Protein 3G64 (pdb70)

Sequence (804 aa):
SPFTGSAAPTPEWRRHLRVEITDGVATVTLARPDKLLNALTFEAYADLRDLLAELSRRRAVRALVLAGEGRGFCSGGDVDEIIGATLSDTARRLLDFNRTGQQVVRAVREECCPFPVIAALHGVAAGAGAVLALAADFRVADPSTRFAFLFTRVGLSGGDGAAYLLPRVVGLGHATRLLLGDTVRRAPEAERRIGLISELTEEGRADEAARTLARRLADGPALAHAQTKALLTAELDPLAAAVELDASTQALLTGEDYAEFHAAFTEKRPPKWQGRSPFTGSAAPTTPEWRHLRVEEITDDGVATVTLARPDKLNALTFEAYADLRDLLAEELSRRRAVRALVLAGEGRGFCSGGDVDEIIGATLSDTARLLDFNRTGQVVRAVRECCPFPVIAALHGVAAGAGAVLALAADFRVADPSTRFAFLFTRVGLSGGDGAAYLLPRVVGLGHATRLLLGDTVRAPEAERRIGLISELTEEGRADEAARRTLARRLADGPALAHAQTKALLTAELDPLAAAVELDASTQALLTGEDYAEFHAAFTEKRPPKWQGRSPFTGSAAPTPEWRHLLRVEITDGVATVTLARPDKLNALTFEAYADLRDLLAEELSRRRRAVRALVLAGEGRGFCSSGGDVDDEIIGATLSDTARLLDFNRTGQQVVRAVRECCPFPVIAALHGVAAGAGAVLALAADFRVADPSTRRFAFLFTRVGLSGGDGAAYLLPRVVGLGHATRLLLGDTVRRAPEAERRIGLISELTEEEGRADEAARTLARRLADGPALAHAQTKALLTAELDPLAAAVELDASSTQALLTGEDYAEFHAAFTEKRPPKWQGR

CATH classification: 3.90.226.10 (+1 more: 1.10.12.10)

InterPro domains:
  IPR001753 Enoyl-CoA hydratase/isomerase-like domain [PF00378] (21-274)
  IPR014748 Enoyl-CoA hydratase, C-terminal [G3DSA:1.10.12.10] (217-275)
  IPR018376 Enoyl-CoA hydratase/isomerase, conserved site [PS00166] (115-135)
  IPR029045 ClpP/crotonase-like domain superfamily [SSF52096] (11-275)

B-factor: mean 37.84, std 15.77, range [12.2, 140.06]

Structure (mmCIF, N/CA/C/O backbone):
data_3G64
#
_entry.id   3G64
#
_cell.length_a   116.167
_cell.length_b   191.297
_cell.length_c   93.723
_cell.angle_alpha   90.00
_cell.angle_beta   90.00
_cell.angle_gamma   90.00
#
_symmetry.space_group_name_H-M   'C 2 2 21'
#
loop_
_entity.id
_entity.type
_entity.pdbx_description
1 polymer 'Putative enoyl-CoA hydratase'
2 non-polymer 'ZINC ION'
3 non-polymer GLYCEROL
4 non-polymer 'SULFATE ION'
5 non-polymer 1,2-ETHANEDIOL
6 water water
#
loop_
_atom_site.group_PDB
_atom_site.id
_atom_site.type_symbol
_atom_site.label_atom_id
_atom_site.label_alt_id
_atom_site.label_comp_id
_atom_site.label_asym_id
_atom_site.label_entity_id
_atom_site.label_seq_id
_atom_site.pdbx_PDB_ins_code
_atom_site.Cartn_x
_atom_site.Cartn_y
_atom_site.Cartn_z
_atom_site.occupancy
_atom_site.B_iso_or_equiv
_atom_site.auth_seq_id
_atom_site.auth_comp_id
_atom_site.auth_asym_id
_atom_site.auth_atom_id
_atom_site.pdbx_PDB_model_num
ATOM 9 N N . SER A 1 4 ? 27.682 31.335 36.560 1.00 77.07 2 SER A N 1
ATOM 10 C CA . SER A 1 4 ? 27.674 31.597 35.121 1.00 70.20 2 SER A CA 1
ATOM 11 C C . SER A 1 4 ? 26.425 31.000 34.472 1.00 64.65 2 SER A C 1
ATOM 12 O O . SER A 1 4 ? 26.077 29.847 34.735 1.00 62.71 2 SER A O 1
ATOM 15 N N . PRO A 1 5 ? 25.733 31.796 33.635 1.00 61.33 3 PRO A N 1
ATOM 16 C CA . PRO A 1 5 ? 24.552 31.351 32.882 1.00 59.76 3 PRO A CA 1
ATOM 17 C C . PRO A 1 5 ? 24.893 30.577 31.606 1.00 59.64 3 PRO A C 1
ATOM 18 O O . PRO A 1 5 ? 23.962 30.185 30.893 1.00 67.73 3 PRO A O 1
ATOM 22 N N . PHE A 1 6 ? 26.174 30.380 31.294 1.00 49.31 4 PHE A N 1
ATOM 23 C CA . PHE A 1 6 ? 26.519 29.808 29.986 1.00 41.79 4 PHE A CA 1
ATOM 24 C C . PHE A 1 6 ? 26.595 28.277 30.009 1.00 40.07 4 PHE A C 1
ATOM 25 O O . PHE A 1 6 ? 27.665 27.674 29.875 1.00 37.07 4 PHE A O 1
ATOM 33 N N . THR A 1 7 ? 25.427 27.665 30.178 1.00 39.21 5 THR A N 1
ATOM 34 C CA . THR A 1 7 ? 25.295 26.222 30.193 1.00 43.15 5 THR A CA 1
ATOM 35 C C . THR A 1 7 ? 24.458 25.826 28.999 1.00 41.94 5 THR A C 1
ATOM 36 O O . THR A 1 7 ? 23.750 26.656 28.422 1.00 40.73 5 THR A O 1
ATOM 40 N N . GLY A 1 8 ? 24.529 24.553 28.636 1.00 42.37 6 GLY A N 1
ATOM 41 C CA . GLY A 1 8 ? 23.810 24.046 27.482 1.00 42.41 6 GLY A CA 1
ATOM 42 C C . GLY A 1 8 ? 23.257 22.668 27.772 1.00 44.71 6 GLY A C 1
ATOM 43 O O . GLY A 1 8 ? 22.668 22.437 28.821 1.00 44.68 6 GLY A O 1
ATOM 44 N N . SER A 1 9 ? 23.462 21.743 26.844 1.00 41.65 7 SER A N 1
ATOM 45 C CA . SER A 1 9 ? 22.962 20.392 27.002 1.00 37.44 7 SER A CA 1
ATOM 46 C C . SER A 1 9 ? 23.636 19.638 28.137 1.00 36.18 7 SER A C 1
ATOM 47 O O . SER A 1 9 ? 23.013 18.813 28.775 1.00 40.70 7 SER A O 1
ATOM 50 N N . ALA A 1 10 ? 24.912 19.904 28.377 1.00 35.08 8 ALA A N 1
ATOM 51 C CA . ALA A 1 10 ? 25.671 19.179 29.391 1.00 33.32 8 ALA A CA 1
ATOM 52 C C . ALA A 1 10 ? 25.216 19.506 30.833 1.00 38.60 8 ALA A C 1
ATOM 53 O O . ALA A 1 10 ? 25.220 20.666 31.244 1.00 39.61 8 ALA A O 1
ATOM 55 N N . ALA A 1 11 ? 24.850 18.481 31.600 1.00 42.98 9 ALA A N 1
ATOM 56 C CA . ALA A 1 11 ? 24.454 18.672 33.000 1.00 42.96 9 ALA A CA 1
ATOM 57 C C . ALA A 1 11 ? 25.609 18.418 33.962 1.00 42.72 9 ALA A C 1
ATOM 58 O O . ALA A 1 11 ? 26.488 17.601 33.674 1.00 40.08 9 ALA A O 1
ATOM 60 N N . PRO A 1 12 ? 25.587 19.081 35.131 1.00 43.60 10 PRO A N 1
ATOM 61 C CA . PRO A 1 12 ? 26.591 18.872 36.188 1.00 42.45 10 PRO A CA 1
ATOM 62 C C . PRO A 1 12 ? 26.621 17.427 36.669 1.00 39.37 10 PRO A C 1
ATOM 63 O O . PRO A 1 12 ? 25.573 16.781 36.734 1.00 36.31 10 PRO A O 1
ATOM 67 N N . THR A 1 13 ? 27.811 16.922 36.985 1.00 38.13 11 THR A N 1
ATOM 68 C CA . THR A 1 13 ? 27.946 15.588 37.562 1.00 33.58 11 THR A CA 1
ATOM 69 C C . THR A 1 13 ? 27.316 15.521 38.948 1.00 37.76 11 THR A C 1
ATOM 70 O O . THR A 1 13 ? 27.724 16.262 39.844 1.00 38.05 11 THR A O 1
ATOM 74 N N . PRO A 1 14 ? 26.316 14.636 39.143 1.00 40.72 12 PRO A N 1
ATOM 75 C CA . PRO A 1 14 ? 25.645 14.611 40.453 1.00 43.82 12 PRO A CA 1
ATOM 76 C C . PRO A 1 14 ? 26.582 14.215 41.596 1.00 46.06 12 PRO A C 1
ATOM 77 O O . PRO A 1 14 ? 26.529 14.804 42.671 1.00 47.37 12 PRO A O 1
ATOM 81 N N . GLU A 1 15 ? 27.427 13.219 41.371 1.00 45.80 13 GLU A N 1
ATOM 82 C CA . GLU A 1 15 ? 28.227 12.673 42.456 1.00 44.93 13 GLU A CA 1
ATOM 83 C C . GLU A 1 15 ? 29.647 12.376 42.005 1.00 39.48 13 GLU A C 1
ATOM 84 O O . GLU A 1 15 ? 29.854 11.718 40.987 1.00 36.49 13 GLU A O 1
ATOM 90 N N . TRP A 1 16 ? 30.621 12.861 42.765 1.00 36.45 14 TRP A N 1
ATOM 91 C CA . TRP A 1 16 ? 32.025 12.620 42.449 1.00 36.78 14 TRP A CA 1
ATOM 92 C C . TRP A 1 16 ? 32.492 11.453 43.314 1.00 36.26 14 TRP A C 1
ATOM 93 O O . TRP A 1 16 ? 32.528 11.572 44.536 1.00 32.08 14 TRP A O 1
ATOM 104 N N A ARG A 1 17 ? 32.869 10.349 42.672 0.61 35.09 15 ARG A N 1
ATOM 105 N N B ARG A 1 17 ? 32.843 10.337 42.675 0.39 35.45 15 ARG A N 1
ATOM 106 C CA A ARG A 1 17 ? 33.099 9.091 43.376 0.61 36.87 15 ARG A CA 1
ATOM 107 C CA B ARG A 1 17 ? 33.104 9.084 43.386 0.39 36.83 15 ARG A CA 1
ATOM 108 C C A ARG A 1 17 ? 34.556 8.874 43.772 0.61 36.20 15 ARG A C 1
ATOM 109 C C B ARG A 1 17 ? 34.561 8.892 43.793 0.39 35.99 15 ARG A C 1
ATOM 110 O O A ARG A 1 17 ? 34.842 8.128 44.700 0.61 35.22 15 ARG A O 1
ATOM 111 O O B ARG A 1 17 ? 34.850 8.167 44.739 0.39 35.50 15 ARG A O 1
ATOM 126 N N . HIS A 1 18 ? 35.479 9.535 43.078 1.00 33.36 16 HIS A N 1
ATOM 127 C CA . HIS A 1 18 ? 36.903 9.280 43.290 1.00 30.86 16 HIS A CA 1
ATOM 128 C C . HIS A 1 18 ? 37.668 10.342 44.057 1.00 28.87 16 HIS A C 1
ATOM 129 O O . HIS A 1 18 ? 38.881 10.261 44.194 1.00 32.89 16 HIS A O 1
ATOM 136 N N . LEU A 1 19 ? 36.951 11.345 44.534 1.00 24.70 17 LEU A N 1
ATOM 137 C CA . LEU A 1 19 ? 37.487 12.289 45.503 1.00 31.53 17 LEU A CA 1
ATOM 138 C C . LEU A 1 19 ? 36.283 12.838 46.248 1.00 33.32 17 LEU A C 1
ATOM 139 O O . LEU A 1 19 ? 35.137 12.602 45.842 1.00 32.09 17 LEU A O 1
ATOM 144 N N . ARG A 1 20 ? 36.521 13.555 47.335 1.00 31.75 18 ARG A N 1
ATOM 145 C CA . ARG A 1 20 ? 35.398 14.130 48.072 1.00 31.82 18 ARG A CA 1
ATOM 146 C C . ARG A 1 20 ? 35.300 15.615 47.769 1.00 34.15 18 ARG A C 1
ATOM 147 O O . ARG A 1 20 ? 36.283 16.350 47.889 1.00 32.37 18 ARG A O 1
ATOM 155 N N . VAL A 1 21 ? 34.108 16.040 47.355 1.00 30.50 19 VAL A N 1
ATOM 156 C CA . VAL A 1 21 ? 33.880 17.425 46.957 1.00 30.74 19 VAL A CA 1
ATOM 157 C C . VAL A 1 21 ? 32.749 18.011 47.801 1.00 33.44 19 VAL A C 1
ATOM 158 O O . VAL A 1 21 ? 31.644 17.489 47.793 1.00 32.41 19 VAL A O 1
ATOM 162 N N . GLU A 1 22 ? 33.049 19.089 48.513 1.00 33.36 20 GLU A N 1
ATOM 163 C CA . GLU A 1 22 ? 32.078 19.810 49.346 1.00 36.24 20 GLU A CA 1
ATOM 164 C C . GLU A 1 22 ? 32.196 21.270 49.008 1.00 37.51 20 GLU A C 1
ATOM 165 O O . GLU A 1 22 ? 33.318 21.791 48.943 1.00 39.42 20 GLU A O 1
ATOM 171 N N . ILE A 1 23 ? 31.052 21.929 48.812 1.00 34.98 21 ILE A N 1
ATOM 172 C CA . ILE A 1 23 ? 30.990 23.368 48.549 1.00 34.20 21 ILE A CA 1
ATOM 173 C C . ILE A 1 23 ? 30.128 24.068 49.602 1.00 43.74 21 ILE A C 1
ATOM 174 O O . ILE A 1 23 ? 28.969 23.713 49.803 1.00 42.99 21 ILE A O 1
ATOM 179 N N . THR A 1 24 ? 30.711 25.054 50.276 1.00 42.00 22 THR A N 1
ATOM 180 C CA . THR A 1 24 ? 29.987 25.852 51.252 1.00 42.84 22 THR A CA 1
ATOM 181 C C . THR A 1 24 ? 30.251 27.333 51.033 1.00 39.77 22 THR A C 1
ATOM 182 O O . THR A 1 24 ? 31.389 27.793 51.179 1.00 35.57 22 THR A O 1
ATOM 186 N N . ASP A 1 25 ? 29.197 28.070 50.694 1.00 43.92 23 ASP A N 1
ATOM 187 C CA . ASP A 1 25 ? 29.280 29.530 50.587 1.00 45.75 23 ASP A CA 1
ATOM 188 C C . ASP A 1 25 ? 30.408 29.931 49.635 1.00 38.48 23 ASP A C 1
ATOM 189 O O . ASP A 1 25 ? 31.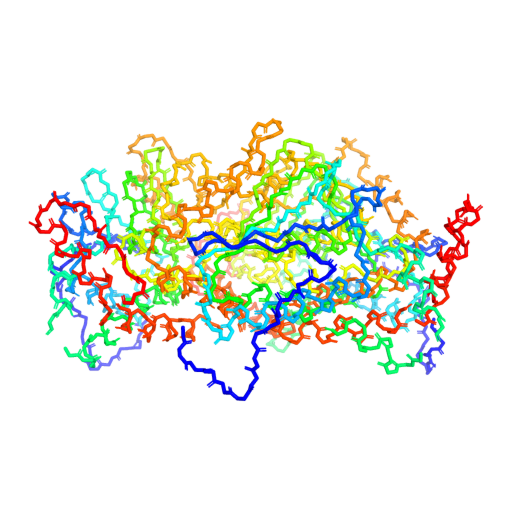236 30.783 49.958 1.00 36.43 23 ASP A O 1
ATOM 194 N N . GLY A 1 26 ? 30.454 29.280 48.479 1.00 33.71 24 GLY A N 1
ATOM 195 C CA . GLY A 1 26 ? 31.412 29.638 47.441 1.00 35.32 24 GLY A CA 1
ATOM 196 C C . GLY A 1 26 ? 32.830 29.104 47.610 1.00 36.65 24 GLY A C 1
ATOM 197 O O . GLY A 1 26 ? 33.703 29.430 46.804 1.00 34.62 24 GLY A O 1
ATOM 198 N N . VAL A 1 27 ? 33.073 28.307 48.653 1.00 33.30 25 VAL A N 1
ATOM 199 C CA . VAL A 1 27 ? 34.364 27.654 48.814 1.00 30.68 25 VAL A CA 1
ATOM 200 C C . VAL A 1 27 ? 34.222 26.159 48.553 1.00 32.08 25 VAL A C 1
ATOM 201 O O . VAL A 1 27 ? 33.441 25.488 49.217 1.00 27.25 25 VAL A O 1
ATOM 205 N N . ALA A 1 28 ? 34.944 25.643 47.555 1.00 29.29 26 ALA A N 1
ATOM 206 C CA . ALA A 1 28 ? 34.983 24.203 47.336 1.00 24.14 26 ALA A CA 1
ATOM 207 C C . ALA A 1 28 ? 36.131 23.594 48.122 1.00 31.22 26 ALA A C 1
ATOM 208 O O . ALA A 1 28 ? 37.244 24.129 48.131 1.00 33.38 26 ALA A O 1
ATOM 210 N N . THR A 1 29 ? 35.873 22.473 48.786 1.00 29.77 27 THR A N 1
ATOM 211 C CA . THR A 1 29 ? 36.949 21.689 49.375 1.00 28.56 27 THR A CA 1
ATOM 212 C C . THR A 1 29 ? 37.018 20.340 48.685 1.00 29.49 27 THR A C 1
ATOM 213 O O . THR A 1 29 ? 36.028 19.611 48.620 1.00 28.94 27 THR A O 1
ATOM 217 N N . VAL A 1 30 ? 38.183 20.030 48.125 1.00 24.65 28 VAL A N 1
ATOM 218 C CA . VAL A 1 30 ? 38.388 18.763 47.440 1.00 21.38 28 VAL A CA 1
ATOM 219 C C . VAL A 1 30 ? 39.363 17.990 48.306 1.00 24.55 28 VAL A C 1
ATOM 220 O O . VAL A 1 30 ? 40.531 18.373 48.460 1.00 26.28 28 VAL A O 1
ATOM 224 N N . THR A 1 31 ? 38.882 16.924 48.927 1.00 22.69 29 THR A N 1
ATOM 225 C CA . THR A 1 31 ? 39.770 16.103 49.712 1.00 27.65 29 THR A CA 1
ATOM 226 C C . THR A 1 31 ? 40.086 14.822 48.961 1.00 29.67 29 THR A C 1
ATOM 227 O O . THR A 1 31 ? 39.175 14.060 48.605 1.00 27.13 29 THR A O 1
ATOM 231 N N . LEU A 1 32 ? 41.375 14.592 48.712 1.00 29.77 30 LEU A N 1
ATOM 232 C CA . LEU A 1 32 ? 41.811 13.357 48.062 1.00 28.10 30 LEU A CA 1
ATOM 233 C C . LEU A 1 32 ? 41.338 12.129 48.838 1.00 36.62 30 LEU A C 1
ATOM 234 O O . LEU A 1 32 ? 41.314 12.118 50.069 1.00 38.45 30 LEU A O 1
ATOM 239 N N . ALA A 1 33 ? 40.958 11.099 48.094 1.00 41.34 31 ALA A N 1
ATOM 240 C CA . ALA A 1 33 ? 40.535 9.835 48.676 1.00 47.66 31 ALA A CA 1
ATOM 241 C C . ALA A 1 33 ? 41.729 8.901 49.007 1.00 48.56 31 ALA A C 1
ATOM 242 O O . ALA A 1 33 ? 42.817 9.002 48.399 1.00 49.28 31 ALA A O 1
ATOM 244 N N . ARG A 1 34 ? 41.509 8.010 49.976 1.00 38.41 32 ARG A N 1
ATOM 245 C CA . ARG A 1 34 ? 42.433 6.901 50.307 1.00 29.86 32 ARG A CA 1
ATOM 246 C C . ARG A 1 34 ? 43.554 7.215 51.270 1.00 26.10 32 ARG A C 1
ATOM 247 O O . ARG A 1 34 ? 44.719 7.030 50.939 1.00 29.13 32 ARG A O 1
ATOM 255 N N . PRO A 1 35 ? 43.206 7.659 52.477 1.00 29.90 33 PRO A N 1
ATOM 256 C CA . PRO A 1 35 ? 44.192 8.037 53.491 1.00 31.69 33 PRO A CA 1
ATOM 257 C C . PRO A 1 35 ? 45.080 6.865 53.858 1.00 30.81 33 PRO A C 1
ATOM 258 O O . PRO A 1 35 ? 46.238 7.081 54.200 1.00 31.07 33 PRO A O 1
ATOM 262 N N . ASP A 1 36 ? 44.541 5.648 53.795 1.00 26.49 34 ASP A N 1
ATOM 263 C CA . ASP A 1 36 ? 45.320 4.452 54.132 1.00 31.44 34 ASP A CA 1
ATOM 264 C C . ASP A 1 36 ? 46.458 4.204 53.144 1.00 30.40 34 ASP A C 1
ATOM 265 O O . ASP A 1 36 ? 47.363 3.428 53.415 1.00 33.57 34 ASP A O 1
ATOM 270 N N . LYS A 1 37 ? 46.388 4.846 51.983 1.00 25.98 35 LYS A N 1
ATOM 271 C CA . LYS A 1 37 ? 47.443 4.729 50.976 1.00 27.74 35 LYS A CA 1
ATOM 272 C C . LYS A 1 37 ? 48.132 6.080 50.774 1.00 29.19 35 LYS A C 1
ATOM 273 O O . LYS A 1 37 ? 48.757 6.312 49.730 1.00 29.80 35 LYS A O 1
ATOM 279 N N A LEU A 1 38 ? 48.014 6.966 51.760 0.70 27.41 36 LEU A N 1
ATOM 280 N N B LEU A 1 38 ? 47.988 6.984 51.735 0.30 27.84 36 LEU A N 1
ATOM 281 C CA A LEU A 1 38 ? 48.595 8.296 51.639 0.70 28.01 36 LEU A CA 1
ATOM 282 C CA B LEU A 1 38 ? 48.632 8.277 51.602 0.30 27.68 36 LEU A CA 1
ATOM 283 C C A LEU A 1 38 ? 48.030 8.983 50.392 0.70 28.53 36 LEU A C 1
ATOM 284 C C B LEU A 1 38 ? 48.016 9.028 50.419 0.30 28.03 36 LEU A C 1
ATOM 285 O O A LEU A 1 38 ? 48.740 9.670 49.664 0.70 28.17 36 LEU A O 1
ATOM 286 O O B LEU A 1 38 ? 48.680 9.828 49.765 0.30 28.12 36 LEU A O 1
ATOM 295 N N . ASN A 1 39 ? 46.748 8.737 50.137 1.00 27.06 37 ASN A N 1
ATOM 296 C CA . ASN A 1 39 ? 46.031 9.388 49.063 1.00 27.72 37 ASN A CA 1
ATOM 297 C C . ASN A 1 39 ? 46.629 9.206 47.672 1.00 32.06 37 ASN A C 1
ATOM 298 O O . ASN A 1 39 ? 46.432 10.049 46.785 1.00 31.35 37 ASN A O 1
ATOM 303 N N . ALA A 1 40 ? 47.346 8.103 47.478 1.00 28.92 38 ALA A N 1
ATOM 304 C CA . ALA A 1 40 ? 47.897 7.789 46.162 1.00 28.60 38 ALA A CA 1
ATOM 305 C C . ALA A 1 40 ? 46.813 7.854 45.082 1.00 28.48 38 ALA A C 1
ATOM 306 O O . ALA A 1 40 ? 45.716 7.290 45.219 1.00 28.28 38 ALA A O 1
ATOM 308 N N . LEU A 1 41 ? 47.151 8.521 43.991 1.00 30.05 39 LEU A N 1
ATOM 309 C CA . LEU A 1 41 ? 46.222 8.777 42.909 1.00 27.92 39 LEU A CA 1
ATOM 310 C C . LEU A 1 41 ? 46.053 7.598 41.950 1.00 27.88 39 LEU A C 1
ATOM 311 O O . LEU A 1 41 ? 47.008 6.903 41.604 1.00 27.17 39 LEU A O 1
ATOM 316 N N . THR A 1 42 ? 44.820 7.407 41.501 1.00 27.12 40 THR A N 1
ATOM 317 C CA . THR A 1 42 ? 44.506 6.403 40.502 1.00 26.43 40 THR A CA 1
ATOM 318 C C . THR A 1 42 ? 44.096 7.110 39.198 1.00 27.32 40 THR A C 1
ATOM 319 O O . THR A 1 42 ? 43.890 8.322 39.184 1.00 26.27 40 THR A O 1
ATOM 323 N N . PHE A 1 43 ? 43.926 6.340 38.128 1.00 22.62 41 PHE A N 1
ATOM 324 C CA . PHE A 1 43 ? 43.464 6.892 36.878 1.00 25.81 41 PHE A CA 1
ATOM 325 C C . PHE A 1 43 ? 42.167 7.648 37.080 1.00 27.37 41 PHE A C 1
ATOM 326 O O . PHE A 1 43 ? 41.979 8.710 36.503 1.00 28.90 41 PHE A O 1
ATOM 334 N N . GLU A 1 44 ? 41.261 7.079 37.870 1.00 26.85 42 GLU A N 1
ATOM 335 C CA . GLU A 1 44 ? 39.932 7.667 38.062 1.00 24.87 42 GLU A CA 1
ATOM 336 C C . GLU A 1 44 ? 39.978 8.954 38.890 1.00 25.17 42 GLU A C 1
ATOM 337 O O . GLU A 1 44 ? 39.137 9.824 38.720 1.00 25.32 42 GLU A O 1
ATOM 343 N N . ALA A 1 45 ? 40.945 9.073 39.794 1.00 23.70 43 ALA A N 1
ATOM 344 C CA . ALA A 1 45 ? 41.074 10.303 40.561 1.00 26.70 43 ALA A CA 1
ATOM 345 C C . ALA A 1 45 ? 41.580 11.436 39.662 1.00 26.40 43 ALA A C 1
ATOM 346 O O . ALA A 1 45 ? 41.124 12.570 39.762 1.00 23.80 43 ALA A O 1
ATOM 348 N N . TYR A 1 46 ? 42.547 11.133 38.802 1.00 23.46 44 TYR A N 1
ATOM 349 C CA . TYR A 1 46 ? 42.968 12.122 37.814 1.00 24.06 44 TYR A CA 1
ATOM 350 C C . TYR A 1 46 ? 41.776 12.540 36.940 1.00 28.28 44 TYR A C 1
ATOM 351 O O . TYR A 1 46 ? 41.618 13.717 36.628 1.00 26.58 44 TYR A O 1
ATOM 360 N N . ALA A 1 47 ? 40.936 11.576 36.551 1.00 26.87 45 ALA A N 1
ATOM 361 C CA . ALA A 1 47 ? 39.815 11.898 35.663 1.00 25.64 45 ALA A CA 1
ATOM 362 C C . ALA A 1 47 ? 38.816 12.796 36.364 1.00 24.24 45 ALA A C 1
ATOM 363 O O . ALA A 1 47 ? 38.237 13.701 35.753 1.00 28.77 45 ALA A O 1
ATOM 365 N N . ASP A 1 48 ? 38.608 12.561 37.656 1.00 20.44 46 ASP A N 1
ATOM 366 C CA . ASP A 1 48 ? 37.699 13.410 38.405 1.00 26.79 46 ASP A CA 1
ATOM 367 C C . ASP A 1 48 ? 38.288 14.786 38.653 1.00 29.50 46 ASP A C 1
ATOM 368 O O . ASP A 1 48 ? 37.559 15.787 38.616 1.00 28.45 46 ASP A O 1
ATOM 373 N N . LEU A 1 49 ? 39.597 14.862 38.899 1.00 22.76 47 LEU A N 1
ATOM 374 C CA . LEU A 1 49 ? 40.217 16.192 39.001 1.00 22.71 47 LEU A CA 1
ATOM 375 C C . LEU A 1 49 ? 39.992 16.981 37.708 1.00 23.50 47 LEU A C 1
ATOM 376 O O . LEU A 1 49 ? 39.597 18.148 37.732 1.00 21.19 47 LEU A O 1
ATOM 381 N N . ARG A 1 50 ? 40.261 16.340 36.580 1.00 22.47 48 ARG A N 1
ATOM 382 C CA . ARG A 1 50 ? 40.171 17.021 35.283 1.00 23.39 48 ARG A CA 1
ATOM 383 C C . ARG A 1 50 ? 38.746 17.529 35.080 1.00 25.44 48 ARG A C 1
ATOM 384 O O . ARG A 1 50 ? 38.517 18.708 34.769 1.00 25.24 48 ARG A O 1
ATOM 392 N N . ASP A 1 51 ? 37.788 16.624 35.257 1.00 26.03 49 ASP A N 1
ATOM 393 C CA . ASP A 1 51 ? 36.400 16.905 34.920 1.00 26.51 49 ASP A CA 1
ATOM 394 C C . ASP A 1 51 ? 35.725 17.822 35.928 1.00 30.24 49 ASP A C 1
ATOM 395 O O . ASP A 1 51 ? 34.884 18.649 35.546 1.00 29.80 49 ASP A O 1
ATOM 400 N N . LEU A 1 52 ? 36.084 17.680 37.206 1.00 25.44 50 LEU A N 1
ATOM 401 C CA . LEU A 1 52 ? 35.567 18.580 38.241 1.00 26.96 50 LEU A CA 1
ATOM 402 C C . LEU A 1 52 ? 36.056 19.999 37.989 1.00 29.11 50 LEU A C 1
ATOM 403 O O . LEU A 1 52 ? 35.269 20.926 38.026 1.00 30.74 50 LEU A O 1
ATOM 408 N N . LEU A 1 53 ? 37.353 20.174 37.725 1.00 28.31 51 LEU A N 1
ATOM 409 C CA . LEU A 1 53 ? 37.859 21.522 37.495 1.00 24.16 51 LEU A CA 1
ATOM 410 C C . LEU A 1 53 ? 37.186 22.142 36.275 1.00 27.19 51 LEU A C 1
ATOM 411 O O . LEU A 1 53 ? 36.838 23.326 36.291 1.00 26.12 51 LEU A O 1
ATOM 416 N N . ALA A 1 54 ? 36.977 21.349 35.227 1.00 24.67 52 ALA A N 1
ATOM 417 C CA . ALA A 1 54 ? 36.337 21.876 34.018 1.00 27.98 52 ALA A CA 1
ATOM 418 C C . ALA A 1 54 ? 34.907 22.312 34.352 1.00 25.95 52 ALA A C 1
ATOM 419 O O . ALA A 1 54 ? 34.436 23.371 33.940 1.00 29.74 52 ALA A O 1
ATOM 421 N N . GLU A 1 55 ? 34.220 21.496 35.126 1.00 25.76 53 GLU A N 1
ATOM 422 C CA . GLU A 1 55 ? 32.858 21.826 35.527 1.00 29.59 53 GLU A CA 1
ATOM 423 C C . GLU A 1 55 ? 32.771 23.085 36.422 1.00 34.74 53 GLU A C 1
ATOM 424 O O . GLU A 1 55 ? 31.955 23.990 36.157 1.00 32.48 53 GLU A O 1
ATOM 430 N N . LEU A 1 56 ? 33.602 23.160 37.465 1.00 35.09 54 LEU A N 1
ATOM 431 C CA . LEU A 1 56 ? 33.629 24.365 38.302 1.00 33.62 54 LEU A CA 1
ATOM 432 C C . LEU A 1 56 ? 34.030 25.608 37.492 1.00 36.29 54 LEU A C 1
ATOM 433 O O . LEU A 1 56 ? 33.592 26.714 37.777 1.00 31.74 54 LEU A O 1
ATOM 438 N N . SER A 1 57 ? 34.894 25.425 36.504 1.00 35.47 55 SER A N 1
ATOM 439 C CA . SER A 1 57 ? 35.392 26.549 35.733 1.00 37.86 55 SER A CA 1
ATOM 440 C C . SER A 1 57 ? 34.304 27.103 34.825 1.00 40.82 55 SER A C 1
ATOM 441 O O . SER A 1 57 ? 34.095 28.307 34.778 1.00 45.04 55 SER A O 1
ATOM 444 N N . ARG A 1 58 ? 33.601 26.220 34.126 1.00 36.28 56 ARG A N 1
ATOM 445 C CA . ARG A 1 58 ? 32.604 26.667 33.169 1.00 40.48 56 ARG A CA 1
ATOM 446 C C . ARG A 1 58 ? 31.397 27.294 33.856 1.00 47.62 56 ARG A C 1
ATOM 447 O O . ARG A 1 58 ? 30.750 28.167 33.291 1.00 53.39 56 ARG A O 1
ATOM 455 N N . ARG A 1 59 ? 31.105 26.871 35.080 1.00 45.49 57 ARG A N 1
ATOM 456 C CA . ARG A 1 59 ? 29.971 27.432 35.808 1.00 51.31 57 ARG A CA 1
ATOM 457 C C . ARG A 1 59 ? 30.387 28.580 36.738 1.00 48.74 57 ARG A C 1
ATOM 458 O O . ARG A 1 59 ? 29.543 29.153 37.406 1.00 46.25 57 ARG A O 1
ATOM 466 N N . ARG A 1 60 ? 31.678 28.920 36.751 1.00 50.43 58 ARG A N 1
ATOM 467 C CA . ARG A 1 60 ? 32.221 29.929 37.664 1.00 56.07 58 ARG A CA 1
ATOM 468 C C . ARG A 1 60 ? 31.544 29.767 39.031 1.00 57.22 58 ARG A C 1
ATOM 469 O O . ARG A 1 60 ? 30.970 30.702 39.613 1.00 51.76 58 ARG A O 1
ATOM 477 N N . ALA A 1 61 ? 31.650 28.540 39.527 1.00 55.46 59 ALA A N 1
ATOM 478 C CA . ALA A 1 61 ? 30.804 28.035 40.584 1.00 55.43 59 ALA A CA 1
ATOM 479 C C . ALA A 1 61 ? 31.229 28.551 41.966 1.00 52.71 59 ALA A C 1
ATOM 480 O O . ALA A 1 61 ? 30.402 28.972 42.773 1.00 56.19 59 ALA A O 1
ATOM 482 N N . VAL A 1 62 ? 32.535 28.542 42.195 1.00 41.85 60 VAL A N 1
ATOM 483 C CA . VAL A 1 62 ? 33.101 28.828 43.483 1.00 36.28 60 VAL A CA 1
ATOM 484 C C . VAL A 1 62 ? 34.041 30.017 43.365 1.00 30.63 60 VAL A C 1
ATOM 485 O O . VAL A 1 62 ? 34.393 30.435 42.258 1.00 29.66 60 VAL A O 1
ATOM 489 N N . ARG A 1 63 ? 34.427 30.562 44.511 1.00 26.89 61 ARG A N 1
ATOM 490 C CA . ARG A 1 63 ? 35.312 31.709 44.570 1.00 29.89 61 ARG A CA 1
ATOM 491 C C . ARG A 1 63 ? 36.649 31.327 45.169 1.00 28.99 61 ARG A C 1
ATOM 492 O O . ARG A 1 63 ? 37.546 32.150 45.229 1.00 31.41 61 ARG A O 1
ATOM 500 N N . ALA A 1 64 ? 36.783 30.076 45.607 1.00 26.53 62 ALA A N 1
ATOM 501 C CA . ALA A 1 64 ? 38.057 29.557 46.115 1.00 24.56 62 ALA A CA 1
ATOM 502 C C . ALA A 1 64 ? 37.967 28.051 46.219 1.00 28.49 62 ALA A C 1
ATOM 503 O O . ALA A 1 64 ? 36.888 27.484 46.442 1.00 28.20 62 ALA A O 1
ATOM 505 N N . LEU A 1 65 ? 39.108 27.392 46.087 1.00 28.33 63 LEU A N 1
ATOM 506 C CA . LEU A 1 65 ? 39.136 25.947 46.227 1.00 24.94 63 LEU A CA 1
ATOM 507 C C . LEU A 1 65 ? 40.327 25.519 47.075 1.00 23.82 63 LEU A C 1
ATOM 508 O O . LEU A 1 65 ? 41.475 25.962 46.865 1.00 25.92 63 LEU A O 1
ATOM 513 N N . VAL A 1 66 ? 40.039 24.670 48.049 1.00 25.30 64 VAL A N 1
ATOM 514 C CA . VAL A 1 66 ? 41.058 24.050 48.888 1.00 24.68 64 VAL A CA 1
ATOM 515 C C . VAL A 1 66 ? 41.257 22.617 48.436 1.00 27.69 64 VAL A C 1
ATOM 516 O O . VAL A 1 66 ? 40.289 21.856 48.262 1.00 29.31 64 VAL A O 1
ATOM 520 N N . LEU A 1 67 ? 42.514 22.253 48.219 1.00 24.77 65 LEU A N 1
ATOM 521 C CA . LEU A 1 67 ? 42.869 20.883 47.891 1.00 22.69 65 LEU A CA 1
ATOM 522 C C . LEU A 1 67 ? 43.534 20.274 49.140 1.00 23.86 65 LEU A C 1
ATOM 523 O O . LEU A 1 67 ? 44.529 20.778 49.634 1.00 26.21 65 LEU A O 1
ATOM 528 N N . ALA A 1 68 ? 42.973 19.193 49.648 1.00 24.26 66 ALA A N 1
ATOM 529 C CA . ALA A 1 68 ? 43.435 18.611 50.910 1.00 27.72 66 ALA A CA 1
ATOM 530 C C . ALA A 1 68 ? 43.585 17.093 50.817 1.00 30.13 66 ALA A C 1
ATOM 531 O O . ALA A 1 68 ? 43.090 16.475 49.876 1.00 26.86 66 ALA A O 1
ATOM 533 N N . GLY A 1 69 ? 44.274 16.514 51.800 1.00 27.18 67 GLY A N 1
ATOM 534 C CA . GLY A 1 69 ? 44.430 15.071 51.933 1.00 23.00 67 GLY A CA 1
ATOM 535 C C . GLY A 1 69 ? 44.291 14.648 53.400 1.00 28.61 67 GLY A C 1
ATOM 536 O O . GLY A 1 69 ? 44.838 15.302 54.284 1.00 30.16 67 GLY A O 1
ATOM 537 N N . GLU A 1 70 ? 43.560 13.573 53.673 1.00 29.32 68 GLU A N 1
ATOM 538 C CA . GLU A 1 70 ? 43.466 13.087 55.061 1.00 35.20 68 GLU A CA 1
ATOM 539 C C . GLU A 1 70 ? 44.494 12.002 55.358 1.00 36.98 68 GLU A C 1
ATOM 540 O O . GLU A 1 70 ? 45.116 11.459 54.435 1.00 34.82 68 GLU A O 1
ATOM 546 N N . GLY A 1 71 ? 44.684 11.700 56.643 1.00 34.51 69 GLY A N 1
ATOM 547 C CA . GLY A 1 71 ? 45.633 10.684 57.053 1.00 35.55 69 GLY A CA 1
ATOM 548 C C . GLY A 1 71 ? 46.997 11.246 57.395 1.00 32.93 69 GLY A C 1
ATOM 549 O O . GLY A 1 71 ? 47.117 12.383 57.813 1.00 34.10 69 GLY A O 1
ATOM 550 N N . ARG A 1 72 ? 48.029 10.436 57.199 1.00 31.13 70 ARG A N 1
ATOM 551 C CA . ARG A 1 72 ? 49.392 10.787 57.597 1.00 35.32 70 ARG A CA 1
ATOM 552 C C . ARG A 1 72 ? 50.090 11.791 56.661 1.00 36.22 70 ARG A C 1
ATOM 553 O O . ARG A 1 72 ? 51.175 12.281 56.972 1.00 32.68 70 ARG A O 1
ATOM 561 N N . GLY A 1 73 ? 49.503 12.068 55.503 1.00 34.01 71 GLY A N 1
ATOM 562 C CA . GLY A 1 73 ? 50.111 13.025 54.600 1.00 32.69 71 GLY A CA 1
ATOM 563 C C . GLY A 1 73 ? 49.222 13.493 53.460 1.00 32.52 71 GLY A C 1
ATOM 564 O O . GLY A 1 73 ? 48.125 12.985 53.222 1.00 31.56 71 GLY A O 1
ATOM 565 N N . PHE A 1 74 ? 49.725 14.479 52.734 1.00 28.35 72 PHE A N 1
ATOM 566 C CA . PHE A 1 74 ? 48.942 15.105 51.692 1.00 23.82 72 PHE A CA 1
ATOM 567 C C . PHE A 1 74 ? 48.701 14.150 50.515 1.00 24.09 72 PHE A C 1
ATOM 568 O O . PHE A 1 74 ? 47.554 13.806 50.223 1.00 25.00 72 PHE A O 1
ATOM 576 N N . CYS A 1 75 ? 49.775 13.717 49.851 1.00 23.26 73 CYS A N 1
ATOM 577 C CA . CYS A 1 75 ? 49.630 12.845 48.671 1.00 21.60 73 CYS A CA 1
ATOM 578 C C . CYS A 1 75 ? 50.996 12.289 48.293 1.00 23.30 73 CYS A C 1
ATOM 579 O O . CYS A 1 75 ? 51.933 13.059 48.054 1.00 28.02 73 CYS A O 1
ATOM 582 N N . SER A 1 76 ? 51.110 10.970 48.231 1.00 21.82 74 SER A N 1
ATOM 583 C CA . SER A 1 76 ? 52.361 10.308 47.858 1.00 24.77 74 SER A CA 1
ATOM 584 C C . SER A 1 76 ? 52.578 10.190 46.345 1.00 26.38 74 SER A C 1
ATOM 585 O O . SER A 1 76 ? 53.590 9.662 45.905 1.00 31.33 74 SER A O 1
ATOM 588 N N . GLY A 1 77 ? 51.632 10.675 45.554 1.00 26.41 75 GLY A N 1
ATOM 589 C CA . GLY A 1 77 ? 51.761 10.595 44.110 1.00 26.07 75 GLY A CA 1
ATOM 590 C C . GLY A 1 77 ? 50.947 9.491 43.486 1.00 31.20 75 GLY A C 1
ATOM 591 O O . GLY A 1 77 ? 49.985 8.985 44.081 1.00 32.39 75 GLY A O 1
ATOM 592 N N . GLY A 1 78 ? 51.336 9.094 42.277 1.00 32.02 76 GLY A N 1
ATOM 593 C CA . GLY A 1 78 ? 50.611 8.054 41.562 1.00 32.36 76 GLY A CA 1
ATOM 594 C C . GLY A 1 78 ? 50.788 6.685 42.220 1.00 31.37 76 GLY A C 1
ATOM 595 O O . GLY A 1 78 ? 51.876 6.331 42.681 1.00 30.34 76 GLY A O 1
ATOM 596 N N . ASP A 1 79 ? 49.723 5.899 42.252 1.00 26.07 77 ASP A N 1
ATOM 597 C CA . ASP A 1 79 ? 49.788 4.572 42.872 1.00 29.20 77 ASP A CA 1
ATOM 598 C C . ASP A 1 79 ? 50.766 3.653 42.129 1.00 33.14 77 ASP A C 1
ATOM 599 O O . ASP A 1 79 ? 50.688 3.515 40.891 1.00 28.48 77 ASP A O 1
ATOM 604 N N . VAL A 1 80 ? 51.669 3.007 42.864 1.00 29.89 78 VAL A N 1
ATOM 605 C CA . VAL A 1 80 ? 52.701 2.202 42.214 1.00 30.59 78 VAL A CA 1
ATOM 606 C C . VAL A 1 80 ? 52.190 0.976 41.442 1.00 31.38 78 VAL A C 1
ATOM 607 O O . VAL A 1 80 ? 52.755 0.606 40.415 1.00 28.61 78 VAL A O 1
ATOM 611 N N . ASP A 1 81 ? 51.119 0.355 41.922 1.00 28.94 79 ASP A N 1
ATOM 612 C CA . ASP A 1 81 ? 50.551 -0.777 41.212 1.00 29.82 79 ASP A CA 1
ATOM 613 C C . ASP A 1 81 ? 49.455 -0.373 40.237 1.00 31.38 79 ASP A C 1
ATOM 614 O O . ASP A 1 81 ? 49.421 -0.859 39.092 1.00 28.39 79 ASP A O 1
ATOM 619 N N . GLU A 1 82 ? 48.573 0.520 40.688 1.00 26.18 80 GLU A N 1
ATOM 620 C CA . GLU A 1 82 ? 47.399 0.866 39.919 1.00 30.54 80 GLU A CA 1
ATOM 621 C C . GLU A 1 82 ? 47.693 1.850 38.791 1.00 36.65 80 GLU A C 1
ATOM 622 O O . GLU A 1 82 ? 46.902 1.974 37.844 1.00 36.88 80 GLU A O 1
ATOM 628 N N . ILE A 1 83 ? 48.824 2.550 38.893 1.00 31.60 81 ILE A N 1
ATOM 629 C CA . ILE A 1 83 ? 49.268 3.390 37.786 1.00 28.69 81 ILE A CA 1
ATOM 630 C C . ILE A 1 83 ? 50.483 2.775 37.131 1.00 27.18 81 ILE A C 1
ATOM 631 O O . ILE A 1 83 ? 50.383 2.276 36.025 1.00 28.90 81 ILE A O 1
ATOM 636 N N . ILE A 1 84 ? 51.610 2.748 37.829 1.00 25.24 82 ILE A N 1
ATOM 637 C CA . ILE A 1 84 ? 52.847 2.291 37.204 1.00 26.99 82 ILE A CA 1
ATOM 638 C C . ILE A 1 84 ? 52.751 0.872 36.653 1.00 30.52 82 ILE A C 1
ATOM 639 O O . ILE A 1 84 ? 53.061 0.629 35.486 1.00 29.25 82 ILE A O 1
ATOM 644 N N . GLY A 1 85 ? 52.323 -0.073 37.485 1.00 28.25 83 GLY A N 1
ATOM 645 C CA . GLY A 1 85 ? 52.147 -1.430 37.018 1.00 25.58 83 GLY A CA 1
ATOM 646 C C . GLY A 1 85 ? 51.209 -1.493 35.821 1.00 30.12 83 GLY A C 1
ATOM 647 O O . GLY A 1 85 ? 51.466 -2.206 34.854 1.00 29.66 83 GLY A O 1
ATOM 648 N N . ALA A 1 86 ? 50.109 -0.749 35.868 1.00 28.79 84 ALA A N 1
ATOM 649 C CA . ALA A 1 86 ? 49.185 -0.765 34.741 1.00 30.00 84 ALA A CA 1
ATOM 650 C C . ALA A 1 86 ? 49.796 -0.151 33.454 1.00 31.07 84 ALA A C 1
ATOM 651 O O . ALA A 1 86 ? 49.566 -0.655 32.353 1.00 29.30 84 ALA A O 1
ATOM 653 N N . THR A 1 87 ? 50.576 0.922 33.580 1.00 23.83 85 THR A N 1
ATOM 654 C CA . THR A 1 87 ? 51.148 1.547 32.375 1.00 24.42 85 THR A CA 1
ATOM 655 C C . THR A 1 87 ? 52.137 0.630 31.662 1.00 26.82 85 THR A C 1
ATOM 656 O O . THR A 1 87 ? 52.383 0.780 30.447 1.00 26.35 85 THR A O 1
ATOM 660 N N . LEU A 1 88 ? 52.711 -0.323 32.391 1.00 26.02 86 LEU A N 1
ATOM 661 C CA . LEU A 1 88 ? 53.652 -1.254 31.758 1.00 27.73 86 LEU A CA 1
ATOM 662 C C . LEU A 1 88 ? 53.006 -2.149 30.704 1.00 30.77 86 LEU A C 1
ATOM 663 O O . LEU A 1 88 ? 53.701 -2.792 29.915 1.00 27.54 86 LEU A O 1
ATOM 668 N N . SER A 1 89 ? 51.682 -2.226 30.659 1.00 28.90 87 SER A N 1
ATOM 669 C CA . SER A 1 89 ? 51.123 -2.991 29.543 1.00 31.14 87 SER A CA 1
ATOM 670 C C . SER A 1 89 ? 50.165 -2.163 28.661 1.00 34.09 87 SER A C 1
ATOM 671 O O . SER A 1 89 ? 49.292 -2.709 27.996 1.00 32.30 87 SER A O 1
ATOM 682 N N . ASP A 1 91 ? 49.227 0.427 25.475 1.00 28.44 89 ASP A N 1
ATOM 683 C CA . ASP A 1 91 ? 49.678 0.758 24.134 1.00 26.99 89 ASP A CA 1
ATOM 684 C C . ASP A 1 91 ? 50.180 2.208 24.069 1.00 25.69 89 ASP A C 1
ATOM 685 O O . ASP A 1 91 ? 49.940 3.031 24.968 1.00 21.89 89 ASP A O 1
ATOM 690 N N . THR A 1 92 ? 50.879 2.512 22.990 1.00 24.01 90 THR A N 1
ATOM 691 C CA . THR A 1 92 ? 51.462 3.831 22.785 1.00 25.40 90 THR A CA 1
ATOM 692 C C . THR A 1 92 ? 50.459 4.990 22.892 1.00 22.52 90 THR A C 1
ATOM 693 O O . THR A 1 92 ? 50.774 6.030 23.454 1.00 20.79 90 THR A O 1
ATOM 697 N N . ALA A 1 93 ? 49.267 4.843 22.327 1.00 21.58 91 ALA A N 1
ATOM 698 C CA . ALA A 1 93 ? 48.299 5.937 22.404 1.00 23.29 91 ALA A CA 1
ATOM 699 C C . ALA A 1 93 ? 47.837 6.187 23.843 1.00 22.22 91 ALA A C 1
ATOM 700 O O . ALA A 1 93 ? 47.668 7.337 24.267 1.00 23.30 91 ALA A O 1
ATOM 702 N N A ARG A 1 94 ? 47.652 5.112 24.602 0.50 24.42 92 ARG A N 1
ATOM 703 N N B ARG A 1 94 ? 47.621 5.107 24.589 0.50 24.39 92 ARG A N 1
ATOM 704 C CA A ARG A 1 94 ? 47.190 5.240 25.979 0.50 26.01 92 ARG A CA 1
ATOM 705 C CA B ARG A 1 94 ? 47.187 5.236 25.975 0.50 26.03 92 ARG A CA 1
ATOM 706 C C A ARG A 1 94 ? 48.263 5.739 26.940 0.50 24.62 92 ARG A C 1
ATOM 707 C C B ARG A 1 94 ? 48.269 5.816 26.881 0.50 24.68 92 ARG A C 1
ATOM 708 O O A ARG A 1 94 ? 47.950 6.387 27.940 0.50 23.91 92 ARG A O 1
ATOM 709 O O B ARG A 1 94 ? 47.970 6.606 27.778 0.50 23.95 92 ARG A O 1
ATOM 724 N N . LEU A 1 95 ? 49.522 5.451 26.636 1.00 21.29 93 LEU A N 1
ATOM 725 C CA . LEU A 1 95 ? 50.627 6.068 27.385 1.00 22.68 93 LEU A CA 1
ATOM 726 C C . LEU A 1 95 ? 50.625 7.587 27.180 1.00 23.80 93 LEU A C 1
ATOM 727 O O . LEU A 1 95 ? 50.778 8.371 28.134 1.00 22.33 93 LEU A O 1
ATOM 732 N N . LEU A 1 96 ? 50.420 8.016 25.936 1.00 24.11 94 LEU A N 1
ATOM 733 C CA . LEU A 1 96 ? 50.383 9.441 25.668 1.00 20.10 94 LEU A CA 1
ATOM 734 C C . LEU A 1 96 ? 49.147 10.076 26.307 1.00 23.70 94 LEU A C 1
ATOM 735 O O . LEU A 1 96 ? 49.235 11.177 26.880 1.00 24.05 94 LEU A O 1
ATOM 740 N N . ASP A 1 97 ? 48.002 9.403 26.191 1.00 22.10 95 ASP A N 1
ATOM 741 C CA . ASP A 1 97 ? 46.757 9.937 26.762 1.00 23.65 95 ASP A CA 1
ATOM 742 C C . ASP A 1 97 ? 46.895 10.127 28.288 1.00 21.86 95 ASP A C 1
ATOM 743 O O . ASP A 1 97 ? 46.377 11.096 28.857 1.00 23.05 95 ASP A O 1
ATOM 748 N N . PHE A 1 98 ? 47.537 9.173 28.965 1.00 19.24 96 PHE A N 1
ATOM 749 C CA . PHE A 1 98 ? 47.663 9.269 30.437 1.00 15.32 96 PHE A CA 1
ATOM 750 C C . PHE A 1 98 ? 48.537 10.495 30.785 1.00 20.46 96 PHE A C 1
ATOM 751 O O . PHE A 1 98 ? 48.180 11.334 31.606 1.00 19.50 96 PHE A O 1
ATOM 759 N N . ASN A 1 99 ? 49.688 10.615 30.140 1.00 21.10 97 ASN A N 1
ATOM 760 C CA . ASN A 1 99 ? 50.558 11.731 30.456 1.00 20.24 97 ASN A CA 1
ATOM 761 C C . ASN A 1 99 ? 50.016 13.077 30.039 1.00 22.98 97 ASN A C 1
ATOM 762 O O . ASN A 1 99 ? 50.304 14.099 30.679 1.00 24.70 97 ASN A O 1
ATOM 767 N N . ARG A 1 100 ? 49.204 13.083 28.995 1.00 18.77 98 ARG A N 1
ATOM 768 C CA . ARG A 1 100 ? 48.549 14.327 28.620 1.00 23.31 98 ARG A CA 1
ATOM 769 C C . ARG A 1 100 ? 47.499 14.689 29.663 1.00 22.01 98 ARG A C 1
ATOM 770 O O . ARG A 1 100 ? 47.302 15.855 29.971 1.00 27.12 98 ARG A O 1
ATOM 786 N N . THR A 1 102 ? 47.485 14.056 32.877 1.00 20.39 100 THR A N 1
ATOM 787 C CA . THR A 1 102 ? 48.025 14.607 34.127 1.00 20.28 100 THR A CA 1
ATOM 788 C C . THR A 1 102 ? 48.496 16.048 33.935 1.00 24.47 100 THR A C 1
ATOM 789 O O . THR A 1 102 ? 48.214 16.927 34.764 1.00 24.72 100 THR A O 1
ATOM 793 N N . GLY A 1 103 ? 49.188 16.302 32.823 1.00 24.36 101 GLY A N 1
ATOM 794 C CA . GLY A 1 103 ? 49.578 17.660 32.466 1.00 18.43 101 GLY A CA 1
ATOM 795 C C . GLY A 1 103 ? 48.388 18.595 32.355 1.00 23.55 101 GLY A C 1
ATOM 796 O O . GLY A 1 103 ? 48.459 19.762 32.765 1.00 24.62 101 GLY A O 1
ATOM 797 N N A GLN A 1 104 ? 47.275 18.121 31.821 0.50 21.43 102 GLN A N 1
ATOM 798 N N B GLN A 1 104 ? 47.290 18.071 31.812 0.50 21.20 102 GLN A N 1
ATOM 799 C CA A GLN A 1 104 ? 46.138 19.035 31.702 0.50 19.47 102 GLN A CA 1
ATOM 800 C CA B GLN A 1 104 ? 46.045 18.840 31.673 0.50 20.56 102 GLN A CA 1
ATOM 801 C C A GLN A 1 104 ? 45.426 19.237 33.048 0.50 20.28 102 GLN A C 1
ATOM 802 C C B GLN A 1 104 ? 45.500 19.235 33.042 0.50 20.38 102 GLN A C 1
ATOM 803 O O A GLN A 1 104 ? 44.695 20.218 33.220 0.50 20.48 102 GLN A O 1
ATOM 804 O O B GLN A 1 104 ? 44.947 20.327 33.220 0.50 20.95 102 GLN A O 1
ATOM 815 N N . VAL A 1 105 ? 45.643 18.334 34.010 1.00 20.76 103 VAL A N 1
ATOM 816 C CA . VAL A 1 105 ? 45.149 18.615 35.366 1.00 20.60 103 VAL A CA 1
ATOM 817 C C . VAL A 1 105 ? 45.882 19.830 35.937 1.00 21.84 103 VAL A C 1
ATOM 818 O O . VAL A 1 105 ? 45.259 20.784 36.420 1.00 23.96 103 VAL A O 1
ATOM 822 N N . VAL A 1 106 ? 47.209 19.818 35.826 1.00 20.71 104 VAL A N 1
ATOM 823 C CA . VAL A 1 106 ? 48.030 20.917 36.324 1.00 22.04 104 VAL A CA 1
ATOM 824 C C . VAL A 1 106 ? 47.691 22.217 35.586 1.00 23.03 104 VAL A C 1
ATOM 825 O O . VAL A 1 106 ? 47.566 23.285 36.210 1.00 22.62 104 VAL A O 1
ATOM 829 N N . ARG A 1 107 ? 47.523 22.134 34.266 1.00 18.91 105 ARG A N 1
ATOM 830 C CA . ARG A 1 107 ? 47.146 23.310 33.504 1.00 21.53 105 ARG A CA 1
ATOM 831 C C . ARG A 1 107 ? 45.778 23.833 33.973 1.00 24.42 105 ARG A C 1
ATOM 832 O O . ARG A 1 107 ? 45.574 25.051 34.124 1.00 25.14 105 ARG A O 1
ATOM 840 N N . ALA A 1 108 ? 44.842 22.914 34.209 1.00 22.13 106 ALA A N 1
ATOM 841 C CA . ALA A 1 108 ? 43.513 23.314 34.677 1.00 24.20 106 ALA A CA 1
ATOM 842 C C . ALA A 1 108 ? 43.603 24.015 36.054 1.00 25.74 106 ALA A C 1
ATOM 843 O O . ALA A 1 108 ? 42.887 24.985 36.315 1.00 24.75 106 ALA A O 1
ATOM 845 N N . VAL A 1 109 ? 44.496 23.552 36.929 1.00 21.22 107 VAL A N 1
ATOM 846 C CA . VAL A 1 109 ? 44.692 24.276 38.187 1.00 23.02 107 VAL A CA 1
ATOM 847 C C . VAL A 1 109 ? 45.212 25.682 37.915 1.00 26.06 107 VAL A C 1
ATOM 848 O O . VAL A 1 109 ? 44.741 26.650 38.507 1.00 25.82 107 VAL A O 1
ATOM 852 N N . ARG A 1 110 ? 46.180 25.806 37.006 1.00 24.87 108 ARG A N 1
ATOM 853 C CA . ARG A 1 110 ? 46.728 27.120 36.680 1.00 22.85 108 ARG A CA 1
ATOM 854 C C . ARG A 1 110 ? 45.694 28.064 36.020 1.00 28.11 108 ARG A C 1
ATOM 855 O O . ARG A 1 110 ? 45.849 29.295 36.088 1.00 24.20 108 ARG A O 1
ATOM 863 N N A GLU A 1 111 ? 44.672 27.504 35.379 0.74 26.20 109 GLU A N 1
ATOM 864 N N B GLU A 1 111 ? 44.641 27.489 35.428 0.26 27.30 109 GLU A N 1
ATOM 865 C CA A GLU A 1 111 ? 43.782 28.327 34.557 0.74 28.95 109 GLU A CA 1
ATOM 866 C CA B GLU A 1 111 ? 43.652 28.268 34.663 0.26 28.34 109 GLU A CA 1
ATOM 867 C C A GLU A 1 111 ? 42.379 28.556 35.120 0.74 28.56 109 GLU A C 1
ATOM 868 C C B GLU A 1 111 ? 42.230 28.325 35.249 0.26 27.86 109 GLU A C 1
ATOM 869 O O A GLU A 1 111 ? 41.629 29.345 34.560 0.74 30.74 109 GLU A O 1
ATOM 870 O O B GLU A 1 111 ? 41.304 28.790 34.583 0.26 29.01 109 GLU A O 1
ATOM 881 N N A CYS A 1 112 ? 42.012 27.861 36.192 0.50 25.62 110 CYS A N 1
ATOM 882 N N B CYS A 1 112 ? 42.045 27.854 36.477 0.50 24.88 110 CYS A N 1
ATOM 883 C CA A CYS A 1 112 ? 40.653 27.963 36.710 0.50 26.11 110 CYS A CA 1
ATOM 884 C CA B CYS A 1 112 ? 40.750 28.000 37.132 0.50 27.72 110 CYS A CA 1
ATOM 885 C C A CYS A 1 112 ? 40.423 29.334 37.348 0.50 27.66 110 CYS A C 1
ATOM 886 C C B CYS A 1 112 ? 40.482 29.483 37.319 0.50 27.42 110 CYS A C 1
ATOM 887 O O A CYS A 1 112 ? 41.304 29.850 38.038 0.50 24.28 110 CYS A O 1
ATOM 888 O O B CYS A 1 112 ? 41.394 30.235 37.644 0.50 24.51 110 CYS A O 1
ATOM 893 N N . PRO A 1 113 ? 39.226 29.911 37.131 1.00 29.01 111 PRO A N 1
ATOM 894 C CA . PRO A 1 113 ? 38.910 31.297 37.505 1.00 28.65 111 PRO A CA 1
ATOM 895 C C . PRO A 1 113 ? 38.658 31.488 39.016 1.00 32.70 111 PRO A C 1
ATOM 896 O O . PRO A 1 113 ? 37.686 32.132 39.394 1.00 31.50 111 PRO A O 1
ATOM 900 N N . PHE A 1 114 ? 39.537 30.950 39.851 1.00 25.30 112 PHE A N 1
ATOM 901 C CA . PHE A 1 114 ? 39.466 31.123 41.305 1.00 25.90 112 PHE A CA 1
ATOM 902 C C . PHE A 1 114 ? 40.763 30.602 41.851 1.00 27.95 112 PHE A C 1
ATOM 903 O O . PHE A 1 114 ? 41.380 29.722 41.251 1.00 27.85 112 PHE A O 1
ATOM 911 N N . PRO A 1 115 ? 41.186 31.147 42.994 1.00 27.16 113 PRO A N 1
ATOM 912 C CA . PRO A 1 115 ? 42.406 30.711 43.671 1.00 26.60 113 PRO A CA 1
ATOM 913 C C . PRO A 1 115 ? 42.275 29.282 44.199 1.00 28.83 113 PRO A C 1
ATOM 914 O O . PRO A 1 115 ? 41.220 28.861 44.708 1.00 23.81 113 PRO A O 1
ATOM 918 N N . VAL A 1 116 ? 43.369 28.548 44.078 1.00 23.21 114 VAL A N 1
ATOM 919 C CA . VAL A 1 116 ? 43.437 27.192 44.583 1.00 20.31 114 VAL A CA 1
ATOM 920 C C . VAL A 1 116 ? 44.461 27.177 45.702 1.00 23.54 114 VAL A C 1
ATOM 921 O O . VAL A 1 116 ? 45.558 27.736 45.554 1.00 26.40 114 VAL A O 1
ATOM 925 N N . ILE A 1 117 ? 44.096 26.563 46.827 1.00 21.22 115 ILE A N 1
ATOM 926 C CA . ILE A 1 117 ? 44.951 26.527 48.004 1.00 22.57 115 ILE A CA 1
ATOM 927 C C . ILE A 1 117 ? 45.245 25.063 48.375 1.00 25.32 115 ILE A C 1
ATOM 928 O O . ILE A 1 117 ? 44.323 24.265 48.554 1.00 30.45 115 ILE A O 1
ATOM 933 N N . ALA A 1 118 ? 46.520 24.700 48.467 1.00 24.38 116 ALA A N 1
ATOM 934 C CA . ALA A 1 118 ? 46.880 23.344 48.911 1.00 24.53 116 ALA A CA 1
ATOM 935 C C . ALA A 1 118 ? 47.172 23.331 50.404 1.00 25.87 116 ALA A C 1
ATOM 936 O O . ALA A 1 118 ? 48.014 24.107 50.895 1.00 25.80 116 ALA A O 1
ATOM 938 N N . ALA A 1 119 ? 46.452 22.477 51.128 1.00 25.27 117 ALA A N 1
ATOM 939 C CA . ALA A 1 119 ? 46.605 22.365 52.580 1.00 24.13 117 ALA A CA 1
ATOM 940 C C . ALA A 1 119 ? 47.586 21.228 52.828 1.00 23.45 117 ALA A C 1
ATOM 941 O O . ALA A 1 119 ? 47.218 20.053 52.701 1.00 25.41 117 ALA A O 1
ATOM 943 N N . LEU A 1 120 ? 48.833 21.558 53.152 1.00 22.05 118 LEU A N 1
ATOM 944 C CA . LEU A 1 120 ? 49.905 20.554 53.137 1.00 22.40 118 LEU A CA 1
ATOM 945 C C . LEU A 1 120 ? 50.368 20.105 54.520 1.00 25.92 118 LEU A C 1
ATOM 946 O O . LEU A 1 120 ? 50.470 20.913 55.445 1.00 26.10 118 LEU A O 1
ATOM 951 N N . HIS A 1 121 ? 50.716 18.824 54.612 1.00 23.54 119 HIS A N 1
ATOM 952 C CA . HIS A 1 121 ? 51.262 18.218 55.834 1.00 28.23 119 HIS A CA 1
ATOM 953 C C . HIS A 1 121 ? 51.828 16.867 55.396 1.00 25.52 119 HIS A C 1
ATOM 954 O O . HIS A 1 121 ? 51.383 16.311 54.376 1.00 23.63 119 HIS A O 1
ATOM 961 N N . GLY A 1 122 ? 52.813 16.363 56.141 1.00 24.75 120 GLY A N 1
ATOM 962 C CA . GLY A 1 122 ? 53.494 15.128 55.804 1.00 21.58 120 GLY A CA 1
ATOM 963 C C . GLY A 1 122 ? 53.923 15.114 54.333 1.00 26.21 120 GLY A C 1
ATOM 964 O O . GLY A 1 122 ? 54.255 16.161 53.773 1.00 24.29 120 GLY A O 1
ATOM 965 N N . VAL A 1 123 ? 53.905 13.935 53.709 1.00 25.95 121 VAL A N 1
ATOM 966 C CA . VAL A 1 123 ? 54.480 13.777 52.372 1.00 26.22 121 VAL A CA 1
ATOM 967 C C . VAL A 1 123 ? 53.617 14.389 51.264 1.00 25.82 121 VAL A C 1
ATOM 968 O O . VAL A 1 123 ? 52.391 14.197 51.224 1.00 23.68 121 VAL A O 1
ATOM 972 N N . ALA A 1 124 ? 54.278 15.145 50.387 1.00 25.47 122 ALA A N 1
ATOM 973 C CA . ALA A 1 124 ? 53.725 15.518 49.086 1.00 21.83 122 ALA A CA 1
ATOM 974 C C . ALA A 1 124 ? 54.781 15.158 48.050 1.00 22.34 122 ALA A C 1
ATOM 975 O O . ALA A 1 124 ? 55.759 15.889 47.853 1.00 21.85 122 ALA A O 1
ATOM 977 N N . ALA A 1 125 ? 54.590 14.016 47.407 1.00 21.76 123 ALA A N 1
ATOM 978 C CA . ALA A 1 125 ? 55.615 13.419 46.583 1.00 25.60 123 ALA A CA 1
ATOM 979 C C . ALA A 1 125 ? 55.079 13.207 45.177 1.00 27.00 123 ALA A C 1
ATOM 980 O O . ALA A 1 125 ? 53.879 12.944 44.983 1.00 24.23 123 ALA A O 1
ATOM 982 N N . GLY A 1 126 ? 55.965 13.300 44.195 1.00 24.11 124 GLY A N 1
ATOM 983 C CA . GLY A 1 126 ? 55.576 12.955 42.842 1.00 26.02 124 GLY A CA 1
ATOM 984 C C . GLY A 1 126 ? 54.447 13.851 42.389 1.00 24.60 124 GLY A C 1
ATOM 985 O O . GLY A 1 126 ? 54.534 15.054 42.559 1.00 25.17 124 GLY A O 1
ATOM 986 N N . ALA A 1 127 ? 53.377 13.278 41.833 1.00 24.59 125 ALA A N 1
ATOM 987 C CA . ALA A 1 127 ? 52.226 14.100 41.411 1.00 24.22 125 ALA A CA 1
ATOM 988 C C . ALA A 1 127 ? 51.688 14.948 42.550 1.00 24.19 125 ALA A C 1
ATOM 989 O O . ALA A 1 127 ? 51.202 16.060 42.324 1.00 24.92 125 ALA A O 1
ATOM 991 N N . GLY A 1 128 ? 51.802 14.451 43.786 1.00 25.43 126 GLY A N 1
ATOM 992 C CA . GLY A 1 128 ? 51.352 15.220 44.947 1.00 25.96 126 GLY A CA 1
ATOM 993 C C . GLY A 1 128 ? 52.101 16.540 45.111 1.00 24.17 126 GLY A C 1
ATOM 994 O O . GLY A 1 128 ? 51.523 17.590 45.406 1.00 22.08 126 GLY A O 1
ATOM 995 N N . ALA A 1 129 ? 53.409 16.490 44.895 1.00 20.87 127 ALA A N 1
ATOM 996 C CA . ALA A 1 129 ? 54.219 17.695 44.949 1.00 20.71 127 ALA A CA 1
ATOM 997 C C . ALA A 1 129 ? 53.901 18.636 43.771 1.00 19.60 127 ALA A C 1
ATOM 998 O O . ALA A 1 129 ? 53.942 19.855 43.925 1.00 23.52 127 ALA A O 1
ATOM 1000 N N . VAL A 1 130 ? 53.565 18.091 42.599 1.00 20.51 128 VAL A N 1
ATOM 1001 C CA . VAL A 1 130 ? 53.308 18.985 41.456 1.00 19.97 128 VAL A CA 1
ATOM 1002 C C . VAL A 1 130 ? 51.950 19.645 41.581 1.00 20.75 128 VAL A C 1
ATOM 1003 O O . VAL A 1 130 ? 51.790 20.817 41.221 1.00 23.24 128 VAL A O 1
ATOM 1007 N N . LEU A 1 131 ? 50.972 18.904 42.096 1.00 20.37 129 LEU A N 1
ATOM 1008 C CA . LEU A 1 131 ? 49.671 19.501 42.381 1.00 23.34 129 LEU A CA 1
ATOM 1009 C C . LEU A 1 131 ? 49.825 20.637 43.398 1.00 26.58 129 LEU A C 1
ATOM 1010 O O . LEU A 1 131 ? 49.250 21.707 43.234 1.00 26.05 129 LEU A O 1
ATOM 1015 N N . ALA A 1 132 ? 50.627 20.410 44.428 1.00 23.06 130 ALA A N 1
ATOM 1016 C CA . ALA A 1 132 ? 50.902 21.467 45.398 1.00 26.73 130 ALA A CA 1
ATOM 1017 C C . ALA A 1 132 ? 51.559 22.670 44.701 1.00 26.12 130 ALA A C 1
ATOM 1018 O O . ALA A 1 132 ? 51.173 23.814 44.903 1.00 26.49 130 ALA A O 1
ATOM 1020 N N . LEU A 1 133 ? 52.550 22.395 43.863 1.00 21.03 131 LEU A N 1
ATOM 1021 C CA . LEU A 1 133 ? 53.282 23.459 43.182 1.00 17.87 131 LEU A CA 1
ATOM 1022 C C . LEU A 1 133 ? 52.366 24.273 42.243 1.00 24.10 131 LEU A C 1
ATOM 1023 O O . LEU A 1 133 ? 52.572 25.467 42.043 1.00 26.56 131 LEU A O 1
ATOM 1028 N N . ALA A 1 134 ? 51.343 23.636 41.680 1.00 22.25 132 ALA A N 1
ATOM 1029 C CA . ALA A 1 134 ? 50.462 24.326 40.736 1.00 24.77 132 ALA A CA 1
ATOM 1030 C C . ALA A 1 134 ? 49.458 25.256 41.437 1.00 24.05 132 ALA A C 1
ATOM 1031 O O . ALA A 1 134 ? 48.975 26.228 40.854 1.00 22.54 132 ALA A O 1
ATOM 1033 N N . ALA A 1 135 ? 49.155 24.943 42.684 1.00 23.27 133 ALA A N 1
ATOM 1034 C CA . ALA A 1 135 ? 48.225 25.748 43.481 1.00 23.75 133 ALA A CA 1
ATOM 1035 C C . ALA A 1 135 ? 48.713 27.187 43.571 1.00 24.92 133 ALA A C 1
ATOM 1036 O O . ALA A 1 135 ? 49.925 27.472 43.466 1.00 25.05 133 ALA A O 1
ATOM 1038 N N . ASP A 1 136 ? 47.779 28.109 43.741 1.00 21.73 134 ASP A N 1
ATOM 1039 C CA . ASP A 1 136 ? 48.155 29.493 43.929 1.00 23.82 134 ASP A CA 1
ATOM 1040 C C . ASP A 1 136 ? 48.797 29.702 45.295 1.00 25.54 134 ASP A C 1
ATOM 1041 O O . ASP A 1 136 ? 49.738 30.521 45.433 1.00 26.26 134 ASP A O 1
ATOM 1046 N N . PHE A 1 137 ? 48.306 28.954 46.295 1.00 22.00 135 PHE A N 1
ATOM 1047 C CA . PHE A 1 137 ? 48.809 29.065 47.670 1.00 22.75 135 PHE A CA 1
ATOM 1048 C C . PHE A 1 137 ? 49.143 27.683 48.219 1.00 26.61 135 PHE A C 1
ATOM 1049 O O . PHE A 1 137 ? 48.390 26.726 47.998 1.00 24.62 135 PHE A O 1
ATOM 1057 N N . ARG A 1 138 ? 50.275 27.591 48.928 1.00 25.60 136 ARG A N 1
ATOM 1058 C CA . ARG A 1 138 ? 50.637 26.399 49.697 1.00 23.55 136 ARG A CA 1
ATOM 1059 C C . ARG A 1 138 ? 50.680 26.756 51.200 1.00 26.92 136 ARG A C 1
ATOM 1060 O O . ARG A 1 138 ? 51.572 27.475 51.676 1.00 24.04 136 ARG A O 1
ATOM 1068 N N . VAL A 1 139 ? 49.689 26.265 51.926 1.00 27.24 137 VAL A N 1
ATOM 1069 C CA . VAL A 1 139 ? 49.584 26.471 53.380 1.00 27.80 137 VAL A CA 1
ATOM 1070 C C . VAL A 1 139 ? 50.037 25.177 54.050 1.00 29.37 137 VAL A C 1
ATOM 1071 O O . VAL A 1 139 ? 49.385 24.147 53.934 1.00 28.81 137 VAL A O 1
ATOM 1075 N N . ALA A 1 140 ? 51.176 25.230 54.732 1.00 27.61 138 ALA A N 1
ATOM 1076 C CA . ALA A 1 140 ? 51.906 24.032 55.099 1.00 26.51 138 ALA A CA 1
ATOM 1077 C C . ALA A 1 140 ? 52.216 24.015 56.577 1.00 29.44 138 ALA A C 1
ATOM 1078 O O . ALA A 1 140 ? 52.622 25.050 57.129 1.00 32.95 138 ALA A O 1
ATOM 1080 N N . ASP A 1 141 ? 52.074 22.848 57.204 1.00 28.70 139 ASP A N 1
ATOM 1081 C CA . ASP A 1 141 ? 52.531 22.686 58.591 1.00 29.71 139 ASP A CA 1
ATOM 1082 C C . ASP A 1 141 ? 53.970 22.179 58.582 1.00 31.63 139 ASP A C 1
ATOM 1083 O O . ASP A 1 141 ? 54.499 21.857 57.510 1.00 31.31 139 ASP A O 1
ATOM 1088 N N . PRO A 1 142 ? 54.632 22.188 59.749 1.00 30.03 140 PRO A N 1
ATOM 1089 C CA . PRO A 1 142 ? 56.069 21.896 59.825 1.00 26.90 140 PRO A CA 1
ATOM 1090 C C . PRO A 1 142 ? 56.434 20.482 59.455 1.00 27.15 140 PRO A C 1
ATOM 1091 O O . PRO A 1 142 ? 57.632 20.235 59.266 1.00 28.75 140 PRO A O 1
ATOM 1095 N N . SER A 1 143 ? 55.467 19.559 59.414 1.00 21.52 141 SER A N 1
ATOM 1096 C CA . SER A 1 143 ? 55.753 18.173 59.018 1.00 22.25 141 SER A CA 1
ATOM 1097 C C . SER A 1 143 ? 55.826 17.999 57.464 1.00 25.61 141 SER A C 1
ATOM 1098 O O . SER A 1 143 ? 56.088 16.898 56.932 1.00 24.06 141 SER A O 1
ATOM 1101 N N . THR A 1 144 ? 55.570 19.076 56.741 1.00 27.16 142 THR A N 1
ATOM 1102 C CA . THR A 1 144 ? 55.452 18.982 55.274 1.00 27.58 142 THR A CA 1
ATOM 1103 C C . THR A 1 144 ? 56.778 18.609 54.621 1.00 29.40 142 THR A C 1
ATOM 1104 O O . THR A 1 144 ? 57.810 19.229 54.905 1.00 29.15 142 THR A O 1
ATOM 1108 N N . ARG A 1 145 ? 56.746 17.571 53.787 1.00 24.23 143 ARG A N 1
ATOM 1109 C CA . ARG A 1 145 ? 57.920 17.096 53.060 1.00 25.29 143 ARG A CA 1
ATOM 1110 C C . ARG A 1 145 ? 57.635 16.933 51.548 1.00 28.14 143 ARG A C 1
ATOM 1111 O O . ARG A 1 145 ? 56.947 15.984 51.146 1.00 30.47 143 ARG A O 1
ATOM 1119 N N . PHE A 1 146 ? 58.188 17.829 50.731 1.00 21.22 144 PHE A N 1
ATOM 1120 C CA . PHE A 1 146 ? 58.111 17.726 49.270 1.00 19.80 144 PHE A CA 1
ATOM 1121 C C . PHE A 1 146 ? 59.177 16.793 48.728 1.00 24.21 144 PHE A C 1
ATOM 1122 O O . PHE A 1 146 ? 60.331 16.795 49.195 1.00 26.98 144 PHE A O 1
ATOM 1130 N N . ALA A 1 147 ? 58.811 16.007 47.729 1.00 19.30 145 ALA A N 1
ATOM 1131 C CA . ALA A 1 147 ? 59.815 15.246 47.015 1.00 20.47 145 ALA A CA 1
ATOM 1132 C C . ALA A 1 147 ? 59.423 15.124 45.546 1.00 23.32 145 ALA A C 1
ATOM 1133 O O . ALA A 1 147 ? 58.376 14.584 45.215 1.00 21.11 145 ALA A O 1
ATOM 1135 N N . PHE A 1 148 ? 60.255 15.665 44.664 1.00 22.69 146 PHE A N 1
ATOM 1136 C CA . PHE A 1 148 ? 59.966 15.593 43.219 1.00 25.38 146 PHE A CA 1
ATOM 1137 C C . PHE A 1 148 ? 60.703 14.406 42.678 1.00 24.65 146 PHE A C 1
ATOM 1138 O O . PHE A 1 148 ? 61.740 14.560 42.044 1.00 29.57 146 PHE A O 1
ATOM 1146 N N . LEU A 1 149 ? 60.187 13.215 42.977 1.00 22.91 147 LEU A N 1
ATOM 1147 C CA . LEU A 1 149 ? 60.970 11.998 42.868 1.00 29.36 147 LEU A CA 1
ATOM 1148 C C . LEU A 1 149 ? 60.749 11.162 41.576 1.00 25.15 147 LEU A C 1
ATOM 1149 O O . LEU A 1 149 ? 60.988 9.965 41.546 1.00 22.06 147 LEU A O 1
ATOM 1154 N N . PHE A 1 150 ? 60.319 11.809 40.495 1.00 19.41 148 PHE A N 1
ATOM 1155 C CA . PHE A 1 150 ? 60.163 11.089 39.220 1.00 20.28 148 PHE A CA 1
ATOM 1156 C C . PHE A 1 150 ? 61.386 10.312 38.747 1.00 21.41 148 PHE A C 1
ATOM 1157 O O . PHE A 1 150 ? 61.261 9.177 38.246 1.00 21.28 148 PHE A O 1
ATOM 1165 N N . THR A 1 151 ? 62.574 10.899 38.866 1.00 20.16 149 THR A N 1
ATOM 1166 C CA . THR A 1 151 ? 63.741 10.184 38.366 1.00 20.45 149 THR A CA 1
ATOM 1167 C C . THR A 1 151 ? 63.975 8.892 39.169 1.00 23.13 149 THR A C 1
ATOM 1168 O O . THR A 1 151 ? 64.629 7.964 38.685 1.00 21.60 149 THR A O 1
ATOM 1172 N N . ARG A 1 152 ? 63.444 8.820 40.396 1.00 20.94 150 ARG A N 1
ATOM 1173 C CA . ARG A 1 152 ? 63.603 7.579 41.181 1.00 20.55 150 ARG A CA 1
ATOM 1174 C C . ARG A 1 152 ? 62.787 6.410 40.642 1.00 21.98 150 ARG A C 1
ATOM 1175 O O . ARG A 1 152 ? 63.005 5.261 41.073 1.00 18.75 150 ARG A O 1
ATOM 1183 N N . VAL A 1 153 ? 61.827 6.685 39.752 1.00 21.16 151 VAL A N 1
ATOM 1184 C CA . VAL A 1 153 ? 61.095 5.591 39.090 1.00 21.52 151 VAL A CA 1
ATOM 1185 C C . VAL A 1 153 ? 61.536 5.444 37.630 1.00 23.55 151 VAL A C 1
ATOM 1186 O O . VAL A 1 153 ? 60.941 4.686 36.865 1.00 22.06 151 VAL A O 1
ATOM 1190 N N . GLY A 1 154 ? 62.593 6.163 37.246 1.00 22.63 152 GLY A N 1
ATOM 1191 C CA . GLY A 1 154 ? 63.101 6.049 35.887 1.00 20.78 152 GLY A CA 1
ATOM 1192 C C . GLY A 1 154 ? 62.420 6.969 34.880 1.00 21.07 152 GLY A C 1
ATOM 1193 O O . GLY A 1 154 ? 62.596 6.792 33.691 1.00 24.54 152 GLY A O 1
ATOM 1194 N N . LEU A 1 155 ? 61.662 7.949 35.364 1.00 20.22 153 LEU A N 1
ATOM 1195 C CA . LEU A 1 155 ? 61.065 8.973 34.515 1.00 23.60 153 LEU A CA 1
ATOM 1196 C C . LEU A 1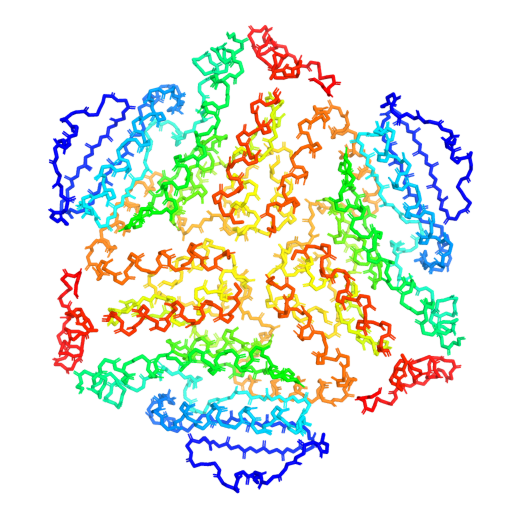 155 ? 61.801 10.324 34.636 1.00 23.28 153 LEU A C 1
ATOM 1197 O O . LEU A 1 155 ? 62.646 10.506 35.516 1.00 19.50 153 LEU A O 1
ATOM 1202 N N . SER A 1 156 ? 61.496 11.273 33.757 1.00 18.92 154 SER A N 1
ATOM 1203 C CA . SER A 1 156 ? 62.121 12.579 33.898 1.00 19.17 154 SER A CA 1
ATOM 1204 C C . SER A 1 156 ? 61.385 13.440 34.924 1.00 20.33 154 SER A C 1
ATOM 1205 O O . SER A 1 156 ? 60.207 13.193 35.216 1.00 22.73 154 SER A O 1
ATOM 1208 N N . GLY A 1 157 ? 62.075 14.447 35.473 1.00 25.74 155 GLY A N 1
ATOM 1209 C CA . GLY A 1 157 ? 61.445 15.419 36.378 1.00 21.91 155 GLY A CA 1
ATOM 1210 C C . GLY A 1 157 ? 60.522 16.390 35.645 1.00 27.28 155 GLY A C 1
ATOM 1211 O O . GLY A 1 157 ? 59.796 17.160 36.260 1.00 38.18 155 GLY A O 1
ATOM 1212 N N . GLY A 1 158 ? 60.521 16.361 34.319 1.00 28.77 156 GLY A N 1
ATOM 1213 C CA . GLY A 1 158 ? 59.557 17.177 33.589 1.00 35.26 156 GLY A CA 1
ATOM 1214 C C . GLY A 1 158 ? 58.233 16.463 33.543 1.00 40.02 156 GLY A C 1
ATOM 1215 O O . GLY A 1 158 ? 57.794 16.020 32.482 1.00 49.86 156 GLY A O 1
ATOM 1216 N N . ASP A 1 159 ? 57.623 16.242 34.692 1.00 29.93 157 ASP A N 1
ATOM 1217 C CA . ASP A 1 159 ? 56.392 15.450 34.696 1.00 25.83 157 ASP A CA 1
ATOM 1218 C C . ASP A 1 159 ? 55.259 16.417 34.982 1.00 25.55 157 ASP A C 1
ATOM 1219 O O . ASP A 1 159 ? 55.342 17.193 35.945 1.00 24.99 157 ASP A O 1
ATOM 1232 N N . GLY A 1 161 ? 54.283 19.232 34.014 1.00 20.93 159 GLY A N 1
ATOM 1233 C CA . GLY A 1 161 ? 54.535 20.658 34.174 1.00 19.68 159 GLY A CA 1
ATOM 1234 C C . GLY A 1 161 ? 55.560 21.056 35.225 1.00 24.37 159 GLY A C 1
ATOM 1235 O O . GLY A 1 161 ? 55.848 22.232 35.380 1.00 23.64 159 GLY A O 1
ATOM 1236 N N . ALA A 1 162 ? 56.115 20.092 35.949 1.00 20.58 160 ALA A N 1
ATOM 1237 C CA . ALA A 1 162 ? 57.019 20.413 37.055 1.00 21.11 160 ALA A CA 1
ATOM 1238 C C . ALA A 1 162 ? 58.267 21.166 36.593 1.00 20.15 160 ALA A C 1
ATOM 1239 O O . ALA A 1 162 ? 58.750 22.027 37.284 1.00 20.78 160 ALA A O 1
ATOM 1241 N N . ALA A 1 163 ? 58.797 20.830 35.427 1.00 17.00 161 ALA A N 1
ATOM 1242 C CA . ALA A 1 163 ? 60.015 21.484 34.979 1.00 21.49 161 ALA A CA 1
ATOM 1243 C C . ALA A 1 163 ? 59.727 22.881 34.415 1.00 24.28 161 ALA A C 1
ATOM 1244 O O . ALA A 1 163 ? 60.648 23.702 34.259 1.00 22.12 161 ALA A O 1
ATOM 1246 N N . TYR A 1 164 ? 58.462 23.150 34.115 1.00 22.08 162 TYR A N 1
ATOM 1247 C CA . TYR A 1 164 ? 58.052 24.520 33.775 1.00 22.76 162 TYR A CA 1
ATOM 1248 C C . TYR A 1 164 ? 57.817 25.321 35.064 1.00 19.66 162 TYR A C 1
ATOM 1249 O O . TYR A 1 164 ? 58.357 26.435 35.249 1.00 17.95 162 TYR A O 1
ATOM 1258 N N . LEU A 1 165 ? 57.013 24.771 35.971 1.00 18.28 163 LEU A N 1
ATOM 1259 C CA . LEU A 1 165 ? 56.661 25.550 37.161 1.00 20.44 163 LEU A CA 1
ATOM 1260 C C . LEU A 1 165 ? 57.821 25.704 38.141 1.00 22.13 163 LEU A C 1
ATOM 1261 O O . LEU A 1 165 ? 58.038 26.782 38.681 1.00 19.56 163 LEU A O 1
ATOM 1266 N N . LEU A 1 166 ? 58.576 24.637 38.384 1.00 19.19 164 LEU A N 1
ATOM 1267 C CA . LEU A 1 166 ? 59.491 24.698 39.531 1.00 17.19 164 LEU A CA 1
ATOM 1268 C C . LEU A 1 166 ? 60.527 25.817 39.390 1.00 19.24 164 LEU A C 1
ATOM 1269 O O . LEU A 1 166 ? 60.719 26.587 40.321 1.00 24.58 164 LEU A O 1
ATOM 1274 N N . PRO A 1 167 ? 61.195 25.925 38.229 1.00 21.03 165 PRO A N 1
ATOM 1275 C CA . PRO A 1 167 ? 62.171 27.023 38.164 1.00 17.92 165 PRO A CA 1
ATOM 1276 C C . PRO A 1 167 ? 61.515 28.386 38.275 1.00 21.54 165 PRO A C 1
ATOM 1277 O O . PRO A 1 167 ? 62.215 29.344 38.648 1.00 20.92 165 PRO A O 1
ATOM 1281 N N . ARG A 1 168 ? 60.235 28.501 37.915 1.00 16.76 166 ARG A N 1
ATOM 1282 C CA . ARG A 1 168 ? 59.566 29.801 38.004 1.00 16.24 166 ARG A CA 1
ATOM 1283 C C . ARG A 1 168 ? 59.159 30.138 39.445 1.00 22.02 166 ARG A C 1
ATOM 1284 O O . ARG A 1 168 ? 58.860 31.299 39.759 1.00 19.83 166 ARG A O 1
ATOM 1292 N N . VAL A 1 169 ? 59.180 29.131 40.316 1.00 20.93 167 VAL A N 1
ATOM 1293 C CA . VAL A 1 169 ? 58.866 29.359 41.729 1.00 21.12 167 VAL A CA 1
ATOM 1294 C C . VAL A 1 169 ? 60.147 29.528 42.547 1.00 19.66 167 VAL A C 1
ATOM 1295 O O . VAL A 1 169 ? 60.250 30.446 43.352 1.00 23.16 167 VAL A O 1
ATOM 1299 N N . VAL A 1 170 ? 61.133 28.662 42.332 1.00 19.33 168 VAL A N 1
ATOM 1300 C CA . VAL A 1 170 ? 62.295 28.625 43.212 1.00 20.99 168 VAL A CA 1
ATOM 1301 C C . VAL A 1 170 ? 63.616 28.989 42.537 1.00 27.08 168 VAL A C 1
ATOM 1302 O O . VAL A 1 170 ? 64.653 28.984 43.190 1.00 28.08 168 VAL A O 1
ATOM 1306 N N . GLY A 1 171 ? 63.590 29.300 41.237 1.00 23.20 169 GLY A N 1
ATOM 1307 C CA . GLY A 1 171 ? 64.837 29.530 40.521 1.00 22.16 169 GLY A CA 1
ATOM 1308 C C . GLY A 1 171 ? 65.384 28.254 39.891 1.00 24.11 169 GLY A C 1
ATOM 1309 O O . GLY A 1 171 ? 65.153 27.146 40.395 1.00 20.11 169 GLY A O 1
ATOM 1310 N N . LEU A 1 172 ? 66.135 28.408 38.804 1.00 20.21 170 LEU A N 1
ATOM 1311 C CA . LEU A 1 172 ? 66.679 27.268 38.046 1.00 23.93 170 LEU A CA 1
ATOM 1312 C C . LEU A 1 172 ? 67.700 26.396 38.802 1.00 27.11 170 LEU A C 1
ATOM 1313 O O . LEU A 1 172 ? 67.754 25.178 38.614 1.00 25.18 170 LEU A O 1
ATOM 1318 N N . GLY A 1 173 ? 68.533 26.993 39.645 1.00 23.46 171 GLY A N 1
ATOM 1319 C CA . GLY A 1 173 ? 69.537 26.180 40.326 1.00 18.35 171 GLY A CA 1
ATOM 1320 C C . GLY A 1 173 ? 68.876 25.211 41.307 1.00 21.96 171 GLY A C 1
ATOM 1321 O O . GLY A 1 173 ? 69.189 23.994 41.311 1.00 21.14 171 GLY A O 1
ATOM 1322 N N . HIS A 1 174 ? 67.950 25.723 42.130 1.00 20.78 172 HIS A N 1
ATOM 1323 C CA . HIS A 1 174 ? 67.219 24.841 43.058 1.00 19.10 172 HIS A CA 1
ATOM 1324 C C . HIS A 1 174 ? 66.323 23.868 42.286 1.00 24.01 172 HIS A C 1
ATOM 1325 O O . HIS A 1 174 ? 66.198 22.702 42.666 1.00 25.98 172 HIS A O 1
ATOM 1332 N N . ALA A 1 175 ? 65.702 24.315 41.190 1.00 20.90 173 ALA A N 1
ATOM 1333 C CA . ALA A 1 175 ? 64.804 23.401 40.472 1.00 19.56 173 ALA A CA 1
ATOM 1334 C C . ALA A 1 175 ? 65.575 22.206 39.968 1.00 18.57 173 ALA A C 1
ATOM 1335 O O . ALA A 1 175 ? 65.114 21.069 40.039 1.00 20.90 173 ALA A O 1
ATOM 1337 N N . THR A 1 176 ? 66.748 22.464 39.409 1.00 18.63 174 THR A N 1
ATOM 1338 C CA . THR A 1 176 ? 67.539 21.371 38.858 1.00 18.27 174 THR A CA 1
ATOM 1339 C C . THR A 1 176 ? 67.890 20.352 39.952 1.00 24.52 174 THR A C 1
ATOM 1340 O O . THR A 1 176 ? 67.821 19.159 39.745 1.00 21.30 174 THR A O 1
ATOM 1344 N N . ARG A 1 177 ? 68.283 20.842 41.119 1.00 19.90 175 ARG A N 1
ATOM 1345 C CA . ARG A 1 177 ? 68.677 19.945 42.206 1.00 21.43 175 ARG A CA 1
ATOM 1346 C C . ARG A 1 177 ? 67.463 19.125 42.638 1.00 19.64 175 ARG A C 1
ATOM 1347 O O . ARG A 1 177 ? 67.542 17.916 42.795 1.00 19.87 175 ARG A O 1
ATOM 1355 N N . LEU A 1 178 ? 66.330 19.791 42.824 1.00 18.27 176 LEU A N 1
ATOM 1356 C CA . LEU A 1 178 ? 65.156 19.113 43.354 1.00 20.01 176 LEU A CA 1
ATOM 1357 C C . LEU A 1 178 ? 64.659 18.038 42.377 1.00 23.39 176 LEU A C 1
ATOM 1358 O O . LEU A 1 178 ? 64.330 16.917 42.766 1.00 24.79 176 LEU A O 1
ATOM 1363 N N . LEU A 1 179 ? 64.582 18.409 41.105 1.00 17.71 177 LEU A N 1
ATOM 1364 C CA . LEU A 1 179 ? 64.020 17.515 40.093 1.00 20.96 177 LEU A CA 1
ATOM 1365 C C . LEU A 1 179 ? 64.987 16.430 39.683 1.00 21.79 177 LEU A C 1
ATOM 1366 O O . LEU A 1 179 ? 64.588 15.321 39.377 1.00 22.12 177 LEU A O 1
ATOM 1379 N N . LEU A 1 181 ? 67.634 14.997 41.507 1.00 22.21 179 LEU A N 1
ATOM 1380 C CA . LEU A 1 181 ? 68.010 14.037 42.557 1.00 24.31 179 LEU A CA 1
ATOM 1381 C C . LEU A 1 181 ? 66.801 13.479 43.300 1.00 27.01 179 LEU A C 1
ATOM 1382 O O . LEU A 1 181 ? 66.879 12.407 43.887 1.00 25.54 179 LEU A O 1
ATOM 1387 N N . GLY A 1 182 ? 65.704 14.241 43.330 1.00 23.13 180 GLY A N 1
ATOM 1388 C CA . GLY A 1 182 ? 64.501 13.776 43.991 1.00 23.60 180 GLY A CA 1
ATOM 1389 C C . GLY A 1 182 ? 64.620 13.653 45.513 1.00 25.93 180 GLY A C 1
ATOM 1390 O O . GLY A 1 182 ? 63.916 12.849 46.114 1.00 29.11 180 GLY A O 1
ATOM 1391 N N . ASP A 1 183 ? 65.503 14.433 46.135 1.00 22.25 181 ASP A N 1
ATOM 1392 C CA . ASP A 1 183 ? 65.650 14.405 47.596 1.00 25.76 181 ASP A CA 1
ATOM 1393 C C . ASP A 1 183 ? 64.531 15.169 48.303 1.00 26.57 181 ASP A C 1
ATOM 1394 O O . ASP A 1 183 ? 63.948 16.121 47.772 1.00 24.27 181 ASP A O 1
ATOM 1399 N N . THR A 1 184 ? 64.236 14.751 49.522 1.00 29.15 182 THR A N 1
ATOM 1400 C CA . THR A 1 184 ? 63.208 15.400 50.327 1.00 26.90 182 THR A CA 1
ATOM 1401 C C . THR A 1 184 ? 63.553 16.845 50.692 1.00 26.29 182 THR A C 1
ATOM 1402 O O . THR A 1 184 ? 64.688 17.171 51.033 1.00 27.27 182 THR A O 1
ATOM 1406 N N . VAL A 1 185 ? 62.559 17.715 50.554 1.00 24.46 183 VAL A N 1
ATOM 1407 C CA . VAL A 1 185 ? 62.685 19.104 50.922 1.00 26.14 183 VAL A CA 1
ATOM 1408 C C . VAL A 1 185 ? 61.778 19.302 52.127 1.00 26.08 183 VAL A C 1
ATOM 1409 O O . VAL A 1 185 ? 60.554 19.288 51.997 1.00 25.60 183 VAL A O 1
ATOM 1413 N N A ARG A 1 186 ? 62.387 19.464 53.300 0.50 26.90 184 ARG A N 1
ATOM 1414 N N B ARG A 1 186 ? 62.368 19.443 53.306 0.50 26.94 184 ARG A N 1
ATOM 1415 C CA A ARG A 1 186 ? 61.628 19.716 54.534 0.50 27.96 184 ARG A CA 1
ATOM 1416 C CA B ARG A 1 186 ? 61.556 19.669 54.506 0.50 28.36 184 ARG A CA 1
ATOM 1417 C C A ARG A 1 186 ? 61.098 21.153 54.603 0.50 27.51 184 ARG A C 1
ATOM 1418 C C B ARG A 1 186 ? 61.127 21.140 54.635 0.50 27.69 184 ARG A C 1
ATOM 1419 O O A ARG A 1 186 ? 61.495 22.021 53.817 0.50 27.53 184 ARG A O 1
ATOM 1420 O O B ARG A 1 186 ? 61.617 22.014 53.912 0.50 27.56 184 ARG A O 1
ATOM 1435 N N . ALA A 1 187 ? 60.200 21.409 55.550 1.00 27.60 185 ALA A N 1
ATOM 1436 C CA . ALA A 1 187 ? 59.572 22.731 55.657 1.00 25.82 185 ALA A CA 1
ATOM 1437 C C . ALA A 1 187 ? 60.519 23.962 55.722 1.00 29.74 185 ALA A C 1
ATOM 1438 O O . ALA A 1 187 ? 60.241 24.973 55.093 1.00 28.14 185 ALA A O 1
ATOM 1440 N N . PRO A 1 188 ? 61.616 23.893 56.502 1.00 30.72 186 PRO A N 1
ATOM 1441 C CA . PRO A 1 188 ? 62.451 25.105 56.575 1.00 32.18 186 PRO A CA 1
ATOM 1442 C C . PRO A 1 188 ? 63.115 25.444 55.232 1.00 26.50 186 PRO A C 1
ATOM 1443 O O . PRO A 1 188 ? 63.134 26.596 54.830 1.00 28.03 186 PRO A O 1
ATOM 1447 N N . GLU A 1 189 ? 63.644 24.440 54.547 1.00 26.17 187 GLU A N 1
ATOM 1448 C CA . GLU A 1 189 ? 64.241 24.669 53.249 1.00 29.14 187 GLU A CA 1
ATOM 1449 C C . GLU A 1 189 ? 63.164 25.150 52.260 1.00 24.12 187 GLU A C 1
ATOM 1450 O O . GLU A 1 189 ? 63.379 26.099 51.509 1.00 26.43 187 GLU A O 1
ATOM 1456 N N . ALA A 1 190 ? 62.013 24.478 52.278 1.00 26.50 188 ALA A N 1
ATOM 1457 C CA . ALA A 1 190 ? 60.880 24.821 51.413 1.00 23.55 188 ALA A CA 1
ATOM 1458 C C . ALA A 1 190 ? 60.482 26.283 51.601 1.00 27.23 188 ALA A C 1
ATOM 1459 O O . ALA A 1 190 ? 60.264 27.005 50.621 1.00 23.89 188 ALA A O 1
ATOM 1461 N N . GLU A 1 191 ? 60.400 26.718 52.859 1.00 27.02 189 GLU A N 1
ATOM 1462 C CA . GLU A 1 191 ? 60.100 28.108 53.164 1.00 28.20 189 GLU A CA 1
ATOM 1463 C C . GLU A 1 191 ? 61.189 29.046 52.632 1.00 26.70 189 GLU A C 1
ATOM 1464 O O . GLU A 1 191 ? 60.896 30.054 52.010 1.00 24.99 189 GLU A O 1
ATOM 1470 N N A ARG A 1 192 ? 62.449 28.728 52.913 0.57 26.92 190 ARG A N 1
ATOM 1471 N N B ARG A 1 192 ? 62.444 28.685 52.873 0.43 27.23 190 ARG A N 1
ATOM 1472 C CA A ARG A 1 192 ? 63.566 29.529 52.409 0.57 28.59 190 ARG A CA 1
ATOM 1473 C CA B ARG A 1 192 ? 63.590 29.472 52.424 0.43 28.60 190 ARG A CA 1
ATOM 1474 C C A ARG A 1 192 ? 63.558 29.681 50.881 0.57 30.58 190 ARG A C 1
ATOM 1475 C C B ARG A 1 192 ? 63.708 29.622 50.900 0.43 30.30 190 ARG A C 1
ATOM 1476 O O A ARG A 1 192 ? 63.791 30.770 50.362 0.57 32.49 190 ARG A O 1
ATOM 1477 O O B ARG A 1 192 ? 64.178 30.648 50.405 0.43 31.86 190 ARG A O 1
ATOM 1492 N N . ILE A 1 193 ? 63.325 28.599 50.147 1.00 25.70 191 ILE A N 1
ATOM 1493 C CA . ILE A 1 193 ? 63.449 28.696 48.694 1.00 24.04 191 ILE A CA 1
ATOM 1494 C C . ILE A 1 193 ? 62.193 29.185 47.983 1.00 25.94 191 ILE A C 1
ATOM 1495 O O . ILE A 1 193 ? 62.195 29.318 46.751 1.00 29.20 191 ILE A O 1
ATOM 1500 N N . GLY A 1 194 ? 61.118 29.451 48.724 1.00 25.61 192 GLY A N 1
ATOM 1501 C CA . GLY A 1 194 ? 59.932 30.025 48.090 1.00 21.89 192 GLY A CA 1
ATOM 1502 C C . GLY A 1 194 ? 58.729 29.122 47.816 1.00 25.32 192 GLY A C 1
ATOM 1503 O O . GLY A 1 194 ? 57.777 29.533 47.131 1.00 23.37 192 GLY A O 1
ATOM 1504 N N . LEU A 1 195 ? 58.744 27.918 48.373 1.00 22.58 193 LEU A N 1
ATOM 1505 C CA . LEU A 1 195 ? 57.653 26.957 48.146 1.00 24.52 193 LEU A CA 1
ATOM 1506 C C . LEU A 1 195 ? 56.473 27.077 49.102 1.00 28.18 193 LEU A C 1
ATOM 1507 O O . LEU A 1 195 ? 55.439 26.453 48.855 1.00 29.65 193 LEU A O 1
ATOM 1512 N N . ILE A 1 196 ? 56.617 27.855 50.182 1.00 23.11 194 ILE A N 1
ATOM 1513 C CA . ILE A 1 196 ? 55.543 27.983 51.178 1.00 27.61 194 ILE A CA 1
ATOM 1514 C C . ILE A 1 196 ? 54.923 29.364 51.195 1.00 28.85 194 ILE A C 1
ATOM 1515 O O . ILE A 1 196 ? 55.646 30.362 51.309 1.00 28.78 194 ILE A O 1
ATOM 1520 N N . SER A 1 197 ? 53.591 29.434 51.123 1.00 25.83 195 SER A N 1
ATOM 1521 C CA . SER A 1 197 ? 52.892 30.726 51.184 1.00 23.95 195 SER A CA 1
ATOM 1522 C C . SER A 1 197 ? 52.569 31.125 52.628 1.00 25.28 195 SER A C 1
ATOM 1523 O O . SER A 1 197 ? 52.573 32.303 52.973 1.00 28.46 195 SER A O 1
ATOM 1526 N N . GLU A 1 198 ? 52.274 30.129 53.455 1.00 27.75 196 GLU A N 1
ATOM 1527 C CA . GLU A 1 198 ? 52.033 30.331 54.885 1.00 28.28 196 GLU A CA 1
ATOM 1528 C C . GLU A 1 198 ? 52.471 29.106 55.664 1.00 29.08 196 GLU A C 1
ATOM 1529 O O . GLU A 1 198 ? 52.038 27.997 55.373 1.00 28.39 196 GLU A O 1
ATOM 1535 N N . LEU A 1 199 ? 53.364 29.299 56.622 1.00 29.34 197 LEU A N 1
ATOM 1536 C CA . LEU A 1 199 ? 53.789 28.200 57.473 1.00 32.81 197 LEU A CA 1
ATOM 1537 C C . LEU A 1 199 ? 52.899 28.222 58.705 1.00 32.89 197 LEU A C 1
ATOM 1538 O O . LEU A 1 199 ? 52.771 29.244 59.349 1.00 36.62 197 LEU A O 1
ATOM 1543 N N . THR A 1 200 ? 52.260 27.106 59.012 1.00 31.08 198 THR A N 1
ATOM 1544 C CA . THR A 1 200 ? 51.378 27.045 60.164 1.00 33.23 198 THR A CA 1
ATOM 1545 C C . THR A 1 200 ? 52.014 26.264 61.297 1.00 35.14 198 THR A C 1
ATOM 1546 O O . THR A 1 200 ? 53.105 25.697 61.172 1.00 31.27 198 THR A O 1
ATOM 1550 N N . GLU A 1 201 ? 51.293 26.236 62.408 1.00 37.77 199 GLU A N 1
ATOM 1551 C CA . GLU A 1 201 ? 51.558 25.351 63.524 1.00 44.03 199 GLU A CA 1
ATOM 1552 C C . GLU A 1 201 ? 51.194 23.908 63.171 1.00 38.83 199 GLU A C 1
ATOM 1553 O O . GLU A 1 201 ? 50.312 23.656 62.350 1.00 38.12 199 GLU A O 1
ATOM 1559 N N . GLU A 1 202 ? 51.863 22.960 63.817 1.00 36.20 200 GLU A N 1
ATOM 1560 C CA . GLU A 1 202 ? 51.595 21.525 63.655 1.00 38.28 200 GLU A CA 1
ATOM 1561 C C . GLU A 1 202 ? 50.100 21.192 63.759 1.00 35.68 200 GLU A C 1
ATOM 1562 O O . GLU A 1 202 ? 49.425 21.624 64.689 1.00 36.36 200 GLU A O 1
ATOM 1568 N N . GLY A 1 203 ? 49.585 20.435 62.795 1.00 32.80 201 GLY A N 1
ATOM 1569 C CA . GLY A 1 203 ? 48.168 20.084 62.753 1.00 29.97 201 GLY A CA 1
ATOM 1570 C C . GLY A 1 203 ? 47.158 21.153 62.344 1.00 31.51 201 GLY A C 1
ATOM 1571 O O . GLY A 1 203 ? 45.969 20.881 62.297 1.00 35.42 201 GLY A O 1
ATOM 1572 N N . ARG A 1 204 ? 47.614 22.360 62.029 1.00 28.13 202 ARG A N 1
ATOM 1573 C CA . ARG A 1 204 ? 46.693 23.465 61.710 1.00 30.38 202 ARG A CA 1
ATOM 1574 C C . ARG A 1 204 ? 46.583 23.817 60.204 1.00 27.69 202 ARG A C 1
ATOM 1575 O O . ARG A 1 204 ? 45.954 24.807 59.841 1.00 26.48 202 ARG A O 1
ATOM 1583 N N . ALA A 1 205 ? 47.176 23.001 59.327 1.00 28.66 203 ALA A N 1
ATOM 1584 C CA . ALA A 1 205 ? 47.199 23.369 57.904 1.00 28.05 203 ALA A CA 1
ATOM 1585 C C . ALA A 1 205 ? 45.776 23.441 57.326 1.00 28.12 203 ALA A C 1
ATOM 1586 O O . ALA A 1 205 ? 45.434 24.392 56.629 1.00 29.74 203 ALA A O 1
ATOM 1588 N N . ASP A 1 206 ? 44.933 22.455 57.632 1.00 27.63 204 ASP A N 1
ATOM 1589 C CA . ASP A 1 206 ? 43.578 22.453 57.071 1.00 29.68 204 ASP A CA 1
ATOM 1590 C C . ASP A 1 206 ? 42.754 23.661 57.536 1.00 31.74 204 ASP A C 1
ATOM 1591 O O . ASP A 1 206 ? 42.038 24.285 56.759 1.00 30.34 204 ASP A O 1
ATOM 1596 N N . GLU A 1 207 ? 42.888 23.998 58.811 1.00 27.02 205 GLU A N 1
ATOM 1597 C CA . GLU A 1 207 ? 42.141 25.106 59.378 1.00 33.84 205 GLU A CA 1
ATOM 1598 C C . GLU A 1 207 ? 42.623 26.420 58.768 1.00 28.68 205 GLU A C 1
ATOM 1599 O O . GLU A 1 207 ? 41.820 27.260 58.347 1.00 27.05 205 GLU A O 1
ATOM 1605 N N . ALA A 1 208 ? 43.938 26.591 58.685 1.00 30.56 206 ALA A N 1
ATOM 1606 C CA . ALA A 1 208 ? 44.479 27.815 58.093 1.00 29.94 206 ALA A CA 1
ATOM 1607 C C . ALA A 1 208 ? 44.145 27.906 56.589 1.00 28.58 206 ALA A C 1
ATOM 1608 O O . ALA A 1 208 ? 43.882 28.985 56.085 1.00 30.32 206 ALA A O 1
ATOM 1610 N N . ALA A 1 209 ? 44.103 26.769 55.896 1.00 28.81 207 ALA A N 1
ATOM 1611 C CA . ALA A 1 209 ? 43.745 26.781 54.470 1.00 26.64 207 ALA A CA 1
ATOM 1612 C C . ALA A 1 209 ? 42.309 27.229 54.307 1.00 25.28 207 ALA A C 1
ATOM 1613 O O . ALA A 1 209 ? 41.975 28.020 53.436 1.00 27.59 207 ALA A O 1
ATOM 1615 N N . ARG A 1 210 ? 41.450 26.721 55.178 1.00 29.09 208 ARG A N 1
ATOM 1616 C CA . ARG A 1 210 ? 40.048 27.099 55.153 1.00 29.58 208 ARG A CA 1
ATOM 1617 C C . ARG A 1 210 ? 39.848 28.598 55.460 1.00 32.06 208 ARG A C 1
ATOM 1618 O O . ARG A 1 210 ? 38.971 29.242 54.886 1.00 31.06 208 ARG A O 1
ATOM 1626 N N . THR A 1 211 ? 40.653 29.135 56.374 1.00 32.68 209 THR A N 1
ATOM 1627 C CA . THR A 1 211 ? 40.572 30.557 56.740 1.00 34.18 209 THR A CA 1
ATOM 1628 C C . THR A 1 211 ? 41.023 31.393 55.537 1.00 32.61 209 THR A C 1
ATOM 1629 O O . THR A 1 211 ? 40.375 32.378 55.158 1.00 31.17 209 THR A O 1
ATOM 1633 N N . LEU A 1 212 ? 42.120 30.978 54.909 1.00 30.85 210 LEU A N 1
ATOM 1634 C CA . LEU A 1 212 ? 42.603 31.702 53.737 1.00 28.69 210 LEU A CA 1
ATOM 1635 C C . LEU A 1 212 ? 41.564 31.654 52.609 1.00 29.07 210 LEU A C 1
ATOM 1636 O O . LEU A 1 212 ? 41.328 32.650 51.942 1.00 26.51 210 LEU A O 1
ATOM 1641 N N . ALA A 1 213 ? 40.928 30.497 52.418 1.00 29.58 211 ALA A N 1
ATOM 1642 C CA . ALA A 1 213 ? 39.921 30.357 51.353 1.00 30.66 211 ALA A CA 1
ATOM 1643 C C . ALA A 1 213 ? 38.771 31.326 51.561 1.00 29.12 211 ALA A C 1
ATOM 1644 O O . ALA A 1 213 ? 38.295 31.972 50.634 1.00 26.29 211 ALA A O 1
ATOM 1646 N N . ARG A 1 214 ? 38.310 31.390 52.810 1.00 28.11 212 ARG A N 1
ATOM 1647 C CA . ARG A 1 214 ? 37.210 32.260 53.182 1.00 26.60 212 ARG A CA 1
ATOM 1648 C C . ARG A 1 214 ? 37.601 33.746 53.041 1.00 29.61 212 ARG A C 1
ATOM 1649 O O . ARG A 1 214 ? 36.806 34.561 52.600 1.00 29.57 212 ARG A O 1
ATOM 1657 N N . ARG A 1 215 ? 38.824 34.089 53.433 1.00 30.54 213 ARG A N 1
ATOM 1658 C CA . ARG A 1 215 ? 39.338 35.433 53.223 1.00 31.38 213 ARG A CA 1
ATOM 1659 C C . ARG A 1 215 ? 39.259 35.826 51.747 1.00 37.45 213 ARG A C 1
ATOM 1660 O O . ARG A 1 215 ? 38.782 36.915 51.410 1.00 37.73 213 ARG A O 1
ATOM 1668 N N . LEU A 1 216 ? 39.719 34.934 50.868 1.00 35.19 214 LEU A N 1
ATOM 1669 C CA . LEU A 1 216 ? 39.675 35.181 49.424 1.00 32.68 214 LEU A CA 1
ATOM 1670 C C . LEU A 1 216 ? 38.234 35.233 48.925 1.00 31.02 214 LEU A C 1
ATOM 1671 O O . LEU A 1 216 ? 37.892 36.104 48.134 1.00 31.13 214 LEU A O 1
ATOM 1676 N N . ALA A 1 217 ? 37.389 34.320 49.413 1.00 27.52 215 ALA A N 1
ATOM 1677 C CA . ALA A 1 217 ? 35.996 34.256 48.953 1.00 29.53 215 ALA A CA 1
ATOM 1678 C C . ALA A 1 217 ? 35.156 35.451 49.437 1.00 35.61 215 ALA A C 1
ATOM 1679 O O . ALA A 1 217 ? 34.105 35.744 48.878 1.00 37.73 215 ALA A O 1
ATOM 1681 N N . ASP A 1 218 ? 35.638 36.124 50.475 1.00 31.83 216 ASP A N 1
ATOM 1682 C CA . ASP A 1 218 ? 34.992 37.319 51.000 1.00 35.80 216 ASP A CA 1
ATOM 1683 C C . ASP A 1 218 ? 35.422 38.567 50.227 1.00 36.80 216 ASP A C 1
ATOM 1684 O O . ASP A 1 218 ? 34.854 39.646 50.411 1.00 40.18 216 ASP A O 1
ATOM 1689 N N . GLY A 1 219 ? 36.439 38.417 49.378 1.00 32.88 217 GLY A N 1
ATOM 1690 C CA . GLY A 1 219 ? 36.995 39.545 48.656 1.00 31.19 217 GLY A CA 1
ATOM 1691 C C . GLY A 1 219 ? 36.371 39.728 47.282 1.00 34.82 217 GLY A C 1
ATOM 1692 O O . GLY A 1 219 ? 35.390 39.050 46.945 1.00 35.21 217 GLY A O 1
ATOM 1693 N N . PRO A 1 220 ? 36.935 40.648 46.476 1.00 28.85 218 PRO A N 1
ATOM 1694 C CA . PRO A 1 220 ? 36.385 40.907 45.146 1.00 28.12 218 PRO A CA 1
ATOM 1695 C C . PRO A 1 220 ? 36.823 39.802 44.140 1.00 29.56 218 PRO A C 1
ATOM 1696 O O . PRO A 1 220 ? 37.972 39.789 43.685 1.00 29.81 218 PRO A O 1
ATOM 1700 N N . ALA A 1 221 ? 35.887 38.924 43.798 1.00 29.55 219 ALA A N 1
ATOM 1701 C CA . ALA A 1 221 ? 36.172 37.683 43.080 1.00 32.23 219 ALA A CA 1
ATOM 1702 C C . ALA A 1 221 ? 36.737 37.909 41.682 1.00 29.49 219 ALA A C 1
ATOM 1703 O O . ALA A 1 221 ? 37.708 37.256 41.291 1.00 30.09 219 ALA A O 1
ATOM 1705 N N . LEU A 1 222 ? 36.120 38.810 40.930 1.00 27.22 220 LEU A N 1
ATOM 1706 C CA . LEU A 1 222 ? 36.594 39.116 39.584 1.00 32.12 220 LEU A CA 1
ATOM 1707 C C . LEU A 1 222 ? 38.026 39.655 39.611 1.00 33.82 220 LEU A C 1
ATOM 1708 O O . LEU A 1 222 ? 38.880 39.198 38.844 1.00 30.10 220 LEU A O 1
ATOM 1713 N N . ALA A 1 223 ? 38.287 40.605 40.507 1.00 31.98 221 ALA A N 1
ATOM 1714 C CA . ALA A 1 223 ? 39.647 41.092 40.724 1.00 30.70 221 ALA A CA 1
ATOM 1715 C C . ALA A 1 223 ? 40.650 39.971 41.054 1.00 29.37 221 ALA A C 1
ATOM 1716 O O . ALA A 1 223 ? 41.769 39.961 40.497 1.00 27.59 221 ALA A O 1
ATOM 1718 N N . HIS A 1 224 ? 40.277 39.044 41.949 1.00 26.52 222 HIS A N 1
ATOM 1719 C CA . HIS A 1 224 ? 41.166 37.922 42.297 1.00 24.69 222 HIS A CA 1
ATOM 1720 C C . HIS A 1 224 ? 41.450 37.013 41.092 1.00 26.86 222 HIS A C 1
ATOM 1721 O O . HIS A 1 224 ? 42.592 36.646 40.823 1.00 25.16 222 HIS A O 1
ATOM 1728 N N . ALA A 1 225 ? 40.384 36.643 40.399 1.00 22.21 223 ALA A N 1
ATOM 1729 C CA . ALA A 1 225 ? 40.464 35.698 39.305 1.00 26.29 223 ALA A CA 1
ATOM 1730 C C . ALA A 1 225 ? 41.332 36.280 38.166 1.00 28.81 223 ALA A C 1
ATOM 1731 O O . ALA A 1 225 ? 42.188 35.589 37.611 1.00 26.28 223 ALA A O 1
ATOM 1733 N N . GLN A 1 226 ? 41.118 37.553 37.844 1.00 24.99 224 GLN A N 1
ATOM 1734 C CA . GLN A 1 226 ? 41.946 38.229 36.862 1.00 24.84 224 GLN A CA 1
ATOM 1735 C C . GLN A 1 226 ? 43.391 38.412 37.323 1.00 24.83 224 GLN A C 1
ATOM 1736 O O . GLN A 1 226 ? 44.290 38.458 36.502 1.00 30.40 224 GLN A O 1
ATOM 1742 N N . THR A 1 227 ? 43.625 38.527 38.620 1.00 22.52 225 THR A N 1
ATOM 1743 C CA . THR A 1 227 ? 45.005 38.582 39.101 1.00 22.65 225 THR A CA 1
ATOM 1744 C C . THR A 1 227 ? 45.722 37.265 38.750 1.00 25.89 225 THR A C 1
ATOM 1745 O O . THR A 1 227 ? 46.874 37.262 38.282 1.00 23.99 225 THR A O 1
ATOM 1749 N N . LYS A 1 228 ? 45.035 36.151 38.986 1.00 22.96 226 LYS A N 1
ATOM 1750 C CA . LYS A 1 228 ? 45.595 34.842 38.708 1.00 22.25 226 LYS A CA 1
ATOM 1751 C C . LYS A 1 228 ? 45.784 34.662 37.189 1.00 25.83 226 LYS A C 1
ATOM 1752 O O . LYS A 1 228 ? 46.824 34.198 36.732 1.00 24.76 226 LYS A O 1
ATOM 1758 N N . ALA A 1 229 ? 44.761 35.034 36.424 1.00 23.04 227 ALA A N 1
ATOM 1759 C CA . ALA A 1 229 ? 44.815 34.944 34.969 1.00 27.48 227 ALA A CA 1
ATOM 1760 C C . ALA A 1 229 ? 45.996 35.736 34.392 1.00 24.31 227 ALA A C 1
ATOM 1761 O O . ALA A 1 229 ? 46.669 35.264 33.481 1.00 22.32 227 ALA A O 1
ATOM 1763 N N . LEU A 1 230 ? 46.279 36.919 34.928 1.00 22.58 228 LEU A N 1
ATOM 1764 C CA . LEU A 1 230 ? 47.382 37.725 34.373 1.00 24.88 228 LEU A CA 1
ATOM 1765 C C . LEU A 1 230 ? 48.766 37.214 34.787 1.00 24.63 228 LEU A C 1
ATOM 1766 O O . LEU A 1 230 ? 49.701 37.253 34.000 1.00 25.74 228 LEU A O 1
ATOM 1771 N N . LEU A 1 231 ? 48.896 36.745 36.024 1.00 23.64 229 LEU A N 1
ATOM 1772 C CA . LEU A 1 231 ? 50.139 36.101 36.448 1.00 26.30 229 LEU A CA 1
ATOM 1773 C C . LEU A 1 231 ? 50.466 34.924 35.522 1.00 25.57 229 LEU A C 1
ATOM 1774 O O . LEU A 1 231 ? 51.578 34.778 34.999 1.00 25.24 229 LEU A O 1
ATOM 1779 N N . THR A 1 232 ? 49.470 34.085 35.325 1.00 22.41 230 THR A N 1
ATOM 1780 C CA . THR A 1 232 ? 49.645 32.884 34.533 1.00 23.39 230 THR A CA 1
ATOM 1781 C C . THR A 1 232 ? 49.984 33.192 33.083 1.00 23.07 230 THR A C 1
ATOM 1782 O O . THR A 1 232 ? 50.943 32.644 32.526 1.00 25.60 230 THR A O 1
ATOM 1786 N N . ALA A 1 233 ? 49.192 34.054 32.456 1.00 23.31 231 ALA A N 1
ATOM 1787 C CA . ALA A 1 233 ? 49.444 34.389 31.046 1.00 24.05 231 ALA A CA 1
ATOM 1788 C C . ALA A 1 233 ? 50.784 35.077 30.864 1.00 23.04 231 ALA A C 1
ATOM 1789 O O . ALA A 1 233 ? 51.484 34.805 29.899 1.00 24.58 231 ALA A O 1
ATOM 1791 N N . GLU A 1 234 ? 51.127 35.999 31.768 1.00 18.81 232 GLU A N 1
ATOM 1792 C CA . GLU A 1 234 ? 52.274 36.886 31.535 1.00 15.55 232 GLU A CA 1
ATOM 1793 C C . GLU A 1 234 ? 53.605 36.207 31.837 1.00 20.48 232 GLU A C 1
ATOM 1794 O O . GLU A 1 234 ? 54.657 36.735 31.463 1.00 21.34 232 GLU A O 1
ATOM 1800 N N . LEU A 1 235 ? 53.568 35.027 32.471 1.00 18.47 233 LEU A N 1
ATOM 1801 C CA . LEU A 1 235 ? 54.763 34.186 32.530 1.00 18.73 233 LEU A CA 1
ATOM 1802 C C . LEU A 1 235 ? 55.215 33.814 31.110 1.00 21.44 233 LEU A C 1
ATOM 1803 O O . LEU A 1 235 ? 56.390 33.488 30.880 1.00 22.02 233 LEU A O 1
ATOM 1808 N N . ASP A 1 236 ? 54.285 33.883 30.161 1.00 18.49 234 ASP A N 1
ATOM 1809 C CA . ASP A 1 236 ? 54.540 33.355 28.806 1.00 19.62 234 ASP A CA 1
ATOM 1810 C C . ASP A 1 236 ? 54.516 34.470 27.778 1.00 21.57 234 ASP A C 1
ATOM 1811 O O . ASP A 1 236 ? 54.445 34.215 26.568 1.00 19.24 234 ASP A O 1
ATOM 1824 N N . PRO A 1 238 ? 55.955 38.641 26.484 1.00 26.40 236 PRO A N 1
ATOM 1825 C CA . PRO A 1 238 ? 56.952 39.704 26.597 1.00 23.26 236 PRO A CA 1
ATOM 1826 C C . PRO A 1 238 ? 56.398 40.956 27.320 1.00 25.12 236 PRO A C 1
ATOM 1827 O O . PRO A 1 238 ? 55.184 41.174 27.399 1.00 21.13 236 PRO A O 1
ATOM 1831 N N . LEU A 1 239 ? 57.307 41.781 27.830 1.00 25.59 237 LEU A N 1
ATOM 1832 C CA . LEU A 1 239 ? 56.916 43.003 28.542 1.00 25.88 237 LEU A CA 1
ATOM 1833 C C . LEU A 1 239 ? 55.869 43.845 27.786 1.00 25.84 237 LEU A C 1
ATOM 1834 O O . LEU A 1 239 ? 54.832 44.187 28.376 1.00 25.81 237 LEU A O 1
ATOM 1839 N N . ALA A 1 240 ? 56.105 44.176 26.499 1.00 23.41 238 ALA A N 1
ATOM 1840 C CA . ALA A 1 240 ? 55.160 45.068 25.786 1.00 22.02 238 ALA A CA 1
ATOM 1841 C C . ALA A 1 240 ? 53.754 44.490 25.686 1.00 28.26 238 ALA A C 1
ATOM 1842 O O . ALA A 1 240 ? 52.768 45.211 25.759 1.00 27.62 238 ALA A O 1
ATOM 1844 N N . ALA A 1 241 ? 53.661 43.182 25.491 1.00 27.61 239 ALA A N 1
ATOM 1845 C CA . ALA A 1 241 ? 52.353 42.531 25.440 1.00 26.44 239 ALA A CA 1
ATOM 1846 C C . ALA A 1 241 ? 51.710 42.497 26.842 1.00 25.86 239 ALA A C 1
ATOM 1847 O O . ALA A 1 241 ? 50.492 42.640 26.979 1.00 24.25 239 ALA A O 1
ATOM 1849 N N . ALA A 1 242 ? 52.511 42.278 27.887 1.00 21.58 240 ALA A N 1
ATOM 1850 C CA . ALA A 1 242 ? 51.928 42.214 29.236 1.00 22.84 240 ALA A CA 1
ATOM 1851 C C . ALA A 1 242 ? 51.223 43.531 29.622 1.00 29.45 240 ALA A C 1
ATOM 1852 O O . ALA A 1 242 ? 50.136 43.539 30.232 1.00 27.78 240 ALA A O 1
ATOM 1854 N N . VAL A 1 243 ? 51.813 44.659 29.252 1.00 25.54 241 VAL A N 1
ATOM 1855 C CA . VAL A 1 243 ? 51.174 45.908 29.639 1.00 30.65 241 VAL A CA 1
ATOM 1856 C C . VAL A 1 243 ? 49.880 46.196 28.829 1.00 29.49 241 VAL A C 1
ATOM 1857 O O . VAL A 1 243 ? 48.981 46.886 29.321 1.00 26.68 241 VAL A O 1
ATOM 1861 N N . GLU A 1 244 ? 49.776 45.652 27.614 1.00 26.42 242 GLU A N 1
ATOM 1862 C CA . GLU A 1 244 ? 48.516 45.678 26.852 1.00 26.94 242 GLU A CA 1
ATOM 1863 C C . GLU A 1 244 ? 47.402 44.843 27.525 1.00 26.71 242 GLU A C 1
ATOM 1864 O O . GLU A 1 244 ? 46.248 45.269 27.612 1.00 28.19 242 GLU A O 1
ATOM 1870 N N . LEU A 1 245 ? 47.745 43.650 28.005 1.00 26.35 243 LEU A N 1
ATOM 1871 C CA . LEU A 1 245 ? 46.772 42.820 28.732 1.00 26.43 243 LEU A CA 1
ATOM 1872 C C . LEU A 1 245 ? 46.342 43.506 30.046 1.00 23.90 243 LEU A C 1
ATOM 1873 O O . LEU A 1 245 ? 45.173 43.505 30.413 1.00 27.33 243 LEU A O 1
ATOM 1878 N N . ASP A 1 246 ? 47.318 44.041 30.759 1.00 24.79 244 ASP A N 1
ATOM 1879 C CA . ASP A 1 246 ? 47.043 44.836 31.965 1.00 29.79 244 ASP A CA 1
ATOM 1880 C C . ASP A 1 246 ? 46.087 45.985 31.670 1.00 28.79 244 ASP A C 1
ATOM 1881 O O . ASP A 1 246 ? 45.097 46.170 32.372 1.00 30.45 244 ASP A O 1
ATOM 1886 N N . ALA A 1 247 ? 46.414 46.765 30.638 1.00 25.22 245 ALA A N 1
ATOM 1887 C CA . ALA A 1 247 ? 45.611 47.916 30.234 1.00 27.48 245 ALA A CA 1
ATOM 1888 C C . ALA A 1 247 ? 44.169 47.518 29.945 1.00 29.46 245 ALA A C 1
ATOM 1889 O O . ALA A 1 247 ? 43.246 48.107 30.490 1.00 29.80 245 ALA A O 1
ATOM 1891 N N . SER A 1 248 ? 43.980 46.524 29.079 1.00 25.07 246 SER A N 1
ATOM 1892 C CA . SER A 1 248 ? 42.633 46.032 28.791 1.00 26.21 246 SER A CA 1
ATOM 1893 C C . SER A 1 248 ? 41.900 45.560 30.046 1.00 25.09 246 SER A C 1
ATOM 1894 O O . SER A 1 248 ? 40.742 45.887 30.253 1.00 27.54 246 SER A O 1
ATOM 1897 N N . THR A 1 249 ? 42.576 44.760 30.863 1.00 21.15 247 THR A N 1
ATOM 1898 C CA . THR A 1 249 ? 41.944 44.145 32.019 1.00 19.51 247 THR A CA 1
ATOM 1899 C C . THR A 1 249 ? 41.580 45.197 33.093 1.00 27.30 247 THR A C 1
ATOM 1900 O O . THR A 1 249 ? 40.480 45.161 33.655 1.00 27.85 247 THR A O 1
ATOM 1904 N N . GLN A 1 250 ? 42.525 46.083 33.411 1.00 27.68 248 GLN A N 1
ATOM 1905 C CA . GLN A 1 250 ? 42.300 47.108 34.432 1.00 28.55 248 GLN A CA 1
ATOM 1906 C C . GLN A 1 250 ? 41.178 48.039 33.964 1.00 29.66 248 GLN A C 1
ATOM 1907 O O . GLN A 1 250 ? 40.274 48.350 34.722 1.00 33.34 248 GLN A O 1
ATOM 1913 N N . ALA A 1 251 ? 41.216 48.460 32.703 1.00 29.58 249 ALA A N 1
ATOM 1914 C CA . ALA A 1 251 ? 40.138 49.295 32.198 1.00 29.84 249 ALA A CA 1
ATOM 1915 C C . ALA A 1 251 ? 38.791 48.566 32.322 1.00 34.04 249 ALA A C 1
ATOM 1916 O O . ALA A 1 251 ? 37.801 49.157 32.759 1.00 32.08 249 ALA A O 1
ATOM 1918 N N . LEU A 1 252 ? 38.744 47.279 31.980 1.00 29.72 250 LEU A N 1
ATOM 1919 C CA . LEU A 1 252 ? 37.498 46.528 32.144 1.00 27.49 250 LEU A CA 1
ATOM 1920 C C . LEU A 1 252 ? 37.034 46.530 33.602 1.00 30.74 250 LEU A C 1
ATOM 1921 O O . LEU A 1 252 ? 35.841 46.704 33.902 1.00 32.57 250 LEU A O 1
ATOM 1926 N N . LEU A 1 253 ? 37.967 46.327 34.519 1.00 28.49 251 LEU A N 1
ATOM 1927 C CA . LEU A 1 253 ? 37.580 46.183 35.912 1.00 28.16 251 LEU A CA 1
ATOM 1928 C C . LEU A 1 253 ? 37.127 47.545 36.482 1.00 32.95 251 LEU A C 1
ATOM 1929 O O . LEU A 1 253 ? 36.317 47.612 37.414 1.00 33.28 251 LEU A O 1
ATOM 1942 N N . THR A 1 255 ? 35.171 49.415 35.073 1.00 34.57 253 THR A N 1
ATOM 1943 C CA . THR A 1 255 ? 33.726 49.516 34.796 1.00 35.11 253 THR A CA 1
ATOM 1944 C C . THR A 1 255 ? 32.884 48.604 35.703 1.00 34.49 253 THR A C 1
ATOM 1945 O O . THR A 1 255 ? 31.652 48.544 35.570 1.00 32.10 253 THR A O 1
ATOM 1949 N N . GLY A 1 256 ? 33.556 47.869 36.589 1.00 31.83 254 GLY A N 1
ATOM 1950 C CA . GLY A 1 256 ? 32.905 46.916 37.477 1.00 29.41 254 GLY A CA 1
ATOM 1951 C C . GLY A 1 256 ? 32.317 47.563 38.729 1.00 34.06 254 GLY A C 1
ATOM 1952 O O . GLY A 1 256 ? 32.760 48.626 39.158 1.00 32.98 254 GLY A O 1
ATOM 1953 N N . GLU A 1 257 ? 31.308 46.920 39.304 1.00 31.62 255 GLU A N 1
ATOM 1954 C CA . GLU A 1 257 ? 30.725 47.365 40.568 1.00 37.61 255 GLU A CA 1
ATOM 1955 C C . GLU A 1 257 ? 31.723 47.457 41.703 1.00 38.56 255 GLU A C 1
ATOM 1956 O O . GLU A 1 257 ? 31.592 48.314 42.581 1.00 33.53 255 GLU A O 1
ATOM 1962 N N . ASP A 1 258 ? 32.704 46.559 41.719 1.00 33.24 256 ASP A N 1
ATOM 1963 C CA . ASP A 1 258 ? 33.577 46.446 42.893 1.00 28.52 256 ASP A CA 1
ATOM 1964 C C . ASP A 1 258 ? 34.523 47.636 43.019 1.00 29.87 256 ASP A C 1
ATOM 1965 O O . ASP A 1 258 ? 34.767 48.140 44.116 1.00 32.42 256 ASP A O 1
ATOM 1970 N N . TYR A 1 259 ? 35.033 48.106 41.890 1.00 27.45 257 TYR A N 1
ATOM 1971 C CA . TYR A 1 259 ? 35.874 49.287 41.896 1.00 30.78 257 TYR A CA 1
ATOM 1972 C C . TYR A 1 259 ? 35.068 50.499 42.365 1.00 36.12 257 TYR A C 1
ATOM 1973 O O . TYR A 1 259 ? 35.566 51.291 43.149 1.00 36.53 257 TYR A O 1
ATOM 1982 N N . ALA A 1 260 ? 33.835 50.642 41.875 1.00 34.75 258 ALA A N 1
ATOM 1983 C CA . ALA A 1 260 ? 32.983 51.766 42.298 1.00 34.38 258 ALA A CA 1
ATOM 1984 C C . ALA A 1 260 ? 32.682 51.644 43.798 1.00 36.46 258 ALA A C 1
ATOM 1985 O O . ALA A 1 260 ? 32.719 52.634 44.545 1.00 37.89 258 ALA A O 1
ATOM 1987 N N . GLU A 1 261 ? 32.421 50.422 44.242 1.00 34.85 259 GLU A N 1
ATOM 1988 C CA . GLU A 1 261 ? 32.106 50.202 45.641 1.00 35.28 259 GLU A CA 1
ATOM 1989 C C . GLU A 1 261 ? 33.310 50.531 46.514 1.00 38.46 259 GLU A C 1
ATOM 1990 O O . GLU A 1 261 ? 33.149 51.059 47.624 1.00 35.14 259 GLU A O 1
ATOM 1996 N N . PHE A 1 262 ? 34.521 50.271 46.026 1.00 37.21 260 PHE A N 1
ATOM 1997 C CA . PHE A 1 262 ? 35.673 50.621 46.853 1.00 37.47 260 PHE A CA 1
ATOM 1998 C C . PHE A 1 262 ? 35.645 52.118 47.178 1.00 35.07 260 PHE A C 1
ATOM 1999 O O . PHE A 1 262 ? 35.890 52.525 48.305 1.00 36.10 260 PHE A O 1
ATOM 2007 N N . HIS A 1 263 ? 35.396 52.923 46.155 1.00 32.69 261 HIS A N 1
ATOM 2008 C CA . HIS A 1 263 ? 35.427 54.367 46.308 1.00 36.12 261 HIS A CA 1
ATOM 2009 C C . HIS A 1 263 ? 34.248 54.896 47.157 1.00 40.36 261 HIS A C 1
ATOM 2010 O O . HIS A 1 263 ? 34.427 55.787 47.991 1.00 41.49 261 HIS A O 1
ATOM 2017 N N . ALA A 1 264 ? 33.057 54.349 46.929 1.00 37.72 262 ALA A N 1
ATOM 2018 C CA . ALA A 1 264 ? 31.895 54.713 47.722 1.00 39.77 262 ALA A CA 1
ATOM 2019 C C . ALA A 1 264 ? 32.144 54.397 49.198 1.00 41.52 262 ALA A C 1
ATOM 2020 O O . ALA A 1 264 ? 31.848 55.223 50.064 1.00 37.14 262 ALA A O 1
ATOM 2022 N N . ALA A 1 265 ? 32.707 53.217 49.479 1.00 36.34 263 ALA A N 1
ATOM 2023 C CA . ALA A 1 265 ? 32.967 52.795 50.862 1.00 36.54 263 ALA A CA 1
ATOM 2024 C C . ALA A 1 265 ? 34.070 53.620 51.492 1.00 40.09 263 ALA A C 1
ATOM 2025 O O . ALA A 1 265 ? 33.999 53.984 52.680 1.00 38.19 263 ALA A O 1
ATOM 2027 N N . PHE A 1 266 ? 35.088 53.920 50.694 1.00 39.08 264 PHE A N 1
ATOM 2028 C CA . PHE A 1 266 ? 36.167 54.754 51.169 1.00 39.80 264 PHE A CA 1
ATOM 2029 C C . PHE A 1 266 ? 35.610 56.113 51.599 1.00 41.78 264 PHE A C 1
ATOM 2030 O O . PHE A 1 266 ? 35.886 56.581 52.708 1.00 46.61 264 PHE A O 1
ATOM 2038 N N . THR A 1 267 ? 34.836 56.748 50.723 1.00 37.61 265 THR A N 1
ATOM 2039 C CA . THR A 1 267 ? 34.300 58.081 51.016 1.00 37.76 265 THR A CA 1
ATOM 2040 C C . THR A 1 267 ? 33.288 58.108 52.168 1.00 39.30 265 THR A C 1
ATOM 2041 O O . THR A 1 267 ? 33.121 59.133 52.822 1.00 46.06 265 THR A O 1
ATOM 2045 N N . GLU A 1 268 ? 32.613 56.990 52.395 1.00 36.49 266 GLU A N 1
ATOM 2046 C CA . GLU A 1 268 ? 31.614 56.874 53.439 1.00 40.02 266 GLU A CA 1
ATOM 2047 C C . GLU A 1 268 ? 32.207 56.243 54.702 1.00 45.28 266 GLU A C 1
ATOM 2048 O O . GLU A 1 268 ? 31.476 55.894 55.635 1.00 44.90 266 GLU A O 1
ATOM 2054 N N . LYS A 1 269 ? 33.533 56.108 54.729 1.00 42.86 267 LYS A N 1
ATOM 2055 C CA . LYS A 1 269 ? 34.245 55.519 55.874 1.00 43.26 267 LYS A CA 1
ATOM 2056 C C . LYS A 1 269 ? 33.620 54.219 56.408 1.00 43.37 267 LYS A C 1
ATOM 2057 O O . LYS A 1 269 ? 33.356 54.093 57.602 1.00 42.93 267 LYS A O 1
ATOM 2063 N N . ARG A 1 270 ? 33.388 53.252 55.525 1.00 43.02 268 ARG A N 1
ATOM 2064 C CA . ARG A 1 270 ? 32.779 51.977 55.916 1.00 40.98 268 ARG A CA 1
ATOM 2065 C C . ARG A 1 270 ? 33.434 50.831 55.139 1.00 42.51 268 ARG A C 1
ATOM 2066 O O . ARG A 1 270 ? 34.159 51.067 54.176 1.00 43.15 268 ARG A O 1
ATOM 2074 N N . PRO A 1 271 ? 33.176 49.585 55.556 1.00 43.50 269 PRO A N 1
ATOM 2075 C CA . PRO A 1 271 ? 33.705 48.418 54.835 1.00 37.57 269 PRO A CA 1
ATOM 2076 C C . PRO A 1 271 ? 33.059 48.268 53.464 1.00 40.70 269 PRO A C 1
ATOM 2077 O O . PRO A 1 271 ? 31.857 48.499 53.336 1.00 41.31 269 PRO A O 1
ATOM 2081 N N . PRO A 1 272 ? 33.839 47.880 52.442 1.00 38.52 270 PRO A N 1
ATOM 2082 C CA . PRO A 1 272 ? 33.204 47.683 51.132 1.00 37.49 270 PRO A CA 1
ATOM 2083 C C . PRO A 1 272 ? 32.433 46.388 51.164 1.00 37.38 270 PRO A C 1
ATOM 2084 O O . PRO A 1 272 ? 32.832 45.486 51.874 1.00 38.96 270 PRO A O 1
ATOM 2088 N N . LYS A 1 273 ? 31.335 46.304 50.437 1.00 38.20 271 LYS A N 1
ATOM 2089 C CA . LYS A 1 273 ? 30.656 45.029 50.264 1.00 41.91 271 LYS A CA 1
ATOM 2090 C C . LYS A 1 273 ? 30.885 44.566 48.814 1.00 38.86 271 LYS A C 1
ATOM 2091 O O . LYS A 1 273 ? 30.267 45.075 47.875 1.00 37.11 271 LYS A O 1
ATOM 2097 N N . TRP A 1 274 ? 31.800 43.618 48.638 1.00 36.25 272 TRP A N 1
ATOM 2098 C CA . TRP A 1 274 ? 32.164 43.152 47.292 1.00 36.01 272 TRP A CA 1
ATOM 2099 C C . TRP A 1 274 ? 31.084 42.271 46.681 1.00 36.21 272 TRP A C 1
ATOM 2100 O O . TRP A 1 274 ? 30.406 41.536 47.394 1.00 36.15 272 TRP A O 1
ATOM 2111 N N . GLN A 1 275 ? 30.949 42.325 45.357 1.00 39.63 273 GLN A N 1
ATOM 2112 C CA . GLN A 1 275 ? 30.016 41.457 44.632 1.00 41.56 273 GLN A CA 1
ATOM 2113 C C . GLN A 1 275 ? 30.696 40.573 43.561 1.00 40.83 273 GLN A C 1
ATOM 2114 O O . GLN A 1 275 ? 30.048 39.697 42.987 1.00 41.17 273 GLN A O 1
ATOM 2120 N N . GLY A 1 276 ? 31.966 40.833 43.255 1.00 36.90 274 GLY A N 1
ATOM 2121 C CA . GLY A 1 276 ? 32.676 40.058 42.232 1.00 35.83 274 GLY A CA 1
ATOM 2122 C C . GLY A 1 276 ? 32.221 40.348 40.810 1.00 43.01 274 GLY A C 1
ATOM 2123 O O . GLY A 1 276 ? 32.156 39.441 39.987 1.00 42.17 274 GLY A O 1
ATOM 2124 N N . ARG A 1 277 ? 31.895 41.616 40.532 1.00 42.30 275 ARG A N 1
ATOM 2125 C CA . ARG A 1 277 ? 31.467 42.070 39.215 1.00 39.12 275 ARG A CA 1
ATOM 2126 C C . ARG A 1 277 ? 31.550 43.603 39.144 1.00 41.58 275 ARG A C 1
ATOM 2127 O O . ARG A 1 277 ? 32.273 44.207 39.949 1.00 41.95 275 ARG A O 1
ATOM 2135 N N . SER B 1 4 ? 73.748 62.264 22.893 1.00 66.74 2 SER B N 1
ATOM 2136 C CA . SER B 1 4 ? 73.186 61.908 21.588 1.00 67.21 2 SER B CA 1
ATOM 2137 C C . SER B 1 4 ? 72.727 63.142 20.803 1.00 66.30 2 SER B C 1
ATOM 2138 O O . SER B 1 4 ? 72.052 64.016 21.344 1.00 64.82 2 SER B O 1
ATOM 2141 N N . PRO B 1 5 ? 73.085 63.204 19.514 1.00 64.94 3 PRO B N 1
ATOM 2142 C CA . PRO B 1 5 ? 72.835 64.378 18.676 1.00 61.02 3 PRO B CA 1
ATOM 2143 C C . PRO B 1 5 ? 71.566 64.238 17.840 1.00 58.87 3 PRO B C 1
ATOM 2144 O O . PRO B 1 5 ? 71.315 65.087 16.985 1.00 61.47 3 PRO B O 1
ATOM 2148 N N . PHE B 1 6 ? 70.794 63.174 18.053 1.00 52.65 4 PHE B N 1
ATOM 2149 C CA . PHE B 1 6 ? 69.669 62.874 17.165 1.00 48.81 4 PHE B CA 1
ATOM 2150 C C . PHE B 1 6 ? 68.370 63.559 17.584 1.00 48.73 4 PHE B C 1
ATOM 2151 O O . PHE B 1 6 ? 67.426 62.927 18.067 1.00 48.17 4 PHE B O 1
ATOM 2159 N N . THR B 1 7 ? 68.349 64.871 17.378 1.00 47.52 5 THR B N 1
ATOM 2160 C CA . THR B 1 7 ? 67.210 65.701 17.723 1.00 48.70 5 THR B CA 1
ATOM 2161 C C . THR B 1 7 ? 66.675 66.369 16.455 1.00 44.69 5 THR B C 1
ATOM 2162 O O . THR B 1 7 ? 67.395 66.504 15.461 1.00 47.03 5 THR B O 1
ATOM 2166 N N . GLY B 1 8 ? 65.409 66.765 16.476 1.00 40.61 6 GLY B N 1
ATOM 2167 C CA . GLY B 1 8 ? 64.802 67.362 15.297 1.00 41.48 6 GLY B CA 1
ATOM 2168 C C . GLY B 1 8 ? 63.996 68.593 15.636 1.00 46.62 6 GLY B C 1
ATOM 2169 O O . GLY B 1 8 ? 64.461 69.460 16.372 1.00 48.53 6 GLY B O 1
ATOM 2170 N N . SER B 1 9 ? 62.781 68.665 15.108 1.00 47.90 7 SER B N 1
ATOM 2171 C CA . SER B 1 9 ? 61.889 69.777 15.399 1.00 47.57 7 SER B CA 1
ATOM 2172 C C . SER B 1 9 ? 61.511 69.884 16.889 1.00 47.43 7 SER B C 1
ATOM 2173 O O . SER B 1 9 ? 61.277 70.982 17.387 1.00 49.41 7 SER B O 1
ATOM 2176 N N . ALA B 1 10 ? 61.462 68.756 17.599 1.00 41.12 8 ALA B N 1
ATOM 2177 C CA . ALA B 1 10 ? 60.971 68.734 18.981 1.00 45.40 8 ALA B CA 1
ATOM 2178 C C . ALA B 1 10 ? 61.994 69.274 19.989 1.00 51.03 8 ALA B C 1
ATOM 2179 O O . ALA B 1 10 ? 63.134 68.807 20.054 1.00 54.15 8 ALA B O 1
ATOM 2181 N N . ALA B 1 11 ? 61.577 70.248 20.793 1.00 50.68 9 ALA B N 1
ATOM 2182 C CA . ALA B 1 11 ? 62.477 70.867 21.747 1.00 47.50 9 ALA B CA 1
ATOM 2183 C C . ALA B 1 11 ? 62.240 70.281 23.119 1.00 51.69 9 ALA B C 1
ATOM 2184 O O . ALA B 1 11 ? 61.128 69.857 23.414 1.00 53.39 9 ALA B O 1
ATOM 2186 N N . PRO B 1 12 ? 63.273 70.297 23.981 1.00 54.02 10 PRO B N 1
ATOM 2187 C CA . PRO B 1 12 ? 63.126 69.754 25.332 1.00 54.61 10 PRO B CA 1
ATOM 2188 C C . PRO B 1 12 ? 62.162 70.619 26.113 1.00 52.29 10 PRO B C 1
ATOM 2189 O O . PRO B 1 12 ? 62.072 71.808 25.870 1.00 50.97 10 PRO B O 1
ATOM 2193 N N A THR B 1 13 ? 61.496 70.007 27.088 0.75 49.86 11 THR B N 1
ATOM 2194 N N B THR B 1 13 ? 61.388 70.029 27.012 0.25 49.56 11 THR B N 1
ATOM 2195 C CA A THR B 1 13 ? 60.556 70.692 27.962 0.75 48.14 11 THR B CA 1
ATOM 2196 C CA B THR B 1 13 ? 60.456 70.847 27.767 0.25 48.75 11 THR B CA 1
ATOM 2197 C C A THR B 1 13 ? 61.272 71.622 28.958 0.75 50.76 11 THR B C 1
ATOM 2198 C C B THR B 1 13 ? 61.247 71.631 28.810 0.25 50.35 11 THR B C 1
ATOM 2199 O O A THR B 1 13 ? 62.085 71.166 29.761 0.75 50.80 11 THR B O 1
ATOM 2200 O O B THR B 1 13 ? 62.107 71.079 29.496 0.25 50.46 11 THR B O 1
ATOM 2207 N N . PRO B 1 14 ? 60.967 72.934 28.914 1.00 50.67 12 PRO B N 1
ATOM 2208 C CA . PRO B 1 14 ? 61.676 73.889 29.773 1.00 54.10 12 PRO B CA 1
ATOM 2209 C C . PRO B 1 14 ? 61.480 73.658 31.273 1.00 56.82 12 PRO B C 1
ATOM 2210 O O . PRO B 1 14 ? 62.435 73.799 32.043 1.00 58.09 12 PRO B O 1
ATOM 2214 N N . GLU B 1 15 ? 60.264 73.333 31.694 1.00 52.74 13 GLU B N 1
ATOM 2215 C CA . GLU B 1 15 ? 60.020 73.150 33.123 1.00 51.82 13 GLU B CA 1
ATOM 2216 C C . GLU B 1 15 ? 59.045 72.024 33.423 1.00 50.23 13 GLU B C 1
ATOM 2217 O O . GLU B 1 15 ? 57.995 71.917 32.795 1.00 50.93 13 GLU B O 1
ATOM 2223 N N . TRP B 1 16 ? 59.389 71.199 34.406 1.00 48.39 14 TRP B N 1
ATOM 2224 C CA . TRP B 1 16 ? 58.525 70.093 34.801 1.00 47.87 14 TRP B CA 1
ATOM 2225 C C . TRP B 1 16 ? 57.748 70.514 36.038 1.00 48.42 14 TRP B C 1
ATOM 2226 O O . TRP B 1 16 ? 58.325 70.758 37.111 1.00 49.64 14 TRP B O 1
ATOM 2237 N N . ARG B 1 17 ? 56.438 70.649 35.873 1.00 48.66 15 ARG B N 1
ATOM 2238 C CA . ARG B 1 17 ? 55.599 71.241 36.912 1.00 50.06 15 ARG B CA 1
ATOM 2239 C C . ARG B 1 17 ? 55.098 70.197 37.910 1.00 51.23 15 ARG B C 1
ATOM 2240 O O . ARG B 1 17 ? 54.806 70.529 39.058 1.00 48.53 15 ARG B O 1
ATOM 2248 N N . HIS B 1 18 ? 55.028 68.936 37.486 1.00 43.11 16 HIS B N 1
ATOM 2249 C CA . HIS B 1 18 ? 54.324 67.933 38.281 1.00 43.93 16 HIS B CA 1
ATOM 2250 C C . HIS B 1 18 ? 55.222 66.961 39.021 1.00 46.36 16 HIS B C 1
ATOM 2251 O O . HIS B 1 18 ? 54.744 66.052 39.710 1.00 42.81 16 HIS B O 1
ATOM 2258 N N . LEU B 1 19 ? 56.523 67.158 38.864 1.00 46.83 17 LEU B N 1
ATOM 2259 C CA . LEU B 1 19 ? 57.505 66.523 39.721 1.00 47.85 17 LEU B CA 1
ATOM 2260 C C . LEU B 1 19 ? 58.715 67.436 39.724 1.00 48.39 17 LEU B C 1
ATOM 2261 O O . LEU B 1 19 ? 58.794 68.368 38.913 1.00 45.18 17 LEU B O 1
ATOM 2266 N N . ARG B 1 20 ? 59.635 67.190 40.647 1.00 44.97 18 ARG B N 1
ATOM 2267 C CA . ARG B 1 20 ? 60.861 67.967 40.732 1.00 48.85 18 ARG B CA 1
ATOM 2268 C C . ARG B 1 20 ? 61.995 67.237 40.028 1.00 48.59 18 ARG B C 1
ATOM 2269 O O . ARG B 1 20 ? 62.291 66.086 40.345 1.00 50.02 18 ARG B O 1
ATOM 2277 N N . VAL B 1 21 ? 62.625 67.910 39.071 1.00 48.17 19 VAL B N 1
ATOM 2278 C CA . VAL B 1 21 ? 63.681 67.300 38.271 1.00 48.68 19 VAL B CA 1
ATOM 2279 C C . VAL B 1 21 ? 64.970 68.100 38.388 1.00 49.40 19 VAL B C 1
ATOM 2280 O O . VAL B 1 21 ? 65.014 69.268 38.033 1.00 50.16 19 VAL B O 1
ATOM 2284 N N A GLU B 1 22 ? 66.001 67.471 38.928 0.48 48.82 20 GLU B N 1
ATOM 2285 N N B GLU B 1 22 ? 66.029 67.456 38.872 0.52 48.73 20 GLU B N 1
ATOM 2286 C CA A GLU B 1 22 ? 67.307 68.098 38.989 0.48 49.51 20 GLU B CA 1
ATOM 2287 C CA B GLU B 1 22 ? 67.321 68.119 39.074 0.52 49.91 20 GLU B CA 1
ATOM 2288 C C A GLU B 1 22 ? 68.259 67.221 38.208 0.48 47.18 20 GLU B C 1
ATOM 2289 C C B GLU B 1 22 ? 68.449 67.274 38.488 0.52 47.56 20 GLU B C 1
ATOM 2290 O O A GLU B 1 22 ? 68.094 66.003 38.154 0.48 42.82 20 GLU B O 1
ATOM 2291 O O B GLU B 1 22 ? 68.612 66.116 38.885 0.52 42.37 20 GLU B O 1
ATOM 2302 N N . ILE B 1 23 ? 69.242 67.850 37.583 1.00 47.46 21 ILE B N 1
ATOM 2303 C CA . ILE B 1 23 ? 70.344 67.124 36.957 1.00 51.47 21 ILE B CA 1
ATOM 2304 C C . ILE B 1 23 ? 71.696 67.732 37.350 1.00 54.92 21 ILE B C 1
ATOM 2305 O O . ILE B 1 23 ? 71.895 68.932 37.218 1.00 55.22 21 ILE B O 1
ATOM 2310 N N . THR B 1 24 ? 72.618 66.900 37.826 1.00 53.94 22 THR B N 1
ATOM 2311 C CA . THR B 1 24 ? 73.963 67.361 38.129 1.00 57.63 22 THR B CA 1
ATOM 2312 C C . THR B 1 24 ? 74.994 66.362 37.678 1.00 52.69 22 THR B C 1
ATOM 2313 O O . THR B 1 24 ? 74.983 65.216 38.132 1.00 48.72 22 THR B O 1
ATOM 2317 N N A ASP B 1 25 ? 75.883 66.802 36.793 0.34 53.56 23 ASP B N 1
ATOM 2318 N N B ASP B 1 25 ? 75.901 66.797 36.811 0.66 53.10 23 ASP B N 1
ATOM 2319 C CA A ASP B 1 25 ? 76.971 65.970 36.288 0.34 54.45 23 ASP B CA 1
ATOM 2320 C CA B ASP B 1 25 ? 76.977 65.939 36.313 0.66 54.56 23 ASP B CA 1
ATOM 2321 C C A ASP B 1 25 ? 76.500 64.562 35.889 0.34 51.29 23 ASP B C 1
ATOM 2322 C C B ASP B 1 25 ? 76.469 64.540 35.924 0.66 50.65 23 ASP B C 1
ATOM 2323 O O A ASP B 1 25 ? 77.057 63.562 36.327 0.34 49.26 23 ASP B O 1
ATOM 2324 O O B ASP B 1 25 ? 76.965 63.528 36.404 0.66 48.72 23 ASP B O 1
ATOM 2333 N N . GLY B 1 26 ? 75.467 64.497 35.056 1.00 51.93 24 GLY B N 1
ATOM 2334 C CA . GLY B 1 26 ? 74.996 63.228 34.507 1.00 48.11 24 GLY B CA 1
ATOM 2335 C C . GLY B 1 26 ? 74.057 62.398 35.364 1.00 46.46 24 GLY B C 1
ATOM 2336 O O . GLY B 1 26 ? 73.608 61.327 34.941 1.00 47.24 24 GLY B O 1
ATOM 2337 N N . VAL B 1 27 ? 73.762 62.869 36.571 1.00 45.30 25 VAL B N 1
ATOM 2338 C CA . VAL B 1 27 ? 72.785 62.195 37.423 1.00 46.87 25 VAL B CA 1
ATOM 2339 C C . VAL B 1 27 ? 71.506 63.028 37.509 1.00 47.90 25 VAL B C 1
ATOM 2340 O O . VAL B 1 27 ? 71.532 64.198 37.909 1.00 45.16 25 VAL B O 1
ATOM 2344 N N . ALA B 1 28 ? 70.391 62.436 37.100 1.00 45.47 26 ALA B N 1
ATOM 2345 C CA . ALA B 1 28 ? 69.090 63.062 37.287 1.00 47.38 26 ALA B CA 1
ATOM 2346 C C . ALA B 1 28 ? 68.425 62.585 38.593 1.00 46.91 26 ALA B C 1
ATOM 2347 O O . ALA B 1 28 ? 68.391 61.387 38.890 1.00 41.68 26 ALA B O 1
ATOM 2349 N N . THR B 1 29 ? 67.912 63.529 39.376 1.00 43.04 27 THR B N 1
ATOM 2350 C CA . THR B 1 29 ? 67.121 63.204 40.555 1.00 45.94 27 THR B CA 1
ATOM 2351 C C . THR B 1 29 ? 65.675 63.637 40.309 1.00 49.37 27 THR B C 1
ATOM 2352 O O . THR B 1 29 ? 65.401 64.812 40.060 1.00 49.23 27 THR B O 1
ATOM 2356 N N . VAL B 1 30 ? 64.752 62.680 40.347 1.00 43.42 28 VAL B N 1
ATOM 2357 C CA . VAL B 1 30 ? 63.340 62.986 40.179 1.00 40.08 28 VAL B CA 1
ATOM 2358 C C . VAL B 1 30 ? 62.646 62.816 41.517 1.00 39.69 28 VAL B C 1
ATOM 2359 O O . VAL B 1 30 ? 62.570 61.704 42.033 1.00 38.00 28 VAL B O 1
ATOM 2363 N N . THR B 1 31 ? 62.168 63.918 42.096 1.00 42.23 29 THR B N 1
ATOM 2364 C CA . THR B 1 31 ? 61.442 63.849 43.363 1.00 43.09 29 THR B CA 1
ATOM 2365 C C . THR B 1 31 ? 59.946 64.030 43.150 1.00 40.72 29 THR B C 1
ATOM 2366 O O . THR B 1 31 ? 59.498 65.057 42.655 1.00 42.22 29 THR B O 1
ATOM 2370 N N . LEU B 1 32 ? 59.184 63.010 43.509 1.00 40.02 30 LEU B N 1
ATOM 2371 C CA . LEU B 1 32 ? 57.731 63.058 43.425 1.00 43.50 30 LEU B CA 1
ATOM 2372 C C . LEU B 1 32 ? 57.196 64.267 44.182 1.00 48.52 30 LEU B C 1
ATOM 2373 O O . LEU B 1 32 ? 57.724 64.621 45.241 1.00 47.97 30 LEU B O 1
ATOM 2378 N N . ALA B 1 33 ? 56.148 64.889 43.651 1.00 50.43 31 ALA B N 1
ATOM 2379 C CA . ALA B 1 33 ? 55.495 66.003 44.348 1.00 56.61 31 ALA B CA 1
ATOM 2380 C C . ALA B 1 33 ? 54.521 65.520 45.429 1.00 57.07 31 ALA B C 1
ATOM 2381 O O . ALA B 1 33 ? 54.151 64.335 45.465 1.00 53.93 31 ALA B O 1
ATOM 2383 N N . ARG B 1 34 ? 54.148 66.451 46.309 1.00 53.83 32 ARG B N 1
ATOM 2384 C CA . ARG B 1 34 ? 53.028 66.321 47.245 1.00 50.43 32 ARG B CA 1
ATOM 2385 C C . ARG B 1 34 ? 53.337 65.522 48.515 1.00 51.42 32 ARG B C 1
ATOM 2386 O O . ARG B 1 34 ? 52.561 64.644 48.892 1.00 47.27 32 ARG B O 1
ATOM 2394 N N . PRO B 1 35 ? 54.451 65.853 49.201 1.00 51.82 33 PRO B N 1
ATOM 2395 C CA . PRO B 1 35 ? 54.879 65.064 50.359 1.00 48.49 33 PRO B CA 1
ATOM 2396 C C . PRO B 1 35 ? 53.802 64.965 51.438 1.00 49.68 33 PRO B C 1
ATOM 2397 O O . PRO B 1 35 ? 53.823 64.023 52.232 1.00 46.54 33 PRO B O 1
ATOM 2401 N N . ASP B 1 36 ? 52.879 65.920 51.463 1.00 53.73 34 ASP B N 1
ATOM 2402 C CA . ASP B 1 36 ? 51.820 65.929 52.465 1.00 57.58 34 ASP B CA 1
ATOM 2403 C C . ASP B 1 36 ? 50.823 64.817 52.213 1.00 56.72 34 ASP B C 1
ATOM 2404 O O . ASP B 1 36 ? 50.219 64.289 53.144 1.00 57.41 34 ASP B O 1
ATOM 2409 N N . LYS B 1 37 ? 50.650 64.458 50.947 1.00 54.10 35 LYS B N 1
ATOM 2410 C CA . LYS B 1 37 ? 49.700 63.411 50.595 1.00 50.59 35 LYS B CA 1
ATOM 2411 C C . LYS B 1 37 ? 50.402 62.081 50.362 1.00 46.67 35 LYS B C 1
ATOM 2412 O O . LYS B 1 37 ? 49.881 61.214 49.664 1.00 46.14 35 LYS B O 1
ATOM 2418 N N . LEU B 1 38 ? 51.580 61.923 50.959 1.00 42.89 36 LEU B N 1
ATOM 2419 C CA . LEU B 1 38 ? 52.407 60.748 50.711 1.00 43.80 36 LEU B CA 1
ATOM 2420 C C . LEU B 1 38 ? 52.686 60.599 49.209 1.00 44.26 36 LEU B C 1
ATOM 2421 O O . LEU B 1 38 ? 52.624 59.502 48.663 1.00 43.55 36 LEU B O 1
ATOM 2426 N N . ASN B 1 39 ? 52.965 61.727 48.560 1.00 41.59 37 ASN B N 1
ATOM 2427 C CA . ASN B 1 39 ? 53.355 61.761 47.169 1.00 45.24 37 ASN B CA 1
ATOM 2428 C C . ASN B 1 39 ? 52.412 61.027 46.211 1.00 47.23 37 ASN B C 1
ATOM 2429 O O . ASN B 1 39 ? 52.847 60.564 45.166 1.00 42.05 37 ASN B O 1
ATOM 2434 N N . ALA B 1 40 ? 51.128 60.949 46.564 1.00 46.43 38 ALA B N 1
ATOM 2435 C CA . ALA B 1 40 ? 50.114 60.322 45.717 1.00 40.37 38 ALA B CA 1
ATOM 2436 C C . ALA B 1 40 ? 50.125 60.905 44.314 1.00 42.27 38 ALA B C 1
ATOM 2437 O O . ALA B 1 40 ? 50.196 62.136 44.140 1.00 40.24 38 ALA B O 1
ATOM 2439 N N . LEU B 1 41 ? 50.021 60.014 43.323 1.00 41.10 39 LEU B N 1
ATOM 2440 C CA . LEU B 1 41 ? 50.127 60.362 41.912 1.00 38.24 39 LEU B CA 1
ATOM 2441 C C . LEU B 1 41 ? 48.844 60.950 41.349 1.00 39.86 39 LEU B C 1
ATOM 2442 O O . LEU B 1 41 ? 47.748 60.521 41.688 1.00 42.64 39 LEU B O 1
ATOM 2447 N N . THR B 1 42 ? 49.000 61.938 40.481 1.00 44.08 40 THR B N 1
ATOM 2448 C CA . THR B 1 42 ? 47.899 62.483 39.705 1.00 41.38 40 THR B CA 1
ATOM 2449 C C . THR B 1 42 ? 48.117 62.083 38.246 1.00 38.88 40 THR B C 1
ATOM 2450 O O . THR B 1 42 ? 49.207 61.647 37.873 1.00 39.39 40 THR B O 1
ATOM 2454 N N . PHE B 1 43 ? 47.093 62.264 37.417 1.00 41.70 41 PHE B N 1
ATOM 2455 C CA . PHE B 1 43 ? 47.231 62.074 35.976 1.00 44.09 41 PHE B CA 1
ATOM 2456 C C . PHE B 1 43 ? 48.424 62.849 35.451 1.00 41.66 41 PHE B C 1
ATOM 2457 O O . PHE B 1 43 ? 49.178 62.356 34.628 1.00 40.08 41 PHE B O 1
ATOM 2465 N N . GLU B 1 44 ? 48.593 64.074 35.939 1.00 40.43 42 GLU B N 1
ATOM 2466 C CA . GLU B 1 44 ? 49.618 64.956 35.394 1.00 41.00 42 GLU B CA 1
ATOM 2467 C C . GLU B 1 44 ? 51.000 64.477 35.791 1.00 41.50 42 GLU B C 1
ATOM 2468 O O . GLU B 1 44 ? 51.954 64.629 35.032 1.00 43.81 42 GLU B O 1
ATOM 2474 N N . ALA B 1 45 ? 51.107 63.907 36.989 1.00 36.68 43 ALA B N 1
ATOM 2475 C CA . ALA B 1 45 ? 52.363 63.300 37.436 1.00 34.90 43 ALA B CA 1
ATOM 2476 C C . ALA B 1 45 ? 52.755 62.120 36.533 1.00 37.13 43 ALA B C 1
ATOM 2477 O O . ALA B 1 45 ? 53.915 61.989 36.122 1.00 36.28 43 ALA B O 1
ATOM 2479 N N . TYR B 1 46 ? 51.789 61.266 36.220 1.00 35.11 44 TYR B N 1
ATOM 2480 C CA . TYR B 1 46 ? 52.028 60.192 35.252 1.00 34.22 44 TYR B CA 1
ATOM 2481 C C . TYR B 1 46 ? 52.469 60.723 33.883 1.00 35.89 44 TYR B C 1
ATOM 2482 O O . TYR B 1 46 ? 53.391 60.196 33.279 1.00 35.53 44 TYR B O 1
ATOM 2491 N N . ALA B 1 47 ? 51.783 61.745 33.390 1.00 37.53 45 ALA B N 1
ATOM 2492 C CA . ALA B 1 47 ? 52.108 62.319 32.091 1.00 42.60 45 ALA B CA 1
ATOM 2493 C C . ALA B 1 47 ? 53.536 62.850 32.085 1.00 41.43 45 ALA B C 1
ATOM 2494 O O . ALA B 1 47 ? 54.273 62.646 31.119 1.00 40.36 45 ALA B O 1
ATOM 2496 N N . ASP B 1 48 ? 53.921 63.546 33.155 1.00 36.07 46 ASP B N 1
ATOM 2497 C CA . ASP B 1 48 ? 55.295 64.031 33.265 1.00 37.78 46 ASP B CA 1
ATOM 2498 C C . ASP B 1 48 ? 56.323 62.881 33.315 1.00 39.42 46 ASP B C 1
ATOM 2499 O O . ASP B 1 48 ? 57.355 62.939 32.631 1.00 38.99 46 ASP B O 1
ATOM 2504 N N . LEU B 1 49 ? 56.043 61.833 34.086 1.00 33.25 47 LEU B N 1
ATOM 2505 C CA . LEU B 1 49 ? 56.950 60.688 34.120 1.00 34.63 47 LEU B CA 1
ATOM 2506 C C . LEU B 1 49 ? 57.154 60.140 32.692 1.00 36.15 47 LEU B C 1
ATOM 2507 O O . LEU B 1 49 ? 58.290 59.934 32.249 1.00 39.34 47 LEU B O 1
ATOM 2512 N N . ARG B 1 50 ? 56.045 59.904 31.990 1.00 34.80 48 ARG B N 1
ATOM 2513 C CA . ARG B 1 50 ? 56.076 59.385 30.614 1.00 35.52 48 ARG B CA 1
ATOM 2514 C C . ARG B 1 50 ? 56.912 60.300 29.742 1.00 37.99 48 ARG B C 1
ATOM 2515 O O . ARG B 1 50 ? 57.851 59.869 29.064 1.00 36.40 48 ARG B O 1
ATOM 2523 N N . ASP B 1 51 ? 56.563 61.579 29.756 1.00 35.48 49 ASP B N 1
ATOM 2524 C CA . ASP B 1 51 ? 57.167 62.516 28.818 1.00 40.83 49 ASP B CA 1
ATOM 2525 C C . ASP B 1 51 ? 58.616 62.845 29.182 1.00 39.36 49 ASP B C 1
ATOM 2526 O O . ASP B 1 51 ? 59.451 63.006 28.299 1.00 35.90 49 ASP B O 1
ATOM 2531 N N . LEU B 1 52 ? 58.921 62.917 30.479 1.00 37.98 50 LEU B N 1
ATOM 2532 C CA . LEU B 1 52 ? 60.300 63.133 30.910 1.00 38.50 50 LEU B CA 1
ATOM 2533 C C . LEU B 1 52 ? 61.214 61.957 30.543 1.00 39.43 50 LEU B C 1
ATOM 2534 O O . LEU B 1 52 ? 62.321 62.158 30.023 1.00 37.75 50 LEU B O 1
ATOM 2539 N N . LEU B 1 53 ? 60.763 60.730 30.815 1.00 35.82 51 LEU B N 1
ATOM 2540 C CA . LEU B 1 53 ? 61.581 59.556 30.515 1.00 36.47 51 LEU B CA 1
ATOM 2541 C C . LEU B 1 53 ? 61.856 59.493 29.012 1.00 38.03 51 LEU B C 1
ATOM 2542 O O . LEU B 1 53 ? 62.957 59.173 28.588 1.00 36.73 51 LEU B O 1
ATOM 2547 N N . ALA B 1 54 ? 60.857 59.841 28.214 1.00 36.91 52 ALA B N 1
ATOM 2548 C CA . ALA B 1 54 ? 61.027 59.843 26.769 1.00 39.44 52 ALA B CA 1
ATOM 2549 C C . ALA B 1 54 ? 62.050 60.899 26.310 1.00 39.06 52 ALA B C 1
ATOM 2550 O O . ALA B 1 54 ? 62.827 60.648 25.392 1.00 37.80 52 ALA B O 1
ATOM 2552 N N A GLU B 1 55 ? 62.050 62.073 26.936 0.52 35.64 53 GLU B N 1
ATOM 2553 N N B GLU B 1 55 ? 62.049 62.063 26.957 0.48 35.80 53 GLU B N 1
ATOM 2554 C CA A GLU B 1 55 ? 63.027 63.086 26.573 0.52 38.33 53 GLU B CA 1
ATOM 2555 C CA B GLU B 1 55 ? 62.983 63.130 26.615 0.48 38.36 53 GLU B CA 1
ATOM 2556 C C A GLU B 1 55 ? 64.419 62.622 26.967 0.52 39.25 53 GLU B C 1
ATOM 2557 C C B GLU B 1 55 ? 64.415 62.784 27.040 0.48 39.45 53 GLU B C 1
ATOM 2558 O O A GLU B 1 55 ? 65.360 62.696 26.175 0.52 39.52 53 GLU B O 1
ATOM 2559 O O B GLU B 1 55 ? 65.380 63.081 26.328 0.48 39.46 53 GLU B O 1
ATOM 2570 N N . LEU B 1 56 ? 64.548 62.162 28.206 1.00 38.95 54 LEU B N 1
ATOM 2571 C CA . LEU B 1 56 ? 65.854 61.785 28.727 1.00 42.00 54 LEU B CA 1
ATOM 2572 C C . LEU B 1 56 ? 66.423 60.616 27.924 1.00 41.76 54 LEU B C 1
ATOM 2573 O O . LEU B 1 56 ? 67.632 60.536 27.712 1.00 41.95 54 LEU B O 1
ATOM 2578 N N . SER B 1 57 ? 65.554 59.712 27.476 1.00 37.74 55 SER B N 1
ATOM 2579 C CA . SER B 1 57 ? 66.011 58.573 26.686 1.00 41.17 55 SER B CA 1
ATOM 2580 C C . SER B 1 57 ? 66.467 58.985 25.298 1.00 43.92 55 SER B C 1
ATOM 2581 O O . SER B 1 57 ? 67.521 58.551 24.837 1.00 46.79 55 SER B O 1
ATOM 2584 N N . ARG B 1 58 ? 65.676 59.817 24.628 1.00 43.65 56 ARG B N 1
ATOM 2585 C CA . ARG B 1 58 ? 65.976 60.154 23.239 1.00 45.95 56 ARG B CA 1
ATOM 2586 C C . ARG B 1 58 ? 67.240 61.010 23.154 1.00 53.03 56 ARG B C 1
ATOM 2587 O O . ARG B 1 58 ? 67.924 61.010 22.134 1.00 52.65 56 ARG B O 1
ATOM 2595 N N . ARG B 1 59 ? 67.557 61.716 24.238 1.00 55.44 57 ARG B N 1
ATOM 2596 C CA . ARG B 1 59 ? 68.787 62.504 24.312 1.00 61.19 57 ARG B CA 1
ATOM 2597 C C . ARG B 1 59 ? 69.978 61.763 24.943 1.00 61.26 57 ARG B C 1
ATOM 2598 O O . ARG B 1 59 ? 71.110 62.236 24.862 1.00 61.91 57 ARG B O 1
ATOM 2606 N N . ARG B 1 60 ? 69.730 60.600 25.546 1.00 61.50 58 ARG B N 1
ATOM 2607 C CA . ARG B 1 60 ? 70.731 59.950 26.400 1.00 66.09 58 ARG B CA 1
ATOM 2608 C C . ARG B 1 60 ? 71.432 61.009 27.248 1.00 64.62 58 ARG B C 1
ATOM 2609 O O . ARG B 1 60 ? 72.660 61.118 27.237 1.00 65.68 58 ARG B O 1
ATOM 2617 N N . ALA B 1 61 ? 70.643 61.790 27.979 1.00 61.43 59 ALA B N 1
ATOM 2618 C CA . ALA B 1 61 ? 71.147 62.987 28.639 1.00 60.38 59 ALA B CA 1
ATOM 2619 C C . ALA B 1 61 ? 71.860 62.658 29.952 1.00 58.72 59 ALA B C 1
ATOM 2620 O O . ALA B 1 61 ? 72.666 63.423 30.469 1.00 62.20 59 ALA B O 1
ATOM 2622 N N . VAL B 1 62 ? 71.592 61.474 30.456 1.00 50.12 60 VAL B N 1
ATOM 2623 C CA . VAL B 1 62 ? 71.869 61.181 31.830 1.00 48.03 60 VAL B CA 1
ATOM 2624 C C . VAL B 1 62 ? 72.469 59.776 31.927 1.00 44.16 60 VAL B C 1
ATOM 2625 O O . VAL B 1 62 ? 72.173 58.925 31.089 1.00 43.13 60 VAL B O 1
ATOM 2629 N N . ARG B 1 63 ? 73.369 59.565 32.887 1.00 42.23 61 ARG B N 1
ATOM 2630 C CA . ARG B 1 63 ? 74.031 58.275 33.070 1.00 39.88 61 ARG B CA 1
ATOM 2631 C C . ARG B 1 63 ? 73.436 57.503 34.243 1.00 42.47 61 ARG B C 1
ATOM 2632 O O . ARG B 1 63 ? 73.780 56.342 34.474 1.00 40.06 61 ARG B O 1
ATOM 2640 N N . ALA B 1 64 ? 72.532 58.149 34.972 1.00 39.52 62 ALA B N 1
ATOM 2641 C CA . ALA B 1 64 ? 71.832 57.502 36.073 1.00 39.91 62 ALA B CA 1
ATOM 2642 C C . ALA B 1 64 ? 70.676 58.378 36.547 1.00 41.78 62 ALA B C 1
ATOM 2643 O O . ALA B 1 64 ? 70.684 59.607 36.391 1.00 38.24 62 ALA B O 1
ATOM 2645 N N . LEU B 1 65 ? 69.671 57.744 37.120 1.00 37.47 63 LEU B N 1
ATOM 2646 C CA . LEU B 1 65 ? 68.490 58.462 37.528 1.00 36.72 63 LEU B CA 1
ATOM 2647 C C . LEU B 1 65 ? 68.023 57.947 38.876 1.00 39.70 63 LEU B C 1
ATOM 2648 O O . LEU B 1 65 ? 67.851 56.734 39.060 1.00 36.68 63 LEU B O 1
ATOM 2653 N N . VAL B 1 66 ? 67.834 58.872 39.817 1.00 41.17 64 VAL B N 1
ATOM 2654 C CA . VAL B 1 66 ? 67.276 58.551 41.136 1.00 38.19 64 VAL B CA 1
ATOM 2655 C C . VAL B 1 66 ? 65.824 58.991 41.226 1.00 37.52 64 VAL B C 1
ATOM 2656 O O . VAL B 1 66 ? 65.479 60.132 40.903 1.00 39.42 64 VAL B O 1
ATOM 2660 N N . LEU B 1 67 ? 64.980 58.074 41.678 1.00 36.74 65 LEU B N 1
ATOM 2661 C CA . LEU B 1 67 ? 63.572 58.333 41.931 1.00 34.64 65 LEU B CA 1
ATOM 2662 C C . LEU B 1 67 ? 63.352 58.377 43.442 1.00 34.61 65 LEU B C 1
ATOM 2663 O O . LEU B 1 67 ? 63.625 57.402 44.148 1.00 35.24 65 LEU B O 1
ATOM 2668 N N . ALA B 1 68 ? 62.857 59.514 43.922 1.00 36.80 66 ALA B N 1
ATOM 2669 C CA . ALA B 1 68 ? 62.791 59.813 45.345 1.00 41.00 66 ALA B CA 1
ATOM 2670 C C . ALA B 1 68 ? 61.437 60.408 45.710 1.00 40.98 66 ALA B C 1
ATOM 2671 O O . ALA B 1 68 ? 60.680 60.853 44.846 1.00 40.86 66 ALA B O 1
ATOM 2673 N N . GLY B 1 69 ? 61.143 60.419 47.003 1.00 41.77 67 GLY B N 1
ATOM 2674 C CA . GLY B 1 69 ? 59.950 61.074 47.504 1.00 46.13 67 GLY B CA 1
ATOM 2675 C C . GLY B 1 69 ? 60.233 61.638 48.882 1.00 48.36 67 GLY B C 1
ATOM 2676 O O . GLY B 1 69 ? 60.877 60.985 49.697 1.00 48.28 67 GLY B O 1
ATOM 2677 N N . GLU B 1 70 ? 59.776 62.856 49.143 1.00 50.71 68 GLU B N 1
ATOM 2678 C CA . GLU B 1 70 ? 60.001 63.474 50.458 1.00 51.84 68 GLU B CA 1
ATOM 2679 C C . GLU B 1 70 ? 58.816 63.250 51.394 1.00 49.28 68 GLU B C 1
ATOM 2680 O O . GLU B 1 70 ? 57.764 62.753 50.979 1.00 46.59 68 GLU B O 1
ATOM 2686 N N . GLY B 1 71 ? 58.978 63.599 52.664 1.00 52.32 69 GLY B N 1
ATOM 2687 C CA . GLY B 1 71 ? 57.903 63.395 53.613 1.00 49.16 69 GLY B CA 1
ATOM 2688 C C . GLY B 1 71 ? 58.045 62.067 54.322 1.00 47.40 69 GLY B C 1
ATOM 2689 O O . GLY B 1 71 ? 59.154 61.580 54.517 1.00 49.94 69 GLY B O 1
ATOM 2690 N N . ARG B 1 72 ? 56.922 61.482 54.715 1.00 45.22 70 ARG B N 1
ATOM 2691 C CA . ARG B 1 72 ? 56.933 60.325 55.613 1.00 50.99 70 ARG B CA 1
ATOM 2692 C C . ARG B 1 72 ? 57.073 58.982 54.879 1.00 49.21 70 ARG B C 1
ATOM 2693 O O . ARG B 1 72 ? 57.249 57.933 55.507 1.00 46.81 70 ARG B O 1
ATOM 2701 N N . GLY B 1 73 ? 56.994 59.028 53.550 1.00 46.21 71 GLY B N 1
ATOM 2702 C CA . GLY B 1 73 ? 57.067 57.821 52.744 1.00 42.39 71 GLY B CA 1
ATOM 2703 C C . GLY B 1 73 ? 57.337 58.098 51.279 1.00 41.57 71 GLY B C 1
ATOM 2704 O O . GLY B 1 73 ? 57.172 59.213 50.778 1.00 43.22 71 GLY B O 1
ATOM 2705 N N . PHE B 1 74 ? 57.752 57.047 50.592 1.00 36.55 72 PHE B N 1
ATOM 2706 C CA . PHE B 1 74 ? 58.102 57.116 49.190 1.00 37.21 72 PHE B CA 1
ATOM 2707 C C . PHE B 1 74 ? 56.918 57.507 48.310 1.00 35.43 72 PHE B C 1
ATOM 2708 O O . PHE B 1 74 ? 56.951 58.531 47.669 1.00 42.75 72 PHE B O 1
ATOM 2716 N N . CYS B 1 75 ? 55.887 56.674 48.248 1.00 38.92 73 CYS B N 1
ATOM 2717 C CA . CYS B 1 75 ? 54.742 56.950 47.378 1.00 40.49 73 CYS B CA 1
ATOM 2718 C C . CYS B 1 75 ? 53.599 55.997 47.668 1.00 41.62 73 CYS B C 1
ATOM 2719 O O . CYS B 1 75 ? 53.772 54.781 47.610 1.00 44.62 73 CYS B O 1
ATOM 2722 N N . SER B 1 76 ? 52.425 56.544 47.963 1.00 40.81 74 SER B N 1
ATOM 2723 C CA . SER B 1 76 ? 51.276 55.712 48.310 1.00 38.90 74 SER B CA 1
ATOM 2724 C C . SER B 1 76 ? 50.460 55.260 47.093 1.00 39.75 74 SER B C 1
ATOM 2725 O O . SER B 1 76 ? 49.435 54.609 47.253 1.00 40.13 74 SER B O 1
ATOM 2728 N N . GLY B 1 77 ? 50.897 55.617 45.889 1.00 38.74 75 GLY B N 1
ATOM 2729 C CA . GLY B 1 77 ? 50.188 55.198 44.691 1.00 39.42 75 GLY B CA 1
ATOM 2730 C C . GLY B 1 77 ? 49.329 56.316 44.122 1.00 43.98 75 GLY B C 1
ATOM 2731 O O . GLY B 1 77 ? 49.545 57.500 44.432 1.00 43.39 75 GLY B O 1
ATOM 2732 N N . GLY B 1 78 ? 48.355 55.946 43.289 1.00 37.24 76 GLY B N 1
ATOM 2733 C CA . GLY B 1 78 ? 47.454 56.916 42.684 1.00 37.21 76 GLY B CA 1
ATOM 2734 C C . GLY B 1 78 ? 46.592 57.614 43.738 1.00 38.17 76 GLY B C 1
ATOM 2735 O O . GLY B 1 78 ? 46.274 57.042 44.774 1.00 38.01 76 GLY B O 1
ATOM 2736 N N . ASP B 1 79 ? 46.217 58.860 43.478 1.00 40.06 77 ASP B N 1
ATOM 2737 C CA . ASP B 1 79 ? 45.402 59.625 44.436 1.00 39.48 77 ASP B CA 1
ATOM 2738 C C . ASP B 1 79 ? 43.981 59.085 44.463 1.00 38.37 77 ASP B C 1
ATOM 2739 O O . ASP B 1 79 ? 43.355 58.964 43.416 1.00 43.53 77 ASP B O 1
ATOM 2744 N N . VAL B 1 80 ? 43.462 58.748 45.639 1.00 39.12 78 VAL B N 1
ATOM 2745 C CA . VAL B 1 80 ? 42.123 58.166 45.696 1.00 42.95 78 VAL B CA 1
ATOM 2746 C C . VAL B 1 80 ? 41.038 59.099 45.164 1.00 45.81 78 VAL B C 1
ATOM 2747 O O . VAL B 1 80 ? 40.071 58.647 44.555 1.00 50.76 78 VAL B O 1
ATOM 2751 N N . ASP B 1 81 ? 41.192 60.401 45.383 1.00 44.28 79 ASP B N 1
ATOM 2752 C CA . ASP B 1 81 ? 40.197 61.351 44.884 1.00 42.36 79 ASP B CA 1
ATOM 2753 C C . ASP B 1 81 ? 40.461 61.738 43.457 1.00 43.60 79 ASP B C 1
ATOM 2754 O O . ASP B 1 81 ? 39.569 61.667 42.620 1.00 49.62 79 ASP B O 1
ATOM 2759 N N . GLU B 1 82 ? 41.685 62.163 43.179 1.00 43.30 80 GLU B N 1
ATOM 2760 C CA . GLU B 1 82 ? 42.001 62.748 41.875 1.00 41.43 80 GLU B CA 1
ATOM 2761 C C . GLU B 1 82 ? 42.193 61.734 40.748 1.00 40.24 80 GLU B C 1
ATOM 2762 O O . GLU B 1 82 ? 42.094 62.086 39.570 1.00 43.82 80 GLU B O 1
ATOM 2768 N N . ILE B 1 83 ? 42.477 60.484 41.096 1.00 39.23 81 ILE B N 1
ATOM 2769 C CA . ILE B 1 83 ? 42.498 59.445 40.070 1.00 38.06 81 ILE B CA 1
ATOM 2770 C C . ILE B 1 83 ? 41.260 58.581 40.172 1.00 38.00 81 ILE B C 1
ATOM 2771 O O . ILE B 1 83 ? 40.409 58.612 39.290 1.00 44.37 81 ILE B O 1
ATOM 2776 N N . ILE B 1 84 ? 41.130 57.842 41.263 1.00 37.97 82 ILE B N 1
ATOM 2777 C CA . ILE B 1 84 ? 40.036 56.879 41.360 1.00 38.99 82 ILE B CA 1
ATOM 2778 C C . ILE B 1 84 ? 38.683 57.558 41.177 1.00 39.49 82 ILE B C 1
ATOM 2779 O O . ILE B 1 84 ? 37.890 57.163 40.322 1.00 39.16 82 ILE B O 1
ATOM 2784 N N . GLY B 1 85 ? 38.439 58.603 41.968 1.00 41.18 83 GLY B N 1
ATOM 2785 C CA . GLY B 1 85 ? 37.231 59.395 41.830 1.00 44.43 83 GLY B CA 1
ATOM 2786 C C . GLY B 1 85 ? 36.967 59.813 40.393 1.00 45.66 83 GLY B C 1
ATOM 2787 O O . GLY B 1 85 ? 35.880 59.590 39.869 1.00 47.39 83 GLY B O 1
ATOM 2788 N N . ALA B 1 86 ? 37.965 60.410 39.749 1.00 45.88 84 ALA B N 1
ATOM 2789 C CA . ALA B 1 86 ? 37.820 60.829 38.356 1.00 45.30 84 ALA B CA 1
ATOM 2790 C C . ALA B 1 86 ? 37.528 59.670 37.408 1.00 43.59 84 ALA B C 1
ATOM 2791 O O . ALA B 1 86 ? 36.707 59.815 36.500 1.00 43.84 84 ALA B O 1
ATOM 2793 N N . THR B 1 87 ? 38.178 58.515 37.620 1.00 39.41 85 THR B N 1
ATOM 2794 C CA . THR B 1 87 ? 38.058 57.430 36.634 1.00 41.19 85 THR B CA 1
ATOM 2795 C C . THR B 1 87 ? 36.631 56.912 36.570 1.00 42.13 85 THR B C 1
ATOM 2796 O O . THR B 1 87 ? 36.188 56.384 35.540 1.00 42.33 85 THR B O 1
ATOM 2800 N N . LEU B 1 88 ? 35.908 57.092 37.675 1.00 41.28 86 LEU B N 1
ATOM 2801 C CA . LEU B 1 88 ? 34.563 56.552 37.808 1.00 42.98 86 LEU B CA 1
ATOM 2802 C C . LEU B 1 88 ? 33.549 57.206 36.882 1.00 46.83 86 LEU B C 1
ATOM 2803 O O . LEU B 1 88 ? 32.469 56.670 36.674 1.00 54.12 86 LEU B O 1
ATOM 2808 N N . SER B 1 89 ? 33.892 58.353 36.312 1.00 41.47 87 SER B N 1
ATOM 2809 C CA . SER B 1 89 ? 33.017 58.941 35.304 1.00 47.90 87 SER B CA 1
ATOM 2810 C C . SER B 1 89 ? 33.656 59.007 33.911 1.00 49.24 87 SER B C 1
ATOM 2811 O O . SER B 1 89 ? 33.158 59.701 33.031 1.00 51.82 87 SER B O 1
ATOM 2822 N N . ASP B 1 91 ? 34.902 57.656 30.108 1.00 41.04 89 ASP B N 1
ATOM 2823 C CA . ASP B 1 91 ? 34.374 56.779 29.075 1.00 41.88 89 ASP B CA 1
ATOM 2824 C C . ASP B 1 91 ? 35.382 55.656 28.756 1.00 42.51 89 ASP B C 1
ATOM 2825 O O . ASP B 1 91 ? 36.550 55.720 29.155 1.00 38.25 89 ASP B O 1
ATOM 2830 N N . THR B 1 92 ? 34.910 54.639 28.045 1.00 42.40 90 THR B N 1
ATOM 2831 C CA . THR B 1 92 ? 35.720 53.462 27.708 1.00 42.67 90 THR B CA 1
ATOM 2832 C C . THR B 1 92 ? 37.111 53.800 27.166 1.00 42.59 90 THR B C 1
ATOM 2833 O O . THR B 1 92 ? 38.126 53.267 27.641 1.00 40.74 90 THR B O 1
ATOM 2837 N N . ALA B 1 93 ? 37.154 54.675 26.169 1.00 39.40 91 ALA B N 1
ATOM 2838 C CA . ALA B 1 93 ? 38.415 55.024 25.542 1.00 40.50 91 ALA B CA 1
ATOM 2839 C C . ALA B 1 93 ? 39.396 55.632 26.539 1.00 41.09 91 ALA B C 1
ATOM 2840 O O . ALA B 1 93 ? 40.579 55.296 26.535 1.00 37.61 91 ALA B O 1
ATOM 2842 N N . ARG B 1 94 ? 38.916 56.522 27.399 1.00 39.03 92 ARG B N 1
ATOM 2843 C CA . ARG B 1 94 ? 39.802 57.143 28.383 1.00 39.33 92 ARG B CA 1
ATOM 2844 C C . ARG B 1 94 ? 40.254 56.182 29.480 1.00 38.34 92 ARG B C 1
ATOM 2845 O O . ARG B 1 94 ? 41.376 56.292 29.976 1.00 37.53 92 ARG B O 1
ATOM 2853 N N . LEU B 1 95 ? 39.383 55.257 29.871 1.00 35.49 93 LEU B N 1
ATOM 2854 C CA . LEU B 1 95 ? 39.787 54.216 30.806 1.00 36.29 93 LEU B CA 1
ATOM 2855 C C . LEU B 1 95 ? 40.962 53.406 30.225 1.00 36.34 93 LEU B C 1
ATOM 2856 O O . LEU B 1 95 ? 41.948 53.137 30.919 1.00 33.35 93 LEU B O 1
ATOM 2861 N N . LEU B 1 96 ? 40.868 53.045 28.949 1.00 36.80 94 LEU B N 1
ATOM 2862 C CA . LEU B 1 96 ? 41.949 52.304 28.300 1.00 36.74 94 LEU B CA 1
ATOM 2863 C C . LEU B 1 96 ? 43.211 53.178 28.214 1.00 34.42 94 LEU B C 1
ATOM 2864 O O . LEU B 1 96 ? 44.321 52.729 28.541 1.00 32.79 94 LEU B O 1
ATOM 2869 N N . ASP B 1 97 ? 43.024 54.427 27.783 1.00 31.23 95 ASP B N 1
ATOM 2870 C CA . ASP B 1 97 ? 44.114 55.391 27.677 1.00 34.64 95 ASP B CA 1
ATOM 2871 C C . ASP B 1 97 ? 44.875 55.522 28.994 1.00 33.85 95 ASP B C 1
ATOM 2872 O O . ASP B 1 97 ? 46.109 55.553 29.007 1.00 32.94 95 ASP B O 1
ATOM 2877 N N . PHE B 1 98 ? 44.143 55.620 30.103 1.00 33.10 96 PHE B N 1
ATOM 2878 C CA . PHE B 1 98 ? 44.793 55.796 31.405 1.00 33.63 96 PHE B CA 1
ATOM 2879 C C . PHE B 1 98 ? 45.652 54.582 31.749 1.00 35.14 96 PHE B C 1
ATOM 2880 O O . PHE B 1 98 ? 46.821 54.712 32.146 1.00 31.38 96 PHE B O 1
ATOM 2888 N N . ASN B 1 99 ? 45.057 53.404 31.610 1.00 32.58 97 ASN B N 1
ATOM 2889 C CA . ASN B 1 99 ? 45.740 52.179 32.012 1.00 31.66 97 ASN B CA 1
ATOM 2890 C C . ASN B 1 99 ? 46.870 51.832 31.051 1.00 34.47 97 ASN B C 1
ATOM 2891 O O . ASN B 1 99 ? 47.874 51.265 31.463 1.00 34.25 97 ASN B O 1
ATOM 2896 N N . ARG B 1 100 ? 46.742 52.236 29.792 1.00 33.06 98 ARG B N 1
ATOM 2897 C CA . ARG B 1 100 ? 47.891 52.170 28.907 1.00 32.61 98 ARG B CA 1
ATOM 2898 C C . ARG B 1 100 ? 49.018 53.109 29.352 1.00 33.90 98 ARG B C 1
ATOM 2899 O O . ARG B 1 100 ? 50.196 52.722 29.337 1.00 31.83 98 ARG B O 1
ATOM 2915 N N . THR B 1 102 ? 49.865 54.204 32.320 1.00 29.93 100 THR B N 1
ATOM 2916 C CA . THR B 1 102 ? 50.595 53.758 33.499 1.00 32.75 100 THR B CA 1
ATOM 2917 C C . THR B 1 102 ? 51.563 52.626 33.140 1.00 32.57 100 THR B C 1
ATOM 2918 O O . THR B 1 102 ? 52.722 52.620 33.575 1.00 33.64 100 THR B O 1
ATOM 2922 N N . GLY B 1 103 ? 51.103 51.687 32.325 1.00 32.93 101 GLY B N 1
ATOM 2923 C CA . GLY B 1 103 ? 51.956 50.590 31.899 1.00 32.74 101 GLY B CA 1
ATOM 2924 C C . GLY B 1 103 ? 53.138 51.071 31.068 1.00 32.12 101 GLY B C 1
ATOM 2925 O O . GLY B 1 103 ? 54.250 50.536 31.199 1.00 29.14 101 GLY B O 1
ATOM 2926 N N . GLN B 1 104 ? 52.897 52.075 30.221 1.00 32.28 102 GLN B N 1
ATOM 2927 C CA . GLN B 1 104 ? 53.964 52.691 29.428 1.00 35.58 102 GLN B CA 1
ATOM 2928 C C . GLN B 1 104 ? 55.023 53.384 30.302 1.00 33.77 102 GLN B C 1
ATOM 2929 O O . GLN B 1 104 ? 56.198 53.427 29.939 1.00 29.62 102 GLN B O 1
ATOM 2935 N N . VAL B 1 105 ? 54.623 53.956 31.436 1.00 29.46 103 VAL B N 1
ATOM 2936 C CA . VAL B 1 105 ? 55.613 54.551 32.337 1.00 27.92 103 VAL B CA 1
ATOM 2937 C C . VAL B 1 105 ? 56.546 53.451 32.872 1.00 31.63 103 VAL B C 1
ATOM 2938 O O . VAL B 1 105 ? 57.778 53.592 32.892 1.00 33.09 103 VAL B O 1
ATOM 2942 N N . VAL B 1 106 ? 55.948 52.351 33.304 1.00 30.71 104 VAL B N 1
ATOM 2943 C CA . VAL B 1 106 ? 56.726 51.206 33.779 1.00 28.95 104 VAL B CA 1
ATOM 2944 C C . VAL B 1 106 ? 57.612 50.643 32.653 1.00 28.71 104 VAL B C 1
ATOM 2945 O O . VAL B 1 106 ? 58.795 50.379 32.858 1.00 29.38 104 VAL B O 1
ATOM 2949 N N . ARG B 1 107 ? 57.065 50.490 31.458 1.00 26.72 105 ARG B N 1
ATOM 2950 C CA . ARG B 1 107 ? 57.911 50.048 30.357 1.00 28.11 105 ARG B CA 1
ATOM 2951 C C . ARG B 1 107 ? 59.082 51.007 30.059 1.00 29.52 105 ARG B C 1
ATOM 2952 O O . ARG B 1 107 ? 60.212 50.567 29.758 1.00 29.16 105 ARG B O 1
ATOM 2960 N N . ALA B 1 108 ? 58.817 52.310 30.140 1.00 28.15 106 ALA B N 1
ATOM 2961 C CA . ALA B 1 108 ? 59.841 53.331 29.896 1.00 29.78 106 ALA B CA 1
ATOM 2962 C C . ALA B 1 108 ? 60.953 53.261 30.940 1.00 34.04 106 ALA B C 1
ATOM 2963 O O . ALA B 1 108 ? 62.115 53.554 30.651 1.00 33.67 106 ALA B O 1
ATOM 2965 N N . VAL B 1 109 ? 60.591 52.916 32.169 1.00 30.52 107 VAL B N 1
ATOM 2966 C CA . VAL B 1 109 ? 61.598 52.727 33.206 1.00 32.68 107 VAL B CA 1
ATOM 2967 C C . VAL B 1 109 ? 62.477 51.521 32.863 1.00 31.45 107 VAL B C 1
ATOM 2968 O O . VAL B 1 109 ? 63.694 51.592 32.979 1.00 33.19 107 VAL B O 1
ATOM 2972 N N . ARG B 1 110 ? 61.866 50.434 32.397 1.00 30.08 108 ARG B N 1
ATOM 2973 C CA . ARG B 1 110 ? 62.629 49.252 32.002 1.00 27.93 108 ARG B CA 1
ATOM 2974 C C . ARG B 1 110 ? 63.496 49.471 30.753 1.00 31.61 108 ARG B C 1
ATOM 2975 O O . ARG B 1 110 ? 64.482 48.744 30.548 1.00 31.19 108 ARG B O 1
ATOM 2983 N N . GLU B 1 111 ? 63.117 50.437 29.918 1.00 27.78 109 GLU B N 1
ATOM 2984 C CA . GLU B 1 111 ? 63.800 50.665 28.631 1.00 34.73 109 GLU B CA 1
ATOM 2985 C C . GLU B 1 111 ? 64.744 51.873 28.552 1.00 35.74 109 GLU B C 1
ATOM 2986 O O . GLU B 1 111 ? 65.405 52.075 27.530 1.00 39.27 109 GLU B O 1
ATOM 2992 N N A CYS B 1 112 ? 64.777 52.720 29.568 0.48 35.18 110 CYS B N 1
ATOM 2993 N N B CYS B 1 112 ? 64.821 52.638 29.637 0.52 34.79 110 CYS B N 1
ATOM 2994 C CA A CYS B 1 112 ? 65.638 53.894 29.447 0.48 36.20 110 CYS B CA 1
ATOM 2995 C CA B CYS B 1 112 ? 65.757 53.762 29.740 0.52 35.93 110 CYS B CA 1
ATOM 2996 C C A CYS B 1 112 ? 67.104 53.456 29.510 0.48 35.55 110 CYS B C 1
ATOM 2997 C C B CYS B 1 112 ? 67.190 53.305 29.475 0.52 35.43 110 CYS B C 1
ATOM 2998 O O A CYS B 1 112 ? 67.453 52.555 30.273 0.48 35.22 110 CYS B O 1
ATOM 2999 O O B CYS B 1 112 ? 67.604 52.264 29.985 0.52 34.19 110 CYS B O 1
ATOM 3004 N N . PRO B 1 113 ? 67.962 54.082 28.687 1.00 36.16 111 PRO B N 1
ATOM 3005 C CA . PRO B 1 113 ? 69.357 53.682 28.471 1.00 34.34 111 PRO B CA 1
ATOM 3006 C C . PRO B 1 113 ? 70.261 54.232 29.562 1.00 36.68 111 PRO B C 1
ATOM 3007 O O . PRO B 1 113 ? 71.312 54.788 29.253 1.00 42.26 111 PRO B O 1
ATOM 3011 N N . PHE B 1 114 ? 69.831 54.101 30.814 1.00 32.07 112 PHE B N 1
ATOM 3012 C CA . PHE B 1 114 ? 70.652 54.405 31.980 1.00 35.63 112 PHE B CA 1
ATOM 3013 C C . PHE B 1 114 ? 69.978 53.737 33.173 1.00 37.53 112 PHE B C 1
ATOM 3014 O O . PHE B 1 114 ? 68.760 53.522 33.154 1.00 32.85 112 PHE B O 1
ATOM 3022 N N . PRO B 1 115 ? 70.756 53.406 34.217 1.00 35.59 113 PRO B N 1
ATOM 3023 C CA . PRO B 1 115 ? 70.148 52.769 35.389 1.00 35.24 113 PRO B CA 1
ATOM 3024 C C . PRO B 1 115 ? 69.224 53.708 36.178 1.00 39.39 113 PRO B C 1
ATOM 3025 O O . PRO B 1 115 ? 69.504 54.908 36.358 1.00 41.13 113 PRO B O 1
ATOM 3029 N N . VAL B 1 116 ? 68.132 53.133 36.666 1.00 36.97 114 VAL B N 1
ATOM 3030 C CA . VAL B 1 116 ? 67.180 53.816 37.520 1.00 34.41 114 VAL B CA 1
ATOM 3031 C C . VAL B 1 116 ? 67.222 53.266 38.946 1.00 35.61 114 VAL B C 1
ATOM 3032 O O . VAL B 1 116 ? 67.210 52.043 39.165 1.00 34.78 114 VAL B O 1
ATOM 3036 N N . ILE B 1 117 ? 67.316 54.177 39.913 1.00 33.45 115 ILE B N 1
ATOM 3037 C CA . ILE B 1 117 ? 67.411 53.803 41.325 1.00 35.58 115 ILE B CA 1
ATOM 3038 C C . ILE B 1 117 ? 66.277 54.392 42.143 1.00 37.37 115 ILE B C 1
ATOM 3039 O O . ILE B 1 117 ? 66.092 55.616 42.168 1.00 41.85 115 ILE B O 1
ATOM 3044 N N . ALA B 1 118 ? 65.527 53.531 42.825 1.00 35.81 116 ALA B N 1
ATOM 3045 C CA . ALA B 1 118 ? 64.480 53.971 43.751 1.00 33.64 116 ALA B CA 1
ATOM 3046 C C . ALA B 1 118 ? 65.037 54.127 45.182 1.00 37.99 116 ALA B C 1
ATOM 3047 O O . ALA B 1 118 ? 65.623 53.184 45.717 1.00 38.04 116 ALA B O 1
ATOM 3049 N N . ALA B 1 119 ? 64.857 55.312 45.783 1.00 33.37 117 ALA B N 1
ATOM 3050 C CA . ALA B 1 119 ? 65.259 55.582 47.167 1.00 34.25 117 ALA B CA 1
ATOM 3051 C C . ALA B 1 119 ? 64.048 55.377 48.062 1.00 39.03 117 ALA B C 1
ATOM 3052 O O . ALA B 1 119 ? 63.178 56.245 48.128 1.00 39.48 117 ALA B O 1
ATOM 3054 N N . LEU B 1 120 ? 63.978 54.224 48.728 1.00 35.17 118 LEU B N 1
ATOM 3055 C CA . LEU B 1 120 ? 62.775 53.825 49.443 1.00 35.41 118 LEU B CA 1
ATOM 3056 C C . LEU B 1 120 ? 62.847 54.043 50.958 1.00 37.95 118 LEU B C 1
ATOM 3057 O O . LEU B 1 120 ? 63.894 53.872 51.577 1.00 34.45 118 LEU B O 1
ATOM 3062 N N . HIS B 1 121 ? 61.693 54.380 51.525 1.00 35.44 119 HIS B N 1
ATOM 3063 C CA . HIS B 1 121 ? 61.506 54.534 52.948 1.00 38.10 119 HIS B CA 1
ATOM 3064 C C . HIS B 1 121 ? 60.002 54.657 53.117 1.00 37.96 119 HIS B C 1
ATOM 3065 O O . HIS B 1 121 ? 59.318 55.132 52.210 1.00 34.41 119 HIS B O 1
ATOM 3072 N N . GLY B 1 122 ? 59.479 54.236 54.264 1.00 36.33 120 GLY B N 1
ATOM 3073 C CA . GLY B 1 122 ? 58.057 54.383 54.520 1.00 32.74 120 GLY B CA 1
ATOM 3074 C C . GLY B 1 122 ? 57.239 53.607 53.506 1.00 37.96 120 GLY B C 1
ATOM 3075 O O . GLY B 1 122 ? 57.661 52.559 53.015 1.00 35.50 120 GLY B O 1
ATOM 3076 N N . VAL B 1 123 ? 56.069 54.125 53.179 1.00 38.99 121 VAL B N 1
ATOM 3077 C CA . VAL B 1 123 ? 55.128 53.402 52.346 1.00 39.76 121 VAL B CA 1
ATOM 3078 C C . VAL B 1 123 ? 55.437 53.515 50.850 1.00 39.29 121 VAL B C 1
ATOM 3079 O O . VAL B 1 123 ? 55.684 54.606 50.327 1.00 35.55 121 VAL B O 1
ATOM 3083 N N . ALA B 1 124 ? 55.436 52.360 50.188 1.00 34.97 122 ALA B N 1
ATOM 3084 C CA . ALA B 1 124 ? 55.502 52.252 48.744 1.00 33.46 122 ALA B CA 1
ATOM 3085 C C . ALA B 1 124 ? 54.375 51.311 48.344 1.00 32.00 122 ALA B C 1
ATOM 3086 O O . ALA B 1 124 ? 54.489 50.101 48.488 1.00 31.84 122 ALA B O 1
ATOM 3088 N N . ALA B 1 125 ? 53.281 51.876 47.853 1.00 34.49 123 ALA B N 1
ATOM 3089 C CA . ALA B 1 125 ? 52.030 51.137 47.713 1.00 34.11 123 ALA B CA 1
ATOM 3090 C C . ALA B 1 125 ? 51.398 51.358 46.347 1.00 36.31 123 ALA B C 1
ATOM 3091 O O . ALA B 1 125 ? 51.504 52.449 45.776 1.00 35.11 123 ALA B O 1
ATOM 3093 N N . GLY B 1 126 ? 50.719 50.332 45.833 1.00 34.91 124 GLY B N 1
ATOM 3094 C CA . GLY B 1 126 ? 50.046 50.477 44.559 1.00 34.62 124 GLY B CA 1
ATOM 3095 C C . GLY B 1 126 ? 51.087 50.864 43.523 1.00 34.07 124 GLY B C 1
ATOM 3096 O O . GLY B 1 126 ? 52.141 50.250 43.456 1.00 33.16 124 GLY B O 1
ATOM 3097 N N . ALA B 1 127 ? 50.807 51.884 42.731 1.00 33.94 125 ALA B N 1
ATOM 3098 C CA . ALA B 1 127 ? 51.739 52.288 41.679 1.00 35.78 125 ALA B CA 1
ATOM 3099 C C . ALA B 1 127 ? 53.111 52.636 42.255 1.00 37.10 125 ALA B C 1
ATOM 3100 O O . ALA B 1 127 ? 54.130 52.487 41.576 1.00 34.88 125 ALA B O 1
ATOM 3102 N N . GLY B 1 128 ? 53.131 53.106 43.504 1.00 32.76 126 GLY B N 1
ATOM 3103 C CA . GLY B 1 128 ? 54.384 53.372 44.173 1.00 29.22 126 GLY B CA 1
ATOM 3104 C C . GLY B 1 128 ? 55.216 52.108 44.314 1.00 32.64 126 GLY B C 1
ATOM 3105 O O . GLY B 1 128 ? 56.440 52.139 44.113 1.00 33.37 126 GLY B O 1
ATOM 3106 N N . ALA B 1 129 ? 54.569 51.002 44.692 1.00 28.75 127 ALA B N 1
ATOM 3107 C CA . ALA B 1 129 ? 55.254 49.717 44.756 1.00 29.53 127 ALA B CA 1
ATOM 3108 C C . ALA B 1 129 ? 55.759 49.243 43.365 1.00 29.42 127 ALA B C 1
ATOM 3109 O O . ALA B 1 129 ? 56.888 48.765 43.234 1.00 30.88 127 ALA B O 1
ATOM 3111 N N . VAL B 1 130 ? 54.955 49.432 42.324 1.00 25.48 128 VAL B N 1
ATOM 3112 C CA . VAL B 1 130 ? 55.352 48.962 40.978 1.00 27.30 128 VAL B CA 1
ATOM 3113 C C . VAL B 1 130 ? 56.458 49.808 40.328 1.00 28.69 128 VAL B C 1
ATOM 3114 O O . VAL B 1 130 ? 57.356 49.273 39.657 1.00 29.07 128 VAL B O 1
ATOM 3118 N N . LEU B 1 131 ? 56.398 51.121 40.523 1.00 31.51 129 LEU B N 1
ATOM 3119 C CA . LEU B 1 131 ? 57.476 52.003 40.083 1.00 32.03 129 LEU B CA 1
ATOM 3120 C C . LEU B 1 131 ? 58.802 51.591 40.723 1.00 30.97 129 LEU B C 1
ATOM 3121 O O . LEU B 1 131 ? 59.813 51.500 40.043 1.00 32.94 129 LEU B O 1
ATOM 3126 N N . ALA B 1 132 ? 58.799 51.354 42.035 1.00 30.48 130 ALA B N 1
ATOM 3127 C CA . ALA B 1 132 ? 59.992 50.840 42.705 1.00 31.98 130 ALA B CA 1
ATOM 3128 C C . ALA B 1 132 ? 60.413 49.472 42.124 1.00 31.37 130 ALA B C 1
ATOM 3129 O O . ALA B 1 132 ? 61.598 49.211 41.910 1.00 31.99 130 ALA B O 1
ATOM 3131 N N . LEU B 1 133 ? 59.436 48.598 41.896 1.00 27.14 131 LEU B N 1
ATOM 3132 C CA . LEU B 1 133 ? 59.692 47.286 41.345 1.00 27.55 131 LEU B CA 1
ATOM 3133 C C . LEU B 1 133 ? 60.367 47.355 39.964 1.00 30.92 131 LEU B C 1
ATOM 3134 O O . LEU B 1 133 ? 61.242 46.526 39.640 1.00 27.40 131 LEU B O 1
ATOM 3139 N N . ALA B 1 134 ? 59.966 48.333 39.154 1.00 29.32 132 ALA B N 1
ATOM 3140 C CA . ALA B 1 134 ? 60.534 48.521 37.807 1.00 29.11 132 ALA B CA 1
ATOM 3141 C C . ALA B 1 134 ? 61.953 49.085 37.795 1.00 28.51 132 ALA B C 1
ATOM 3142 O O . ALA B 1 134 ? 62.671 48.957 36.825 1.00 29.90 132 ALA B O 1
ATOM 3144 N N . ALA B 1 135 ? 62.336 49.764 38.857 1.00 26.43 133 ALA B N 1
ATOM 3145 C CA . ALA B 1 135 ? 63.672 50.340 38.943 1.00 28.98 133 ALA B CA 1
ATOM 3146 C C . ALA B 1 135 ? 64.701 49.232 38.838 1.00 31.72 133 ALA B C 1
ATOM 3147 O O . ALA B 1 135 ? 64.424 48.088 39.186 1.00 28.46 133 ALA B O 1
ATOM 3149 N N . ASP B 1 136 ? 65.900 49.583 38.388 1.00 31.26 134 ASP B N 1
ATOM 3150 C CA . ASP B 1 136 ? 67.020 48.641 38.386 1.00 33.01 134 ASP B CA 1
ATOM 3151 C C . ASP B 1 136 ? 67.546 48.345 39.795 1.00 29.71 134 ASP B C 1
ATOM 3152 O O . ASP B 1 136 ? 67.925 47.220 40.087 1.00 31.04 134 ASP B O 1
ATOM 3157 N N . PHE B 1 137 ? 67.583 49.368 40.646 1.00 30.26 135 PHE B N 1
ATOM 3158 C CA . PHE B 1 137 ? 68.007 49.204 42.038 1.00 30.89 135 PHE B CA 1
ATOM 3159 C C . PHE B 1 137 ? 66.953 49.736 42.996 1.00 32.47 135 PHE B C 1
ATOM 3160 O O . PHE B 1 137 ? 66.354 50.775 42.749 1.00 33.04 135 PHE B O 1
ATOM 3168 N N . ARG B 1 138 ? 66.740 49.013 44.095 1.00 34.83 136 ARG B N 1
ATOM 3169 C CA . ARG B 1 138 ? 65.914 49.498 45.201 1.00 33.69 136 ARG B CA 1
ATOM 3170 C C . ARG B 1 138 ? 66.799 49.682 46.428 1.00 35.64 136 ARG B C 1
ATOM 3171 O O . ARG B 1 138 ? 67.269 48.706 47.026 1.00 35.66 136 ARG B O 1
ATOM 3179 N N . VAL B 1 139 ? 67.040 50.941 46.783 1.00 34.47 137 VAL B N 1
ATOM 3180 C CA . VAL B 1 139 ? 67.876 51.284 47.934 1.00 33.22 137 VAL B CA 1
ATOM 3181 C C . VAL B 1 139 ? 66.940 51.710 49.044 1.00 35.15 137 VAL B C 1
ATOM 3182 O O . VAL B 1 139 ? 66.274 52.733 48.943 1.00 40.95 137 VAL B O 1
ATOM 3186 N N . ALA B 1 140 ? 66.873 50.909 50.096 1.00 34.06 138 ALA B N 1
ATOM 3187 C CA . ALA B 1 140 ? 65.789 51.011 51.055 1.00 34.67 138 ALA B CA 1
ATOM 3188 C C . ALA B 1 140 ? 66.275 51.099 52.499 1.00 37.47 138 ALA B C 1
ATOM 3189 O O . ALA B 1 140 ? 67.166 50.355 52.933 1.00 36.66 138 ALA B O 1
ATOM 3191 N N . ASP B 1 141 ? 65.664 51.987 53.260 1.00 35.59 139 ASP B N 1
ATOM 3192 C CA . ASP B 1 141 ? 65.958 51.980 54.681 1.00 37.93 139 ASP B CA 1
ATOM 3193 C C . ASP B 1 141 ? 64.982 51.046 55.404 1.00 38.26 139 ASP B C 1
ATOM 3194 O O . ASP B 1 141 ? 64.020 50.565 54.796 1.00 37.59 139 ASP B O 1
ATOM 3199 N N . PRO B 1 142 ? 65.240 50.761 56.691 1.00 38.48 140 PRO B N 1
ATOM 3200 C CA . PRO B 1 142 ? 64.491 49.712 57.390 1.00 36.34 140 PRO B CA 1
ATOM 3201 C C . PRO B 1 142 ? 63.003 50.016 57.589 1.00 35.03 140 PRO B C 1
ATOM 3202 O O . PRO B 1 142 ? 62.246 49.123 57.971 1.00 32.97 140 PRO B O 1
ATOM 3206 N N . SER B 1 143 ? 62.581 51.248 57.353 1.00 34.26 141 SER B N 1
ATOM 3207 C CA . SER B 1 143 ? 61.159 51.569 57.493 1.00 35.30 141 SER B CA 1
ATOM 3208 C C . SER B 1 143 ? 60.353 51.209 56.227 1.00 37.99 141 SER B C 1
ATOM 3209 O O . SER B 1 143 ? 59.121 51.301 56.209 1.00 35.63 141 SER B O 1
ATOM 3212 N N . THR B 1 144 ? 61.043 50.828 55.160 1.00 34.16 142 THR B N 1
ATOM 3213 C CA . THR B 1 144 ? 60.353 50.570 53.881 1.00 36.02 142 THR B CA 1
ATOM 3214 C C . THR B 1 144 ? 59.251 49.506 53.993 1.00 36.56 142 THR B C 1
ATOM 3215 O O . THR B 1 144 ? 59.458 48.453 54.578 1.00 36.08 142 THR B O 1
ATOM 3219 N N . ARG B 1 145 ? 58.072 49.821 53.467 1.00 35.16 143 ARG B N 1
ATOM 3220 C CA . ARG B 1 145 ? 56.936 48.905 53.467 1.00 36.14 143 ARG B CA 1
ATOM 3221 C C . ARG B 1 145 ? 56.282 48.851 52.075 1.00 38.70 143 ARG B C 1
ATOM 3222 O O . ARG B 1 145 ? 55.721 49.849 51.610 1.00 36.88 143 ARG B O 1
ATOM 3230 N N . PHE B 1 146 ? 56.361 47.697 51.413 1.00 34.00 144 PHE B N 1
ATOM 3231 C CA . PHE B 1 146 ? 55.727 47.529 50.101 1.00 32.43 144 PHE B CA 1
ATOM 3232 C C . PHE B 1 146 ? 54.315 47.023 50.308 1.00 32.71 144 PHE B C 1
ATOM 3233 O O . PHE B 1 146 ? 54.077 46.183 51.171 1.00 35.07 144 PHE B O 1
ATOM 3241 N N . ALA B 1 147 ? 53.383 47.509 49.502 1.00 30.22 145 ALA B N 1
ATOM 3242 C CA . ALA B 1 147 ? 52.052 46.910 49.446 1.00 28.37 145 ALA B CA 1
ATOM 3243 C C . ALA B 1 147 ? 51.530 46.951 48.002 1.00 31.84 145 ALA B C 1
ATOM 3244 O O . ALA B 1 147 ? 51.272 48.031 47.466 1.00 32.79 145 ALA B O 1
ATOM 3246 N N . PHE B 1 148 ? 51.390 45.780 47.369 1.00 30.43 146 PHE B N 1
ATOM 3247 C CA . PHE B 1 148 ? 50.791 45.693 46.028 1.00 31.55 146 PHE B CA 1
ATOM 3248 C C . PHE B 1 148 ? 49.288 45.534 46.216 1.00 32.79 146 PHE B C 1
ATOM 3249 O O . PHE B 1 148 ? 48.762 44.438 46.102 1.00 37.14 146 PHE B O 1
ATOM 3257 N N . LEU B 1 149 ? 48.590 46.628 46.492 1.00 34.84 147 LEU B N 1
ATOM 3258 C CA . LEU B 1 149 ? 47.229 46.512 47.025 1.00 40.33 147 LEU B CA 1
ATOM 3259 C C . LEU B 1 149 ? 46.089 46.785 46.030 1.00 39.82 147 LEU B C 1
ATOM 3260 O O . LEU B 1 149 ? 44.976 47.172 46.412 1.00 39.86 147 LEU B O 1
ATOM 3265 N N . PHE B 1 150 ? 46.355 46.545 44.758 1.00 32.24 148 PHE B N 1
ATOM 3266 C CA . PHE B 1 150 ? 45.320 46.684 43.742 1.00 32.75 148 PHE B CA 1
ATOM 3267 C C . PHE B 1 150 ? 43.992 45.973 44.025 1.00 32.74 148 PHE B C 1
ATOM 3268 O O . PHE B 1 150 ? 42.917 46.550 43.805 1.00 31.95 148 PHE B O 1
ATOM 3276 N N . THR B 1 151 ? 44.047 44.735 44.509 1.00 28.31 149 THR B N 1
ATOM 3277 C CA . THR B 1 151 ? 42.818 43.995 44.755 1.00 28.43 149 THR B CA 1
ATOM 3278 C C . THR B 1 151 ? 42.023 44.653 45.898 1.00 29.16 149 THR B C 1
ATOM 3279 O O . THR B 1 151 ? 40.822 44.423 46.031 1.00 32.25 149 THR B O 1
ATOM 3283 N N . ARG B 1 152 ? 42.701 45.457 46.716 1.00 27.98 150 ARG B N 1
ATOM 3284 C CA . ARG B 1 152 ? 42.026 46.184 47.803 1.00 28.78 150 ARG B CA 1
ATOM 3285 C C . ARG B 1 152 ? 41.082 47.233 47.229 1.00 31.63 150 ARG B C 1
ATOM 3286 O O . ARG B 1 152 ? 40.187 47.693 47.925 1.00 33.54 150 ARG B O 1
ATOM 3294 N N . VAL B 1 153 ? 41.296 47.645 45.977 1.00 30.28 151 VAL B N 1
ATOM 3295 C CA . VAL B 1 153 ? 40.402 48.621 45.365 1.00 32.70 151 VAL B CA 1
ATOM 3296 C C . VAL B 1 153 ? 39.531 47.996 44.288 1.00 32.88 151 VAL B C 1
ATOM 3297 O O . VAL B 1 153 ? 38.861 48.701 43.543 1.00 33.15 151 VAL B O 1
ATOM 3301 N N . GLY B 1 154 ? 39.521 46.666 44.240 1.00 34.51 152 GLY B N 1
ATOM 3302 C CA . GLY B 1 154 ? 38.683 45.936 43.306 1.00 34.30 152 GLY B CA 1
ATOM 3303 C C . GLY B 1 154 ? 39.249 45.838 41.896 1.00 35.13 152 GLY B C 1
ATOM 3304 O O . GLY B 1 154 ? 38.515 45.571 40.951 1.00 31.73 152 GLY B O 1
ATOM 3305 N N . LEU B 1 155 ? 40.546 46.093 41.752 1.00 32.37 153 LEU B N 1
ATOM 3306 C CA . LEU B 1 155 ? 41.240 45.924 40.468 1.00 29.81 153 LEU B CA 1
ATOM 3307 C C . LEU B 1 155 ? 42.167 44.687 40.534 1.00 33.14 153 LEU B C 1
ATOM 3308 O O . LEU B 1 155 ? 42.374 44.141 41.605 1.00 27.88 153 LEU B O 1
ATOM 3313 N N . SER B 1 156 ? 42.739 44.226 39.418 1.00 30.96 154 SER B N 1
ATOM 3314 C CA . SER B 1 156 ? 43.577 43.043 39.564 1.00 31.12 154 SER B CA 1
ATOM 3315 C C . SER B 1 156 ? 45.008 43.462 39.891 1.00 32.54 154 SER B C 1
ATOM 3316 O O . SER B 1 156 ? 45.393 44.598 39.616 1.00 31.43 154 SER B O 1
ATOM 3319 N N . GLY B 1 157 ? 45.789 42.533 40.463 1.00 32.42 155 GLY B N 1
ATOM 3320 C CA . GLY B 1 157 ? 47.219 42.727 40.688 1.00 29.65 155 GLY B CA 1
ATOM 3321 C C . GLY B 1 157 ? 48.097 42.814 39.434 1.00 34.12 155 GLY B C 1
ATOM 3322 O O . GLY B 1 157 ? 49.291 43.083 39.521 1.00 43.09 155 GLY B O 1
ATOM 3323 N N . GLY B 1 158 ? 47.511 42.603 38.262 1.00 30.41 156 GLY B N 1
ATOM 3324 C CA . GLY B 1 158 ? 48.227 42.828 37.019 1.00 35.91 156 GLY B CA 1
ATOM 3325 C C . GLY B 1 158 ? 48.072 44.281 36.606 1.00 41.25 156 GLY B C 1
ATOM 3326 O O . GLY B 1 158 ? 47.550 44.583 35.543 1.00 44.05 156 GLY B O 1
ATOM 3327 N N . ASP B 1 159 ? 48.454 45.197 37.490 1.00 37.38 157 ASP B N 1
ATOM 3328 C CA . ASP B 1 159 ? 48.363 46.607 37.172 1.00 33.09 157 ASP B CA 1
ATOM 3329 C C . ASP B 1 159 ? 49.730 47.047 36.683 1.00 30.69 157 ASP B C 1
ATOM 3330 O O . ASP B 1 159 ? 50.744 46.781 37.353 1.00 32.17 157 ASP B O 1
ATOM 3343 N N . GLY B 1 161 ? 52.088 46.268 34.755 1.00 22.82 159 GLY B N 1
ATOM 3344 C CA . GLY B 1 161 ? 53.250 45.406 34.614 1.00 25.87 159 GLY B CA 1
ATOM 3345 C C . GLY B 1 161 ? 53.625 44.624 35.871 1.00 28.88 159 GLY B C 1
ATOM 3346 O O . GLY B 1 161 ? 54.566 43.828 35.839 1.00 27.77 159 GLY B O 1
ATOM 3347 N N . ALA B 1 162 ? 52.905 44.842 36.973 1.00 27.08 160 ALA B N 1
ATOM 3348 C CA . ALA B 1 162 ? 53.250 44.159 38.218 1.00 25.47 160 ALA B CA 1
ATOM 3349 C C . ALA B 1 162 ? 53.248 42.635 38.101 1.00 26.32 160 ALA B C 1
ATOM 3350 O O . ALA B 1 162 ? 54.118 41.971 38.675 1.00 24.94 160 ALA B O 1
ATOM 3352 N N . ALA B 1 163 ? 52.272 42.075 37.385 1.00 24.53 161 ALA B N 1
ATOM 3353 C CA . ALA B 1 163 ? 52.177 40.612 37.232 1.00 25.72 161 ALA B CA 1
ATOM 3354 C C . ALA B 1 163 ? 53.286 40.016 36.348 1.00 28.46 161 ALA B C 1
ATOM 3355 O O . ALA B 1 163 ? 53.649 38.836 36.483 1.00 22.76 161 ALA B O 1
ATOM 3357 N N . TYR B 1 164 ? 53.827 40.831 35.454 1.00 25.86 162 TYR B N 1
ATOM 3358 C CA . TYR B 1 164 ? 54.971 40.420 34.660 1.00 24.53 162 TYR B CA 1
ATOM 3359 C C . TYR B 1 164 ? 56.229 40.537 35.551 1.00 22.24 162 TYR B C 1
ATOM 3360 O O . TYR B 1 164 ? 57.005 39.583 35.708 1.00 23.94 162 TYR B O 1
ATOM 3369 N N . LEU B 1 165 ? 56.431 41.712 36.151 1.00 21.95 163 LEU B N 1
ATOM 3370 C CA . LEU B 1 165 ? 57.690 41.966 36.857 1.00 22.84 163 LEU B CA 1
ATOM 3371 C C . LEU B 1 165 ? 57.896 41.147 38.151 1.00 25.80 163 LEU B C 1
ATOM 3372 O O . LEU B 1 165 ? 58.977 40.589 38.401 1.00 25.66 163 LEU B O 1
ATOM 3377 N N . LEU B 1 166 ? 56.864 41.086 38.982 1.00 24.62 164 LEU B N 1
ATOM 3378 C CA . LEU B 1 166 ? 57.051 40.544 40.334 1.00 25.15 164 LEU B CA 1
ATOM 3379 C C . LEU B 1 166 ? 57.513 39.087 40.374 1.00 23.52 164 LEU B C 1
ATOM 3380 O O . LEU B 1 166 ? 58.501 38.757 41.059 1.00 24.92 164 LEU B O 1
ATOM 3385 N N . PRO B 1 167 ? 56.838 38.201 39.618 1.00 25.29 165 PRO B N 1
ATOM 3386 C CA . PRO B 1 167 ? 57.347 36.825 39.619 1.00 23.65 165 PRO B CA 1
ATOM 3387 C C . PRO B 1 167 ? 58.780 36.702 39.145 1.00 20.68 165 PRO B C 1
ATOM 3388 O O . PRO B 1 167 ? 59.478 35.768 39.586 1.00 20.85 165 PRO B O 1
ATOM 3392 N N . ARG B 1 168 ? 59.211 37.577 38.242 1.00 21.71 166 ARG B N 1
ATOM 3393 C CA . ARG B 1 168 ? 60.562 37.510 37.715 1.00 22.45 166 ARG B CA 1
ATOM 3394 C C . ARG B 1 168 ? 61.568 38.046 38.723 1.00 24.95 166 ARG B C 1
ATOM 3395 O O . ARG B 1 168 ? 62.779 37.837 38.577 1.00 24.57 166 ARG B O 1
ATOM 3403 N N . VAL B 1 169 ? 61.066 38.758 39.727 1.00 24.08 167 VAL B N 1
ATOM 3404 C CA . VAL B 1 169 ? 61.929 39.298 40.780 1.00 23.66 167 VAL B CA 1
ATOM 3405 C C . VAL B 1 169 ? 61.926 38.366 42.005 1.00 29.43 167 VAL B C 1
ATOM 3406 O O . VAL B 1 169 ? 62.996 38.020 42.528 1.00 30.01 167 VAL B O 1
ATOM 3410 N N . VAL B 1 170 ? 60.743 37.921 42.439 1.00 23.95 168 VAL B N 1
ATOM 3411 C CA . VAL B 1 170 ? 60.654 37.165 43.698 1.00 20.49 168 VAL B CA 1
ATOM 3412 C C . VAL B 1 170 ? 60.139 35.732 43.567 1.00 26.32 168 VAL B C 1
ATOM 3413 O O . VAL B 1 170 ? 60.067 35.002 44.555 1.00 27.80 168 VAL B O 1
ATOM 3417 N N . GLY B 1 171 ? 59.786 35.311 42.358 1.00 21.14 169 GLY B N 1
ATOM 3418 C CA . GLY B 1 171 ? 59.306 33.942 42.172 1.00 18.62 169 GLY B CA 1
ATOM 3419 C C . GLY B 1 171 ? 57.794 33.942 42.117 1.00 19.08 169 GLY B C 1
ATOM 3420 O O . GLY B 1 171 ? 57.145 34.793 42.720 1.00 23.46 169 GLY B O 1
ATOM 3421 N N . LEU B 1 172 ? 57.216 32.992 41.401 1.00 17.89 170 LEU B N 1
ATOM 3422 C CA . LEU B 1 172 ? 55.754 32.952 41.254 1.00 17.65 170 LEU B CA 1
ATOM 3423 C C . LEU B 1 172 ? 54.943 32.754 42.569 1.00 24.52 170 LEU B C 1
ATOM 3424 O O . LEU B 1 172 ? 53.826 33.279 42.684 1.00 23.03 170 LEU B O 1
ATOM 3429 N N . GLY B 1 173 ? 55.468 31.977 43.525 1.00 22.84 171 GLY B N 1
ATOM 3430 C CA . GLY B 1 173 ? 54.745 31.673 44.782 1.00 15.25 171 GLY B CA 1
ATOM 3431 C C . GLY B 1 173 ? 54.602 32.959 45.608 1.00 22.81 171 GLY B C 1
ATOM 3432 O O . GLY B 1 173 ? 53.482 33.393 45.965 1.00 24.22 171 GLY B O 1
ATOM 3433 N N . HIS B 1 174 ? 55.727 33.624 45.854 1.00 22.45 172 HIS B N 1
ATOM 3434 C CA . HIS B 1 174 ? 55.684 34.945 46.529 1.00 23.79 172 HIS B CA 1
ATOM 3435 C C . HIS B 1 174 ? 54.863 36.008 45.770 1.00 27.87 172 HIS B C 1
ATOM 3436 O O . HIS B 1 174 ? 54.101 36.773 46.381 1.00 28.12 172 HIS B O 1
ATOM 3443 N N . ALA B 1 175 ? 55.011 36.069 44.446 1.00 23.91 173 ALA B N 1
ATOM 3444 C CA . ALA B 1 175 ? 54.284 37.061 43.657 1.00 23.40 173 ALA B CA 1
ATOM 3445 C C . ALA B 1 175 ? 52.770 36.864 43.765 1.00 21.66 173 ALA B C 1
ATOM 3446 O O . ALA B 1 175 ? 52.013 37.828 43.879 1.00 24.86 173 ALA B O 1
ATOM 3448 N N . THR B 1 176 ? 52.329 35.610 43.731 1.00 19.26 174 THR B N 1
ATOM 3449 C CA . THR B 1 176 ? 50.898 35.326 43.815 1.00 20.44 174 THR B CA 1
ATOM 3450 C C . THR B 1 176 ? 50.348 35.823 45.155 1.00 22.81 174 THR B C 1
ATOM 3451 O O . THR B 1 176 ? 49.336 36.533 45.202 1.00 24.61 174 THR B O 1
ATOM 3455 N N . ARG B 1 177 ? 51.035 35.460 46.229 1.00 23.36 175 ARG B N 1
ATOM 3456 C CA . ARG B 1 177 ? 50.694 35.925 47.591 1.00 23.74 175 ARG B CA 1
ATOM 3457 C C . ARG B 1 177 ? 50.629 37.473 47.691 1.00 24.65 175 ARG B C 1
ATOM 3458 O O . ARG B 1 177 ? 49.595 38.056 48.080 1.00 24.04 175 ARG B O 1
ATOM 3466 N N . LEU B 1 178 ? 51.720 38.135 47.308 1.00 23.57 176 LEU B N 1
ATOM 3467 C CA . LEU B 1 178 ? 51.807 39.590 47.360 1.00 25.58 176 LEU B CA 1
ATOM 3468 C C . LEU B 1 178 ? 50.703 40.286 46.545 1.00 28.28 176 LEU B C 1
ATOM 3469 O O . LEU B 1 178 ? 50.057 41.221 47.025 1.00 27.63 176 LEU B O 1
ATOM 3474 N N . LEU B 1 179 ? 50.471 39.818 45.320 1.00 25.41 177 LEU B N 1
ATOM 3475 C CA . LEU B 1 179 ? 49.583 40.547 44.417 1.00 27.19 177 LEU B CA 1
ATOM 3476 C C . LEU B 1 179 ? 48.146 40.193 44.709 1.00 28.15 177 LEU B C 1
ATOM 3477 O O . LEU B 1 179 ? 47.250 40.979 44.485 1.00 29.20 177 LEU B O 1
ATOM 3490 N N . LEU B 1 181 ? 46.684 39.069 47.839 1.00 25.95 179 LEU B N 1
ATOM 3491 C CA . LEU B 1 181 ? 46.205 39.533 49.146 1.00 28.67 179 LEU B CA 1
ATOM 3492 C C . LEU B 1 181 ? 46.526 41.001 49.404 1.00 33.41 179 LEU B C 1
ATOM 3493 O O . LEU B 1 181 ? 45.862 41.658 50.221 1.00 36.07 179 LEU B O 1
ATOM 3498 N N . GLY B 1 182 ? 47.553 41.505 48.720 1.00 29.46 180 GLY B N 1
ATOM 3499 C CA . GLY B 1 182 ? 48.039 42.859 48.926 1.00 27.63 180 GLY B CA 1
ATOM 3500 C C . GLY B 1 182 ? 48.505 43.207 50.333 1.00 30.95 180 GLY B C 1
ATOM 3501 O O . GLY B 1 182 ? 48.412 44.359 50.717 1.00 28.94 180 GLY B O 1
ATOM 3502 N N . ASP B 1 183 ? 48.991 42.233 51.105 1.00 30.75 181 ASP B N 1
ATOM 3503 C CA . ASP B 1 183 ? 49.470 42.524 52.473 1.00 32.89 181 ASP B CA 1
ATOM 3504 C C . ASP B 1 183 ? 50.817 43.249 52.429 1.00 34.92 181 ASP B C 1
ATOM 3505 O O . ASP B 1 183 ? 51.567 43.158 51.442 1.00 29.28 181 ASP B O 1
ATOM 3510 N N . THR B 1 184 ? 51.112 43.995 53.487 1.00 30.69 182 THR B N 1
ATOM 3511 C CA . THR B 1 184 ? 52.370 44.728 53.569 1.00 32.55 182 THR B CA 1
ATOM 3512 C C . THR B 1 184 ? 53.581 43.806 53.652 1.00 30.94 182 THR B C 1
ATOM 3513 O O . THR B 1 184 ? 53.551 42.774 54.324 1.00 30.72 182 THR B O 1
ATOM 3517 N N . VAL B 1 185 ? 54.642 44.185 52.956 1.00 28.32 183 VAL B N 1
ATOM 3518 C CA . VAL B 1 185 ? 55.900 43.470 53.029 1.00 25.29 183 VAL B CA 1
ATOM 3519 C C . VAL B 1 185 ? 56.903 44.452 53.632 1.00 31.27 183 VAL B C 1
ATOM 3520 O O . VAL B 1 185 ? 57.278 45.458 52.994 1.00 29.78 183 VAL B O 1
ATOM 3524 N N . ARG B 1 186 ? 57.321 44.181 54.865 1.00 34.34 184 ARG B N 1
ATOM 3525 C CA . ARG B 1 186 ? 58.315 45.031 55.517 1.00 33.71 184 ARG B CA 1
ATOM 3526 C C . ARG B 1 186 ? 59.710 44.629 55.103 1.00 29.30 184 ARG B C 1
ATOM 3527 O O . ARG B 1 186 ? 59.922 43.604 54.460 1.00 28.08 184 ARG B O 1
ATOM 3535 N N . ALA B 1 187 ? 60.663 45.455 55.492 1.00 33.73 185 ALA B N 1
ATOM 3536 C CA . ALA B 1 187 ? 62.038 45.337 55.038 1.00 35.14 185 ALA B CA 1
ATOM 3537 C C . ALA B 1 187 ? 62.736 43.969 55.197 1.00 38.64 185 ALA B C 1
ATOM 3538 O O . ALA B 1 187 ? 63.425 43.540 54.268 1.00 41.00 185 ALA B O 1
ATOM 3540 N N . PRO B 1 188 ? 62.596 43.303 56.361 1.00 35.86 186 PRO B N 1
ATOM 3541 C CA . PRO B 1 188 ? 63.236 41.984 56.521 1.00 35.88 186 PRO B CA 1
ATOM 3542 C C . PRO B 1 188 ? 62.771 40.941 55.488 1.00 35.03 186 PRO B C 1
ATOM 3543 O O . PRO B 1 188 ? 63.605 40.255 54.885 1.00 33.38 186 PRO B O 1
ATOM 3547 N N . GLU B 1 189 ? 61.459 40.830 55.304 1.00 28.06 187 GLU B N 1
ATOM 3548 C CA . GLU B 1 189 ? 60.901 39.928 54.321 1.00 29.90 187 GLU B CA 1
ATOM 3549 C C . GLU B 1 189 ? 61.301 40.336 52.892 1.00 27.65 187 GLU B C 1
ATOM 3550 O O . GLU B 1 189 ? 61.689 39.485 52.089 1.00 25.83 187 GLU B O 1
ATOM 3556 N N . ALA B 1 190 ? 61.200 41.632 52.587 1.00 28.31 188 ALA B N 1
ATOM 3557 C CA . ALA B 1 190 ? 61.553 42.154 51.263 1.00 31.39 188 ALA B CA 1
ATOM 3558 C C . ALA B 1 190 ? 62.991 41.766 50.913 1.00 34.60 188 ALA B C 1
ATOM 3559 O O . ALA B 1 190 ? 63.314 41.366 49.778 1.00 29.37 188 ALA B O 1
ATOM 3561 N N . GLU B 1 191 ? 63.856 41.867 51.907 1.00 32.17 189 GLU B N 1
ATOM 3562 C CA . GLU B 1 191 ? 65.256 41.510 51.735 1.00 36.26 189 GLU B CA 1
ATOM 3563 C C . GLU B 1 191 ? 65.381 40.015 51.414 1.00 35.20 189 GLU B C 1
ATOM 3564 O O . GLU B 1 191 ? 66.153 39.610 50.519 1.00 32.58 189 GLU B O 1
ATOM 3570 N N A ARG B 1 192 ? 64.612 39.197 52.137 0.56 30.24 190 ARG B N 1
ATOM 3571 N N B ARG B 1 192 ? 64.617 39.219 52.157 0.44 30.69 190 ARG B N 1
ATOM 3572 C CA A ARG B 1 192 ? 64.691 37.740 52.011 0.56 32.14 190 ARG B CA 1
ATOM 3573 C CA B ARG B 1 192 ? 64.625 37.770 52.041 0.44 32.09 190 ARG B CA 1
ATOM 3574 C C A ARG B 1 192 ? 64.200 37.237 50.664 0.56 32.27 190 ARG B C 1
ATOM 3575 C C B ARG B 1 192 ? 64.288 37.349 50.624 0.44 31.95 190 ARG B C 1
ATOM 3576 O O A ARG B 1 192 ? 64.699 36.234 50.155 0.56 29.62 190 ARG B O 1
ATOM 3577 O O B ARG B 1 192 ? 64.991 36.541 50.021 0.44 29.51 190 ARG B O 1
ATOM 3592 N N . ILE B 1 193 ? 63.202 37.916 50.105 1.00 31.06 191 ILE B N 1
ATOM 3593 C CA . ILE B 1 193 ? 62.615 37.465 48.866 1.00 26.00 191 ILE B CA 1
ATOM 3594 C C . ILE B 1 193 ? 63.184 38.122 47.607 1.00 28.22 191 ILE B C 1
ATOM 3595 O O . ILE B 1 193 ? 62.808 37.741 46.503 1.00 29.82 191 ILE B O 1
ATOM 3600 N N . GLY B 1 194 ? 64.106 39.071 47.762 1.00 28.53 192 GLY B N 1
ATOM 3601 C CA . GLY B 1 194 ? 64.832 39.602 46.617 1.00 24.98 192 GLY B CA 1
ATOM 3602 C C . GLY B 1 194 ? 64.364 40.963 46.116 1.00 30.47 192 GLY B C 1
ATOM 3603 O O . GLY B 1 194 ? 64.748 41.372 45.028 1.00 27.57 192 GLY B O 1
ATOM 3604 N N . LEU B 1 195 ? 63.564 41.675 46.916 1.00 28.73 193 LEU B N 1
ATOM 3605 C CA . LEU B 1 195 ? 63.065 43.004 46.539 1.00 29.87 193 LEU B CA 1
ATOM 3606 C C . LEU B 1 195 ? 64.023 44.148 46.881 1.00 34.05 193 LEU B C 1
ATOM 3607 O O . LEU B 1 195 ? 63.817 45.273 46.449 1.00 33.37 193 LEU B O 1
ATOM 3612 N N . ILE B 1 196 ? 65.070 43.874 47.649 1.00 32.62 194 ILE B N 1
ATOM 3613 C CA . ILE B 1 196 ? 65.944 44.961 48.061 1.00 32.30 194 ILE B CA 1
ATOM 3614 C C . ILE B 1 196 ? 67.367 44.849 47.535 1.00 32.55 194 ILE B C 1
ATOM 3615 O O . ILE B 1 196 ? 68.006 43.809 47.678 1.00 31.94 194 ILE B O 1
ATOM 3620 N N . SER B 1 197 ? 67.851 45.929 46.922 1.00 30.87 195 SER B N 1
ATOM 3621 C CA . SER B 1 197 ? 69.200 45.954 46.345 1.00 34.43 195 SER B CA 1
ATOM 3622 C C . SER B 1 197 ? 70.258 46.315 47.367 1.00 34.95 195 SER B C 1
ATOM 3623 O O . SER B 1 197 ? 71.357 45.769 47.354 1.00 33.34 195 SER B O 1
ATOM 3626 N N . GLU B 1 198 ? 69.919 47.265 48.233 1.00 33.11 196 GLU B N 1
ATOM 3627 C CA . GLU B 1 198 ? 70.804 47.687 49.305 1.00 33.78 196 GLU B CA 1
ATOM 3628 C C . GLU B 1 198 ? 69.977 48.178 50.500 1.00 36.39 196 GLU B C 1
ATOM 3629 O O . GLU B 1 198 ? 69.131 49.065 50.360 1.00 35.74 196 GLU B O 1
ATOM 3635 N N . LEU B 1 199 ? 70.195 47.564 51.658 1.00 37.04 197 LEU B N 1
ATOM 3636 C CA . LEU B 1 199 ? 69.481 47.958 52.867 1.00 36.94 197 LEU B CA 1
ATOM 3637 C C . LEU B 1 199 ? 70.332 48.972 53.613 1.00 39.69 197 LEU B C 1
ATOM 3638 O O . LEU B 1 199 ? 71.492 48.709 53.895 1.00 44.32 197 LEU B O 1
ATOM 3643 N N . THR B 1 200 ? 69.772 50.148 53.879 1.00 40.07 198 THR B N 1
ATOM 3644 C CA . THR B 1 200 ? 70.513 51.219 54.543 1.00 39.70 198 THR B CA 1
ATOM 3645 C C . THR B 1 200 ? 70.125 51.342 56.019 1.00 43.63 198 THR B C 1
ATOM 3646 O O . THR B 1 200 ? 69.286 50.587 56.518 1.00 45.53 198 THR B O 1
ATOM 3650 N N . GLU B 1 201 ? 70.745 52.290 56.720 1.00 43.97 199 GLU B N 1
ATOM 3651 C CA . GLU B 1 201 ? 70.287 52.649 58.055 1.00 52.15 199 GLU B CA 1
ATOM 3652 C C . GLU B 1 201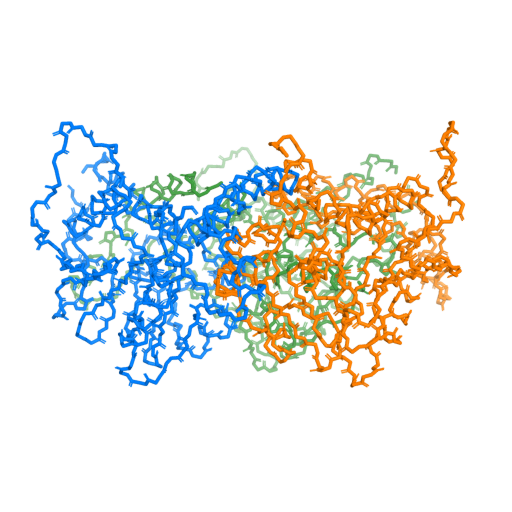 ? 69.103 53.591 57.905 1.00 48.53 199 GLU B C 1
ATOM 3653 O O . GLU B 1 201 ? 68.936 54.218 56.857 1.00 41.27 199 GLU B O 1
ATOM 3659 N N . GLU B 1 202 ? 68.316 53.727 58.969 1.00 47.46 200 GLU B N 1
ATOM 3660 C CA . GLU B 1 202 ? 67.207 54.679 58.982 1.00 54.00 200 GLU B CA 1
ATOM 3661 C C . GLU B 1 202 ? 67.647 56.050 58.478 1.00 52.15 200 GLU B C 1
ATOM 3662 O O . GLU B 1 202 ? 68.736 56.522 58.793 1.00 48.32 200 GLU B O 1
ATOM 3668 N N . GLY B 1 203 ? 66.788 56.674 57.684 1.00 49.53 201 GLY B N 1
ATOM 3669 C CA . GLY B 1 203 ? 67.038 58.008 57.180 1.00 44.73 201 GLY B CA 1
ATOM 3670 C C . GLY B 1 203 ? 68.174 58.149 56.190 1.00 46.06 201 GLY B C 1
ATOM 3671 O O . GLY B 1 203 ? 68.474 59.261 55.793 1.00 51.36 201 GLY B O 1
ATOM 3672 N N . ARG B 1 204 ? 68.795 57.049 55.761 1.00 43.27 202 ARG B N 1
ATOM 367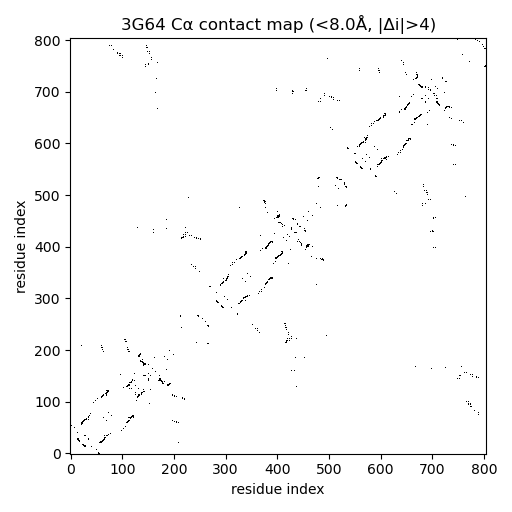3 C CA . ARG B 1 204 ? 69.960 57.171 54.879 1.00 45.90 202 ARG B CA 1
ATOM 3674 C C . ARG B 1 204 ? 69.752 56.715 53.410 1.00 45.18 202 ARG B C 1
ATOM 3675 O O . ARG B 1 204 ? 70.697 56.680 52.617 1.00 46.21 202 ARG B O 1
ATOM 3683 N N . ALA B 1 205 ? 68.513 56.410 53.056 1.00 39.64 203 ALA B N 1
ATOM 3684 C CA . ALA B 1 205 ? 68.208 55.884 51.731 1.00 42.87 203 ALA B CA 1
ATOM 3685 C C . ALA B 1 205 ? 68.574 56.878 50.626 1.00 44.33 203 ALA B C 1
ATOM 3686 O O . ALA B 1 205 ? 69.255 56.521 49.669 1.00 45.22 203 ALA B O 1
ATOM 3688 N N . ASP B 1 206 ? 68.139 58.125 50.765 1.00 42.72 204 ASP B N 1
ATOM 3689 C CA . ASP B 1 206 ? 68.391 59.124 49.735 1.00 45.65 204 ASP B CA 1
ATOM 3690 C C . ASP B 1 206 ? 69.878 59.342 49.517 1.00 47.28 204 ASP B C 1
ATOM 3691 O O . ASP B 1 206 ? 70.327 59.573 48.400 1.00 44.07 204 ASP B O 1
ATOM 3696 N N . GLU B 1 207 ? 70.644 59.270 50.594 1.00 45.46 205 GLU B N 1
ATOM 3697 C CA . GLU B 1 207 ? 72.075 59.513 50.517 1.00 49.17 205 GLU B CA 1
ATOM 3698 C C . GLU B 1 207 ? 72.779 58.325 49.855 1.00 44.48 205 GLU B C 1
ATOM 3699 O O . GLU B 1 207 ? 73.616 58.483 48.958 1.00 44.82 205 GLU B O 1
ATOM 3705 N N . ALA B 1 208 ? 72.423 57.134 50.316 1.00 38.99 206 ALA B N 1
ATOM 3706 C CA . ALA B 1 208 ? 72.912 55.906 49.716 1.00 36.86 206 ALA B CA 1
ATOM 3707 C C . ALA B 1 208 ? 72.542 55.814 48.209 1.00 42.61 206 ALA B C 1
ATOM 3708 O O . ALA B 1 208 ? 73.374 55.440 47.383 1.00 44.43 206 ALA B O 1
ATOM 3710 N N . ALA B 1 209 ? 71.322 56.202 47.853 1.00 37.04 207 ALA B N 1
ATOM 3711 C CA . ALA B 1 209 ? 70.924 56.253 46.441 1.00 38.45 207 ALA B CA 1
ATOM 3712 C C . ALA B 1 209 ? 71.791 57.212 45.622 1.00 40.53 207 ALA B C 1
ATOM 3713 O O . ALA B 1 209 ? 72.255 56.868 44.522 1.00 38.54 207 ALA B O 1
ATOM 3715 N N A ARG B 1 210 ? 72.018 58.417 46.149 0.43 39.91 208 ARG B N 1
ATOM 3716 N N B ARG B 1 210 ? 72.001 58.409 46.167 0.57 39.56 208 ARG B N 1
ATOM 3717 C CA A ARG B 1 210 ? 72.847 59.390 45.440 0.43 42.08 208 ARG B CA 1
ATOM 3718 C CA B ARG B 1 210 ? 72.847 59.410 45.536 0.57 42.42 208 ARG B CA 1
ATOM 3719 C C A ARG B 1 210 ? 74.270 58.855 45.295 0.43 42.48 208 ARG B C 1
ATOM 3720 C C B ARG B 1 210 ? 74.236 58.838 45.307 0.57 42.28 208 ARG B C 1
ATOM 3721 O O A ARG B 1 210 ? 74.898 59.027 44.254 0.43 44.14 208 ARG B O 1
ATOM 3722 O O B ARG B 1 210 ? 74.808 58.970 44.230 0.57 44.34 208 ARG B O 1
ATOM 3737 N N . THR B 1 211 ? 74.779 58.195 46.330 1.00 43.06 209 THR B N 1
ATOM 3738 C CA . THR B 1 211 ? 76.102 57.601 46.234 1.00 44.68 209 THR B CA 1
ATOM 3739 C C . THR B 1 211 ? 76.175 56.501 45.149 1.00 41.55 209 THR B C 1
ATOM 3740 O O . THR B 1 211 ? 77.113 56.468 44.369 1.00 41.53 209 THR B O 1
ATOM 3744 N N . LEU B 1 212 ? 75.185 55.610 45.125 1.00 38.94 210 LEU B N 1
ATOM 3745 C CA . LEU B 1 212 ? 75.099 54.569 44.086 1.00 38.32 210 LEU B CA 1
ATOM 3746 C C . LEU B 1 212 ? 74.984 55.172 42.673 1.00 41.89 210 LEU B C 1
ATOM 3747 O O . LEU B 1 212 ? 75.702 54.768 41.748 1.00 42.70 210 LEU B O 1
ATOM 3752 N N . ALA B 1 213 ? 74.092 56.147 42.513 1.00 39.54 211 ALA B N 1
ATOM 3753 C CA . ALA B 1 213 ? 73.927 56.826 41.230 1.00 38.81 211 ALA B CA 1
ATOM 3754 C C . ALA B 1 213 ? 75.257 57.383 40.714 1.00 39.49 211 ALA B C 1
ATOM 3755 O O . ALA B 1 213 ? 75.573 57.275 39.528 1.00 38.37 211 ALA B O 1
ATOM 3757 N N . ARG B 1 214 ? 76.050 57.949 41.625 1.00 40.87 212 ARG B N 1
ATOM 3758 C CA . ARG B 1 214 ? 77.332 58.571 41.268 1.00 40.97 212 ARG B CA 1
ATOM 3759 C C . ARG B 1 214 ? 78.374 57.518 40.904 1.00 45.08 212 ARG B C 1
ATOM 3760 O O . ARG B 1 214 ? 79.181 57.699 39.998 1.00 46.27 212 ARG B O 1
ATOM 3768 N N . ARG B 1 215 ? 78.368 56.432 41.662 1.00 43.30 213 ARG B N 1
ATOM 3769 C CA . ARG B 1 215 ? 79.175 55.264 41.352 1.00 42.60 213 ARG B CA 1
ATOM 3770 C C . ARG B 1 215 ? 78.896 54.785 39.910 1.00 44.12 213 ARG B C 1
ATOM 3771 O O . ARG B 1 215 ? 79.813 54.532 39.130 1.00 43.87 213 ARG B O 1
ATOM 3779 N N . LEU B 1 216 ? 77.622 54.714 39.551 1.00 45.17 214 LEU B N 1
ATOM 3780 C CA . LEU B 1 216 ? 77.233 54.315 38.198 1.00 39.65 214 LEU B CA 1
ATOM 3781 C C . LEU B 1 216 ? 77.623 55.382 37.171 1.00 41.91 214 LEU B C 1
ATOM 3782 O O . LEU B 1 216 ? 78.132 55.065 36.104 1.00 37.33 214 LEU B O 1
ATOM 3787 N N . ALA B 1 217 ? 77.435 56.651 37.518 1.00 41.39 215 ALA B N 1
ATOM 3788 C CA . ALA B 1 217 ? 77.725 57.724 36.572 1.00 42.80 215 ALA B CA 1
ATOM 3789 C C . ALA B 1 217 ? 79.224 57.873 36.343 1.00 48.19 215 ALA B C 1
ATOM 3790 O O . ALA B 1 217 ? 79.659 58.424 35.333 1.00 48.36 215 ALA B O 1
ATOM 3792 N N . ASP B 1 218 ? 80.004 57.365 37.286 1.00 46.91 216 ASP B N 1
ATOM 3793 C CA . ASP B 1 218 ? 81.453 57.361 37.182 1.00 44.44 216 ASP B CA 1
ATOM 3794 C C . ASP B 1 218 ? 81.991 56.197 36.345 1.00 47.49 216 ASP B C 1
ATOM 3795 O O . ASP B 1 218 ? 83.170 56.186 36.020 1.00 49.73 216 ASP B O 1
ATOM 3800 N N . GLY B 1 219 ? 81.137 55.221 36.013 1.00 43.54 217 GLY B N 1
ATOM 3801 C CA . GLY B 1 219 ? 81.567 54.021 35.305 1.00 41.39 217 GLY B CA 1
ATOM 3802 C C . GLY B 1 219 ? 81.399 54.139 33.801 1.00 44.78 217 GLY B C 1
ATOM 3803 O O . GLY B 1 219 ? 81.014 55.204 33.311 1.00 42.73 217 GLY B O 1
ATOM 3804 N N . PRO B 1 220 ? 81.678 53.041 33.052 1.00 38.99 218 PRO B N 1
ATOM 3805 C CA . PRO B 1 220 ? 81.542 53.069 31.581 1.00 37.98 218 PRO B CA 1
ATOM 3806 C C . PRO B 1 220 ? 80.061 53.038 31.206 1.00 40.28 218 PRO B C 1
ATOM 3807 O O . PRO B 1 220 ? 79.438 51.992 31.374 1.00 34.80 218 PRO B O 1
ATOM 3811 N N . ALA B 1 221 ? 79.510 54.146 30.716 1.00 37.92 219 ALA B N 1
ATOM 3812 C CA . ALA B 1 221 ? 78.064 54.266 30.585 1.00 37.15 219 ALA B CA 1
ATOM 3813 C C . ALA B 1 221 ? 77.458 53.355 29.515 1.00 35.93 219 ALA B C 1
ATOM 3814 O O . ALA B 1 221 ? 76.336 52.890 29.673 1.00 40.40 219 ALA B O 1
ATOM 3816 N N . LEU B 1 222 ? 78.174 53.157 28.418 1.00 34.21 220 LEU B N 1
ATOM 3817 C CA . LEU B 1 222 ? 77.664 52.309 27.341 1.00 34.45 220 LEU B CA 1
ATOM 3818 C C . LEU B 1 222 ? 77.557 50.856 27.818 1.00 36.23 220 LEU B C 1
ATOM 3819 O O . LEU B 1 222 ? 76.545 50.188 27.582 1.00 34.34 220 LEU B O 1
ATOM 3824 N N . ALA B 1 223 ? 78.600 50.379 28.492 1.00 34.51 221 ALA B N 1
ATOM 3825 C CA . ALA B 1 223 ? 78.587 49.059 29.102 1.00 35.85 221 ALA B CA 1
ATOM 3826 C C . ALA B 1 223 ? 77.417 48.915 30.077 1.00 35.78 221 ALA B C 1
ATOM 3827 O O . ALA B 1 223 ? 76.700 47.908 30.030 1.00 36.79 221 ALA B O 1
ATOM 3829 N N . HIS B 1 224 ? 77.209 49.916 30.944 1.00 30.81 222 HIS B N 1
ATOM 3830 C CA . HIS B 1 224 ? 76.101 49.862 31.902 1.00 31.25 222 HIS B CA 1
ATOM 3831 C C . HIS B 1 224 ? 74.743 49.803 31.200 1.00 36.66 222 HIS B C 1
ATOM 3832 O O . HIS B 1 224 ? 73.901 48.983 31.558 1.00 33.95 222 HIS B O 1
ATOM 3839 N N . ALA B 1 225 ? 74.524 50.694 30.230 1.00 34.27 223 ALA B N 1
ATOM 3840 C CA . ALA B 1 225 ? 73.268 50.750 29.470 1.00 32.27 223 ALA B CA 1
ATOM 3841 C C . ALA B 1 225 ? 72.948 49.442 28.726 1.00 30.92 223 ALA B C 1
ATOM 3842 O O . ALA B 1 225 ? 71.799 48.983 28.716 1.00 31.95 223 ALA B O 1
ATOM 3844 N N . GLN B 1 226 ? 73.950 48.879 28.061 1.00 28.08 224 GLN B N 1
ATOM 3845 C CA . GLN B 1 226 ? 73.753 47.633 27.331 1.00 26.50 224 GLN B CA 1
ATOM 3846 C C . GLN B 1 226 ? 73.505 46.477 28.317 1.00 29.03 224 GLN B C 1
ATOM 3847 O O . GLN B 1 226 ? 72.781 45.551 27.998 1.00 30.59 224 GLN B O 1
ATOM 3853 N N . THR B 1 227 ? 74.089 46.551 29.513 1.00 27.51 225 THR B N 1
ATOM 3854 C CA . THR B 1 227 ? 73.810 45.546 30.532 1.00 30.83 225 THR B CA 1
ATOM 3855 C C . THR B 1 227 ? 72.326 45.522 30.814 1.00 29.09 225 THR B C 1
ATOM 3856 O O . THR B 1 227 ? 71.684 44.464 30.788 1.00 29.53 225 THR B O 1
ATOM 3860 N N . LYS B 1 228 ? 71.776 46.703 31.044 1.00 29.74 226 LYS B N 1
ATOM 3861 C CA . LYS B 1 228 ? 70.350 46.836 31.283 1.00 28.62 226 LYS B CA 1
ATOM 3862 C C . LYS B 1 228 ? 69.498 46.438 30.070 1.00 26.29 226 LYS B C 1
ATOM 3863 O O . LYS B 1 228 ? 68.500 45.733 30.209 1.00 26.63 226 LYS B O 1
ATOM 3869 N N . ALA B 1 229 ? 69.886 46.899 28.885 1.00 27.05 227 ALA B N 1
ATOM 3870 C CA . ALA B 1 229 ? 69.158 46.557 27.669 1.00 25.02 227 ALA B CA 1
ATOM 3871 C C . ALA B 1 229 ? 69.072 45.020 27.477 1.00 25.44 227 ALA B C 1
ATOM 3872 O O . ALA B 1 229 ? 68.017 44.487 27.167 1.00 26.56 227 ALA B O 1
ATOM 3874 N N . LEU B 1 230 ? 70.177 44.318 27.693 1.00 25.91 228 LEU B N 1
ATOM 3875 C CA . LEU B 1 230 ? 70.205 42.881 27.486 1.00 27.22 228 LEU B CA 1
ATOM 3876 C C . LEU B 1 230 ? 69.422 42.101 28.544 1.00 25.14 228 LEU B C 1
ATOM 3877 O O . LEU B 1 230 ? 68.706 41.132 28.226 1.00 25.13 228 LEU B O 1
ATOM 3882 N N . LEU B 1 231 ? 69.564 42.513 29.799 1.00 26.93 229 LEU B N 1
ATOM 3883 C CA . LEU B 1 231 ? 68.784 41.910 30.864 1.00 26.45 229 LEU B CA 1
ATOM 3884 C C . LEU B 1 231 ? 67.303 41.977 30.522 1.00 29.10 229 LEU B C 1
ATOM 3885 O O . LEU B 1 231 ? 66.587 40.980 30.628 1.00 28.89 229 LEU B O 1
ATOM 3890 N N . THR B 1 232 ? 66.861 43.169 30.116 1.00 25.72 230 THR B N 1
ATOM 3891 C CA . THR B 1 232 ? 65.454 43.445 29.848 1.00 27.26 230 THR B CA 1
ATOM 3892 C C . THR B 1 232 ? 64.977 42.662 28.634 1.00 26.34 230 THR B C 1
ATOM 3893 O O . THR B 1 232 ? 63.919 42.021 28.675 1.00 26.11 230 THR B O 1
ATOM 3897 N N . ALA B 1 233 ? 65.759 42.688 27.562 1.00 24.74 231 ALA B N 1
ATOM 3898 C CA . ALA B 1 233 ? 65.372 41.959 26.361 1.00 24.90 231 ALA B CA 1
ATOM 3899 C C . ALA B 1 233 ? 65.356 40.452 26.597 1.00 23.95 231 ALA B C 1
ATOM 3900 O O . ALA B 1 233 ? 64.446 39.743 26.123 1.00 21.89 231 ALA B O 1
ATOM 3902 N N . GLU B 1 234 ? 66.385 39.947 27.276 1.00 20.13 232 GLU B N 1
ATOM 3903 C CA . GLU B 1 234 ? 66.563 38.493 27.362 1.00 20.15 232 GLU B CA 1
ATOM 3904 C C . GLU B 1 234 ? 65.543 37.803 28.268 1.00 21.83 232 GLU B C 1
ATOM 3905 O O . GLU B 1 234 ? 65.374 36.586 28.201 1.00 23.16 232 GLU B O 1
ATOM 3911 N N . LEU B 1 235 ? 64.818 38.590 29.065 1.00 19.00 233 LEU B N 1
ATOM 3912 C CA . LEU B 1 235 ? 63.719 38.039 29.847 1.00 21.68 233 LEU B CA 1
ATOM 3913 C C . LEU B 1 235 ? 62.662 37.492 28.907 1.00 21.98 233 LEU B C 1
ATOM 3914 O O . LEU B 1 235 ? 61.858 36.636 29.293 1.00 23.89 233 LEU B O 1
ATOM 3919 N N . ASP B 1 236 ? 62.666 37.985 27.667 1.00 22.10 234 ASP B N 1
ATOM 3920 C CA . ASP B 1 236 ? 61.598 37.670 26.730 1.00 20.80 234 ASP B CA 1
ATOM 3921 C C . ASP B 1 236 ? 62.115 36.871 25.515 1.00 22.60 234 ASP B C 1
ATOM 3922 O O . ASP B 1 236 ? 61.433 36.785 24.491 1.00 23.43 234 ASP B O 1
ATOM 3935 N N . PRO B 1 238 ? 64.570 33.313 23.890 1.00 20.38 236 PRO B N 1
ATOM 3936 C CA . PRO B 1 238 ? 65.086 31.971 24.234 1.00 18.10 236 PRO B CA 1
ATOM 3937 C C . PRO B 1 238 ? 66.617 31.994 24.262 1.00 21.59 236 PRO B C 1
ATOM 3938 O O . PRO B 1 238 ? 67.280 32.927 23.782 1.00 21.39 236 PRO B O 1
ATOM 3942 N N . LEU B 1 239 ? 67.181 30.955 24.819 1.00 20.00 237 LEU B N 1
ATOM 3943 C CA . LEU B 1 239 ? 68.617 30.924 25.039 1.00 18.87 237 LEU B CA 1
ATOM 3944 C C . LEU B 1 239 ? 69.436 31.151 23.736 1.00 16.57 237 LEU B C 1
ATOM 3945 O O . LEU B 1 239 ? 70.397 31.932 23.739 1.00 23.69 237 LEU B O 1
ATOM 3950 N N . ALA B 1 240 ? 69.090 30.439 22.650 1.00 19.78 238 ALA B N 1
ATOM 3951 C CA . ALA B 1 240 ? 69.886 30.549 21.420 1.00 23.91 238 ALA B CA 1
ATOM 3952 C C . ALA B 1 240 ? 69.859 31.999 20.923 1.00 24.67 238 ALA B C 1
ATOM 3953 O O . ALA B 1 240 ? 70.855 32.507 20.427 1.00 23.50 238 ALA B O 1
ATOM 3955 N N . ALA B 1 241 ? 68.724 32.675 21.066 1.00 18.91 239 ALA B N 1
ATOM 3956 C CA . ALA B 1 241 ? 68.670 34.078 20.616 1.00 21.77 239 ALA B CA 1
ATOM 3957 C C . ALA B 1 241 ? 69.441 35.001 21.585 1.00 27.48 239 ALA B C 1
ATOM 3958 O O . ALA B 1 241 ? 70.096 35.970 21.175 1.00 25.55 239 ALA B O 1
ATOM 3960 N N . ALA B 1 242 ? 69.372 34.700 22.870 1.00 23.47 240 ALA B N 1
ATOM 3961 C CA . ALA B 1 242 ? 70.108 35.511 23.834 1.00 24.69 240 ALA B CA 1
ATOM 3962 C C . ALA B 1 242 ? 71.615 35.497 23.560 1.00 25.34 240 ALA B C 1
ATOM 3963 O O . ALA B 1 242 ? 72.284 36.524 23.697 1.00 25.11 240 ALA B O 1
ATOM 3965 N N . VAL B 1 243 ? 72.171 34.354 23.163 1.00 23.93 241 VAL B N 1
ATOM 3966 C CA . VAL B 1 243 ? 73.627 34.365 22.978 1.00 27.70 241 VAL B CA 1
ATOM 3967 C C . VAL B 1 243 ? 74.014 35.088 21.674 1.00 27.87 241 VAL B C 1
ATOM 3968 O O . VAL B 1 243 ? 75.147 35.584 21.525 1.00 25.25 241 VAL B O 1
ATOM 3972 N N . GLU B 1 244 ? 73.064 35.180 20.746 1.00 24.97 242 GLU B N 1
ATOM 3973 C CA . GLU B 1 244 ? 73.293 35.994 19.529 1.00 27.30 242 GLU B CA 1
ATOM 3974 C C . GLU B 1 244 ? 73.351 37.500 19.874 1.00 26.75 242 GLU B C 1
ATOM 3975 O O . GLU B 1 244 ? 74.215 38.236 19.380 1.00 26.78 242 GLU B O 1
ATOM 3981 N N . LEU B 1 245 ? 72.429 37.936 20.728 1.00 22.52 243 LEU B N 1
ATOM 3982 C CA . LEU B 1 245 ? 72.353 39.331 21.133 1.00 24.50 243 LEU B CA 1
ATOM 3983 C C . LEU B 1 245 ? 73.605 39.701 21.931 1.00 24.66 243 LEU B C 1
ATOM 3984 O O . LEU B 1 245 ? 74.138 40.807 21.780 1.00 24.74 243 LEU B O 1
ATOM 3989 N N . ASP B 1 246 ? 74.046 38.783 22.799 1.00 24.01 244 ASP B N 1
ATOM 3990 C CA . ASP B 1 246 ? 75.264 38.989 23.588 1.00 28.13 244 ASP B CA 1
ATOM 3991 C C . ASP B 1 246 ? 76.452 39.094 22.637 1.00 26.73 244 ASP B C 1
ATOM 3992 O O . ASP B 1 246 ? 77.312 39.945 22.814 1.00 30.26 244 ASP B O 1
ATOM 3997 N N . ALA B 1 247 ? 76.502 38.200 21.646 1.00 27.44 245 ALA B N 1
ATOM 3998 C CA . ALA B 1 247 ? 77.603 38.184 20.679 1.00 27.94 245 ALA B CA 1
ATOM 3999 C C . ALA B 1 247 ? 77.712 39.517 19.935 1.00 27.10 245 ALA B C 1
ATOM 4000 O O . ALA B 1 247 ? 78.767 40.141 19.947 1.00 27.90 245 ALA B O 1
ATOM 4002 N N . SER B 1 248 ? 76.624 39.965 19.311 1.00 27.60 246 SER B N 1
ATOM 4003 C CA . SER B 1 248 ? 76.642 41.241 18.592 1.00 30.28 246 SER B CA 1
ATOM 4004 C C . SER B 1 248 ? 77.083 42.387 19.509 1.00 30.39 246 SER B C 1
ATOM 4005 O O . SER B 1 248 ? 77.905 43.232 19.137 1.00 31.80 246 SER B O 1
ATOM 4008 N N . THR B 1 249 ? 76.511 42.400 20.703 1.00 29.45 247 THR B N 1
ATOM 4009 C CA . THR B 1 249 ? 76.713 43.475 21.659 1.00 30.07 247 THR B CA 1
ATOM 4010 C C . THR B 1 249 ? 78.140 43.523 22.199 1.00 30.67 247 THR B C 1
ATOM 4011 O O . THR B 1 249 ? 78.742 44.604 22.253 1.00 27.99 247 THR B O 1
ATOM 4015 N N . GLN B 1 250 ? 78.660 42.385 22.647 1.00 29.60 248 GLN B N 1
ATOM 4016 C CA . GLN B 1 250 ? 80.028 42.359 23.139 1.00 30.35 248 GLN B CA 1
ATOM 4017 C C . GLN B 1 250 ? 81.016 42.696 22.024 1.00 31.99 248 GLN B C 1
ATOM 4018 O O . GLN B 1 250 ? 81.971 43.438 22.257 1.00 33.53 248 GLN B O 1
ATOM 4024 N N . ALA B 1 251 ? 80.798 42.150 20.827 1.00 30.31 249 ALA B N 1
ATOM 4025 C CA . ALA B 1 251 ? 81.646 42.514 19.688 1.00 28.59 249 ALA B CA 1
ATOM 4026 C C . ALA B 1 251 ? 81.644 44.039 19.491 1.00 32.82 249 ALA B C 1
ATOM 4027 O O . ALA B 1 251 ? 82.697 44.655 19.421 1.00 33.32 249 ALA B O 1
ATOM 4029 N N . LEU B 1 252 ? 80.454 44.633 19.427 1.00 33.36 250 LEU B N 1
ATOM 4030 C CA . LEU B 1 252 ? 80.317 46.075 19.320 1.00 31.70 250 LEU B CA 1
ATOM 4031 C C . LEU B 1 252 ? 81.080 46.845 20.426 1.00 30.45 250 LEU B C 1
ATOM 4032 O O . LEU B 1 252 ? 81.827 47.770 20.136 1.00 28.48 250 LEU B O 1
ATOM 4037 N N . LEU B 1 253 ? 80.899 46.459 21.686 1.00 31.48 251 LEU B N 1
ATOM 4038 C CA . LEU B 1 253 ? 81.562 47.169 22.775 1.00 32.90 251 LEU B CA 1
ATOM 4039 C C . LEU B 1 253 ? 83.066 46.966 22.727 1.00 34.77 251 LEU B C 1
ATOM 4040 O O . LEU B 1 253 ? 83.821 47.769 23.275 1.00 35.61 251 LEU B O 1
ATOM 4053 N N . THR B 1 255 ? 84.733 47.364 20.167 1.00 35.09 253 THR B N 1
ATOM 4054 C CA . THR B 1 255 ? 85.265 48.399 19.280 1.00 34.55 253 THR B CA 1
ATOM 4055 C C . THR B 1 255 ? 85.247 49.769 19.980 1.00 39.58 253 THR B C 1
ATOM 4056 O O . THR B 1 255 ? 85.628 50.779 19.390 1.00 42.13 253 THR B O 1
ATOM 4060 N N . GLY B 1 256 ? 84.802 49.800 21.236 1.00 35.99 254 GLY B N 1
ATOM 4061 C CA . GLY B 1 256 ? 84.621 51.057 21.924 1.00 35.46 254 GLY B CA 1
ATOM 4062 C C . GLY B 1 256 ? 85.885 51.545 22.607 1.00 38.94 254 GLY B C 1
ATOM 4063 O O . GLY B 1 256 ? 86.801 50.769 22.871 1.00 38.61 254 GLY B O 1
ATOM 4064 N N . GLU B 1 257 ? 85.925 52.842 22.893 1.00 37.87 255 GLU B N 1
ATOM 4065 C CA . GLU B 1 257 ? 87.047 53.429 23.637 1.00 41.48 255 GLU B CA 1
ATOM 4066 C C . GLU B 1 257 ? 87.256 52.844 25.033 1.00 44.94 255 GLU B C 1
ATOM 4067 O O . GLU B 1 257 ? 88.389 52.590 25.440 1.00 47.52 255 GLU B O 1
ATOM 4073 N N . ASP B 1 258 ? 86.164 52.633 25.766 1.00 44.52 256 ASP B N 1
ATOM 4074 C CA . ASP B 1 258 ? 86.267 52.141 27.141 1.00 43.35 256 ASP B CA 1
ATOM 4075 C C . ASP B 1 258 ? 87.003 50.832 27.231 1.00 41.22 256 ASP B C 1
ATOM 4076 O O . ASP B 1 258 ? 87.864 50.660 28.070 1.00 42.60 256 ASP B O 1
ATOM 4081 N N . TYR B 1 259 ? 86.671 49.904 26.349 1.00 43.08 257 TYR B N 1
ATOM 4082 C CA . TYR B 1 259 ? 87.335 48.616 26.352 1.00 42.95 257 TYR B CA 1
ATOM 4083 C C . TYR B 1 259 ? 88.829 48.790 26.105 1.00 43.27 257 TYR B C 1
ATOM 4084 O O . TYR B 1 259 ? 89.661 48.187 26.778 1.00 38.75 257 TYR B O 1
ATOM 4093 N N . ALA B 1 260 ? 89.150 49.602 25.103 1.00 42.93 258 ALA B N 1
ATOM 4094 C CA . ALA B 1 260 ? 90.539 49.858 24.756 1.00 47.97 258 ALA B CA 1
ATOM 4095 C C . ALA B 1 260 ? 91.225 50.575 25.916 1.00 54.01 258 ALA B C 1
ATOM 4096 O O . ALA B 1 260 ? 92.338 50.225 26.302 1.00 59.06 258 ALA B O 1
ATOM 4098 N N . GLU B 1 261 ? 90.539 51.566 26.476 1.00 51.64 259 GLU B N 1
ATOM 4099 C CA . GLU B 1 261 ? 91.071 52.303 27.608 1.00 53.78 259 GLU B CA 1
ATOM 4100 C C . GLU B 1 261 ? 91.361 51.357 28.760 1.00 50.94 259 GLU B C 1
ATOM 4101 O O . GLU B 1 261 ? 92.308 51.560 29.510 1.00 49.73 259 GLU B O 1
ATOM 4107 N N . PHE B 1 262 ? 90.552 50.311 28.900 1.00 47.08 260 PHE B N 1
ATOM 4108 C CA . PHE B 1 262 ? 90.750 49.402 30.012 1.00 47.87 260 PHE B CA 1
ATOM 4109 C C . PHE B 1 262 ? 92.076 48.683 29.902 1.00 53.84 260 PHE B C 1
ATOM 4110 O O . PHE B 1 262 ? 92.778 48.524 30.888 1.00 57.07 260 PHE B O 1
ATOM 4118 N N . HIS B 1 263 ? 92.406 48.220 28.704 1.00 58.69 261 HIS B N 1
ATOM 4119 C CA . HIS B 1 263 ? 93.651 47.495 28.511 1.00 62.17 261 HIS B CA 1
ATOM 4120 C C . HIS B 1 263 ? 94.836 48.437 28.727 1.00 66.73 261 HIS B C 1
ATOM 4121 O O . HIS B 1 263 ? 95.786 48.095 29.430 1.00 69.23 261 HIS B O 1
ATOM 4128 N N . ALA B 1 264 ? 94.772 49.619 28.121 1.00 67.68 262 ALA B N 1
ATOM 4129 C CA . ALA B 1 264 ? 95.776 50.655 28.358 1.00 72.93 262 ALA B CA 1
ATOM 4130 C C . ALA B 1 264 ? 95.981 50.846 29.860 1.00 78.21 262 ALA B C 1
ATOM 4131 O O . ALA B 1 264 ? 97.053 50.562 30.395 1.00 82.01 262 ALA B O 1
ATOM 4133 N N . ALA B 1 265 ? 94.931 51.303 30.534 1.00 78.56 263 ALA B N 1
ATOM 4134 C CA . ALA B 1 265 ? 94.955 51.501 31.976 1.00 78.93 263 ALA B CA 1
ATOM 4135 C C . ALA B 1 265 ? 95.496 50.291 32.741 1.00 86.17 263 ALA B C 1
ATOM 4136 O O . ALA B 1 265 ? 96.615 50.334 33.240 1.00 88.28 263 ALA B O 1
ATOM 4138 N N . PHE B 1 266 ? 94.707 49.220 32.829 1.00 88.78 264 PHE B N 1
ATOM 4139 C CA . PHE B 1 266 ? 95.065 48.048 33.643 1.00 92.00 264 PHE B CA 1
ATOM 4140 C C . PHE B 1 266 ? 96.493 47.572 33.402 1.00 95.14 264 PHE B C 1
ATOM 4141 O O . PHE B 1 266 ? 97.125 47.005 34.299 1.00 95.67 264 PHE B O 1
ATOM 4149 N N . THR B 1 267 ? 96.990 47.793 32.188 1.00 94.33 265 THR B N 1
ATOM 4150 C CA . THR B 1 267 ? 98.371 47.477 31.862 1.00 96.65 265 THR B CA 1
ATOM 4151 C C . THR B 1 267 ? 99.362 48.289 32.692 1.00 101.29 265 THR B C 1
ATOM 4152 O O . THR B 1 267 ? 100.196 47.726 33.402 1.00 104.47 265 THR B O 1
ATOM 4156 N N . GLU B 1 268 ? 99.264 49.612 32.606 1.00 100.46 266 GLU B N 1
ATOM 4157 C CA . GLU B 1 268 ? 100.230 50.495 33.248 1.00 98.70 266 GLU B CA 1
ATOM 4158 C C . GLU B 1 268 ? 99.910 50.691 34.7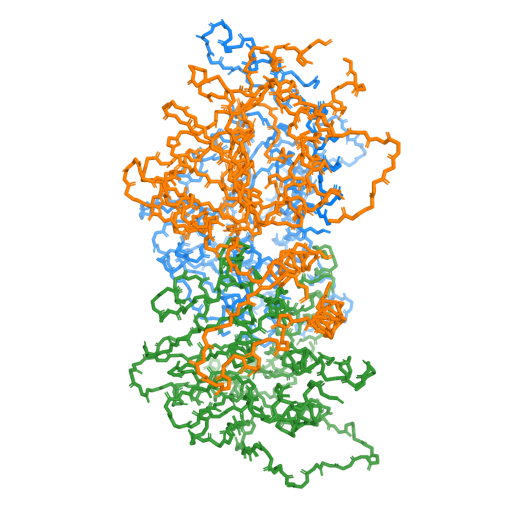20 1.00 101.18 266 GLU B C 1
ATOM 4159 O O . GLU B 1 268 ? 100.511 51.520 35.388 1.00 103.02 266 GLU B O 1
ATOM 4165 N N . LYS B 1 269 ? 98.948 49.923 35.212 1.00 104.72 267 LYS B N 1
ATOM 4166 C CA . LYS B 1 269 ? 98.537 49.973 36.610 1.00 108.41 267 LYS B CA 1
ATOM 4167 C C . LYS B 1 269 ? 97.990 51.336 37.016 1.00 103.41 267 LYS B C 1
ATOM 4168 O O . LYS B 1 269 ? 97.999 51.692 38.193 1.00 102.74 267 LYS B O 1
ATOM 4174 N N . ARG B 1 270 ? 97.515 52.093 36.032 1.00 96.32 268 ARG B N 1
ATOM 4175 C CA . ARG B 1 270 ? 96.779 53.315 36.308 1.00 90.14 268 ARG B CA 1
ATOM 4176 C C . ARG B 1 270 ? 95.291 53.031 36.175 1.00 87.64 268 ARG B C 1
ATOM 4177 O O . ARG B 1 270 ? 94.889 52.197 35.362 1.00 89.46 268 ARG B O 1
ATOM 4185 N N . PRO B 1 271 ? 94.464 53.723 36.972 1.00 81.66 269 PRO B N 1
ATOM 4186 C CA . PRO B 1 271 ? 93.019 53.489 36.949 1.00 76.18 269 PRO B CA 1
ATOM 4187 C C . PRO B 1 271 ? 92.479 53.853 35.579 1.00 70.19 269 PRO B C 1
ATOM 4188 O O . PRO B 1 271 ? 92.999 54.793 34.976 1.00 64.27 269 PRO B O 1
ATOM 4192 N N . PRO B 1 272 ? 91.461 53.117 35.085 1.00 65.70 270 PRO B N 1
ATOM 4193 C CA . PRO B 1 272 ? 90.875 53.454 33.783 1.00 60.72 270 PRO B CA 1
ATOM 4194 C C . PRO B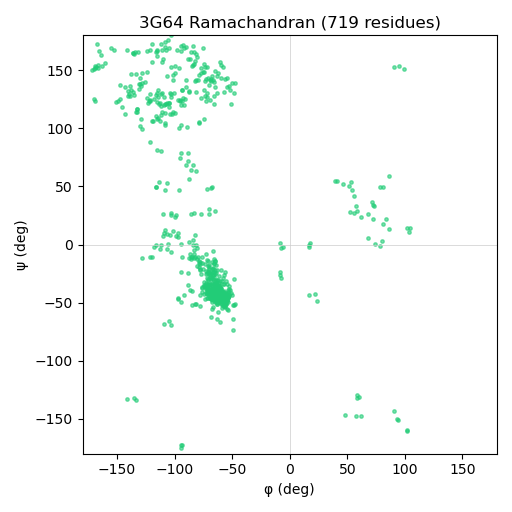 1 272 ? 90.034 54.717 33.892 1.00 56.54 270 PRO B C 1
ATOM 4195 O O . PRO B 1 272 ? 89.352 54.929 34.890 1.00 57.12 270 PRO B O 1
ATOM 4199 N N . LYS B 1 273 ? 90.076 55.550 32.869 1.00 54.84 271 LYS B N 1
ATOM 4200 C CA . LYS B 1 273 ? 89.247 56.737 32.862 1.00 64.96 271 LYS B CA 1
ATOM 4201 C C . LYS B 1 273 ? 88.205 56.585 31.772 1.00 56.60 271 LYS B C 1
ATOM 4202 O O . LYS B 1 273 ? 88.509 56.696 30.579 1.00 52.57 271 LYS B O 1
ATOM 4208 N N . TRP B 1 274 ? 86.974 56.329 32.197 1.00 54.83 272 TRP B N 1
ATOM 4209 C CA . TRP B 1 274 ? 85.896 55.965 31.279 1.00 53.93 272 TRP B CA 1
ATOM 4210 C C . TRP B 1 274 ? 85.384 57.144 30.469 1.00 54.18 272 TRP B C 1
ATOM 4211 O O . TRP B 1 274 ? 85.446 58.271 30.921 1.00 54.03 272 TRP B O 1
ATOM 4222 N N . GLN B 1 275 ? 84.852 56.867 29.283 1.00 53.91 273 GLN B N 1
ATOM 4223 C CA . GLN B 1 275 ? 84.351 57.917 28.410 1.00 61.31 273 GLN B CA 1
ATOM 4224 C C . GLN B 1 275 ? 82.924 57.643 27.946 1.00 59.73 273 GLN B C 1
ATOM 4225 O O . GLN B 1 275 ? 82.278 58.511 27.359 1.00 59.55 273 GLN B O 1
ATOM 4231 N N . GLY B 1 276 ? 82.448 56.421 28.192 1.00 57.59 274 GLY B N 1
ATOM 4232 C CA . GLY B 1 276 ? 81.116 55.998 27.789 1.00 55.09 274 GLY B CA 1
ATOM 4233 C C . GLY B 1 276 ? 80.912 55.751 26.299 1.00 55.26 274 GLY B C 1
ATOM 4234 O O . GLY B 1 276 ? 79.815 55.990 25.794 1.00 52.52 274 GLY B O 1
ATOM 4235 N N . ARG B 1 277 ? 81.955 55.276 25.608 1.00 56.40 275 ARG B N 1
ATOM 4236 C CA . ARG B 1 277 ? 81.920 54.994 24.164 1.00 56.10 275 ARG B CA 1
ATOM 4237 C C . ARG B 1 277 ? 83.135 54.169 23.745 1.00 51.54 275 ARG B C 1
ATOM 4238 O O . ARG B 1 277 ? 83.783 53.553 24.599 1.00 52.63 275 ARG B O 1
ATOM 4254 N N . SER C 1 4 ? 76.130 6.111 22.219 1.00 77.44 2 SER C N 1
ATOM 4255 C CA . SER C 1 4 ? 75.465 6.353 20.942 1.00 68.25 2 SER C CA 1
ATOM 4256 C C . SER C 1 4 ? 76.317 5.904 19.744 1.00 62.67 2 SER C C 1
ATOM 4257 O O . SER C 1 4 ? 77.476 6.306 19.607 1.00 61.01 2 SER C O 1
ATOM 4260 N N . PRO C 1 5 ? 75.734 5.064 18.867 1.00 59.03 3 PRO C N 1
ATOM 4261 C CA . PRO C 1 5 ? 76.426 4.501 17.703 1.00 53.55 3 PRO C CA 1
ATOM 4262 C C . PRO C 1 5 ? 76.411 5.442 16.509 1.00 52.40 3 PRO C C 1
ATOM 4263 O O . PRO C 1 5 ? 76.870 5.025 15.448 1.00 55.44 3 PRO C O 1
ATOM 4267 N N . PHE C 1 6 ? 75.870 6.653 16.665 1.00 46.61 4 PHE C N 1
ATOM 4268 C CA . PHE C 1 6 ? 75.631 7.555 15.525 1.00 39.64 4 PHE C CA 1
ATOM 4269 C C . PHE C 1 6 ? 76.861 8.401 15.170 1.00 36.48 4 PHE C C 1
ATOM 4270 O O . PHE C 1 6 ? 76.870 9.640 15.267 1.00 37.17 4 PHE C O 1
ATOM 4278 N N . THR C 1 7 ? 77.903 7.695 14.755 1.00 36.31 5 THR C N 1
ATOM 4279 C CA . THR C 1 7 ? 79.178 8.298 14.412 1.00 40.99 5 THR C CA 1
ATOM 4280 C C . THR C 1 7 ? 79.341 8.148 12.915 1.00 35.17 5 THR C C 1
ATOM 4281 O O . THR C 1 7 ? 78.732 7.270 12.326 1.00 35.02 5 THR C O 1
ATOM 4285 N N . GLY C 1 8 ? 80.161 8.990 12.295 1.00 35.86 6 GLY C N 1
ATOM 4286 C CA . GLY C 1 8 ? 80.410 8.885 10.862 1.00 36.88 6 GLY C CA 1
ATOM 4287 C C . GLY C 1 8 ? 81.891 8.979 10.521 1.00 37.52 6 GLY C C 1
ATOM 4288 O O . GLY C 1 8 ? 82.712 8.332 11.163 1.00 36.83 6 GLY C O 1
ATOM 4289 N N . SER C 1 9 ? 82.235 9.780 9.515 1.00 33.59 7 SER C N 1
ATOM 4290 C CA . SER C 1 9 ? 83.632 9.969 9.134 1.00 32.19 7 SER C CA 1
ATOM 4291 C C . SER C 1 9 ? 84.476 10.629 10.237 1.00 35.23 7 SER C C 1
ATOM 4292 O O . SER C 1 9 ? 85.684 10.387 10.346 1.00 40.68 7 SER C O 1
ATOM 4295 N N . ALA C 1 10 ? 83.851 11.473 11.041 1.00 31.08 8 ALA C N 1
ATOM 4296 C CA . ALA C 1 10 ? 84.588 12.265 12.029 1.00 32.37 8 ALA C CA 1
ATOM 4297 C C . ALA C 1 10 ? 85.041 11.397 13.193 1.00 38.10 8 ALA C C 1
ATOM 4298 O O . ALA C 1 10 ? 84.228 10.695 13.791 1.00 37.58 8 ALA C O 1
ATOM 4300 N N . ALA C 1 11 ? 86.333 11.447 13.517 1.00 37.97 9 ALA C N 1
ATOM 4301 C CA . ALA C 1 11 ? 86.881 10.641 14.613 1.00 34.71 9 ALA C CA 1
ATOM 4302 C C . ALA C 1 11 ? 87.134 11.460 15.869 1.00 38.17 9 ALA C C 1
ATOM 4303 O O . ALA C 1 11 ? 87.405 12.664 15.800 1.00 39.40 9 ALA C O 1
ATOM 4305 N N . PRO C 1 12 ? 87.076 10.801 17.034 1.00 39.40 10 PRO C N 1
ATOM 4306 C CA . PRO C 1 12 ? 87.293 11.491 18.306 1.00 39.43 10 PRO C CA 1
ATOM 4307 C C . PRO C 1 12 ? 88.697 12.077 18.374 1.00 41.23 10 PRO C C 1
ATOM 4308 O O . PRO C 1 12 ? 89.637 11.504 17.817 1.00 39.43 10 PRO C O 1
ATOM 4312 N N . THR C 1 13 ? 88.830 13.209 19.056 1.00 40.15 11 THR C N 1
ATOM 4313 C CA . THR C 1 13 ? 90.122 13.848 19.251 1.00 41.37 11 THR C CA 1
ATOM 4314 C C . THR C 1 13 ? 90.939 13.030 20.248 1.00 44.88 11 THR C C 1
ATOM 4315 O O . THR C 1 13 ? 90.475 12.772 21.360 1.00 43.79 11 THR C O 1
ATOM 4319 N N . PRO C 1 14 ? 92.147 12.597 19.844 1.00 46.77 12 PRO C N 1
ATOM 4320 C CA . PRO C 1 14 ? 93.002 11.704 20.638 1.00 47.20 12 PRO C CA 1
ATOM 4321 C C . PRO C 1 14 ? 93.511 12.348 21.914 1.00 47.99 12 PRO C C 1
ATOM 4322 O O . PRO C 1 14 ? 93.580 11.686 22.949 1.00 51.36 12 PRO C O 1
ATOM 4326 N N . GLU C 1 15 ? 93.877 13.621 21.837 1.00 45.33 13 GLU C N 1
ATOM 4327 C CA . GLU C 1 15 ? 94.484 14.308 22.971 1.00 45.57 13 GLU C CA 1
ATOM 4328 C C . GLU C 1 15 ? 93.951 15.738 23.074 1.00 42.93 13 GLU C C 1
ATOM 4329 O O . GLU C 1 15 ? 93.950 16.483 22.091 1.00 39.30 13 GLU C O 1
ATOM 4335 N N . TRP C 1 16 ? 93.468 16.111 24.259 1.00 40.52 14 TRP C N 1
ATOM 4336 C CA . TRP C 1 16 ? 93.110 17.501 24.528 1.00 36.10 14 TRP C CA 1
ATOM 4337 C C . TRP C 1 16 ? 94.297 18.247 25.131 1.00 39.96 14 TRP C C 1
ATOM 4338 O O . TRP C 1 16 ? 94.803 17.888 26.194 1.00 40.15 14 TRP C O 1
ATOM 4349 N N . ARG C 1 17 ? 94.739 19.290 24.440 1.00 42.52 15 ARG C N 1
ATOM 4350 C CA . ARG C 1 17 ? 95.988 19.950 24.808 1.00 46.73 15 ARG C CA 1
ATOM 4351 C C . ARG C 1 17 ? 95.818 21.154 25.726 1.00 44.58 15 ARG C C 1
ATOM 4352 O O . ARG C 1 17 ? 96.745 21.508 26.456 1.00 44.52 15 ARG C O 1
ATOM 4360 N N . HIS C 1 18 ? 94.641 21.768 25.711 1.00 41.67 16 HIS C N 1
ATOM 4361 C CA . HIS C 1 18 ? 94.460 23.041 26.405 1.00 37.15 16 HIS C CA 1
ATOM 4362 C C . HIS C 1 18 ? 93.550 22.909 27.618 1.00 40.68 16 HIS C C 1
ATOM 4363 O O . HIS C 1 18 ? 93.223 23.892 28.288 1.00 38.79 16 HIS C O 1
ATOM 4370 N N A LEU C 1 19 ? 93.160 21.685 27.921 0.50 39.84 17 LEU C N 1
ATOM 4371 N N B LEU C 1 19 ? 93.127 21.667 27.863 0.50 39.79 17 LEU C N 1
ATOM 4372 C CA A LEU C 1 19 ? 92.567 21.415 29.211 0.50 38.76 17 LEU C CA 1
ATOM 4373 C CA B LEU C 1 19 ? 92.324 21.283 29.023 0.50 38.22 17 LEU C CA 1
ATOM 4374 C C A LEU C 1 19 ? 92.847 19.971 29.515 0.50 39.18 17 LEU C C 1
ATOM 4375 C C B LEU C 1 19 ? 92.844 19.934 29.492 0.50 39.22 17 LEU C C 1
ATOM 4376 O O A LEU C 1 19 ? 93.227 19.199 28.629 0.50 41.34 17 LEU C O 1
ATOM 4377 O O B LEU C 1 19 ? 93.399 19.181 28.687 0.50 41.48 17 LEU C O 1
ATOM 4386 N N . ARG C 1 20 ? 92.672 19.600 30.769 1.00 36.10 18 ARG C N 1
ATOM 4387 C CA . ARG C 1 20 ? 92.940 18.237 31.169 1.00 37.28 18 ARG C CA 1
ATOM 4388 C C . ARG C 1 20 ? 91.631 17.457 31.210 1.00 39.06 18 ARG C C 1
ATOM 4389 O O . ARG C 1 20 ? 90.700 17.834 31.928 1.00 38.48 18 ARG C O 1
ATOM 4397 N N . VAL C 1 21 ? 91.561 16.376 30.441 1.00 34.57 19 VAL C N 1
ATOM 4398 C CA . VAL C 1 21 ? 90.334 15.599 30.375 1.00 38.74 19 VAL C CA 1
ATOM 4399 C C . VAL C 1 21 ? 90.589 14.165 30.789 1.00 40.21 19 VAL C C 1
ATOM 4400 O O . VAL C 1 21 ? 91.512 13.525 30.274 1.00 38.46 19 VAL C O 1
ATOM 4404 N N . GLU C 1 22 ? 89.764 13.672 31.711 1.00 38.80 20 GLU C N 1
ATOM 4405 C CA . GLU C 1 22 ? 89.889 12.320 32.245 1.00 41.12 20 GLU C CA 1
ATOM 4406 C C . GLU C 1 22 ? 88.513 11.720 32.353 1.00 41.96 20 GLU C C 1
ATOM 4407 O O . GLU C 1 22 ? 87.593 12.357 32.880 1.00 38.25 20 GLU C O 1
ATOM 4413 N N . ILE C 1 23 ? 88.376 10.487 31.875 1.00 40.26 21 ILE C N 1
ATOM 4414 C CA . ILE C 1 23 ? 87.118 9.769 31.949 1.00 36.47 21 ILE C CA 1
ATOM 4415 C C . ILE C 1 23 ? 87.307 8.442 32.673 1.00 42.66 21 ILE C C 1
ATOM 4416 O O . ILE C 1 23 ? 88.171 7.653 32.320 1.00 48.78 21 ILE C O 1
ATOM 4421 N N . THR C 1 24 ? 86.510 8.210 33.708 1.00 42.26 22 THR C N 1
ATOM 4422 C CA . THR C 1 24 ? 86.556 6.956 34.435 1.00 38.45 22 THR C CA 1
ATOM 4423 C C . THR C 1 24 ? 85.129 6.500 34.610 1.00 35.71 22 THR C C 1
ATOM 4424 O O . THR C 1 24 ? 84.351 7.173 35.277 1.00 37.36 22 THR C O 1
ATOM 4428 N N . ASP C 1 25 ? 84.756 5.390 33.989 1.00 41.30 23 ASP C N 1
ATOM 4429 C CA . ASP C 1 25 ? 83.454 4.777 34.272 1.00 44.61 23 ASP C CA 1
ATOM 4430 C C . ASP C 1 25 ? 82.244 5.749 34.126 1.00 37.21 23 ASP C C 1
ATOM 4431 O O . ASP C 1 25 ? 81.431 5.907 35.045 1.00 35.53 23 ASP C O 1
ATOM 4436 N N . GLY C 1 26 ? 82.146 6.389 32.964 1.00 35.46 24 GLY C N 1
ATOM 4437 C CA . GLY C 1 26 ? 81.045 7.292 32.664 1.00 32.61 24 GLY C CA 1
ATOM 4438 C C . GLY C 1 26 ? 81.111 8.695 33.259 1.00 29.78 24 GLY C C 1
ATOM 4439 O O . GLY C 1 26 ? 80.203 9.501 33.049 1.00 29.24 24 GLY C O 1
ATOM 4440 N N . VAL C 1 27 ? 82.152 9.000 34.024 1.00 29.04 25 VAL C N 1
ATOM 4441 C CA . VAL C 1 27 ? 82.291 10.363 34.559 1.00 28.97 25 VAL C CA 1
ATOM 4442 C C . VAL C 1 27 ? 83.500 11.061 33.952 1.00 32.14 25 VAL C C 1
ATOM 4443 O O . VAL C 1 27 ? 84.643 10.575 34.051 1.00 31.99 25 VAL C O 1
ATOM 4447 N N . ALA C 1 28 ? 83.250 12.184 33.295 1.00 26.29 26 ALA C N 1
ATOM 4448 C CA . ALA C 1 28 ? 84.343 12.986 32.766 1.00 27.09 26 ALA C CA 1
ATOM 4449 C C . ALA C 1 28 ? 84.713 14.055 33.766 1.00 32.26 26 ALA C C 1
ATOM 4450 O O . ALA C 1 28 ? 83.849 14.725 34.319 1.00 33.79 26 ALA C O 1
ATOM 4452 N N . THR C 1 29 ? 86.007 14.205 34.012 1.00 33.54 27 THR C N 1
ATOM 4453 C CA . THR C 1 29 ? 86.495 15.331 34.785 1.00 30.85 27 THR C CA 1
ATOM 4454 C C . THR C 1 29 ? 87.322 16.227 33.859 1.00 33.55 27 THR C C 1
ATOM 4455 O O . THR C 1 29 ? 88.291 15.783 33.227 1.00 34.49 27 THR C O 1
ATOM 4459 N N . VAL C 1 30 ? 86.907 17.480 33.755 1.00 29.98 28 VAL C N 1
ATOM 4460 C CA . VAL C 1 30 ? 87.607 18.455 32.942 1.00 32.86 28 VAL C CA 1
ATOM 4461 C C . VAL C 1 30 ? 88.238 19.464 33.901 1.00 34.54 28 VAL C C 1
ATOM 4462 O O . VAL C 1 30 ? 87.530 20.180 34.626 1.00 34.41 28 VAL C O 1
ATOM 4466 N N . THR C 1 31 ? 89.565 19.486 33.944 1.00 32.93 29 THR C N 1
ATOM 4467 C CA . THR C 1 31 ? 90.271 20.371 34.865 1.00 32.93 29 THR C CA 1
ATOM 4468 C C . THR C 1 31 ? 90.952 21.495 34.097 1.00 38.62 29 THR C C 1
ATOM 4469 O O . THR C 1 31 ? 91.679 21.255 33.138 1.00 42.58 29 THR C O 1
ATOM 4473 N N . LEU C 1 32 ? 90.686 22.730 34.492 1.00 39.13 30 LEU C N 1
ATOM 4474 C CA . LEU C 1 32 ? 91.277 23.852 33.787 1.00 49.01 30 LEU C CA 1
ATOM 4475 C C . LEU C 1 32 ? 92.765 23.883 34.078 1.00 59.06 30 LEU C C 1
ATOM 4476 O O . LEU C 1 32 ? 93.177 23.679 35.215 1.00 59.57 30 LEU C O 1
ATOM 4481 N N . ALA C 1 33 ? 93.554 24.123 33.032 1.00 66.54 31 ALA C N 1
ATOM 4482 C CA . ALA C 1 33 ? 95.015 24.214 33.124 1.00 71.18 31 ALA C CA 1
ATOM 4483 C C . ALA C 1 33 ? 95.466 25.544 33.758 1.00 71.02 31 ALA C C 1
ATOM 4484 O O . ALA C 1 33 ? 94.647 26.445 33.937 1.00 80.83 31 ALA C O 1
ATOM 4486 N N . ARG C 1 34 ? 96.747 25.672 34.104 1.00 59.73 32 ARG C N 1
ATOM 4487 C CA . ARG C 1 34 ? 97.332 26.996 34.410 1.00 53.07 32 ARG C CA 1
ATOM 4488 C C . ARG C 1 34 ? 97.028 27.600 35.788 1.00 53.19 32 ARG C C 1
ATOM 4489 O O . ARG C 1 34 ? 96.658 28.775 35.883 1.00 49.45 32 ARG C O 1
ATOM 4497 N N . PRO C 1 35 ? 97.218 26.820 36.861 1.00 57.93 33 PRO C N 1
ATOM 4498 C CA . PRO C 1 35 ? 97.012 27.324 38.228 1.00 60.20 33 PRO C CA 1
ATOM 4499 C C . PRO C 1 35 ? 97.828 28.580 38.492 1.00 62.34 33 PRO C C 1
ATOM 4500 O O . PRO C 1 35 ? 97.395 29.457 39.236 1.00 63.24 33 PRO C O 1
ATOM 4504 N N . ASP C 1 36 ? 99.005 28.653 37.885 1.00 63.61 34 ASP C N 1
ATOM 4505 C CA . ASP C 1 36 ? 99.841 29.835 37.984 1.00 67.34 34 ASP C CA 1
ATOM 4506 C C . ASP C 1 36 ? 99.107 31.100 37.580 1.00 61.27 34 ASP C C 1
ATOM 4507 O O . ASP C 1 36 ? 99.300 32.151 38.187 1.00 57.26 34 ASP C O 1
ATOM 4512 N N . LYS C 1 37 ? 98.283 31.003 36.538 1.00 56.65 35 LYS C N 1
ATOM 4513 C CA . LYS C 1 37 ? 97.574 32.169 36.018 1.00 53.19 35 LYS C CA 1
ATOM 4514 C C . LYS C 1 37 ? 96.109 32.212 36.435 1.00 47.78 35 LYS C C 1
ATOM 4515 O O . LYS C 1 37 ? 95.275 32.816 35.741 1.00 47.61 35 LYS C O 1
ATOM 4521 N N . LEU C 1 38 ? 95.805 31.568 37.558 1.00 41.05 36 LEU C N 1
ATOM 4522 C CA . LEU C 1 38 ? 94.437 31.476 38.059 1.00 41.29 36 LEU C CA 1
ATOM 4523 C C . LEU C 1 38 ? 93.509 30.840 37.025 1.00 41.50 36 LEU C C 1
ATOM 4524 O O . LEU C 1 38 ? 92.336 31.201 36.924 1.00 36.86 36 LEU C O 1
ATOM 4529 N N . ASN C 1 39 ? 94.059 29.907 36.253 1.00 42.74 37 ASN C N 1
ATOM 4530 C CA . ASN C 1 39 ? 93.305 29.169 35.241 1.00 42.22 37 ASN C CA 1
ATOM 4531 C C . ASN C 1 39 ? 92.614 30.061 34.219 1.00 43.12 37 ASN C C 1
ATOM 4532 O O . ASN C 1 39 ? 91.583 29.679 33.654 1.00 43.23 37 ASN C O 1
ATOM 4537 N N . ALA C 1 40 ? 93.175 31.246 33.990 1.00 39.31 38 ALA C N 1
ATOM 4538 C CA . ALA C 1 40 ? 92.673 32.150 32.967 1.00 40.18 38 ALA C CA 1
ATOM 4539 C C . ALA C 1 40 ? 92.506 31.390 31.646 1.00 34.47 38 ALA C C 1
ATOM 4540 O O . ALA C 1 40 ? 93.331 30.548 31.284 1.00 32.98 38 ALA C O 1
ATOM 4542 N N . LEU C 1 41 ? 91.417 31.678 30.948 1.00 36.03 39 LEU C N 1
ATOM 4543 C CA . LEU C 1 41 ? 91.063 30.966 29.725 1.00 37.22 39 LEU C CA 1
ATOM 4544 C C . LEU C 1 41 ? 91.709 31.603 28.500 1.00 38.91 39 LEU C C 1
ATOM 4545 O O . LEU C 1 41 ? 91.633 32.811 28.323 1.00 39.53 39 LEU C O 1
ATOM 4550 N N . THR C 1 42 ? 92.340 30.780 27.665 1.00 40.32 40 THR C N 1
ATOM 4551 C CA . THR C 1 42 ? 92.859 31.216 26.382 1.00 37.68 40 THR C CA 1
ATOM 4552 C C . THR C 1 42 ? 91.899 30.869 25.267 1.00 36.46 40 THR C C 1
ATOM 4553 O O . THR C 1 42 ? 90.969 30.072 25.455 1.00 33.23 40 THR C O 1
ATOM 4557 N N . PHE C 1 43 ? 92.153 31.451 24.094 1.00 35.46 41 PHE C N 1
ATOM 4558 C CA . PHE C 1 43 ? 91.367 31.174 22.902 1.00 36.41 41 PHE C CA 1
ATOM 4559 C C . PHE C 1 43 ? 91.293 29.674 22.664 1.00 35.05 41 PHE C C 1
ATOM 4560 O O . PHE C 1 43 ? 90.252 29.160 22.297 1.00 33.48 41 PHE C O 1
ATOM 4568 N N . GLU C 1 44 ? 92.400 28.974 22.895 1.00 34.82 42 GLU C N 1
ATOM 4569 C CA . GLU C 1 44 ? 92.462 27.538 22.619 1.00 35.74 42 GLU C CA 1
ATOM 4570 C C . GLU C 1 44 ? 91.693 26.740 23.664 1.00 35.75 42 GLU C C 1
ATOM 4571 O O . GLU C 1 44 ? 91.105 25.685 23.357 1.00 33.22 42 GLU C O 1
ATOM 4577 N N . ALA C 1 45 ? 91.688 27.250 24.895 1.00 30.77 43 ALA C N 1
ATOM 4578 C CA . ALA C 1 45 ? 90.897 26.646 25.946 1.00 33.19 43 ALA C CA 1
ATOM 4579 C C . ALA C 1 45 ? 89.416 26.711 25.573 1.00 33.32 43 ALA C C 1
ATOM 4580 O O . ALA C 1 45 ? 88.706 25.720 25.704 1.00 31.29 43 ALA C O 1
ATOM 4582 N N . TYR C 1 46 ? 88.949 27.865 25.103 1.00 33.43 44 TYR C N 1
ATOM 4583 C CA . TYR C 1 46 ? 87.552 27.962 24.664 1.00 31.00 44 TYR C CA 1
ATOM 4584 C C . TYR C 1 46 ? 87.259 27.024 23.511 1.00 31.01 44 TYR C C 1
ATOM 4585 O O . TYR C 1 46 ? 86.147 26.475 23.416 1.00 30.66 44 TYR C O 1
ATOM 4594 N N . ALA C 1 47 ? 88.222 26.886 22.603 1.00 29.77 45 ALA C N 1
ATOM 4595 C CA . ALA C 1 47 ? 88.027 26.043 21.420 1.00 34.86 45 ALA C CA 1
ATOM 4596 C C . ALA C 1 47 ? 87.936 24.581 21.849 1.00 33.35 45 ALA C C 1
ATOM 4597 O O . ALA C 1 47 ? 87.096 23.806 21.342 1.00 32.75 45 ALA C O 1
ATOM 4599 N N . ASP C 1 48 ? 88.784 24.204 22.803 1.00 29.89 46 ASP C N 1
ATOM 4600 C CA . ASP C 1 48 ? 88.733 22.841 23.321 1.00 30.34 46 ASP C CA 1
ATOM 4601 C C . ASP C 1 48 ? 87.424 22.580 24.092 1.00 30.77 46 ASP C C 1
ATOM 4602 O O . ASP C 1 48 ? 86.837 21.507 23.955 1.00 32.03 46 ASP C O 1
ATOM 4607 N N . LEU C 1 49 ? 86.947 23.550 24.871 1.00 27.81 47 LEU C N 1
ATOM 4608 C CA . LEU C 1 49 ? 85.630 23.383 25.531 1.00 28.61 47 LEU C CA 1
ATOM 4609 C C . LEU C 1 49 ? 84.528 23.142 24.504 1.00 29.17 47 LEU C C 1
ATOM 4610 O O . LEU C 1 49 ? 83.749 22.185 24.610 1.00 31.30 47 LEU C O 1
ATOM 4615 N N . ARG C 1 50 ? 84.460 24.013 23.499 1.00 29.76 48 ARG C N 1
ATOM 4616 C CA . ARG C 1 50 ? 83.476 23.857 22.429 1.00 26.85 48 ARG C CA 1
ATOM 4617 C C . ARG C 1 50 ? 83.577 22.466 21.803 1.00 28.09 48 ARG C C 1
ATOM 4618 O O . ARG C 1 50 ? 82.593 21.702 21.749 1.00 27.48 48 ARG C O 1
ATOM 4626 N N . ASP C 1 51 ? 84.769 22.125 21.324 1.00 26.18 49 ASP C N 1
ATOM 4627 C CA . ASP C 1 51 ? 84.941 20.888 20.574 1.00 25.98 49 ASP C CA 1
ATOM 4628 C C . ASP C 1 51 ? 84.800 19.625 21.459 1.00 28.95 49 ASP C C 1
ATOM 4629 O O . ASP C 1 51 ? 84.297 18.599 21.011 1.00 28.61 49 ASP C O 1
ATOM 4634 N N . LEU C 1 52 ? 85.228 19.692 22.708 1.00 26.46 50 LEU C N 1
ATOM 4635 C CA . LEU C 1 52 ? 85.048 18.526 23.593 1.00 26.92 50 LEU C CA 1
ATOM 4636 C C . LEU C 1 52 ? 83.570 18.275 23.911 1.00 25.55 50 LEU C C 1
ATOM 4637 O O . LEU C 1 52 ? 83.104 17.123 23.906 1.00 27.05 50 LEU C O 1
ATOM 4642 N N . LEU C 1 53 ? 82.816 19.347 24.181 1.00 27.93 51 LEU C N 1
ATOM 4643 C CA . LEU C 1 53 ? 81.401 19.167 24.517 1.00 24.24 51 LEU C CA 1
ATOM 4644 C C . LEU C 1 53 ? 80.654 18.629 23.309 1.00 26.75 51 LEU C C 1
ATOM 4645 O O . LEU C 1 53 ? 79.801 17.747 23.445 1.00 27.66 51 LEU C O 1
ATOM 4650 N N . ALA C 1 54 ? 80.981 19.131 22.117 1.00 23.36 52 ALA C N 1
ATOM 4651 C CA . ALA C 1 54 ? 80.377 18.590 20.903 1.00 23.18 52 ALA C CA 1
ATOM 4652 C C . ALA C 1 54 ? 80.687 17.106 20.744 1.00 28.83 52 ALA C C 1
ATOM 4653 O O . ALA C 1 54 ? 79.799 16.319 20.403 1.00 30.63 52 ALA C O 1
ATOM 4655 N N A GLU C 1 55 ? 81.942 16.719 20.976 0.49 25.30 53 GLU C N 1
ATOM 4656 N N B GLU C 1 55 ? 81.934 16.711 20.999 0.51 25.21 53 GLU C N 1
ATOM 4657 C CA A GLU C 1 55 ? 82.298 15.310 20.851 0.49 28.06 53 GLU C CA 1
ATOM 4658 C CA B GLU C 1 55 ? 82.305 15.306 20.822 0.51 28.02 53 GLU C CA 1
ATOM 4659 C C A GLU C 1 55 ? 81.536 14.495 21.895 0.49 27.75 53 GLU C C 1
ATOM 4660 C C B GLU C 1 55 ? 81.729 14.406 21.931 0.51 28.08 53 GLU C C 1
ATOM 4661 O O A GLU C 1 55 ? 80.902 13.489 21.583 0.49 27.96 53 GLU C O 1
ATOM 4662 O O B GLU C 1 55 ? 81.407 13.246 21.686 0.51 28.07 53 GLU C O 1
ATOM 4673 N N . LEU C 1 56 ? 81.597 14.935 23.143 1.00 29.34 54 LEU C N 1
ATOM 4674 C CA . LEU C 1 56 ? 80.986 14.163 24.229 1.00 28.18 54 LEU C CA 1
ATOM 4675 C C . LEU C 1 56 ? 79.487 14.043 23.987 1.00 28.24 54 LEU C C 1
ATOM 4676 O O . LEU C 1 56 ? 78.893 13.001 24.270 1.00 26.13 54 LEU C O 1
ATOM 4681 N N . SER C 1 57 ? 78.876 15.116 23.470 1.00 28.20 55 SER C N 1
ATOM 4682 C CA . SER C 1 57 ? 77.435 15.124 23.228 1.00 33.22 55 SER C CA 1
ATOM 4683 C C . SER C 1 57 ? 77.033 14.199 22.107 1.00 34.66 55 SER C C 1
ATOM 4684 O O . SER C 1 57 ? 76.060 13.453 22.236 1.00 33.40 55 SER C O 1
ATOM 4687 N N . ARG C 1 58 ? 77.753 14.243 20.993 1.00 36.14 56 ARG C N 1
ATOM 4688 C CA . ARG C 1 58 ? 77.308 13.464 19.822 1.00 38.49 56 ARG C CA 1
ATOM 4689 C C . ARG C 1 58 ? 77.496 11.960 20.026 1.00 38.94 56 ARG C C 1
ATOM 4690 O O . ARG C 1 58 ? 76.895 11.154 19.329 1.00 43.84 56 ARG C O 1
ATOM 4698 N N . ARG C 1 59 ? 78.322 11.550 20.970 1.00 43.76 57 ARG C N 1
ATOM 4699 C CA . ARG C 1 59 ? 78.337 10.119 21.245 1.00 48.93 57 ARG C CA 1
ATOM 4700 C C . ARG C 1 59 ? 77.753 9.739 22.602 1.00 46.30 57 ARG C C 1
ATOM 4701 O O . ARG C 1 59 ? 77.947 8.626 23.045 1.00 38.02 57 ARG C O 1
ATOM 4709 N N A ARG C 1 60 ? 76.997 10.634 23.238 0.50 49.75 58 ARG C N 1
ATOM 4710 N N B ARG C 1 60 ? 77.041 10.685 23.216 0.50 49.70 58 ARG C N 1
ATOM 4711 C CA A ARG C 1 60 ? 76.487 10.374 24.591 0.50 50.30 58 ARG C CA 1
ATOM 4712 C CA B ARG C 1 60 ? 76.536 10.543 24.577 0.50 50.39 58 ARG C CA 1
ATOM 4713 C C A ARG C 1 60 ? 77.562 9.597 25.362 0.50 49.47 58 ARG C C 1
ATOM 4714 C C B ARG C 1 60 ? 77.530 9.664 25.351 0.50 49.62 58 ARG C C 1
ATOM 4715 O O A ARG C 1 60 ? 77.353 8.452 25.806 0.50 46.95 58 ARG C O 1
ATOM 4716 O O B ARG C 1 60 ? 77.237 8.531 25.775 0.50 47.37 58 ARG C O 1
ATOM 4731 N N . ALA C 1 61 ? 78.730 10.221 25.492 1.00 46.32 59 ALA C N 1
ATOM 4732 C CA . ALA C 1 61 ? 79.900 9.487 25.931 1.00 47.28 59 ALA C CA 1
ATOM 4733 C C . ALA C 1 61 ? 79.914 9.219 27.434 1.00 48.01 59 ALA C C 1
ATOM 4734 O O . ALA C 1 61 ? 80.396 8.189 27.882 1.00 53.47 59 ALA C O 1
ATOM 4736 N N . VAL C 1 62 ? 79.371 10.153 28.201 1.00 39.39 60 VAL C N 1
ATOM 4737 C CA . VAL C 1 62 ? 79.472 10.072 29.638 1.00 34.12 60 VAL C CA 1
ATOM 4738 C C . VAL C 1 62 ? 78.108 10.297 30.259 1.00 30.26 60 VAL C C 1
ATOM 4739 O O . VAL C 1 62 ? 77.169 10.739 29.588 1.00 29.14 60 VAL C O 1
ATOM 4743 N N . ARG C 1 63 ? 77.999 9.963 31.536 1.00 28.50 61 ARG C N 1
ATOM 4744 C CA . ARG C 1 63 ? 76.765 10.160 32.269 1.00 23.74 61 ARG C CA 1
ATOM 4745 C C . ARG C 1 63 ? 76.853 11.321 33.258 1.00 27.23 61 ARG C C 1
ATOM 4746 O O . ARG C 1 63 ? 75.861 11.649 33.911 1.00 26.31 61 ARG C O 1
ATOM 4754 N N . ALA C 1 64 ? 78.029 11.933 33.380 1.00 23.01 62 ALA C N 1
ATOM 4755 C CA . ALA C 1 64 ? 78.153 13.140 34.182 1.00 21.52 62 ALA C CA 1
ATOM 4756 C C . ALA C 1 64 ? 79.506 13.772 33.915 1.00 25.84 62 ALA C C 1
ATOM 4757 O O . ALA C 1 64 ? 80.461 13.069 33.542 1.00 28.17 62 ALA C O 1
ATOM 4759 N N . LEU C 1 65 ? 79.601 15.088 34.086 1.00 25.34 63 LEU C N 1
ATOM 4760 C CA . LEU C 1 65 ? 80.870 15.786 33.846 1.00 27.63 63 LEU C CA 1
ATOM 4761 C C . LEU C 1 65 ? 81.160 16.781 34.958 1.00 29.95 63 LEU C C 1
ATOM 4762 O O . LEU C 1 65 ? 80.298 17.607 35.302 1.00 28.53 63 LEU C O 1
ATOM 4767 N N . VAL C 1 66 ? 82.363 16.696 35.524 1.00 25.12 64 VAL C N 1
ATOM 4768 C CA . VAL C 1 66 ? 82.792 17.666 36.534 1.00 27.45 64 VAL C CA 1
ATOM 4769 C C . VAL C 1 66 ? 83.714 18.698 35.895 1.00 28.58 64 VAL C C 1
ATOM 4770 O O . VAL C 1 66 ? 84.654 18.342 35.174 1.00 33.49 64 VAL C O 1
ATOM 4774 N N . LEU C 1 67 ? 83.424 19.973 36.132 1.00 24.89 65 LEU C N 1
ATOM 4775 C CA . LEU C 1 67 ? 84.287 21.062 35.680 1.00 29.03 65 LEU C CA 1
ATOM 4776 C C . LEU C 1 67 ? 85.028 21.559 36.922 1.00 31.26 65 LEU C C 1
ATOM 4777 O O . LEU C 1 67 ? 84.394 21.920 37.920 1.00 25.44 65 LEU C O 1
ATOM 4782 N N . ALA C 1 68 ? 86.360 21.525 36.883 1.00 29.08 66 ALA C N 1
ATOM 4783 C CA . ALA C 1 68 ? 87.170 21.821 38.063 1.00 29.14 66 ALA C CA 1
ATOM 4784 C C . ALA C 1 68 ? 88.354 22.718 37.723 1.00 35.00 66 ALA C C 1
ATOM 4785 O O . ALA C 1 68 ? 88.730 22.853 36.557 1.00 32.52 66 ALA C O 1
ATOM 4787 N N . GLY C 1 69 ? 88.967 23.297 38.752 1.00 37.95 67 GLY C N 1
ATOM 4788 C CA . GLY C 1 69 ? 90.132 24.144 38.556 1.00 36.68 67 GLY C CA 1
ATOM 4789 C C . GLY C 1 69 ? 91.129 23.887 39.665 1.00 37.21 67 GLY C C 1
ATOM 4790 O O . GLY C 1 69 ? 90.751 23.854 40.837 1.00 36.96 67 GLY C O 1
ATOM 4791 N N . GLU C 1 70 ? 92.396 23.699 39.301 1.00 35.57 68 GLU C N 1
ATOM 4792 C CA . GLU C 1 70 ? 93.439 23.501 40.296 1.00 42.35 68 GLU C CA 1
ATOM 4793 C C . GLU C 1 70 ? 94.002 24.819 40.804 1.00 39.19 68 GLU C C 1
ATOM 4794 O O . GLU C 1 70 ? 93.753 25.867 40.224 1.00 40.60 68 GLU C O 1
ATOM 4800 N N . GLY C 1 71 ? 94.735 24.765 41.913 1.00 42.02 69 GLY C N 1
ATOM 4801 C CA . GLY C 1 71 ? 95.331 25.964 42.478 1.00 40.00 69 GLY C CA 1
ATOM 4802 C C . GLY C 1 71 ? 94.429 26.643 43.488 1.00 39.60 69 GLY C C 1
ATOM 4803 O O . GLY C 1 71 ? 93.704 25.994 44.231 1.00 40.62 69 GLY C O 1
ATOM 4804 N N . ARG C 1 72 ? 94.458 27.967 43.479 1.00 46.12 70 ARG C N 1
ATOM 4805 C CA . ARG C 1 72 ? 93.817 28.791 44.498 1.00 47.65 70 ARG C CA 1
ATOM 4806 C C . ARG C 1 72 ? 92.360 29.058 44.221 1.00 43.86 70 ARG C C 1
ATOM 4807 O O . ARG C 1 72 ? 91.660 29.579 45.074 1.00 45.16 70 ARG C O 1
ATOM 4815 N N . GLY C 1 73 ? 91.902 28.753 43.012 1.00 35.70 71 GLY C N 1
ATOM 4816 C CA . GLY C 1 73 ? 90.549 29.114 42.659 1.00 33.38 71 GLY C CA 1
ATOM 4817 C C . GLY C 1 73 ? 90.096 28.398 41.411 1.00 32.99 71 GLY C C 1
ATOM 4818 O O . GLY C 1 73 ? 90.892 27.820 40.696 1.00 35.77 71 GLY C O 1
ATOM 4819 N N . PHE C 1 74 ? 88.798 28.447 41.178 1.00 31.05 72 PHE C N 1
ATOM 4820 C CA . PHE C 1 74 ? 88.168 27.827 40.021 1.00 30.30 72 PHE C CA 1
ATOM 4821 C C . PHE C 1 74 ? 88.700 28.407 38.724 1.00 31.06 72 PHE C C 1
ATOM 4822 O O . PHE C 1 74 ? 89.364 27.717 37.973 1.00 35.05 72 PHE C O 1
ATOM 4830 N N . CYS C 1 75 ? 88.415 29.684 38.470 1.00 30.17 73 CYS C N 1
ATOM 4831 C CA . CYS C 1 75 ? 88.796 30.314 37.213 1.00 30.14 73 CYS C CA 1
ATOM 4832 C C . CYS C 1 75 ? 88.616 31.831 37.291 1.00 35.63 73 CYS C C 1
ATOM 4833 O O . CYS C 1 75 ? 87.526 32.312 37.609 1.00 33.28 73 CYS C O 1
ATOM 4836 N N A SER C 1 76 ? 89.684 32.564 36.978 0.51 36.01 74 SER C N 1
ATOM 4837 N N B SER C 1 76 ? 89.674 32.593 37.029 0.49 36.02 74 SER C N 1
ATOM 4838 C CA A SER C 1 76 ? 89.693 34.030 37.032 0.51 37.88 74 SER C CA 1
ATOM 4839 C CA B SER C 1 76 ? 89.549 34.053 37.084 0.49 38.09 74 SER C CA 1
ATOM 4840 C C A SER C 1 76 ? 89.049 34.692 35.809 0.51 39.77 74 SER C C 1
ATOM 4841 C C B SER C 1 76 ? 89.298 34.689 35.709 0.49 39.72 74 SER C C 1
ATOM 4842 O O A SER C 1 76 ? 88.828 35.907 35.788 0.51 40.51 74 SER C O 1
ATOM 4843 O O B SER C 1 76 ? 89.582 35.868 35.493 0.49 41.47 74 SER C O 1
ATOM 4848 N N . GLY C 1 77 ? 88.754 33.898 34.791 1.00 39.10 75 GLY C N 1
ATOM 4849 C CA . GLY C 1 77 ? 88.176 34.434 33.581 1.00 41.26 75 GLY C CA 1
ATOM 4850 C C . GLY C 1 77 ? 89.112 34.372 32.400 1.00 48.69 75 GLY C C 1
ATOM 4851 O O . GLY C 1 77 ? 90.030 33.552 32.358 1.00 48.60 75 GLY C O 1
ATOM 4852 N N . GLY C 1 78 ? 88.856 35.246 31.432 1.00 53.42 76 GLY C N 1
ATOM 4853 C CA . GLY C 1 78 ? 89.686 35.360 30.253 1.00 54.94 76 GLY C CA 1
ATOM 4854 C C . GLY C 1 78 ? 91.021 35.996 30.587 1.00 56.49 76 GLY C C 1
ATOM 4855 O O . GLY C 1 78 ? 91.094 37.047 31.228 1.00 55.11 76 GLY C O 1
ATOM 4856 N N . ASP C 1 79 ? 92.081 35.339 30.136 1.00 60.32 77 ASP C N 1
ATOM 4857 C CA . ASP C 1 79 ? 93.447 35.830 30.257 1.00 62.77 77 ASP C CA 1
ATOM 4858 C C . ASP C 1 79 ? 93.582 37.276 29.750 1.00 61.16 77 ASP C C 1
ATOM 4859 O O . ASP C 1 79 ? 93.292 37.555 28.583 1.00 61.46 77 ASP C O 1
ATOM 4864 N N . VAL C 1 80 ? 94.028 38.196 30.602 1.00 55.49 78 VAL C N 1
ATOM 4865 C CA . VAL C 1 80 ? 94.085 39.607 30.192 1.00 59.51 78 VAL C CA 1
ATOM 4866 C C . VAL C 1 80 ? 95.076 39.934 29.073 1.00 66.35 78 VAL C C 1
ATOM 4867 O O . VAL C 1 80 ? 94.798 40.763 28.200 1.00 67.14 78 VAL C O 1
ATOM 4871 N N A ASP C 1 81 ? 96.241 39.301 29.102 0.50 69.05 79 ASP C N 1
ATOM 4872 N N B ASP C 1 81 ? 96.244 39.303 29.130 0.50 69.05 79 ASP C N 1
ATOM 4873 C CA A ASP C 1 81 ? 97.231 39.531 28.060 0.50 70.47 79 ASP C CA 1
ATOM 4874 C CA B ASP C 1 81 ? 97.263 39.472 28.105 0.50 71.16 79 ASP C CA 1
ATOM 4875 C C A ASP C 1 81 ? 96.819 38.787 26.796 0.50 67.70 79 ASP C C 1
ATOM 4876 C C B ASP C 1 81 ? 96.793 38.796 26.828 0.50 67.68 79 ASP C C 1
ATOM 4877 O O A ASP C 1 81 ? 96.786 39.357 25.710 0.50 67.73 79 ASP C O 1
ATOM 4878 O O B ASP C 1 81 ? 96.701 39.415 25.771 0.50 67.64 79 ASP C O 1
ATOM 4887 N N . GLU C 1 82 ? 96.477 37.513 26.956 1.00 63.14 80 GLU C N 1
ATOM 4888 C CA . GLU C 1 82 ? 96.177 36.655 25.829 1.00 61.62 80 GLU C CA 1
ATOM 4889 C C . GLU C 1 82 ? 94.817 36.856 25.162 1.00 53.53 80 GLU C C 1
ATOM 4890 O O . GLU C 1 82 ? 94.643 36.484 24.005 1.00 52.05 80 GLU C O 1
ATOM 4896 N N . ILE C 1 83 ? 93.848 37.412 25.876 1.00 46.71 81 ILE C N 1
ATOM 4897 C CA . ILE C 1 83 ? 92.536 37.609 25.278 1.00 46.35 81 ILE C CA 1
ATOM 4898 C C . ILE C 1 83 ? 92.327 39.057 24.890 1.00 42.64 81 ILE C C 1
ATOM 4899 O O . ILE C 1 83 ? 92.281 39.397 23.709 1.00 40.79 81 ILE C O 1
ATOM 4904 N N . ILE C 1 84 ? 92.198 39.911 25.899 1.00 42.54 82 ILE C N 1
ATOM 4905 C CA . ILE C 1 84 ? 91.874 41.311 25.658 1.00 45.14 82 ILE C CA 1
ATOM 4906 C C . ILE C 1 84 ? 92.868 41.969 24.717 1.00 43.12 82 ILE C C 1
ATOM 4907 O O . ILE C 1 84 ? 92.478 42.616 23.751 1.00 44.86 82 ILE C O 1
ATOM 4912 N N . GLY C 1 85 ? 94.152 41.777 24.982 1.00 44.24 83 GLY C N 1
ATOM 4913 C CA . GLY C 1 85 ? 95.178 42.385 24.152 1.00 45.63 83 GLY C CA 1
ATOM 4914 C C . GLY C 1 85 ? 95.011 41.987 22.703 1.00 47.50 83 GLY C C 1
ATOM 4915 O O . GLY C 1 85 ? 95.034 42.830 21.799 1.00 49.54 83 GLY C O 1
ATOM 4916 N N . ALA C 1 86 ? 94.829 40.690 22.479 1.00 45.82 84 ALA C N 1
ATOM 4917 C CA . ALA C 1 86 ? 94.637 40.181 21.130 1.00 42.01 84 ALA C CA 1
ATOM 4918 C C . ALA C 1 86 ? 93.369 40.732 20.482 1.00 42.30 84 ALA C C 1
ATOM 4919 O O . ALA C 1 86 ? 93.377 41.064 19.305 1.00 40.07 84 ALA C O 1
ATOM 4921 N N . THR C 1 87 ? 92.280 40.849 21.239 1.00 39.46 85 THR C N 1
ATOM 4922 C CA . THR C 1 87 ? 91.025 41.255 20.603 1.00 38.45 85 THR C CA 1
ATOM 4923 C C . THR C 1 87 ? 91.098 42.685 20.082 1.00 39.80 85 THR C C 1
ATOM 4924 O O . THR C 1 87 ? 90.399 43.037 19.136 1.00 42.25 85 THR C O 1
ATOM 4928 N N . LEU C 1 88 ? 91.948 43.500 20.700 1.00 39.33 86 LEU C N 1
ATOM 4929 C CA . LEU C 1 88 ? 92.086 44.905 20.303 1.00 41.82 86 LEU C CA 1
ATOM 4930 C C . LEU C 1 88 ? 92.629 45.108 18.881 1.00 48.13 86 LEU C C 1
ATOM 4931 O O . LEU C 1 88 ? 92.462 46.171 18.302 1.00 53.38 86 LEU C O 1
ATOM 4936 N N . SER C 1 89 ? 93.242 44.085 18.302 1.00 47.46 87 SER C N 1
ATOM 4937 C CA . SER C 1 89 ? 93.673 44.198 16.919 1.00 52.33 87 SER C CA 1
ATOM 4938 C C . SER C 1 89 ? 92.895 43.293 15.948 1.00 49.48 87 SER C C 1
ATOM 4939 O O . SER C 1 89 ? 93.318 43.092 14.808 1.00 52.16 87 SER C O 1
ATOM 4950 N N . ASP C 1 91 ? 89.713 42.099 13.478 1.00 34.06 89 ASP C N 1
ATOM 4951 C CA . ASP C 1 91 ? 88.733 42.679 12.577 1.00 39.43 89 ASP C CA 1
ATOM 4952 C C . ASP C 1 91 ? 87.302 42.393 13.047 1.00 40.68 89 ASP C C 1
ATOM 4953 O O . ASP C 1 91 ? 87.098 41.612 13.981 1.00 37.59 89 ASP C O 1
ATOM 4958 N N . THR C 1 92 ? 86.330 43.011 12.371 1.00 38.29 90 THR C N 1
ATOM 4959 C CA . THR C 1 92 ? 84.927 42.967 12.772 1.00 40.04 90 THR C CA 1
ATOM 4960 C C . THR C 1 92 ? 84.370 41.533 12.811 1.00 36.26 90 THR C C 1
ATOM 4961 O O . THR C 1 92 ? 83.666 41.169 13.741 1.00 34.56 90 THR C O 1
ATOM 4965 N N . ALA C 1 93 ? 84.696 40.727 11.807 1.00 32.15 91 ALA C N 1
ATOM 4966 C CA . ALA C 1 93 ? 84.167 39.364 11.748 1.00 35.05 91 ALA C CA 1
ATOM 4967 C C . ALA C 1 93 ? 84.780 38.499 12.858 1.00 36.94 91 ALA C C 1
ATOM 4968 O O . ALA C 1 93 ? 84.113 37.642 13.451 1.00 37.18 91 ALA C O 1
ATOM 4970 N N . ARG C 1 94 ? 86.042 38.749 13.170 1.00 35.97 92 ARG C N 1
ATOM 4971 C CA . ARG C 1 94 ? 86.675 37.990 14.228 1.00 36.74 92 ARG C CA 1
ATOM 4972 C C . ARG C 1 94 ? 86.189 38.350 15.616 1.00 37.66 92 ARG C C 1
ATOM 4973 O O . ARG C 1 94 ? 86.123 37.482 16.501 1.00 34.93 92 ARG C O 1
ATOM 4981 N N . LEU C 1 95 ? 85.867 39.619 15.830 1.00 31.13 93 LEU C N 1
ATOM 4982 C CA . LEU C 1 95 ? 85.308 40.001 17.120 1.00 32.38 93 LEU C CA 1
ATOM 4983 C C . LEU C 1 95 ? 83.995 39.255 17.332 1.00 34.49 93 LEU C C 1
ATOM 4984 O O . LEU C 1 95 ? 83.695 38.793 18.444 1.00 33.35 93 LEU C O 1
ATOM 4989 N N . LEU C 1 96 ? 83.209 39.149 16.259 1.00 31.28 94 LEU C N 1
ATOM 4990 C CA . LEU C 1 96 ? 81.916 38.487 16.349 1.00 33.63 94 LEU C CA 1
ATOM 4991 C C . LEU C 1 96 ? 82.111 36.989 16.549 1.00 33.03 94 LEU C C 1
ATOM 4992 O O . LEU C 1 96 ? 81.446 36.383 17.392 1.00 27.97 94 LEU C O 1
ATOM 4997 N N . ASP C 1 97 ? 83.034 36.411 15.781 1.00 32.30 95 ASP C N 1
ATOM 4998 C CA . ASP C 1 97 ? 83.408 35.003 15.933 1.00 32.81 95 ASP C CA 1
ATOM 4999 C C . ASP C 1 97 ? 83.809 34.663 17.370 1.00 31.85 95 ASP C C 1
ATOM 5000 O O . ASP C 1 97 ? 83.415 33.629 17.917 1.00 25.60 95 ASP C O 1
ATOM 5005 N N . PHE C 1 98 ? 84.628 35.514 17.977 1.00 31.04 96 PHE C N 1
ATOM 5006 C CA . PHE C 1 98 ? 85.106 35.207 19.311 1.00 31.02 96 PHE C CA 1
ATOM 5007 C C . PHE C 1 98 ? 83.944 35.151 20.322 1.00 33.64 96 PHE C C 1
ATOM 5008 O O . PHE C 1 98 ? 83.813 34.186 21.091 1.00 32.54 96 PHE C O 1
ATOM 5016 N N . ASN C 1 99 ? 83.124 36.202 20.324 1.00 28.59 97 ASN C N 1
ATOM 5017 C CA . ASN C 1 99 ? 82.017 36.314 21.252 1.00 28.45 97 ASN C CA 1
ATOM 5018 C C . ASN C 1 99 ? 80.888 35.327 20.952 1.00 32.85 97 ASN C C 1
ATOM 5019 O O . ASN C 1 99 ? 80.110 34.950 21.842 1.00 33.35 97 ASN C O 1
ATOM 5024 N N . ARG C 1 100 ? 80.810 34.884 19.709 1.00 28.06 98 ARG C N 1
ATOM 5025 C CA . ARG C 1 100 ? 79.874 33.820 19.409 1.00 31.31 98 ARG C CA 1
ATOM 5026 C C . ARG C 1 100 ? 80.347 32.514 20.031 1.00 29.66 98 ARG C C 1
ATOM 5027 O O . ARG C 1 100 ? 79.547 31.752 20.580 1.00 29.26 98 ARG C O 1
ATOM 5043 N N . THR C 1 102 ? 82.295 31.913 22.716 1.00 25.41 100 THR C N 1
ATOM 5044 C CA . THR C 1 102 ? 82.134 31.853 24.165 1.00 26.45 100 THR C CA 1
ATOM 5045 C C . THR C 1 102 ? 80.675 31.564 24.555 1.00 26.90 100 THR C C 1
ATOM 5046 O O . THR C 1 102 ? 80.416 30.689 25.375 1.00 27.89 100 THR C O 1
ATOM 5050 N N . GLY C 1 103 ? 79.725 32.287 23.969 1.00 25.82 101 GLY C N 1
ATOM 5051 C CA . GLY C 1 103 ? 78.315 32.016 24.208 1.00 27.25 101 GLY C CA 1
ATOM 5052 C C . GLY C 1 103 ? 77.863 30.622 23.777 1.00 29.03 101 GLY C C 1
ATOM 5053 O O . GLY C 1 103 ? 77.010 29.992 24.421 1.00 28.33 101 GLY C O 1
ATOM 5054 N N A GLN C 1 104 ? 78.424 30.151 22.666 0.50 27.13 102 GLN C N 1
ATOM 5055 N N B GLN C 1 104 ? 78.430 30.108 22.699 0.50 27.16 102 GLN C N 1
ATOM 5056 C CA A GLN C 1 104 ? 78.214 28.778 22.217 0.50 25.93 102 GLN C CA 1
ATOM 5057 C CA B GLN C 1 104 ? 78.051 28.761 22.309 0.50 25.64 102 GLN C CA 1
ATOM 5058 C C A GLN C 1 104 ? 78.613 27.789 23.303 0.50 24.36 102 GLN C C 1
ATOM 5059 C C B GLN C 1 104 ? 78.719 27.679 23.179 0.50 24.13 102 GLN C C 1
ATOM 5060 O O A GLN C 1 104 ? 77.906 26.807 23.557 0.50 24.83 102 GLN C O 1
ATOM 5061 O O B GLN C 1 104 ? 78.274 26.530 23.190 0.50 24.45 102 GLN C O 1
ATOM 5072 N N . VAL C 1 105 ? 79.745 28.045 23.947 1.00 22.01 103 VAL C N 1
ATOM 5073 C CA . VAL C 1 105 ? 80.244 27.129 24.973 1.00 23.90 103 VAL C CA 1
ATOM 5074 C C . VAL C 1 105 ? 79.212 27.007 26.105 1.00 26.74 103 VAL C C 1
ATOM 5075 O O . VAL C 1 105 ? 78.922 25.908 26.578 1.00 25.21 103 VAL C O 1
ATOM 5079 N N . VAL C 1 106 ? 78.677 28.147 26.543 1.00 25.37 104 VAL C N 1
ATOM 5080 C CA . VAL C 1 106 ? 77.651 28.173 27.590 1.00 24.10 104 VAL C CA 1
ATOM 5081 C C . VAL C 1 106 ? 76.399 27.445 27.106 1.00 26.99 104 VAL C C 1
ATOM 5082 O O . VAL C 1 106 ? 75.830 26.632 27.816 1.00 25.97 104 VAL C O 1
ATOM 5086 N N . ARG C 1 107 ? 75.962 27.730 25.886 1.00 25.64 105 ARG C N 1
ATOM 5087 C CA . ARG C 1 107 ? 74.849 26.985 25.330 1.00 28.90 105 ARG C CA 1
ATOM 5088 C C . ARG C 1 107 ? 75.151 25.477 25.339 1.00 26.13 105 ARG C C 1
ATOM 5089 O O . ARG C 1 107 ? 74.283 24.668 25.677 1.00 23.17 105 ARG C O 1
ATOM 5097 N N . ALA C 1 108 ? 76.369 25.087 24.958 1.00 24.98 106 ALA C N 1
ATOM 5098 C CA . ALA C 1 108 ? 76.670 23.656 24.888 1.00 23.20 106 ALA C CA 1
ATOM 5099 C C . ALA C 1 108 ? 76.592 23.016 26.293 1.00 23.88 106 ALA C C 1
ATOM 5100 O O . ALA C 1 108 ? 76.156 21.876 26.439 1.00 24.21 106 ALA C O 1
ATOM 5102 N N . VAL C 1 109 ? 76.965 23.758 27.333 1.00 20.68 107 VAL C N 1
ATOM 5103 C CA . VAL C 1 109 ? 76.808 23.242 28.712 1.00 19.22 107 VAL C CA 1
ATOM 5104 C C . VAL C 1 109 ? 75.320 23.044 29.058 1.00 24.43 107 VAL C C 1
ATOM 5105 O O . VAL C 1 109 ? 74.947 22.048 29.662 1.00 24.19 107 VAL C O 1
ATOM 5109 N N . ARG C 1 110 ? 74.472 23.981 28.639 1.00 20.86 108 ARG C N 1
ATOM 5110 C CA . ARG C 1 110 ? 73.046 23.887 28.931 1.00 22.58 108 ARG C CA 1
ATOM 5111 C C . ARG C 1 110 ? 72.391 22.741 28.167 1.00 22.75 108 ARG C C 1
ATOM 5112 O O . ARG C 1 110 ? 71.372 22.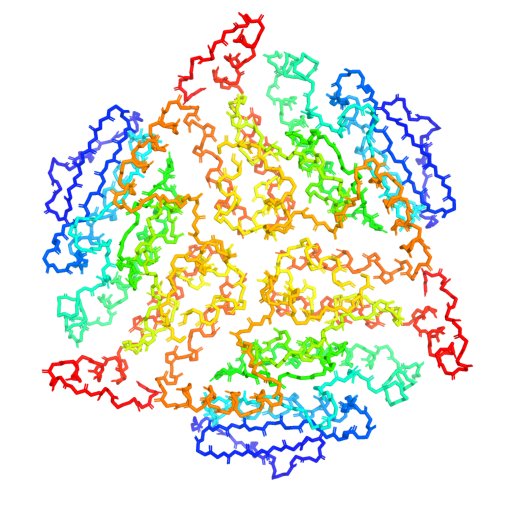212 28.607 1.00 24.77 108 ARG C O 1
ATOM 5120 N N . GLU C 1 111 ? 72.976 22.370 27.027 1.00 23.29 109 GLU C N 1
ATOM 5121 C CA . GLU C 1 111 ? 72.362 21.380 26.129 1.00 24.69 109 GLU C CA 1
ATOM 5122 C C . GLU C 1 111 ? 73.011 19.980 26.138 1.00 25.36 109 GLU C C 1
ATOM 5123 O O . GLU C 1 111 ? 72.488 19.067 25.516 1.00 24.42 109 GLU C O 1
ATOM 5129 N N A CYS C 1 112 ? 74.170 19.799 26.758 0.50 24.34 110 CYS C N 1
ATOM 5130 N N B CYS C 1 112 ? 74.114 19.824 26.875 0.50 23.99 110 CYS C N 1
ATOM 5131 C CA A CYS C 1 112 ? 74.790 18.476 26.656 0.50 25.56 110 CYS C CA 1
ATOM 5132 C CA B CYS C 1 112 ? 74.738 18.511 27.068 0.50 25.64 110 CYS C CA 1
ATOM 5133 C C A CYS C 1 112 ? 73.962 17.470 27.450 0.50 24.21 110 CYS C C 1
ATOM 5134 C C B CYS C 1 112 ? 73.675 17.490 27.437 0.50 23.53 110 CYS C C 1
ATOM 5135 O O A CYS C 1 112 ? 73.517 17.770 28.563 0.50 20.69 110 CYS C O 1
ATOM 5136 O O B CYS C 1 112 ? 72.796 17.790 28.236 0.50 21.26 110 CYS C O 1
ATOM 5141 N N . PRO C 1 113 ? 73.759 16.271 26.877 1.00 25.44 111 PRO C N 1
ATOM 5142 C CA . PRO C 1 113 ? 72.847 15.222 27.354 1.00 23.67 111 PRO C CA 1
ATOM 5143 C C . PRO C 1 113 ? 73.408 14.451 28.542 1.00 30.03 111 PRO C C 1
ATOM 5144 O O . PRO C 1 113 ? 73.440 13.213 28.493 1.00 30.44 111 PRO C O 1
ATOM 5148 N N . PHE C 1 114 ? 73.847 15.182 29.572 1.00 25.82 112 PHE C N 1
ATOM 5149 C CA . PHE C 1 114 ? 74.360 14.640 30.835 1.00 25.21 112 PHE C CA 1
ATOM 5150 C C . PHE C 1 114 ? 74.531 15.843 31.773 1.00 28.24 112 PHE C C 1
ATOM 5151 O O . PHE C 1 114 ? 74.736 16.971 31.313 1.00 24.12 112 PHE C O 1
ATOM 5159 N N . PRO C 1 115 ? 74.385 15.624 33.094 1.00 26.18 113 PRO C N 1
ATOM 5160 C CA . PRO C 1 115 ? 74.554 16.735 34.038 1.00 21.95 113 PRO C CA 1
ATOM 5161 C C . PRO C 1 115 ? 76.006 17.184 34.157 1.00 22.98 113 PRO C C 1
ATOM 5162 O O . PRO C 1 115 ? 76.908 16.338 34.145 1.00 25.82 113 PRO C O 1
ATOM 5166 N N . VAL C 1 116 ? 76.199 18.491 34.313 1.00 20.23 114 VAL C N 1
ATOM 5167 C CA . VAL C 1 116 ? 77.507 19.129 34.502 1.00 22.68 114 VAL C CA 1
ATOM 5168 C C . VAL C 1 116 ? 77.567 19.764 35.894 1.00 24.56 114 VAL C C 1
ATOM 5169 O O . VAL C 1 116 ? 76.638 20.496 36.313 1.00 23.82 114 VAL C O 1
ATOM 5173 N N . ILE C 1 117 ? 78.650 19.459 36.613 1.00 19.94 115 ILE C N 1
ATOM 5174 C CA . ILE C 1 117 ? 78.868 19.915 37.986 1.00 22.49 115 ILE C CA 1
ATOM 5175 C C . ILE C 1 117 ? 80.105 20.775 38.037 1.00 23.29 115 ILE C C 1
ATOM 5176 O O . ILE C 1 117 ? 81.167 20.340 37.594 1.00 31.40 115 ILE C O 1
ATOM 5181 N N . ALA C 1 118 ? 79.980 21.994 38.562 1.00 21.32 116 ALA C N 1
ATOM 5182 C CA . ALA C 1 118 ? 81.145 22.842 38.775 1.00 24.74 116 ALA C CA 1
ATOM 5183 C C . ALA C 1 118 ? 81.665 22.666 40.215 1.00 30.77 116 ALA C C 1
ATOM 5184 O O . ALA C 1 118 ? 80.931 22.916 41.186 1.00 29.11 116 ALA C O 1
ATOM 5186 N N . ALA C 1 119 ? 82.919 22.228 40.354 1.00 29.25 117 ALA C N 1
ATOM 5187 C CA . ALA C 1 119 ? 83.540 22.159 41.685 1.00 30.65 117 ALA C CA 1
ATOM 5188 C C . ALA C 1 119 ? 84.241 23.479 42.038 1.00 32.10 117 ALA C C 1
ATOM 5189 O O . ALA C 1 119 ? 85.354 23.770 41.581 1.00 34.75 117 ALA C O 1
ATOM 5191 N N . LEU C 1 120 ? 83.574 24.276 42.857 1.00 25.04 118 LEU C N 1
ATOM 5192 C CA . LEU C 1 120 ? 83.994 25.642 43.069 1.00 28.56 118 LEU C CA 1
ATOM 5193 C C . LEU C 1 120 ? 84.759 25.824 44.382 1.00 32.41 118 LEU C C 1
ATOM 5194 O O . LEU C 1 120 ? 84.408 25.246 45.408 1.00 28.08 118 LEU C O 1
ATOM 5199 N N . HIS C 1 121 ? 85.789 26.660 44.321 1.00 34.12 119 HIS C N 1
ATOM 5200 C CA . HIS C 1 121 ? 86.529 27.122 45.496 1.00 33.44 119 HIS C CA 1
ATOM 5201 C C . HIS C 1 121 ? 87.232 28.389 45.011 1.00 35.46 119 HIS C C 1
ATOM 5202 O O . HIS C 1 121 ? 87.440 28.556 43.811 1.00 35.64 119 HIS C O 1
ATOM 5209 N N . GLY C 1 122 ? 87.573 29.291 45.922 1.00 33.92 120 GLY C N 1
ATOM 5210 C CA . GLY C 1 122 ? 88.231 30.512 45.532 1.00 26.49 120 GLY C CA 1
ATOM 5211 C C . GLY C 1 122 ? 87.404 31.307 44.528 1.00 30.06 120 GLY C C 1
ATOM 5212 O O . GLY C 1 122 ? 86.181 31.308 44.542 1.00 33.38 120 GLY C O 1
ATOM 5213 N N . VAL C 1 123 ? 88.086 31.995 43.644 1.00 26.05 121 VAL C N 1
ATOM 5214 C CA . VAL C 1 123 ? 87.413 32.904 42.757 1.00 26.54 121 VAL C CA 1
ATOM 5215 C C . VAL C 1 123 ? 86.889 32.287 41.450 1.00 29.35 121 VAL C C 1
ATOM 5216 O O . VAL C 1 123 ? 87.606 31.569 40.758 1.00 32.11 121 VAL C O 1
ATOM 5220 N N . ALA C 1 124 ? 85.635 32.593 41.139 1.00 24.23 122 ALA C N 1
ATOM 5221 C CA . ALA C 1 124 ? 85.067 32.329 39.828 1.00 29.16 122 ALA C CA 1
ATOM 5222 C C . ALA C 1 124 ? 84.652 33.683 39.293 1.00 29.27 122 ALA C C 1
ATOM 5223 O O . ALA C 1 124 ? 83.689 34.286 39.769 1.00 28.48 122 ALA C O 1
ATOM 5225 N N . ALA C 1 125 ? 85.411 34.193 38.334 1.00 30.52 123 ALA C N 1
ATOM 5226 C CA . ALA C 1 125 ? 85.216 35.561 37.874 1.00 30.70 123 ALA C CA 1
ATOM 5227 C C . ALA C 1 125 ? 85.073 35.638 36.359 1.00 30.75 123 ALA C C 1
ATOM 5228 O O . ALA C 1 125 ? 85.673 34.863 35.632 1.00 33.32 123 ALA C O 1
ATOM 5230 N N . GLY C 1 126 ? 84.282 36.587 35.890 1.00 30.27 124 GLY C N 1
ATOM 5231 C CA . GLY C 1 126 ? 84.130 36.798 34.466 1.00 30.80 124 GLY C CA 1
ATOM 5232 C C . GLY C 1 126 ? 83.623 35.522 33.820 1.00 30.19 124 GLY C C 1
ATOM 5233 O O . GLY C 1 126 ? 82.659 34.928 34.300 1.00 26.83 124 GLY C O 1
ATOM 5234 N N . ALA C 1 127 ? 84.291 35.084 32.756 1.00 28.02 125 ALA C N 1
ATOM 5235 C CA . ALA C 1 127 ? 83.913 33.826 32.085 1.00 33.00 125 ALA C CA 1
ATOM 5236 C C . ALA C 1 127 ? 83.821 32.642 33.058 1.00 31.50 125 ALA C C 1
ATOM 5237 O O . ALA C 1 127 ? 82.979 31.766 32.901 1.00 30.84 125 ALA C O 1
ATOM 5239 N N . GLY C 1 128 ? 84.696 32.612 34.057 1.00 31.35 126 GLY C N 1
ATOM 5240 C CA . GLY C 1 128 ? 84.679 31.544 35.041 1.00 27.99 126 GLY C CA 1
ATOM 5241 C C . GLY C 1 128 ? 83.399 31.555 35.869 1.00 28.74 126 GLY C C 1
ATOM 5242 O O . GLY C 1 128 ? 82.865 30.501 36.225 1.00 28.37 126 GLY C O 1
ATOM 5243 N N . ALA C 1 129 ? 82.889 32.752 36.160 1.00 29.03 127 ALA C N 1
ATOM 5244 C CA . ALA C 1 129 ? 81.601 32.883 36.834 1.00 28.43 127 ALA C CA 1
ATOM 5245 C C . ALA C 1 129 ? 80.450 32.388 35.944 1.00 27.48 127 ALA C C 1
ATOM 5246 O O . ALA C 1 129 ? 79.490 31.790 36.430 1.00 24.64 127 ALA C O 1
ATOM 5248 N N . VAL C 1 130 ? 80.532 32.646 34.642 1.00 26.65 128 VAL C N 1
ATOM 5249 C CA . VAL C 1 130 ? 79.428 32.246 33.753 1.00 25.69 128 VAL C CA 1
ATOM 5250 C C . VAL C 1 130 ? 79.449 30.739 33.484 1.00 26.55 128 VAL C C 1
ATOM 5251 O O . VAL C 1 130 ? 78.405 30.079 33.500 1.00 27.44 128 VAL C O 1
ATOM 5255 N N . LEU C 1 131 ? 80.639 30.183 33.283 1.00 27.35 129 LEU C N 1
ATOM 5256 C CA . LEU C 1 131 ? 80.770 28.737 33.200 1.00 29.26 129 LEU C CA 1
ATOM 5257 C C . LEU C 1 131 ? 80.152 28.076 34.435 1.00 28.50 129 LEU C C 1
ATOM 5258 O O . LEU C 1 131 ? 79.403 27.089 34.326 1.00 29.98 129 LEU C O 1
ATOM 5263 N N . ALA C 1 132 ? 80.440 28.617 35.613 1.00 25.83 130 ALA C N 1
ATOM 5264 C CA . ALA C 1 132 ? 79.886 28.016 36.827 1.00 25.68 130 ALA C CA 1
ATOM 5265 C C . ALA C 1 132 ? 78.368 28.133 36.858 1.00 24.80 130 ALA C C 1
ATOM 5266 O O . ALA C 1 132 ? 77.666 27.202 37.259 1.00 24.71 130 ALA C O 1
ATOM 5268 N N . LEU C 1 133 ? 77.865 29.282 36.429 1.00 24.88 131 LEU C N 1
ATOM 5269 C CA . LEU C 1 133 ? 76.431 29.545 36.404 1.00 25.40 131 LEU C CA 1
ATOM 5270 C C . LEU C 1 133 ? 75.699 28.610 35.425 1.00 24.36 131 LEU C C 1
ATOM 5271 O O . LEU C 1 133 ? 74.536 28.251 35.641 1.00 23.91 131 LEU C O 1
ATOM 5276 N N . ALA C 1 134 ? 76.375 28.205 34.354 1.00 21.08 132 ALA C N 1
ATOM 5277 C CA . ALA C 1 134 ? 75.726 27.365 33.347 1.00 22.61 132 ALA C CA 1
ATOM 5278 C C . ALA C 1 134 ? 75.629 25.914 33.789 1.00 25.96 132 ALA C C 1
ATOM 5279 O O . ALA C 1 134 ? 74.797 25.146 33.284 1.00 24.42 132 ALA C O 1
ATOM 5281 N N . ALA C 1 135 ? 76.487 25.522 34.723 1.00 21.95 133 ALA C N 1
ATOM 5282 C CA . ALA C 1 135 ? 76.491 24.129 35.149 1.00 24.19 133 ALA C CA 1
ATOM 5283 C C . ALA C 1 135 ? 75.131 23.763 35.743 1.00 25.51 133 ALA C C 1
ATOM 5284 O O . ALA C 1 135 ? 74.413 24.627 36.235 1.00 22.39 133 ALA C O 1
ATOM 5286 N N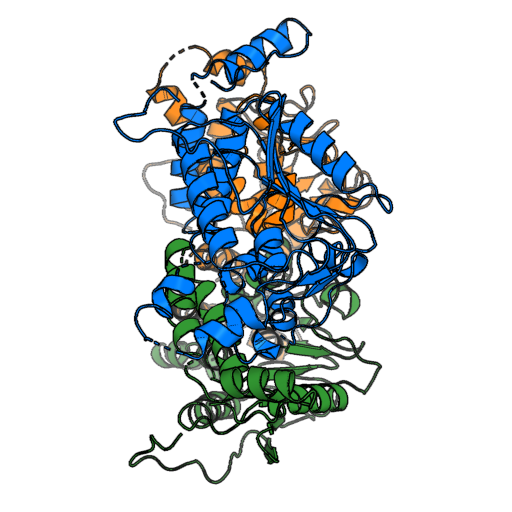 . ASP C 1 136 ? 74.785 22.479 35.749 1.00 24.78 134 ASP C N 1
ATOM 5287 C CA . ASP C 1 136 ? 73.550 22.064 36.413 1.00 19.99 134 ASP C CA 1
ATOM 5288 C C . ASP C 1 136 ? 73.641 22.141 37.944 1.00 24.52 134 ASP C C 1
ATOM 5289 O O . ASP C 1 136 ? 72.637 22.459 38.616 1.00 22.35 134 ASP C O 1
ATOM 5294 N N . PHE C 1 137 ? 74.823 21.824 38.490 1.00 22.55 135 PHE C N 1
ATOM 5295 C CA . PHE C 1 137 ? 75.065 21.893 39.932 1.00 20.03 135 PHE C CA 1
ATOM 5296 C C . PHE C 1 137 ? 76.351 22.686 40.220 1.00 25.45 135 PHE C C 1
ATOM 5297 O O . PHE C 1 137 ? 77.336 22.567 39.490 1.00 25.46 135 PHE C O 1
ATOM 5305 N N . ARG C 1 138 ? 76.345 23.467 41.302 1.00 25.34 136 ARG C N 1
ATOM 5306 C CA . ARG C 1 138 ? 77.526 24.192 41.774 1.00 25.18 136 ARG C CA 1
ATOM 5307 C C . ARG C 1 138 ? 77.841 23.661 43.180 1.00 28.16 136 ARG C C 1
ATOM 5308 O O . ARG C 1 138 ? 77.099 23.911 44.153 1.00 26.79 136 ARG C O 1
ATOM 5316 N N . VAL C 1 139 ? 78.900 22.871 43.274 1.00 26.73 137 VAL C N 1
ATOM 5317 C CA . VAL C 1 139 ? 79.319 22.280 44.549 1.00 28.52 137 VAL C CA 1
ATOM 5318 C C . VAL C 1 139 ? 80.489 23.124 45.052 1.00 31.65 137 VAL C C 1
ATOM 5319 O O . VAL C 1 139 ? 81.555 23.154 44.433 1.00 33.46 137 VAL C O 1
ATOM 5323 N N . ALA C 1 140 ? 80.281 23.821 46.166 1.00 27.16 138 ALA C N 1
ATOM 5324 C CA . ALA C 1 140 ? 81.166 24.929 46.522 1.00 30.37 138 ALA C CA 1
ATOM 5325 C C . ALA C 1 140 ? 81.630 24.837 47.970 1.00 30.69 138 ALA C C 1
ATOM 5326 O O . ALA C 1 140 ? 80.834 24.543 48.850 1.00 29.91 138 ALA C O 1
ATOM 5328 N N . ASP C 1 141 ? 82.906 25.118 48.206 1.00 33.37 139 ASP C N 1
ATOM 5329 C CA . ASP C 1 141 ? 83.386 25.235 49.584 1.00 34.61 139 ASP C CA 1
ATOM 5330 C C . ASP C 1 141 ? 83.299 26.705 50.036 1.00 33.62 139 ASP C C 1
ATOM 5331 O O . ASP C 1 141 ? 83.001 27.583 49.229 1.00 33.41 139 ASP C O 1
ATOM 5336 N N . PRO C 1 142 ? 83.532 26.983 51.333 1.00 35.06 140 PRO C N 1
ATOM 5337 C CA . PRO C 1 142 ? 83.247 28.330 51.864 1.00 31.97 140 PRO C CA 1
ATOM 5338 C C . PRO C 1 142 ? 84.089 29.468 51.293 1.00 32.50 140 PRO C C 1
ATOM 5339 O O . PRO C 1 142 ? 83.723 30.642 51.485 1.00 31.62 140 PRO C O 1
ATOM 5343 N N . SER C 1 143 ? 85.183 29.154 50.598 1.00 33.94 141 SER C N 1
ATOM 5344 C CA . SER C 1 143 ? 86.023 30.197 49.999 1.00 33.98 141 SER C CA 1
ATOM 5345 C C . SER C 1 143 ? 85.499 30.690 48.637 1.00 35.59 141 SER C C 1
ATOM 5346 O O . SER C 1 143 ? 86.041 31.619 48.039 1.00 34.54 141 SER C O 1
ATOM 5349 N N . THR C 1 144 ? 84.446 30.060 48.144 1.00 33.48 142 THR C N 1
ATOM 5350 C CA . THR C 1 144 ? 83.946 30.364 46.804 1.00 27.54 142 THR C CA 1
ATOM 5351 C C . THR C 1 144 ? 83.492 31.812 46.708 1.00 30.37 142 THR C C 1
ATOM 5352 O O . THR C 1 144 ? 82.751 32.278 47.558 1.00 32.61 142 THR C O 1
ATOM 5356 N N A ARG C 1 145 ? 83.970 32.515 45.688 0.50 30.27 143 ARG C N 1
ATOM 5357 N N B ARG C 1 145 ? 83.906 32.511 45.651 0.50 30.08 143 ARG C N 1
ATOM 5358 C CA A ARG C 1 145 ? 83.508 33.864 45.385 0.50 32.66 143 ARG C CA 1
ATOM 5359 C CA B ARG C 1 145 ? 83.532 33.916 45.432 0.50 32.66 143 ARG C CA 1
ATOM 5360 C C A ARG C 1 145 ? 83.093 33.878 43.923 0.50 31.92 143 ARG C C 1
ATOM 5361 C C B ARG C 1 145 ? 83.236 34.180 43.946 0.50 31.99 143 ARG C C 1
ATOM 5362 O O A ARG C 1 145 ? 83.757 33.263 43.091 0.50 32.43 143 ARG C O 1
ATOM 5363 O O B ARG C 1 145 ? 84.136 34.048 43.119 0.50 31.66 143 ARG C O 1
ATOM 5378 N N . PHE C 1 146 ? 82.005 34.580 43.619 1.00 28.84 144 PHE C N 1
ATOM 5379 C CA . PHE C 1 146 ? 81.633 34.898 42.238 1.00 27.22 144 PHE C CA 1
ATOM 5380 C C . PHE C 1 146 ? 81.817 36.387 42.006 1.00 34.23 144 PHE C C 1
ATOM 5381 O O . PHE C 1 146 ? 81.419 37.185 42.845 1.00 35.75 144 PHE C O 1
ATOM 5389 N N . ALA C 1 147 ? 82.380 36.770 40.862 1.00 32.34 145 ALA C N 1
ATOM 5390 C CA . ALA C 1 147 ? 82.314 38.150 40.406 1.00 28.57 145 ALA C CA 1
ATOM 5391 C C . ALA C 1 147 ? 81.905 38.195 38.934 1.00 29.90 145 ALA C C 1
ATOM 5392 O O . ALA C 1 147 ? 82.627 37.725 38.070 1.00 32.27 145 ALA C O 1
ATOM 5394 N N . PHE C 1 148 ? 80.753 38.786 38.657 1.00 28.71 146 PHE C N 1
ATOM 5395 C CA . PHE C 1 148 ? 80.295 38.936 37.280 1.00 30.69 146 PHE C CA 1
ATOM 5396 C C . PHE C 1 148 ? 80.736 40.305 36.800 1.00 36.94 146 PHE C C 1
ATOM 5397 O O . PHE C 1 148 ? 79.943 41.236 36.760 1.00 37.92 146 PHE C O 1
ATOM 5405 N N . LEU C 1 149 ? 82.007 40.427 36.438 1.00 36.52 147 LEU C N 1
ATOM 5406 C CA . LEU C 1 149 ? 82.644 41.739 36.439 1.00 38.63 147 LEU C CA 1
ATOM 5407 C C . LEU C 1 149 ? 82.969 42.310 35.075 1.00 36.29 147 LEU C C 1
ATOM 5408 O O . LEU C 1 149 ? 83.869 43.135 34.946 1.00 40.05 147 LEU C O 1
ATOM 5413 N N . PHE C 1 150 ? 82.225 41.898 34.051 1.00 30.86 148 PHE C N 1
ATOM 5414 C CA . PHE C 1 150 ? 82.445 42.404 32.705 1.00 30.14 148 PHE C CA 1
ATOM 5415 C C . PHE C 1 150 ? 82.453 43.938 32.617 1.00 32.60 148 PHE C C 1
ATOM 5416 O O . PHE C 1 150 ? 83.233 44.503 31.853 1.00 34.23 148 PHE C O 1
ATOM 5424 N N . THR C 1 151 ? 81.581 44.605 33.370 1.00 31.06 149 THR C N 1
ATOM 5425 C CA . THR C 1 151 ? 81.479 46.064 33.257 1.00 37.04 149 THR C CA 1
ATOM 5426 C C . THR C 1 151 ? 82.771 46.740 33.749 1.00 35.40 149 THR C C 1
ATOM 5427 O O . THR C 1 151 ? 83.072 47.868 33.380 1.00 41.77 149 THR C O 1
ATOM 5431 N N . ARG C 1 152 ? 83.539 46.022 34.551 1.00 30.89 150 ARG C N 1
ATOM 5432 C CA . ARG C 1 152 ? 84.808 46.539 35.045 1.00 34.28 150 ARG C CA 1
ATOM 5433 C C . ARG C 1 152 ? 85.832 46.631 33.937 1.00 39.19 150 ARG C C 1
ATOM 5434 O O . ARG C 1 152 ? 86.833 47.329 34.092 1.00 40.16 150 ARG C O 1
ATOM 5442 N N . VAL C 1 153 ? 85.596 45.931 32.822 1.00 33.87 151 VAL C N 1
ATOM 5443 C CA . VAL C 1 153 ? 86.517 46.018 31.693 1.00 36.69 151 VAL C CA 1
ATOM 5444 C C . VAL C 1 153 ? 85.894 46.787 30.529 1.00 37.84 151 VAL C C 1
ATOM 5445 O O . VAL C 1 153 ? 86.447 46.847 29.415 1.00 36.04 151 VAL C O 1
ATOM 5449 N N . GLY C 1 154 ? 84.748 47.402 30.806 1.00 34.79 152 GLY C N 1
ATOM 5450 C CA . GLY C 1 154 ? 84.095 48.247 29.832 1.00 34.00 152 GLY C CA 1
ATOM 5451 C C . GLY C 1 154 ? 83.253 47.447 28.869 1.00 34.96 152 GLY C C 1
ATOM 5452 O O . GLY C 1 154 ? 82.947 47.915 27.776 1.00 33.58 152 GLY C O 1
ATOM 5453 N N . LEU C 1 155 ? 82.864 46.239 29.280 1.00 36.31 153 LEU C N 1
ATOM 5454 C CA . LEU C 1 155 ? 81.959 45.414 28.471 1.00 35.39 153 LEU C CA 1
ATOM 5455 C C . LEU C 1 155 ? 80.653 45.234 29.219 1.00 32.00 153 LEU C C 1
ATOM 5456 O O . LEU C 1 155 ? 80.582 45.518 30.416 1.00 31.77 153 LEU C O 1
ATOM 5461 N N . SER C 1 156 ? 79.623 44.732 28.545 1.00 28.17 154 SER C N 1
ATOM 5462 C CA . SER C 1 156 ? 78.339 44.642 29.220 1.00 35.34 154 SER C CA 1
ATOM 5463 C C . SER C 1 156 ? 78.271 43.354 30.030 1.00 33.09 154 SER C C 1
ATOM 5464 O O . SER C 1 156 ? 78.972 42.392 29.738 1.00 31.40 154 SER C O 1
ATOM 5467 N N . GLY C 1 157 ? 77.466 43.361 31.084 1.00 36.73 155 GLY C N 1
ATOM 5468 C CA . GLY C 1 157 ? 77.396 42.222 31.984 1.00 38.71 155 GLY C CA 1
ATOM 5469 C C . GLY C 1 157 ? 76.665 41.034 31.393 1.00 46.45 155 GLY C C 1
ATOM 5470 O O . GLY C 1 157 ? 76.786 39.923 31.892 1.00 55.39 155 GLY C O 1
ATOM 5471 N N . GLY C 1 158 ? 75.907 41.266 30.330 1.00 45.83 156 GLY C N 1
ATOM 5472 C CA . GLY C 1 158 ? 75.242 40.187 29.626 1.00 53.83 156 GLY C CA 1
ATOM 5473 C C . GLY C 1 158 ? 76.183 39.553 28.623 1.00 54.72 156 GLY C C 1
ATOM 5474 O O . GLY C 1 158 ? 76.002 39.690 27.421 1.00 57.53 156 GLY C O 1
ATOM 5475 N N . ASP C 1 159 ? 77.203 38.875 29.130 1.00 47.26 157 ASP C N 1
ATOM 5476 C CA . ASP C 1 159 ? 78.243 38.288 28.313 1.00 39.70 157 ASP C CA 1
ATOM 5477 C C . ASP C 1 159 ? 78.019 36.785 28.319 1.00 35.91 157 ASP C C 1
ATOM 5478 O O . ASP C 1 159 ? 77.742 36.223 29.368 1.00 29.98 157 ASP C O 1
ATOM 5491 N N . GLY C 1 161 ? 75.729 34.757 27.756 1.00 26.42 159 GLY C N 1
ATOM 5492 C CA . GLY C 1 161 ? 74.512 34.195 28.311 1.00 25.51 159 GLY C CA 1
ATOM 5493 C C . GLY C 1 161 ? 74.212 34.565 29.752 1.00 28.87 159 GLY C C 1
ATOM 5494 O O . GLY C 1 161 ? 73.201 34.096 30.302 1.00 26.37 159 GLY C O 1
ATOM 5495 N N . ALA C 1 162 ? 75.069 35.385 30.368 1.00 27.66 160 ALA C N 1
ATOM 5496 C CA . ALA C 1 162 ? 74.907 35.700 31.798 1.00 29.00 160 ALA C CA 1
ATOM 5497 C C . ALA C 1 162 ? 73.615 36.453 32.054 1.00 24.68 160 ALA C C 1
ATOM 5498 O O . ALA C 1 162 ? 72.962 36.209 33.045 1.00 22.73 160 ALA C O 1
ATOM 5500 N N . ALA C 1 163 ? 73.252 37.355 31.149 1.00 21.98 161 ALA C N 1
ATOM 5501 C CA . ALA C 1 163 ? 72.043 38.166 31.324 1.00 24.91 161 ALA C CA 1
ATOM 5502 C C . ALA C 1 163 ? 70.782 37.329 31.149 1.00 26.67 161 ALA C C 1
ATOM 5503 O O . ALA C 1 163 ? 69.695 37.726 31.619 1.00 23.33 161 ALA C O 1
ATOM 5505 N N . TYR C 1 164 ? 70.920 36.206 30.432 1.00 20.65 162 TYR C N 1
ATOM 5506 C CA . TYR C 1 164 ? 69.820 35.276 30.303 1.00 23.36 162 TYR C CA 1
ATOM 5507 C C . TYR C 1 164 ? 69.721 34.366 31.539 1.00 22.38 162 TYR C C 1
ATOM 5508 O O . TYR C 1 164 ? 68.657 34.223 32.139 1.00 20.11 162 TYR C O 1
ATOM 5517 N N . LEU C 1 165 ? 70.829 33.741 31.915 1.00 19.22 163 LEU C N 1
ATOM 5518 C CA . LEU C 1 165 ? 70.803 32.725 32.963 1.00 18.61 163 LEU C CA 1
ATOM 5519 C C . LEU C 1 165 ? 70.656 33.300 34.365 1.00 24.36 163 LEU C C 1
ATOM 5520 O O . LEU C 1 165 ? 69.924 32.764 35.194 1.00 18.15 163 LEU C O 1
ATOM 5525 N N . LEU C 1 166 ? 71.375 34.380 34.663 1.00 22.60 164 LEU C N 1
ATOM 5526 C CA . LEU C 1 166 ? 71.414 34.801 36.060 1.00 21.23 164 LEU C CA 1
ATOM 5527 C C . LEU C 1 166 ? 70.018 35.171 36.613 1.00 21.29 164 LEU C C 1
ATOM 5528 O O . LEU C 1 166 ? 69.640 34.740 37.712 1.00 21.19 164 LEU C O 1
ATOM 5533 N N . PRO C 1 167 ? 69.250 35.996 35.881 1.00 20.84 165 PRO C N 1
ATOM 5534 C CA . PRO C 1 167 ? 67.933 36.292 36.459 1.00 23.24 165 PRO C CA 1
ATOM 5535 C C . PRO C 1 167 ? 67.057 35.038 36.625 1.00 24.75 165 PRO C C 1
ATOM 5536 O O . PRO C 1 167 ? 66.199 35.051 37.517 1.00 22.26 165 PRO C O 1
ATOM 5540 N N . ARG C 1 168 ? 67.263 33.997 35.800 1.00 19.33 166 ARG C N 1
ATOM 5541 C CA . ARG C 1 168 ? 66.459 32.785 35.932 1.00 22.75 166 ARG C CA 1
ATOM 5542 C C . ARG C 1 168 ? 66.923 31.919 37.097 1.00 24.34 166 ARG C C 1
ATOM 5543 O O . ARG C 1 168 ? 66.194 31.001 37.534 1.00 21.10 166 ARG C O 1
ATOM 5551 N N . VAL C 1 169 ? 68.140 32.183 37.581 1.00 21.84 167 VAL C N 1
ATOM 5552 C CA . VAL C 1 169 ? 68.641 31.488 38.762 1.00 19.72 167 VAL C CA 1
ATOM 5553 C C . VAL C 1 169 ? 68.382 32.283 40.062 1.00 24.75 167 VAL C C 1
ATOM 5554 O O . VAL C 1 169 ? 67.894 31.738 41.032 1.00 25.15 167 VAL C O 1
ATOM 5558 N N . VAL C 1 170 ? 68.725 33.570 40.094 1.00 20.43 168 VAL C N 1
ATOM 5559 C CA . VAL C 1 170 ? 68.618 34.319 41.355 1.00 21.32 168 VAL C CA 1
ATOM 5560 C C . VAL C 1 170 ? 67.534 35.392 41.367 1.00 25.13 168 VAL C C 1
ATOM 5561 O O . VAL C 1 170 ? 67.368 36.071 42.371 1.00 27.70 168 VAL C O 1
ATOM 5565 N N . GLY C 1 171 ? 66.803 35.575 40.270 1.00 22.90 169 GLY C N 1
ATOM 5566 C CA . GLY C 1 171 ? 65.834 36.674 40.223 1.00 22.01 169 GLY C CA 1
ATOM 5567 C C . GLY C 1 171 ? 66.373 37.946 39.577 1.00 23.63 169 GLY C C 1
ATOM 5568 O O . GLY C 1 171 ? 67.587 38.227 39.602 1.00 23.38 169 GLY C O 1
ATOM 5569 N N . LEU C 1 172 ? 65.464 38.746 39.021 1.00 22.36 170 LEU C N 1
ATOM 5570 C CA . LEU C 1 172 ? 65.850 39.936 38.263 1.00 23.35 170 LEU C CA 1
ATOM 5571 C C . LEU C 1 172 ? 66.532 41.032 39.104 1.00 27.06 170 LEU C C 1
ATOM 5572 O O . LEU C 1 172 ? 67.438 41.725 38.618 1.00 28.73 170 LEU C O 1
ATOM 5577 N N . GLY C 1 173 ? 66.117 41.176 40.364 1.00 26.05 171 GLY C N 1
ATOM 5578 C CA . GLY C 1 173 ? 66.687 42.209 41.227 1.00 22.85 171 GLY C CA 1
ATOM 5579 C C . GLY C 1 173 ? 68.148 41.934 41.547 1.00 24.48 171 GLY C C 1
ATOM 5580 O O . GLY C 1 173 ? 69.024 42.773 41.324 1.00 24.85 171 GLY C O 1
ATOM 5581 N N . HIS C 1 174 ? 68.404 40.749 42.091 1.00 23.63 172 HIS C N 1
ATOM 5582 C CA . HIS C 1 174 ? 69.761 40.303 42.347 1.00 26.47 172 HIS C CA 1
ATOM 5583 C C . HIS C 1 174 ? 70.621 40.282 41.068 1.00 27.83 172 HIS C C 1
ATOM 5584 O O . HIS C 1 174 ? 71.793 40.676 41.096 1.00 24.91 172 HIS C O 1
ATOM 5591 N N . ALA C 1 175 ? 70.054 39.824 39.948 1.00 26.56 173 ALA C N 1
ATOM 5592 C CA . ALA C 1 175 ? 70.865 39.699 38.738 1.00 25.09 173 ALA C CA 1
ATOM 5593 C C . ALA C 1 175 ? 71.320 41.064 38.241 1.00 25.60 173 ALA C C 1
ATOM 5594 O O . ALA C 1 175 ? 72.456 41.234 37.791 1.00 24.20 173 ALA C O 1
ATOM 5596 N N . THR C 1 176 ? 70.426 42.038 38.317 1.00 20.65 174 THR C N 1
ATOM 5597 C CA . THR C 1 176 ? 70.766 43.383 37.872 1.00 26.13 174 THR C CA 1
ATOM 5598 C C . THR C 1 176 ? 71.944 43.949 38.665 1.00 27.19 174 THR C C 1
ATOM 5599 O O . THR C 1 176 ? 72.899 44.538 38.109 1.00 29.40 174 THR C O 1
ATOM 5603 N N . ARG C 1 177 ? 71.845 43.773 39.972 1.00 24.99 175 ARG C N 1
ATOM 5604 C CA . ARG C 1 177 ? 72.836 44.260 40.913 1.00 29.09 175 ARG C CA 1
ATOM 5605 C C . ARG C 1 177 ? 74.177 43.578 40.646 1.00 32.51 175 ARG C C 1
ATOM 5606 O O . ARG C 1 177 ? 75.210 44.241 40.545 1.00 30.62 175 ARG C O 1
ATOM 5614 N N . LEU C 1 178 ? 74.156 42.251 40.530 1.00 29.96 176 LEU C N 1
ATOM 5615 C CA . LEU C 1 178 ? 75.377 41.494 40.291 1.00 30.57 176 LEU C CA 1
ATOM 5616 C C . LEU C 1 178 ? 76.072 41.873 38.988 1.00 31.02 176 LEU C C 1
ATOM 5617 O O . LEU C 1 178 ? 77.302 41.977 38.944 1.00 33.27 176 LEU C O 1
ATOM 5622 N N . LEU C 1 179 ? 75.290 42.044 37.924 1.00 23.80 177 LEU C N 1
ATOM 5623 C CA . LEU C 1 179 ? 75.846 42.211 36.575 1.00 27.07 177 LEU C CA 1
ATOM 5624 C C . LEU C 1 179 ? 76.220 43.657 36.258 1.00 29.09 177 LEU C C 1
ATOM 5625 O O . LEU C 1 179 ? 77.147 43.922 35.479 1.00 29.88 177 LEU C O 1
ATOM 5638 N N . LEU C 1 181 ? 77.059 46.042 38.608 1.00 31.14 179 LEU C N 1
ATOM 5639 C CA . LEU C 1 181 ? 78.131 46.544 39.488 1.00 36.85 179 LEU C CA 1
ATOM 5640 C C . LEU C 1 181 ? 79.361 45.644 39.528 1.00 38.30 179 LEU C C 1
ATOM 5641 O O . LEU C 1 181 ? 80.462 46.111 39.802 1.00 33.97 179 LEU C O 1
ATOM 5646 N N . GLY C 1 182 ? 79.159 44.344 39.321 1.00 33.01 180 GLY C N 1
ATOM 5647 C CA . GLY C 1 182 ? 80.271 43.420 39.237 1.00 27.23 180 GLY C CA 1
ATOM 5648 C C . GLY C 1 182 ? 80.931 43.157 40.581 1.00 32.37 180 GLY C C 1
ATOM 5649 O O . GLY C 1 182 ? 82.095 42.744 40.631 1.00 34.69 180 GLY C O 1
ATOM 5650 N N . ASP C 1 183 ? 80.214 43.395 41.677 1.00 32.62 181 ASP C N 1
ATOM 5651 C CA . ASP C 1 183 ? 80.796 43.155 43.011 1.00 36.07 181 ASP C CA 1
ATOM 5652 C C . ASP C 1 183 ? 80.831 41.683 43.404 1.00 37.62 181 ASP C C 1
ATOM 5653 O O . ASP C 1 183 ? 79.935 40.899 43.045 1.00 34.22 181 ASP C O 1
ATOM 5658 N N . THR C 1 184 ? 81.860 41.327 44.168 1.00 33.85 182 THR C N 1
ATOM 5659 C CA . THR C 1 184 ? 82.047 39.970 44.653 1.00 33.00 182 THR C CA 1
ATOM 5660 C C . THR C 1 184 ? 80.834 39.450 45.408 1.00 34.45 182 THR C C 1
ATOM 5661 O O . THR C 1 184 ? 80.252 40.157 46.243 1.00 30.63 182 THR C O 1
ATOM 5665 N N . VAL C 1 185 ? 80.453 38.207 45.107 1.00 32.43 183 VAL C N 1
ATOM 5666 C CA . VAL C 1 185 ? 79.451 37.494 45.875 1.00 28.52 183 VAL C CA 1
ATOM 5667 C C . VAL C 1 185 ? 80.142 36.365 46.628 1.00 32.62 183 VAL C C 1
ATOM 5668 O O . VAL C 1 185 ? 80.634 35.407 46.035 1.00 30.76 183 VAL C O 1
ATOM 5672 N N A ARG C 1 186 ? 80.179 36.476 47.948 0.50 32.20 184 ARG C N 1
ATOM 5673 N N B ARG C 1 186 ? 80.162 36.485 47.950 0.50 32.20 184 ARG C N 1
ATOM 5674 C CA A ARG C 1 186 ? 80.810 35.443 48.751 0.50 30.48 184 ARG C CA 1
ATOM 5675 C CA B ARG C 1 186 ? 80.808 35.504 48.812 0.50 30.90 184 ARG C CA 1
ATOM 5676 C C A ARG C 1 186 ? 79.842 34.322 49.060 0.50 29.31 184 ARG C C 1
ATOM 5677 C C B ARG C 1 186 ? 79.846 34.351 49.103 0.50 29.32 184 ARG C C 1
ATOM 5678 O O A ARG C 1 186 ? 78.635 34.451 48.834 0.50 30.19 184 ARG C O 1
ATOM 5679 O O B ARG C 1 186 ? 78.638 34.485 48.888 0.50 30.10 184 ARG C O 1
ATOM 5694 N N . ALA C 1 187 ? 80.377 33.227 49.593 1.00 27.50 185 ALA C N 1
ATOM 5695 C CA . ALA C 1 187 ? 79.575 32.013 49.792 1.00 30.36 185 ALA C CA 1
ATOM 5696 C C . ALA C 1 187 ? 78.223 32.175 50.500 1.00 34.24 185 ALA C C 1
ATOM 5697 O O . ALA C 1 187 ? 77.240 31.623 50.038 1.00 30.55 185 ALA C O 1
ATOM 5699 N N . PRO C 1 188 ? 78.164 32.903 51.640 1.00 37.93 186 PRO C N 1
ATOM 5700 C CA . PRO C 1 188 ? 76.861 33.035 52.329 1.00 34.28 186 PRO C CA 1
ATOM 5701 C C . PRO C 1 188 ? 75.766 33.736 51.501 1.00 27.97 186 PRO C C 1
ATOM 5702 O O . PRO C 1 188 ? 74.638 33.251 51.439 1.00 32.61 186 PRO C O 1
ATOM 5706 N N . GLU C 1 189 ? 76.082 34.868 50.892 1.00 26.27 187 GLU C N 1
ATOM 5707 C CA . GLU C 1 189 ? 75.144 35.511 49.992 1.00 28.31 187 GLU C CA 1
ATOM 5708 C C . GLU C 1 189 ? 74.778 34.566 48.813 1.00 30.62 187 GLU C C 1
ATOM 5709 O O . GLU C 1 189 ? 73.604 34.414 48.483 1.00 27.59 187 GLU C O 1
ATOM 5715 N N . ALA C 1 190 ? 75.782 33.944 48.194 1.00 27.10 188 ALA C N 1
ATOM 5716 C CA . ALA C 1 190 ? 75.545 33.044 47.056 1.00 28.24 188 ALA C CA 1
ATOM 5717 C C . ALA C 1 190 ? 74.524 31.957 47.431 1.00 30.41 188 ALA C C 1
ATOM 5718 O O . ALA C 1 190 ? 73.571 31.705 46.697 1.00 29.29 188 ALA C O 1
ATOM 5720 N N . GLU C 1 191 ? 74.737 31.332 48.582 1.00 29.93 189 GLU C N 1
ATOM 5721 C CA . GLU C 1 191 ? 73.795 30.358 49.141 1.00 30.49 189 GLU C CA 1
ATOM 5722 C C . GLU C 1 191 ? 72.386 30.960 49.279 1.00 29.94 189 GLU C C 1
ATOM 5723 O O . GLU C 1 191 ? 71.395 30.322 48.896 1.00 32.86 189 GLU C O 1
ATOM 5729 N N A ARG C 1 192 ? 72.307 32.172 49.833 0.64 27.63 190 ARG C N 1
ATOM 5730 N N B ARG C 1 192 ? 72.292 32.175 49.814 0.36 28.12 190 ARG C N 1
ATOM 5731 C CA A ARG C 1 192 ? 71.024 32.833 50.071 0.64 28.63 190 ARG C CA 1
ATOM 5732 C CA B ARG C 1 192 ? 70.986 32.782 50.078 0.36 28.71 190 ARG C CA 1
ATOM 5733 C C A ARG C 1 192 ? 70.236 33.050 48.788 0.64 29.49 190 ARG C C 1
ATOM 5734 C C B ARG C 1 192 ? 70.207 33.184 48.823 0.36 29.17 190 ARG C C 1
ATOM 5735 O O A ARG C 1 192 ? 69.034 32.792 48.743 0.64 30.27 190 ARG C O 1
ATOM 5736 O O B ARG C 1 192 ? 68.974 33.169 48.827 0.36 29.62 190 ARG C O 1
ATOM 5751 N N . ILE C 1 193 ? 70.911 33.553 47.758 1.00 25.66 191 ILE C N 1
ATOM 5752 C CA . ILE C 1 193 ? 70.222 33.954 46.545 1.00 25.91 191 ILE C CA 1
ATOM 5753 C C . ILE C 1 193 ? 70.022 32.837 45.505 1.00 29.76 191 ILE C C 1
ATOM 5754 O O . ILE C 1 193 ? 69.384 33.056 44.461 1.00 30.85 191 ILE C O 1
ATOM 5759 N N . GLY C 1 194 ? 70.562 31.653 45.789 1.00 29.10 192 GLY C N 1
ATOM 5760 C CA . GLY C 1 194 ? 70.279 30.466 44.977 1.00 26.47 192 GLY C CA 1
ATOM 5761 C C . GLY C 1 194 ? 71.384 30.007 44.030 1.00 27.11 192 GLY C C 1
ATOM 5762 O O . GLY C 1 194 ? 71.133 29.183 43.132 1.00 27.14 192 GLY C O 1
ATOM 5763 N N . LEU C 1 195 ? 72.599 30.519 44.225 1.00 22.93 193 LEU C N 1
ATOM 5764 C CA . LEU C 1 195 ? 73.736 30.129 43.396 1.00 26.93 193 LEU C CA 1
ATOM 5765 C C . LEU C 1 195 ? 74.441 28.835 43.801 1.00 29.34 193 LEU C C 1
ATOM 5766 O O . LEU C 1 195 ? 75.263 28.344 43.052 1.00 28.24 193 LEU C O 1
ATOM 5771 N N . ILE C 1 196 ? 74.142 28.281 44.977 1.00 24.81 194 ILE C N 1
ATOM 5772 C CA . ILE C 1 196 ? 74.913 27.137 45.468 1.00 25.60 194 ILE C CA 1
ATOM 5773 C C . ILE C 1 196 ? 74.026 25.896 45.550 1.00 29.54 194 ILE C C 1
ATOM 5774 O O . ILE C 1 196 ? 72.952 25.943 46.166 1.00 27.85 194 ILE C O 1
ATOM 5779 N N . SER C 1 197 ? 74.471 24.792 44.934 1.00 25.06 195 SER C N 1
ATOM 5780 C CA . SER C 1 197 ? 73.713 23.539 44.984 1.00 25.24 195 SER C CA 1
ATOM 5781 C C . SER C 1 197 ? 74.065 22.724 46.218 1.00 29.57 195 SER C C 1
ATOM 5782 O O . SER C 1 197 ? 73.203 22.073 46.800 1.00 28.14 195 SER C O 1
ATOM 5785 N N . GLU C 1 198 ? 75.348 22.717 46.571 1.00 29.93 196 GLU C N 1
ATOM 5786 C CA . GLU C 1 198 ? 75.822 22.025 47.772 1.00 29.47 196 GLU C CA 1
ATOM 5787 C C . GLU C 1 198 ? 77.015 22.776 48.367 1.00 29.07 196 GLU C C 1
ATOM 5788 O O . GLU C 1 198 ? 78.002 23.053 47.678 1.00 30.43 196 GLU C O 1
ATOM 5794 N N . LEU C 1 199 ? 76.904 23.134 49.637 1.00 30.36 197 LEU C N 1
ATOM 5795 C CA . LEU C 1 199 ? 77.977 23.830 50.337 1.00 30.87 197 LEU C CA 1
ATOM 5796 C C . LEU C 1 199 ? 78.806 22.763 51.077 1.00 32.87 197 LEU C C 1
ATOM 5797 O O . LEU C 1 199 ? 78.256 21.957 51.813 1.00 34.81 197 LEU C O 1
ATOM 5802 N N . THR C 1 200 ? 80.111 22.717 50.837 1.00 30.36 198 THR C N 1
ATOM 5803 C CA . THR C 1 200 ? 80.937 21.693 51.462 1.00 32.90 198 THR C CA 1
ATOM 5804 C C . THR C 1 200 ? 81.819 22.347 52.536 1.00 37.64 198 THR C C 1
ATOM 5805 O O . THR C 1 200 ? 81.828 23.568 52.692 1.00 33.90 198 THR C O 1
ATOM 5809 N N . GLU C 1 201 ? 82.549 21.527 53.281 1.00 39.11 199 GLU C N 1
ATOM 5810 C CA . GLU C 1 201 ? 83.557 22.042 54.199 1.00 45.59 199 GLU C CA 1
ATOM 5811 C C . GLU C 1 201 ? 84.707 22.540 53.367 1.00 41.84 199 GLU C C 1
ATOM 5812 O O . GLU C 1 201 ? 84.844 22.148 52.194 1.00 39.70 199 GLU C O 1
ATOM 5818 N N A GLU C 1 202 ? 85.542 23.388 53.968 0.50 37.59 200 GLU C N 1
ATOM 5819 N N B GLU C 1 202 ? 85.545 23.382 53.964 0.50 37.58 200 GLU C N 1
ATOM 5820 C CA A GLU C 1 202 ? 86.737 23.919 53.320 0.50 39.59 200 GLU C CA 1
ATOM 5821 C CA B GLU C 1 202 ? 86.714 23.898 53.273 0.50 38.74 200 GLU C CA 1
ATOM 5822 C C A GLU C 1 202 ? 87.550 22.786 52.696 0.50 38.92 200 GLU C C 1
ATOM 5823 C C B GLU C 1 202 ? 87.528 22.767 52.680 0.50 38.95 200 GLU C C 1
ATOM 5824 O O A GLU C 1 202 ? 87.776 21.763 53.336 0.50 38.31 200 GLU C O 1
ATOM 5825 O O B GLU C 1 202 ? 87.732 21.737 53.317 0.50 38.21 200 GLU C O 1
ATOM 5836 N N . GLY C 1 203 ? 87.978 22.960 51.448 1.00 38.19 201 GLY C N 1
ATOM 5837 C CA . GLY C 1 203 ? 88.810 21.969 50.790 1.00 35.90 201 GLY C CA 1
ATOM 5838 C C . GLY C 1 203 ? 88.132 20.704 50.288 1.00 38.39 201 GLY C C 1
ATOM 5839 O O . GLY C 1 203 ? 88.793 19.862 49.695 1.00 42.28 201 GLY C O 1
ATOM 5840 N N . ARG C 1 204 ? 86.830 20.553 50.508 1.00 37.62 202 ARG C N 1
ATOM 5841 C CA . ARG C 1 204 ? 86.145 19.318 50.088 1.00 37.39 202 ARG C CA 1
ATOM 5842 C C . ARG C 1 204 ? 85.324 19.431 48.779 1.00 34.46 202 ARG C C 1
ATOM 5843 O O . ARG C 1 204 ? 84.544 18.538 48.463 1.00 36.04 202 ARG C O 1
ATOM 5851 N N . ALA C 1 205 ? 85.489 20.510 48.026 1.00 31.43 203 ALA C N 1
ATOM 5852 C CA . ALA C 1 205 ? 84.605 20.737 46.873 1.00 32.53 203 ALA C CA 1
ATOM 5853 C C . ALA C 1 205 ? 84.822 19.698 45.778 1.00 32.72 203 ALA C C 1
ATOM 5854 O O . ALA C 1 205 ? 83.858 19.171 45.233 1.00 38.03 203 ALA C O 1
ATOM 5856 N N . ASP C 1 206 ? 86.074 19.372 45.479 1.00 27.78 204 ASP C N 1
ATOM 5857 C CA . ASP C 1 206 ? 86.344 18.424 44.399 1.00 32.72 204 ASP C CA 1
ATOM 5858 C C . ASP C 1 206 ? 85.867 17.011 44.741 1.00 35.18 204 ASP C C 1
ATOM 5859 O O . ASP C 1 206 ? 85.330 16.294 43.896 1.00 30.75 204 ASP C O 1
ATOM 5864 N N . GLU C 1 207 ? 86.055 16.616 45.996 1.00 35.43 205 GLU C N 1
ATOM 5865 C CA . GLU C 1 207 ? 85.633 15.297 46.437 1.00 31.38 205 GLU C CA 1
ATOM 5866 C C . GLU C 1 207 ? 84.111 15.226 46.433 1.00 28.86 205 GLU C C 1
ATOM 5867 O O . GLU C 1 207 ? 83.526 14.251 45.962 1.00 33.42 205 GLU C O 1
ATOM 5873 N N . ALA C 1 208 ? 83.467 16.251 46.966 1.00 28.31 206 ALA C N 1
ATOM 5874 C CA . ALA C 1 208 ? 82.016 16.275 46.978 1.00 29.10 206 ALA C CA 1
ATOM 5875 C C . ALA C 1 208 ? 81.485 16.266 45.541 1.00 28.45 206 ALA C C 1
ATOM 5876 O O . ALA C 1 208 ? 80.496 15.600 45.255 1.00 31.45 206 ALA C O 1
ATOM 5878 N N . ALA C 1 209 ? 82.125 17.019 44.646 1.00 25.79 207 ALA C N 1
ATOM 5879 C CA . ALA C 1 209 ? 81.675 17.033 43.248 1.00 26.23 207 ALA C CA 1
ATOM 5880 C C . ALA C 1 209 ? 81.812 15.639 42.609 1.00 30.03 207 ALA C C 1
ATOM 5881 O O . ALA C 1 209 ? 80.951 15.179 41.838 1.00 31.22 207 ALA C O 1
ATOM 5883 N N . ARG C 1 210 ? 82.907 14.966 42.935 1.00 29.88 208 ARG C N 1
ATOM 5884 C CA . ARG C 1 210 ? 83.146 13.624 42.434 1.00 29.58 208 ARG C CA 1
ATOM 5885 C C . ARG C 1 210 ? 82.074 12.668 42.954 1.00 30.49 208 ARG C C 1
ATOM 5886 O O . ARG C 1 210 ? 81.570 11.810 42.224 1.00 30.48 208 ARG C O 1
ATOM 5894 N N . THR C 1 211 ? 81.718 12.821 44.222 1.00 33.96 209 THR C N 1
ATOM 5895 C CA . THR C 1 211 ? 80.720 11.958 44.830 1.00 33.22 209 THR C CA 1
ATOM 5896 C C . THR C 1 211 ? 79.364 12.196 44.175 1.00 31.08 209 THR C C 1
ATOM 5897 O O . THR C 1 211 ? 78.631 11.253 43.891 1.00 30.52 209 THR C O 1
ATOM 5901 N N . LEU C 1 212 ? 79.044 13.462 43.929 1.00 28.09 210 LEU C N 1
ATOM 5902 C CA . LEU C 1 212 ? 77.793 13.793 43.268 1.00 25.68 210 LEU C CA 1
ATOM 5903 C C . LEU C 1 212 ? 77.781 13.246 41.827 1.00 25.55 210 LEU C C 1
ATOM 5904 O O . LEU C 1 212 ? 76.788 12.682 41.365 1.00 25.78 210 LEU C O 1
ATOM 5909 N N . ALA C 1 213 ? 78.888 13.401 41.119 1.00 26.14 211 ALA C N 1
ATOM 5910 C CA . ALA C 1 213 ? 78.934 12.927 39.745 1.00 25.71 211 ALA C CA 1
ATOM 5911 C C . ALA C 1 213 ? 78.700 11.426 39.709 1.00 27.37 211 ALA C C 1
ATOM 5912 O O . ALA C 1 213 ? 78.026 10.910 38.814 1.00 25.32 211 ALA C O 1
ATOM 5914 N N . ARG C 1 214 ? 79.240 10.725 40.701 1.00 28.30 212 ARG C N 1
ATOM 5915 C CA . ARG C 1 214 ? 79.138 9.260 40.714 1.00 32.17 212 ARG C CA 1
ATOM 5916 C C . ARG C 1 214 ? 77.719 8.851 41.091 1.00 28.89 212 ARG C C 1
ATOM 5917 O O . ARG C 1 214 ? 77.169 7.882 40.568 1.00 32.32 212 ARG C O 1
ATOM 5925 N N . ARG C 1 215 ? 77.123 9.622 41.984 1.00 26.05 213 ARG C N 1
ATOM 5926 C CA . ARG C 1 215 ? 75.721 9.440 42.300 1.00 29.17 213 ARG C CA 1
ATOM 5927 C C . ARG C 1 215 ? 74.838 9.551 41.049 1.00 28.95 213 ARG C C 1
ATOM 5928 O O . ARG C 1 215 ? 74.004 8.679 40.785 1.00 29.75 213 ARG C O 1
ATOM 5936 N N . LEU C 1 216 ? 75.005 10.628 40.281 1.00 27.14 214 LEU C N 1
ATOM 5937 C CA . LEU C 1 216 ? 74.286 10.764 39.002 1.00 22.89 214 LEU C CA 1
ATOM 5938 C C . LEU C 1 216 ? 74.620 9.661 38.005 1.00 26.34 214 LEU C C 1
ATOM 5939 O O . LEU C 1 216 ? 73.723 9.080 37.370 1.00 23.87 214 LEU C O 1
ATOM 5944 N N . ALA C 1 217 ? 75.902 9.325 37.879 1.00 27.33 215 ALA C N 1
ATOM 5945 C CA . ALA C 1 217 ? 76.281 8.274 36.939 1.00 26.85 215 ALA C CA 1
ATOM 5946 C C . ALA C 1 217 ? 75.759 6.868 37.338 1.00 31.87 215 ALA C C 1
ATOM 5947 O O . ALA C 1 217 ? 75.592 6.008 36.483 1.00 32.39 215 ALA C O 1
ATOM 5949 N N . ASP C 1 218 ? 75.483 6.660 38.621 1.00 31.31 216 ASP C N 1
ATOM 5950 C CA . ASP C 1 218 ? 74.929 5.401 39.126 1.00 31.16 216 ASP C CA 1
ATOM 5951 C C . ASP C 1 218 ? 73.412 5.306 38.905 1.00 36.45 216 ASP C C 1
ATOM 5952 O O . ASP C 1 218 ? 72.820 4.240 39.092 1.00 32.27 216 ASP C O 1
ATOM 5957 N N . GLY C 1 219 ? 72.785 6.435 38.552 1.00 36.61 217 GLY C N 1
ATOM 5958 C CA . GLY C 1 219 ? 71.338 6.513 38.391 1.00 29.27 217 GLY C CA 1
ATOM 5959 C C . GLY C 1 219 ? 70.858 6.305 36.955 1.00 29.26 217 GLY C C 1
ATOM 5960 O O . GLY C 1 219 ? 71.642 5.956 36.065 1.00 24.33 217 GLY C O 1
ATOM 5961 N N . PRO C 1 220 ? 69.553 6.526 36.714 1.00 26.43 218 PRO C N 1
ATOM 5962 C CA . PRO C 1 220 ? 69.006 6.241 35.380 1.00 23.36 218 PRO C CA 1
ATOM 5963 C C . PRO C 1 220 ? 69.365 7.390 34.412 1.00 26.62 218 PRO C C 1
ATOM 5964 O O . PRO C 1 220 ? 68.775 8.459 34.477 1.00 24.22 218 PRO C O 1
ATOM 5968 N N . ALA C 1 221 ? 70.333 7.159 33.528 1.00 21.14 219 ALA C N 1
ATOM 5969 C CA . ALA C 1 221 ? 70.961 8.254 32.802 1.00 23.40 219 ALA C CA 1
ATOM 5970 C C . ALA C 1 221 ? 69.971 8.968 31.849 1.00 24.48 219 ALA C C 1
ATOM 5971 O O . ALA C 1 221 ? 70.033 10.175 31.661 1.00 21.37 219 ALA C O 1
ATOM 5973 N N . LEU C 1 222 ? 69.077 8.211 31.239 1.00 20.98 220 LEU C N 1
ATOM 5974 C CA . LEU C 1 222 ? 68.139 8.793 30.285 1.00 20.01 220 LEU C CA 1
ATOM 5975 C C . LEU C 1 222 ? 67.098 9.681 30.996 1.00 26.14 220 LEU C C 1
ATOM 5976 O O . LEU C 1 222 ? 66.709 10.740 30.512 1.00 21.71 220 LEU C O 1
ATOM 5981 N N . ALA C 1 223 ? 66.652 9.236 32.158 1.00 19.89 221 ALA C N 1
ATOM 5982 C CA . ALA C 1 223 ? 65.789 10.049 32.991 1.00 22.44 221 ALA C CA 1
ATOM 5983 C C . ALA C 1 223 ? 66.500 11.328 33.424 1.00 18.96 221 ALA C C 1
ATOM 5984 O O . ALA C 1 223 ? 65.882 12.403 33.420 1.00 19.80 221 ALA C O 1
ATOM 5986 N N . HIS C 1 224 ? 67.769 11.239 33.819 1.00 20.48 222 HIS C N 1
ATOM 5987 C CA . HIS C 1 224 ? 68.507 12.465 34.201 1.00 19.20 222 HIS C CA 1
ATOM 5988 C C . HIS C 1 224 ? 68.629 13.418 33.034 1.00 22.45 222 HIS C C 1
ATOM 5989 O O . HIS C 1 224 ? 68.403 14.609 33.174 1.00 18.23 222 HIS C O 1
ATOM 5996 N N . ALA C 1 225 ? 69.003 12.886 31.874 1.00 19.11 223 ALA C N 1
ATOM 5997 C CA . ALA C 1 225 ? 69.261 13.721 30.694 1.00 18.72 223 ALA C CA 1
ATOM 5998 C C . ALA C 1 225 ? 67.986 14.427 30.251 1.00 17.76 223 ALA C C 1
ATOM 5999 O O . ALA C 1 225 ? 67.989 15.612 29.896 1.00 20.27 223 ALA C O 1
ATOM 6001 N N . GLN C 1 226 ? 66.881 13.694 30.207 1.00 21.09 224 GLN C N 1
ATOM 6002 C CA . GLN C 1 226 ? 65.630 14.340 29.778 1.00 12.96 224 GLN C CA 1
ATOM 6003 C C . GLN C 1 226 ? 65.190 15.377 30.814 1.00 13.39 224 GLN C C 1
ATOM 6004 O O . GLN C 1 226 ? 64.549 16.334 30.458 1.00 19.75 224 GLN C O 1
ATOM 6010 N N . THR C 1 227 ? 65.530 15.181 32.098 1.00 16.66 225 THR C N 1
ATOM 6011 C CA . THR C 1 227 ? 65.143 16.149 33.135 1.00 16.46 225 THR C CA 1
ATOM 6012 C C . THR C 1 227 ? 65.830 17.456 32.807 1.00 21.38 225 THR C C 1
ATOM 6013 O O . THR C 1 227 ? 65.223 18.537 32.822 1.00 18.69 225 THR C O 1
ATOM 6017 N N . LYS C 1 228 ? 67.105 17.361 32.468 1.00 24.25 226 LYS C N 1
ATOM 6018 C CA . LYS C 1 228 ? 67.854 18.551 32.079 1.00 22.72 226 LYS C CA 1
ATOM 6019 C C . LYS C 1 228 ? 67.344 19.165 30.750 1.00 23.79 226 LYS C C 1
ATOM 6020 O O . LYS C 1 228 ? 67.140 20.376 30.651 1.00 21.84 226 LYS C O 1
ATOM 6026 N N . ALA C 1 229 ? 67.128 18.335 29.735 1.00 18.45 227 ALA C N 1
ATOM 6027 C CA . ALA C 1 229 ? 66.640 18.859 28.461 1.00 20.91 227 ALA C CA 1
ATOM 6028 C C . ALA C 1 229 ? 65.290 19.597 28.652 1.00 21.45 227 ALA C C 1
ATOM 6029 O O . ALA C 1 229 ? 65.065 20.637 28.048 1.00 21.75 227 ALA C O 1
ATOM 6031 N N . LEU C 1 230 ? 64.399 19.049 29.485 1.00 17.73 228 LEU C N 1
ATOM 6032 C CA . LEU C 1 230 ? 63.081 19.652 29.647 1.00 20.22 228 LEU C CA 1
ATOM 6033 C C . LEU C 1 230 ? 63.153 20.944 30.447 1.00 23.15 228 LEU C C 1
ATOM 6034 O O . LEU C 1 230 ? 62.520 21.936 30.106 1.00 21.10 228 LEU C O 1
ATOM 6039 N N . LEU C 1 231 ? 63.955 20.953 31.500 1.00 21.43 229 LEU C N 1
ATOM 6040 C CA . LEU C 1 231 ? 64.172 22.190 32.235 1.00 19.25 229 LEU C CA 1
ATOM 6041 C C . LEU C 1 231 ? 64.683 23.274 31.290 1.00 23.57 229 LEU C C 1
ATOM 6042 O O . LEU C 1 231 ? 64.185 24.404 31.300 1.00 19.63 229 LEU C O 1
ATOM 6047 N N . THR C 1 232 ? 65.718 22.938 30.524 1.00 21.21 230 THR C N 1
ATOM 6048 C CA . THR C 1 232 ? 66.319 23.900 29.614 1.00 20.77 230 THR C CA 1
ATOM 6049 C C . THR C 1 232 ? 65.315 24.401 28.570 1.00 21.05 230 THR C C 1
ATOM 6050 O O . THR C 1 232 ? 65.203 25.604 28.324 1.00 24.04 230 THR C O 1
ATOM 6054 N N . ALA C 1 233 ? 64.586 23.488 27.940 1.00 21.63 231 ALA C N 1
ATOM 6055 C CA . ALA C 1 233 ? 63.692 23.891 26.856 1.00 17.68 231 ALA C CA 1
ATOM 6056 C C . ALA C 1 233 ? 62.501 24.675 27.400 1.00 19.25 231 ALA C C 1
ATOM 6057 O O . ALA C 1 233 ? 62.013 25.632 26.777 1.00 19.72 231 ALA C O 1
ATOM 6059 N N . GLU C 1 234 ? 62.013 24.272 28.576 1.00 18.52 232 GLU C N 1
ATOM 6060 C CA . GLU C 1 234 ? 60.766 24.835 29.079 1.00 16.62 232 GLU C CA 1
ATOM 6061 C C . GLU C 1 234 ? 60.985 26.210 29.680 1.00 17.61 232 GLU C C 1
ATOM 6062 O O . GLU C 1 234 ? 60.031 26.964 29.868 1.00 18.11 232 GLU C O 1
ATOM 6068 N N . LEU C 1 235 ? 62.241 26.583 29.937 1.00 16.05 233 LEU C N 1
ATOM 6069 C CA . LEU C 1 235 ? 62.481 28.007 30.232 1.00 17.36 233 LEU C CA 1
ATOM 6070 C C . LEU C 1 235 ? 61.996 28.936 29.089 1.00 25.01 233 LEU C C 1
ATOM 6071 O O . LEU C 1 235 ? 61.670 30.116 29.310 1.00 19.19 233 LEU C O 1
ATOM 6076 N N . ASP C 1 236 ? 61.949 28.406 27.867 1.00 21.12 234 ASP C N 1
ATOM 6077 C CA . ASP C 1 236 ? 61.679 29.246 26.714 1.00 20.13 234 ASP C CA 1
ATOM 6078 C C . ASP C 1 236 ? 60.345 28.901 26.073 1.00 22.49 234 ASP C C 1
ATOM 6079 O O . ASP C 1 236 ? 60.149 29.227 24.911 1.00 20.36 234 ASP C O 1
ATOM 6092 N N . PRO C 1 238 ? 55.769 28.262 26.403 1.00 18.91 236 PRO C N 1
ATOM 6093 C CA . PRO C 1 238 ? 54.600 28.539 27.274 1.00 20.64 236 PRO C CA 1
ATOM 6094 C C . PRO C 1 238 ? 54.081 27.284 28.003 1.00 22.81 236 PRO C C 1
ATOM 6095 O O . PRO C 1 238 ? 54.426 26.141 27.663 1.00 19.91 236 PRO C O 1
ATOM 6099 N N . LEU C 1 239 ? 53.208 27.490 28.983 1.00 21.30 237 LEU C N 1
ATOM 6100 C CA . LEU C 1 239 ? 52.660 26.373 29.756 1.00 22.69 237 LEU C CA 1
ATOM 6101 C C . LEU C 1 239 ? 52.017 25.283 28.895 1.00 20.44 237 LEU C C 1
ATOM 6102 O O . LEU C 1 239 ? 52.273 24.091 29.091 1.00 19.46 237 LEU C O 1
ATOM 6107 N N . ALA C 1 240 ? 51.176 25.654 27.942 1.00 21.60 238 ALA C N 1
ATOM 6108 C CA . ALA C 1 240 ? 50.467 24.612 27.195 1.00 22.87 238 ALA C CA 1
ATOM 6109 C C . ALA C 1 240 ? 51.468 23.767 26.374 1.00 20.44 238 ALA C C 1
ATOM 6110 O O . ALA C 1 240 ? 51.284 22.555 26.209 1.00 20.50 238 ALA C O 1
ATOM 6112 N N . ALA C 1 241 ? 52.523 24.401 25.879 1.00 17.56 239 ALA C N 1
ATOM 6113 C CA . ALA C 1 241 ? 53.526 23.632 25.122 1.00 20.99 239 ALA C CA 1
ATOM 6114 C C . ALA C 1 241 ? 54.334 22.740 26.045 1.00 23.18 239 ALA C C 1
ATOM 6115 O O . ALA C 1 241 ? 54.673 21.626 25.678 1.00 21.51 239 ALA C O 1
ATOM 6117 N N . ALA C 1 242 ? 54.661 23.240 27.241 1.00 19.89 240 ALA C N 1
ATOM 6118 C CA . ALA C 1 242 ? 55.459 22.467 28.179 1.00 19.18 240 ALA C CA 1
ATOM 6119 C C . ALA C 1 242 ? 54.792 21.169 28.526 1.00 22.25 240 ALA C C 1
ATOM 6120 O O . ALA C 1 242 ? 55.459 20.135 28.632 1.00 20.27 240 ALA C O 1
ATOM 6122 N N . VAL C 1 243 ? 53.478 21.193 28.728 1.00 17.54 241 VAL C N 1
ATOM 6123 C CA . VAL C 1 243 ? 52.848 19.941 29.077 1.00 20.39 241 VAL C CA 1
ATOM 6124 C C . VAL C 1 243 ? 52.777 18.954 27.890 1.00 20.99 241 VAL C C 1
ATOM 6125 O O . VAL C 1 243 ? 52.735 17.745 28.103 1.00 24.54 241 VAL C O 1
ATOM 6129 N N . GLU C 1 244 ? 52.796 19.450 26.661 1.00 22.39 242 GLU C N 1
ATOM 6130 C CA . GLU C 1 244 ? 52.898 18.539 25.485 1.00 19.21 242 GLU C CA 1
ATOM 6131 C C . GLU C 1 244 ? 54.307 17.887 25.425 1.00 18.74 242 GLU C C 1
ATOM 6132 O O . GLU C 1 244 ? 54.450 16.717 25.109 1.00 19.26 242 GLU C O 1
ATOM 6138 N N . LEU C 1 245 ? 55.353 18.670 25.675 1.00 17.85 243 LEU C N 1
ATOM 6139 C CA . LEU C 1 245 ? 56.703 18.097 25.719 1.00 15.94 243 LEU C CA 1
ATOM 6140 C C . LEU C 1 245 ? 56.821 17.084 26.882 1.00 21.49 243 LEU C C 1
ATOM 6141 O O . LEU C 1 245 ? 57.439 16.028 26.738 1.00 21.32 243 LEU C O 1
ATOM 6146 N N . ASP C 1 246 ? 56.262 17.425 28.046 1.00 20.52 244 ASP C N 1
ATOM 6147 C CA . ASP C 1 246 ? 56.236 16.465 29.180 1.00 22.30 244 ASP C CA 1
ATOM 6148 C C . ASP C 1 246 ? 55.493 15.187 28.800 1.00 18.57 244 ASP C C 1
ATOM 6149 O O . ASP C 1 246 ? 55.950 14.081 29.071 1.00 21.09 244 ASP C O 1
ATOM 6154 N N . ALA C 1 247 ? 54.323 15.336 28.192 1.00 18.03 245 ALA C N 1
ATOM 6155 C CA . ALA C 1 247 ? 53.556 14.160 27.810 1.00 20.08 245 ALA C CA 1
ATOM 6156 C C . ALA C 1 247 ? 54.313 13.223 26.847 1.00 20.96 245 ALA C C 1
ATOM 6157 O O . ALA C 1 247 ? 54.366 12.018 27.087 1.00 18.05 245 ALA C O 1
ATOM 6159 N N A SER C 1 248 ? 54.895 13.762 25.774 0.70 20.60 246 SER C N 1
ATOM 6160 N N B SER C 1 248 ? 54.886 13.759 25.776 0.30 20.16 246 SER C N 1
ATOM 6161 C CA A SER C 1 248 ? 55.607 12.893 24.812 0.70 18.77 246 SER C CA 1
ATOM 6162 C CA B SER C 1 248 ? 55.586 12.894 24.824 0.30 19.13 246 SER C CA 1
ATOM 6163 C C A SER C 1 248 ? 56.775 12.226 25.511 0.70 18.70 246 SER C C 1
ATOM 6164 C C B SER C 1 248 ? 56.798 12.239 25.478 0.30 19.00 246 SER C C 1
ATOM 6165 O O A SER C 1 248 ? 57.026 11.056 25.313 0.70 19.73 246 SER C O 1
ATOM 6166 O O B SER C 1 248 ? 57.085 11.076 25.234 0.30 19.26 246 SER C O 1
ATOM 6171 N N . THR C 1 249 ? 57.508 12.996 26.308 1.00 19.38 247 THR C N 1
ATOM 6172 C CA . THR C 1 249 ? 58.741 12.509 26.928 1.00 19.67 247 THR C CA 1
ATOM 6173 C C . THR C 1 249 ? 58.473 11.450 27.971 1.00 21.71 247 THR C C 1
ATOM 6174 O O . THR C 1 249 ? 59.168 10.446 28.010 1.00 20.30 247 THR C O 1
ATOM 6178 N N . GLN C 1 250 ? 57.474 11.680 28.819 1.00 20.66 248 GLN C N 1
ATOM 6179 C CA . GLN C 1 250 ? 57.172 10.719 29.867 1.00 20.38 248 GLN C CA 1
ATOM 6180 C C . GLN C 1 250 ? 56.624 9.461 29.238 1.00 19.02 248 GLN C C 1
ATOM 6181 O O . GLN C 1 250 ? 56.998 8.382 29.633 1.00 17.96 248 GLN C O 1
ATOM 6187 N N . ALA C 1 251 ? 55.738 9.599 28.258 1.00 15.82 249 ALA C N 1
ATOM 6188 C CA . ALA C 1 251 ? 55.223 8.419 27.574 1.00 18.25 249 ALA C CA 1
ATOM 6189 C C . ALA C 1 251 ? 56.397 7.618 26.987 1.00 21.46 249 ALA C C 1
ATOM 6190 O O . ALA C 1 251 ? 56.461 6.395 27.113 1.00 21.84 249 ALA C O 1
ATOM 6192 N N . LEU C 1 252 ? 57.335 8.319 26.349 1.00 19.97 250 LEU C N 1
ATOM 6193 C CA . LEU C 1 252 ? 58.514 7.641 25.798 1.00 21.22 250 LEU C CA 1
ATOM 6194 C C . LEU C 1 252 ? 59.278 6.914 26.906 1.00 23.35 250 LEU C C 1
ATOM 6195 O O . LEU C 1 252 ? 59.672 5.752 26.738 1.00 23.70 250 LEU C O 1
ATOM 6200 N N . LEU C 1 253 ? 59.496 7.587 28.031 1.00 17.61 251 LEU C N 1
ATOM 6201 C CA . LEU C 1 253 ? 60.295 6.945 29.094 1.00 20.23 251 LEU C CA 1
ATOM 6202 C C . LEU C 1 253 ? 59.579 5.784 29.721 1.00 17.48 251 LEU C C 1
ATOM 6203 O O . LEU C 1 253 ? 60.222 4.883 30.239 1.00 21.19 251 LEU C O 1
ATOM 6216 N N . THR C 1 255 ? 58.213 3.545 28.082 1.00 19.94 253 THR C N 1
ATOM 6217 C CA . THR C 1 255 ? 58.540 2.367 27.272 1.00 19.54 253 THR C CA 1
ATOM 6218 C C . THR C 1 255 ? 59.985 1.926 27.545 1.00 21.80 253 THR C C 1
ATOM 6219 O O . THR C 1 255 ? 60.477 0.960 26.976 1.00 23.11 253 THR C O 1
ATOM 6223 N N . GLY C 1 256 ? 60.701 2.649 28.385 1.00 21.09 254 GLY C N 1
ATOM 6224 C CA . GLY C 1 256 ? 62.101 2.305 28.585 1.00 19.55 254 GLY C CA 1
ATOM 6225 C C . GLY C 1 256 ? 62.347 1.194 29.599 1.00 24.93 254 GLY C C 1
ATOM 6226 O O . GLY C 1 256 ? 61.471 0.831 30.396 1.00 20.58 254 GLY C O 1
ATOM 6227 N N . GLU C 1 257 ? 63.562 0.657 29.577 1.00 19.72 255 GLU C N 1
ATOM 6228 C CA . GLU C 1 257 ? 63.931 -0.428 30.478 1.00 22.21 255 GLU C CA 1
ATOM 6229 C C . GLU C 1 257 ? 63.981 0.027 31.941 1.00 24.61 255 GLU C C 1
ATOM 6230 O O . GLU C 1 257 ? 63.606 -0.739 32.839 1.00 21.64 255 GLU C O 1
ATOM 6236 N N . ASP C 1 258 ? 64.472 1.239 32.195 1.00 21.46 256 ASP C N 1
ATOM 6237 C CA . ASP C 1 258 ? 64.622 1.696 33.587 1.00 23.60 256 ASP C CA 1
ATOM 6238 C C . ASP C 1 258 ? 63.283 1.824 34.311 1.00 23.88 256 ASP C C 1
ATOM 6239 O O . ASP C 1 258 ? 63.163 1.416 35.465 1.00 20.45 256 ASP C O 1
ATOM 6244 N N . TYR C 1 259 ? 62.272 2.379 33.645 1.00 20.81 257 TYR C N 1
ATOM 6245 C CA . TYR C 1 259 ? 60.920 2.379 34.232 1.00 23.64 257 TYR C CA 1
ATOM 6246 C C . TYR C 1 259 ? 60.419 0.963 34.568 1.00 22.88 257 TYR C C 1
ATOM 6247 O O . TYR C 1 259 ? 59.897 0.721 35.684 1.00 21.41 257 TYR C O 1
ATOM 6256 N N . ALA C 1 260 ? 60.584 0.027 33.617 1.00 20.49 258 ALA C N 1
ATOM 6257 C CA . ALA C 1 260 ? 60.163 -1.351 33.836 1.00 23.74 258 ALA C CA 1
ATOM 6258 C C . ALA C 1 260 ? 60.922 -1.965 35.019 1.00 28.44 258 ALA C C 1
ATOM 6259 O O . ALA C 1 260 ? 60.371 -2.762 35.796 1.00 26.25 258 ALA C O 1
ATOM 6261 N N . GLU C 1 261 ? 62.195 -1.600 35.129 1.00 23.84 259 GLU C N 1
ATOM 6262 C CA . GLU C 1 261 ? 63.068 -2.166 36.146 1.00 23.81 259 GLU C CA 1
ATOM 6263 C C . GLU C 1 261 ? 62.701 -1.609 37.508 1.00 25.68 259 GLU C C 1
ATOM 6264 O O . GLU C 1 261 ? 62.838 -2.307 38.508 1.00 27.28 259 GLU C O 1
ATOM 6270 N N . PHE C 1 262 ? 62.254 -0.347 37.558 1.00 27.03 260 PHE C N 1
ATOM 6271 C CA . PHE C 1 262 ? 61.806 0.196 38.842 1.00 23.84 260 PHE C CA 1
ATOM 6272 C C . PHE C 1 262 ? 60.652 -0.674 39.367 1.00 26.91 260 PHE C C 1
ATOM 6273 O O . PHE C 1 262 ? 60.608 -1.049 40.539 1.00 25.79 260 PHE C O 1
ATOM 6281 N N . HIS C 1 263 ? 59.698 -0.981 38.502 1.00 25.14 261 HIS C N 1
ATOM 6282 C CA . HIS C 1 263 ? 58.541 -1.760 38.953 1.00 27.16 261 HIS C CA 1
ATOM 6283 C C . HIS C 1 263 ? 58.906 -3.220 39.318 1.00 26.86 261 HIS C C 1
ATOM 6284 O O . HIS C 1 263 ? 58.406 -3.755 40.316 1.00 27.22 261 HIS C O 1
ATOM 6291 N N . ALA C 1 264 ? 59.767 -3.846 38.509 1.00 21.96 262 ALA C N 1
ATOM 6292 C CA . ALA C 1 264 ? 60.276 -5.201 38.802 1.00 24.96 262 ALA C CA 1
ATOM 6293 C C . ALA C 1 264 ? 61.006 -5.235 40.124 1.00 27.02 262 ALA C C 1
ATOM 6294 O O . ALA C 1 264 ? 60.756 -6.114 40.945 1.00 26.78 262 ALA C O 1
ATOM 6296 N N . ALA C 1 265 ? 61.919 -4.285 40.324 1.00 25.90 263 ALA C N 1
ATOM 6297 C CA . ALA C 1 265 ? 62.633 -4.172 41.590 1.00 23.57 263 ALA C CA 1
ATOM 6298 C C . ALA C 1 265 ? 61.648 -3.968 42.730 1.00 29.85 263 ALA C C 1
ATOM 6299 O O . ALA C 1 265 ? 61.786 -4.592 43.774 1.00 30.30 263 ALA C O 1
ATOM 6301 N N . PHE C 1 266 ? 60.666 -3.086 42.553 1.00 27.96 264 PHE C N 1
ATOM 6302 C CA . PHE C 1 266 ? 59.669 -2.900 43.611 1.00 28.38 264 PHE C CA 1
ATOM 6303 C C . PHE C 1 266 ? 58.940 -4.204 43.980 1.00 33.39 264 PHE C C 1
ATOM 6304 O O . PHE C 1 266 ? 58.754 -4.521 45.155 1.00 33.66 264 PHE C O 1
ATOM 6312 N N . THR C 1 267 ? 58.502 -4.951 42.979 1.00 34.86 265 THR C N 1
ATOM 6313 C CA . THR C 1 267 ? 57.751 -6.168 43.249 1.00 35.99 265 THR C CA 1
ATOM 6314 C C . THR C 1 267 ? 58.605 -7.244 43.943 1.00 36.37 265 THR C C 1
ATOM 6315 O O . THR C 1 267 ? 58.062 -8.060 44.693 1.00 34.34 265 THR C O 1
ATOM 6319 N N . GLU C 1 268 ? 59.926 -7.235 43.713 1.00 29.50 266 GLU C N 1
ATOM 6320 C CA . GLU C 1 268 ? 60.812 -8.195 44.401 1.00 29.46 266 GLU C CA 1
ATOM 6321 C C . GLU C 1 268 ? 61.499 -7.588 45.612 1.00 26.55 266 GLU C C 1
ATOM 6322 O O . GLU C 1 268 ? 62.395 -8.198 46.187 1.00 28.04 266 GLU C O 1
ATOM 6328 N N . LYS C 1 269 ? 61.107 -6.375 45.978 1.00 25.32 267 LYS C N 1
ATOM 6329 C CA . LYS C 1 269 ? 61.693 -5.705 47.145 1.00 33.37 267 LYS C CA 1
ATOM 6330 C C . LYS C 1 269 ? 63.223 -5.667 47.136 1.00 35.54 267 LYS C C 1
ATOM 6331 O O . LYS C 1 269 ? 63.879 -6.020 48.135 1.00 33.57 267 LYS C O 1
ATOM 6337 N N . ARG C 1 270 ? 63.774 -5.226 46.009 1.00 33.46 268 ARG C N 1
ATOM 6338 C CA . ARG C 1 270 ? 65.216 -5.148 45.800 1.00 31.26 268 ARG C CA 1
ATOM 6339 C C . ARG C 1 270 ? 65.567 -3.801 45.134 1.00 32.22 268 ARG C C 1
ATOM 6340 O O . ARG C 1 270 ? 64.691 -3.097 44.635 1.00 32.76 268 ARG C O 1
ATOM 6348 N N . PRO C 1 271 ? 66.851 -3.419 45.156 1.00 37.13 269 PRO C N 1
ATOM 6349 C CA . PRO C 1 271 ? 67.228 -2.133 44.555 1.00 34.94 269 PRO C CA 1
ATOM 6350 C C . PRO C 1 271 ? 67.175 -2.235 43.035 1.00 29.01 269 PRO C C 1
ATOM 6351 O O . PRO C 1 271 ? 67.563 -3.272 42.478 1.00 26.59 269 PRO C O 1
ATOM 6355 N N . PRO C 1 272 ? 66.690 -1.182 42.361 1.00 26.35 270 PRO C N 1
ATOM 6356 C CA . PRO C 1 272 ? 66.687 -1.224 40.890 1.00 26.46 270 PRO C CA 1
ATOM 6357 C C . PRO C 1 272 ? 68.117 -1.185 40.362 1.00 29.55 270 PRO C C 1
ATOM 6358 O O . PRO C 1 272 ? 68.953 -0.543 40.980 1.00 33.41 270 PRO C O 1
ATOM 6362 N N . LYS C 1 273 ? 68.394 -1.882 39.262 1.00 30.12 271 LYS C N 1
ATOM 6363 C CA . LYS C 1 273 ? 69.688 -1.786 38.591 1.00 35.20 271 LYS C CA 1
ATOM 6364 C C . LYS C 1 273 ? 69.509 -1.023 37.294 1.00 30.25 271 LYS C C 1
ATOM 6365 O O . LYS C 1 273 ? 69.023 -1.574 36.314 1.00 30.27 271 LYS C O 1
ATOM 6371 N N . TRP C 1 274 ? 69.940 0.230 37.285 1.00 28.25 272 TRP C N 1
ATOM 6372 C CA . TRP C 1 274 ? 69.608 1.139 36.198 1.00 31.68 272 TRP C CA 1
ATOM 6373 C C . TRP C 1 274 ? 70.509 0.866 34.981 1.00 34.31 272 TRP C C 1
ATOM 6374 O O . TRP C 1 274 ? 71.670 0.514 35.156 1.00 36.05 272 TRP C O 1
ATOM 6385 N N . GLN C 1 275 ? 69.982 1.035 33.767 1.00 34.68 273 GLN C N 1
ATOM 6386 C CA . GLN C 1 275 ? 70.788 0.929 32.533 1.00 38.46 273 GLN C CA 1
ATOM 6387 C C . GLN C 1 275 ? 70.847 2.183 31.666 1.00 40.51 273 GLN C C 1
ATOM 6388 O O . GLN C 1 275 ? 71.587 2.198 30.679 1.00 39.90 273 GLN C O 1
ATOM 6394 N N . GLY C 1 276 ? 70.021 3.186 31.953 1.00 38.16 274 GLY C N 1
ATOM 6395 C CA . GLY C 1 276 ? 69.979 4.380 31.112 1.00 33.99 274 GLY C CA 1
ATOM 6396 C C . GLY C 1 276 ? 69.320 4.174 29.751 1.00 35.36 274 GLY C C 1
ATOM 6397 O O . GLY C 1 276 ? 69.723 4.794 28.773 1.00 38.44 274 GLY C O 1
ATOM 6398 N N . ARG C 1 277 ? 68.301 3.314 29.682 1.00 33.80 275 ARG C N 1
ATOM 6399 C CA . ARG C 1 277 ? 67.532 3.069 28.451 1.00 38.28 275 ARG C CA 1
ATOM 6400 C C . ARG C 1 277 ? 66.177 2.486 28.896 1.00 34.80 275 ARG C C 1
ATOM 6401 O O . ARG C 1 277 ? 65.851 2.635 30.116 1.00 32.00 275 ARG C O 1
#

Foldseek 3Di:
DPPDDPDDDDPDQDQWDWDDDLQEIETEQDDQVQQSADALSNLVSLLVVLVVCQVVVRHAEYEYAYDHQWGYAYHDCCRPVVVVVPDPVVVVVSLVLVSSLVSQLQRLHFYEYLTAAEQEASSLSNLLSGPAYQYEQRGKYWLCQVVVVHFSPSVLLVRVCVFQNDVVSVVRSCRDIDGDVNCVVRGSHPHYDYPPCSVVVRVVVRVVSRQDQRLVRSVVSVLVSVVVVDPVVSVVSVVVSVVVPVDPQVVQVVVCVVVVHDGRHDND/DPPDDPDDDDDDQDQWDWDDDLQEIETEQDDQVQQSADALSNLVSLLRVLVRCQVVVRHQEYEYAYDHQWGYAYHDCCRPVVVLVPDPVVVVVSLVLVSSLVSQLQRLHFYEYLGAAEQEASSLSSLLSGPAYQYEQRGKYFLCQVVVVHFSPSVLQVRVCVQQNDVVSVVRSPRDIDGDVRCVVRRSHRHYDHPPCRVVVRVVVRVVSSQDQRQVRSVVSVLVSVVVVDDVVSVVSVVVSVVVPVDPQVVQCCVCVVVVHDRGHDND/DPPDDPDDDDPDQDQWDWDDDLQEIEIEQDCLVQQSADALSNLVSLLRVLVVCQVVVPHQEYEQAYDHQWGHAYHDCCRPVVVLVPDDVVVVVSLVLVVSLVSQLQRLHFYEYLTAAEQEASSLSNLLSGPAYQYEQRGKYFLAQVVVVHFSPSVLQVRVCVFQNDVVSVVRSPRDIDGDVNCVVRGSHRHYDYPPCRVVVRVVVRVVSRQDQRQVRSVVSVLVSVVVVDPVVSVVSVVVSVVVPVDPQVVQVVVCVVVVHDGRHDND

Secondary structure (DSSP, 8-state):
-----SPPPPS--SSEEEEEETTEEEEEES-GGGTT-B-HHHHHHHHHHHHHHHHTT--SEEEEEE-SS-SB--B-IIIIIIHHT--HHHHHHHH--HHHHHHHHHSSS-EEEEE-SEEETHHHHHHHHSSEEEE-TT-EEE--GGGGT--S---HHHHHHHHH-HHHHHHH-----EEHHHHHHHT--SEE--TT-HHHHHHHHHHHHHTS-HHHHHHHHHHHHHHT--HHHHHHHHHHHHHH---HHHHHHHHHHHTTS-------/-----SPPPPS--SSEEEEEETTEEEEEES-GGGTT-B-HHHHHHHHHHHHHHHHHT--SEEEEEE-SSSSB--B-IIIIIIHHT--HHHHHHHH--HHHHHHHHHSSS-EEEEE-SEEETHHHHHHHHSSEEEE-TT-EEE--GGGGTS-S---HHHHHHHHH-HHHHHHH-----EEHHHHHHHT--SEE--TT-HHHHHHHHHHHHHTS-HHHHHHHHHHHHHHT--HHHHHHHHHHHHHH---HHHHHHHHHHHHTPPP-----/-----SPPPPS--SSEEEEEETTEEEEEES-GGGTTPBPHHHHHHHHHHHHHHHHTT--SEEEEEE-TTSSB--B-IIIIIIHHT--HHHHHHHH--HHHHHHHHHSSS-EEEEE-SEEETHHHHHHHHSSEEEE-TT-EEE--GGGGTS-S---HHHHHHHHH-HHHHHHH-----EEHHHHHHHT--SEE--TT-HHHHHHHHHHHHHTS-HHHHHHHHHHHHHHT--HHHHHHHHHHHHHH---HHHHHHHHHHHTTS-------

Nearest PDB structures (foldseek):
  4mou-assembly1_C  TM=8.792E-01  e=7.270E-19  Paenarthrobacter aurescens TC1
  6p5u-assembly1_F  TM=9.007E-01  e=1.340E-17  uncultured organism
  3rrv-assembly1_C  TM=8.875E-01  e=1.340E-17  Mycobacterium avium subsp. paratuberculosis
  3fdu-assembly1_A  TM=8.161E-01  e=7.337E-17  Acinetobacter baumannii ATCC 17978
  2a7k-assembly2_E  TM=8.055E-01  e=1.623E-15  Pectobacterium carotovorum

Solvent-accessible surface area: 31424 Å² total

Organism: Streptomyces coelicolor (strain ATCC BAA-471 / A3(2) / M145) (NCBI:txid100226)

Radius of gyration: 27.28 Å; Cα contacts (8 Å, |Δi|>4): 1805; chains: 3; bounding box: 77×82×54 Å